Protein 9O9X (pdb70)

Foldseek 3Di:
DKFAFQFKAWAFDDDPVRGDIDIQAGTEGDDDDWLFEEEEAEDVVLALVVVLCCSLPVDQTPDDWMADPNHTPNPPDPVVSVVCCLQAEAEQEQVLPQPQDWFLLCSLLVSVVVNPPDDVVSVVLSLVLCVLLVVNVQHGHGPVNDDLLVSSSSSVSSRPSNVHQEHEYEQNVPPHDPVSLVVSLVSVLVVSVVRTHYYHYYDNDVVSVVSTQWYWYRYNNYIDRTDRDHD/DDDVVLVVVLVVLCVVCVVQLVVLLQLLLQLLLQLQFLLLLLVQVLVQVLVCLCLQAPQFFFWLFAAPPPDDPDLVVQPDDPQQQAFWKWKKADDQKWFPDPQWTQRDAIEIETAFVSVVSQVAAFDFFDTQRDQFAWAWEPLQQQSRAGPVQVVVLVVVCVVVDVDPDPRDGDRHDDDDPAWDQTWMFCFACQLADHDTDDGDIHGHTHRGYGDAHSDNVDGHTYTHRHNVNVVVSCVRSVRPDPSIGMGTGRGGDDSVVVVVVVVVDPVSNSVTPRSCVVCVVVVVVSVVVSVVSSVVSLVSLLVSLLSLLVVLLVSLVVCLLVLLVCVVVPVALVNLLVSLLVSLLVSLQSSNVSSVVVSVVVQVVCQVVVLVCCCPPPVCSSVPDHGRSGDRDVVSSVVSNVSSSVSSSVSSNVSSVCSSPSVSVVSVVDDD/DDPVVLVVVLVVLCVVCVPLLVVLLQLLLVLLLQLLQLLLVLLLVLVQVLVVLCQAFPFQQWWFPWFPPRDDDDQVVLVPDPFFQAKAFWKWFPAWWFQCFDQWTATRLTEGEEACVRQVSLVHFFDFFDDADDPQAFAFEDLQLQRTAGNVLVVVLVVLVVVCPPPPPSNPGGSHDDDDQAFGFGQIFGWAQQLHHHDTDGTDGSRHGYTTYGDDPDNPDDDRRHIYHHCSCVVVCCVGNNCPPPRMDTIMGRGGDDNVVSVVRQVVCVVVRIRIDGSVNVSVVCVVVSVVSSVVSSVVSLVSLLVSLLSLLVSLLCSLVVQLQVLLVCVVVPVALVNLLVSQLCSLLVSLQSSNVSSVVVSLVVLVVCLVVVCVVPPPPPCPVSCHRSVRSNCSCVVVSVVSNCSSSVSSSVSRNVSSVVSSPRDSVVNNDDDD/DKWDFQFWAWDQDDDPVGTDTHTQADGEGDDFDWLFEAEEAEADSLCLVVVLCCVLLVDATPDDWMADPRDTCNPPDPVVSVVCCLQAEAEQEQQLPFDFQQFLLSSLLVSVVVVPPDVVVSNVLSQVLCVLLPNNVRGRPGLVNDDLLVSSSSSVSSRPSSPHAEYEYEASVPPHDPVSLVVVLVSVLVVSVPHTHYYHYYDNDCVSVVSTQWYWYRYSHYTDRTDRRHD

Organism: Bacillus subtilis (strain 168) (NCBI:txid224308)

Radius of gyration: 48.53 Å; Cα contacts (8 Å, |Δi|>4): 2541; chains: 4; bounding box: 64×80×140 Å

Solvent-accessible surface area: 62188 Å² total; per-residue (Å²): 127,0,52,1,45,117,0,27,8,27,69,82,126,50,135,167,84,158,82,82,108,95,58,32,0,85,87,0,49,1,72,3,42,158,23,32,2,0,3,2,11,11,202,95,66,18,1,5,51,4,2,5,21,0,0,1,4,30,37,66,10,72,137,38,110,0,18,0,57,70,52,68,0,28,71,48,91,70,112,89,8,0,95,21,2,6,45,63,5,2,3,0,9,55,46,36,2,11,5,79,25,13,19,1,50,35,0,0,14,4,2,0,2,1,80,20,39,114,78,71,80,25,90,101,58,0,75,53,19,5,126,79,13,33,9,62,118,58,60,71,50,100,6,127,113,13,68,27,11,45,30,0,55,0,1,0,0,4,4,2,2,13,103,3,35,0,0,1,0,32,31,1,9,33,61,40,90,86,106,28,37,131,82,2,9,83,11,0,50,68,0,14,168,90,75,48,4,4,0,0,4,0,2,92,43,94,129,6,3,56,20,0,80,8,34,18,50,4,87,138,1,61,29,134,40,50,86,99,92,153,120,22,129,114,150,9,1,54,53,5,12,132,28,3,22,106,108,33,156,110,23,20,106,40,0,16,52,2,2,5,37,0,0,9,9,0,0,26,25,0,0,35,0,29,0,44,44,68,13,54,43,64,77,17,47,67,62,62,63,58,10,67,0,20,3,92,26,46,72,62,142,128,81,31,138,54,77,73,1,71,178,65,80,88,25,55,0,8,4,28,30,21,21,11,130,26,67,7,74,2,68,52,67,86,59,17,0,69,46,14,86,10,22,1,2,52,7,81,13,8,89,73,10,102,50,59,44,84,49,29,175,20,0,89,41,77,65,34,5,5,0,0,83,29,4,19,88,35,1,23,14,107,130,25,22,100,76,48,85,128,69,71,116,126,22,147,78,84,129,98,125,36,143,16,94,143,6,4,108,118,80,38,106,70,47,51,22,43,11,9,5,17,3,17,51,24,34,110,62,97,79,55,128,74,29,52,39,70,5,71,0,15,0,16,8,77,101,14,30,18,108,177,74,84,35,0,22,4,20,1,1,34,59,11,38,156,56,4,30,128,88,1,64,8,84,55,56,42,16,72,33,59,1,0,3,14,0,70,102,60,100,14,0,67,45,5,9,132,66,51,132,119,10,29,20,148,23,87,0,1,24,32,94,26,104,47,22,85,86,116,10,112,90,72,32,104,33,22,24,133,44,0,22,42,0,0,70,2,1,7,18,5,0,18,0,4,1,12,4,2,6,89,66,9,53,40,12,4,0,3,1,4,0,10,0,0,11,19,52,28,0,89,116,3,3,34,39,4,0,24,97,1,0,69,54,0,0,68,65,0,16,109,83,0,102,36,57,8,134,110,39,42,82,38,31,46,124,94,71,33,74,96,89,77,41,112,22,48,141,100,138,69,29,78,2,85,17,22,76,60,0,31,113,57,0,54,101,34,0,11,32,24,0,41,121,11,0,91,63,0,0,115,68,0,2,114,23,88,5,27,75,8,19,164,125,159,191,37,104,138,161,9,10,57,69,7,6,72,23,2,14,103,117,23,161,80,25,14,112,26,1,15,55,2,4,11,34,0,0,12,18,0,1,30,27,0,0,61,0,18,0,60,38,50,14,60,27,63,110,8,49,52,73,53,77,41,17,42,0,28,6,126,9,36,114,78,136,120,99,40,114,48,64,37,4,75,150,59,77,62,25,106,0,0,2,36,43,12,35,11,130,41,62,0,83,1,46,9,50,66,31,34,3,108,40,1,32,2,4,2,7,39,11,112,28,3,47,96,0,75,52,30,69,76,128,18,137,32,3,126,62,94,79,0,0,14,2,3,118,45,4,17,68,74,0,6,63,99,153,23,15,96,67,66,56,102,65,80,112,119,8,168,75,76,110,158,82,54,188,13,66,100,31,39,106,139,75,18,44,112,45,100,1,105,3,34,0,18,5,10,58,30,43,114,57,102,90,85,98,54,31,120,2,65,1,85,0,23,2,25,8,63,116,27,37,94,113,143,116,47,7,0,3,5,18,1,10,54,41,31,36,142,43,2,43,120,54,16,47,9,130,58,60,24,35,73,46,68,20,0,2,17,12,70,161,72,107,29,1,69,79,2,10,53,35,3,74,120,67,25,17,94,22,52,8,1,7,52,82,18,120,49,30,72,92,111,7,116,99,70,33,103,30,20,25,132,25,0,29,40,0,4,76,2,2,7,12,4,2,12,1,2,0,19,20,2,2,68,54,19,49,46,6,0,0,0,0,12,0,13,0,0,11,15,42,31,0,90,134,0,1,31,41,3,0,19,68,0,0,78,52,0,0,72,58,0,16,105,94,1,82,34,55,2,133,109,43,18,85,44,40,34,139,133,105,47,112,118,88,13,78,124,58,42,57,96,25,150,6,4,96,92,2,4,71,61,0,32,109,63,0,49,101,31,2,9,33,35,2,40,111,13,0,94,69,0,0,144,86,0,2,119,18,79,4,34,79,8,2,100,171,161,161,91,1,47,2,69,105,1,41,22,25,62,88,116,42,130,175,84,157,95,86,117,88,90,24,7,101,78,3,59,2,73,4,50,116,28,14,1,0,1,1,9,7,90,97,54,5,0,10,45,9,2,15,22,1,0,1,13,31,21,70,12,82,143,35,106,2,36,0,69,68,53,61,2,23,76,63,99,92,111,70,10,0,81,14,8,10,34,72,7,4,8,0,11,60,33,10,5,18,3,77,21,12,22,1,52,44,1,0,15,1,3,1,2,1,82,14,41,93,72,75,78,14,85,123,68,0,63,71,11,3,121,71,7,33,14,58,127,43,64,74,67,98,4,92,110,20,58,28,4,45,33,0,41,1,0,0,0,8,4,0,0,23,81,11,20,0,0,1,0,24,28,0,15,38,60,35,98,97,111,21,36,112,54,1,7,68,13,0,29,76,0,18,150,104,61,52,2,0,0,0,1,2,0,82,32,91,107,2,3,58,34,0,62,0,49,14,57,0,86,83,0,64,47,82,56,37,113,105,53,154,87

Secondary structure (DSSP, 8-state):
-EEEEEEE-EEEES-GGG-EEEE---SB--EE-TT-EEEEE--TTSSHHHHHHHHHTSS--SEEEEEETTEE-TT--HHHHHHHHHHH-----TT----SSS-HHHHHHHHHHHHT--HHHHHHHHHHHHHHHSGGGGSS--GGGS-HHHHHHHHHHHHHTT--SB---S-TTTT--HHHHHHHHHHHHHHHHHS--BEEEEES-HHHHTTSS-EEEEETTEEEEEE----/-EEEEEEE-EEE-S-STT--EEE----B--EE-TTSBEEEE--TTTTHHHHHHHHHTSS--SEEEEEESS-B-SS--HHHHHHHHHHHB----TT--PPSSS-HHHHHHHHHHHHT--HHHHHHHHHHHHHHHT-TT-SS--GGGS-HHHHHHHHHHHHHTT--SB---S-TTTT--HHHHHHHHHHHHHHHHHS--BB--EESSSTTGGGSSEEEEEETTEEEEEE----/-TTHHHHHHHHHHHHH-HHHHHHHHHHHHHHHHHHHHHHHHHHHHHHHHHHHHHHHS-SS--B--S-GGG----GGGSS-STT-------B---------BTTEE----B--EE-HHHHHTTT--BSS-S---STTEEEE-TTTTTS-EEHHHHHHHHHHHHHTTT---S-----S--S--SS--B------SSTTSSS--------BEEEEEB---SSSSS---B--EESTTHHHHHHHS---SSS--B--B---SSHHHHHHHHHS-SSS-S----HHHHHHHHHHHHHHHHHHHHHHHHHHHHHHHHHHHHHHHHHHHHTHHHHHHHHHHT--HHHHHHHHHHHHHHHHHHHHHHHHHHHHHHHHHHHHHHHHHHHHHTTSGGGG----S----HHHHHHHHHHHHHHHHHHHHHHHHHHHS--HHHHTS---/--HHHHHHHHHHHHHTTHHHHHHHHHHHHHHHHHHHHHHHHHHHHHHHHHHHHHHHS-TT--EEEEETTTB---HHHHHSSTTEEE----EEE--------TT---S---B----HHHHHTT--S-SBS----STTEEEE-STHHHH---HHHHHHHHHHHHHHSS-TTS--------S--SS---EE-PPPSSTTSSS------EE-EEEEE--S-TTT-S---S-B--GGGHHHHHHTS--TTTTEEE----EESSHHHHHHHHHHHHHTTEEEESHHHHHHHHHHHHHHHHHHHHHHHHHHHHHHHHHHHHHHHHHHHHHSHHHHHHHHHT--HHHHHHHHHHHHHHHHHHHHHHHHHHHHHHHHHHHHHHHHHHTTTT-SSSSSSSTTTTTSTTTHHHHHHHHHHHHHHHHHHHHHHHHHT--HHHHHS---

InterPro domains:
  IPR003439 ABC transporter-like, ATP-binding domain [PF00005] (25-173)
  IPR003439 ABC transporter-like, ATP-binding domain [PS50893] (4-231)
  IPR003593 AAA+ ATPase domain [SM00382] (34-224)
  IPR015854 ABC transporter, lipoprotein release, LolD-like [PTHR24220] (1-221)
  IPR017871 ABC transporter-like, conserved site [PS00211] (146-160)
  IPR017911 MacB-like, ATP-binding domain [cd03255] (2-223)
  IPR027417 P-loop containing nucleoside triphosphate hydrolase [G3DSA:3.40.50.300] (1-226)
  IPR027417 P-loop containing nucleoside triphosphate hydrolase [SSF52540] (1-223)

Nearest PDB structures (foldseek):
  5xu1-assembly1_M  TM=5.111E-01  e=4.751E-15  Streptococcus pneumoniae R6
  5ws4-assembly1_B  TM=4.740E-01  e=4.827E-14  Acinetobacter baumannii
  5xu1-assembly1_S  TM=4.985E-01  e=8.208E-13  Streptococcus pneumoniae R6
  7v8l-assembly1_C  TM=5.420E-01  e=5.906E-11  Escherichia coli K-12
  7arh-assembly1_C  TM=5.280E-01  e=1.004E-09  Escherichia coli K-12

B-factor: mean 112.4, std 62.95, range [1.5, 216.79]

Sequence (1334 aa):
MIDVQHIDHSFTIGKKGRENEVPVLKDVSLSVAKGEIACIVGRSGSGKSTLLNLISGYISPTKGRIVINGTDVTGFNEKEWAQFRLDHFGFIFQSFQLIPGLTTYENVEMPLALKGIKPSERKQKVQDMLKRVGLENHAAHYPNELSGGQQQRVSIARALILNPSIILADEPTGSLDSETEHEVLELIQQLNRERGITFVIITHDDEVASIGHSKFQLHDGVLKGGITVEVMRFKDQVHFIRRNMKKNRLRVFMTILATTMACAFLVVLSSVGFGIQKTITDMTMSQQIVTKVSVMGKEGDKPIKKADLEKYDHVRSVVERTQVYEPNKATLGNRTNESSNLIFTNMNDELKANMELEKGRVAKSENEIVVGYDFAKRLLTKKESEEYNKKIEEAKGNPEDIKEPKGYTKDILNKTIELSVSKTDSKTGDVTKTKTYDFKIVGITKKPSQDWMEDSNIFISDQFKKDFSEFLDFKGGNVETNIGVFADKFENVEQLTNDLTDDGYYVTSVTTELEGANTFFMVFKIGLIFVGCIAVIISAIGIFNTMTMAVTERTQEIGIMKAIGASPSIIRRMFLMESAYIGILGCVIGIIISYGVSYLVNLAVPMILAATSGGDAGDLNYTFSYIPASLVIIAVVICGGVAVISGMNPARKATKTNVLTALRRELMRFKDQVHFIRRNMKKNRLRVFMTILATTMACAFLVVLSSVGFGIQKTITDMTMSQQIVTKVSVMGKEGDKPIKKADLEKYDHVRSVVERTQVYEPNKATLGNRTNESSNLIFTNMNDELKANMELEKGRVAKSENEIVVGYDFAKRLLTKKESEEYNKKIEEAKGNPEDIKEPKGYTKDILNKTIELSVSKTDSKTGDVTKTKTYDFKIVGITKKPSQDWMEDSNIFISDQFKKDFSEFLDFKGGNVETNIGVFADKFENVEQLTNDLTDDGYYVTSVTTELEGANTFFMVFKIGLIFVGCIAVIISAIGIFNTMTMAVTERTQEIGIMKAIGASPSIIRRMFLMESAYIGILGCVIGIIISYGVSYLVNLAVPMILAATSGGDAGDLNYTFSYIPASLVIIAVVICGGVAVISGMNPARKATKTNVLTALRRELMIDVQHIDHSFTIGKKGRENEVPVLKDVSLSVAKGEIACIVGRSGSGKSTLLNLISGYISPTKGRIVINGTDVTGFNEKEWAQFRLDHFGFIFQSFQLIPGLTTYENVEMPLALKGIKPSERKQKVQDMLKRVGLENHAAHYPNELSGGQQQRVSIARALILNPSIILADEPTGSLDSETEHEVLELIQQLNRERGITFVIITHDDEVASIGHSKFQLHDGVLKGGITVEV

Structure (mmCIF, N/CA/C/O backbone):
data_9O9X
#
_entry.id   9O9X
#
_cell.length_a   1.00
_cell.length_b   1.00
_cell.length_c   1.00
_cell.angle_alpha   90.00
_cell.angle_beta   90.00
_cell.angle_gamma   90.00
#
_symmetry.space_group_name_H-M   'P 1'
#
loop_
_entity.id
_entity.type
_entity.pdbx_description
1 polymer 'ABC transporter ATP-binding protein YtrE'
2 polymer 'ABC transporter permease YtrF'
#
loop_
_atom_site.group_PDB
_atom_site.id
_atom_site.type_symbol
_atom_site.label_atom_id
_atom_site.label_alt_id
_atom_site.label_comp_id
_atom_site.label_asym_id
_atom_site.label_entity_id
_atom_site.label_seq_id
_atom_site.pdbx_PDB_ins_code
_atom_site.Cartn_x
_atom_site.Cartn_y
_atom_site.Cartn_z
_atom_site.occupancy
_atom_site.B_iso_or_equiv
_atom_site.auth_seq_id
_atom_site.auth_comp_id
_atom_site.auth_asym_id
_atom_site.auth_atom_id
_atom_site.pdbx_PDB_model_num
ATOM 1 N N . MET A 1 21 ? 118.210 165.206 179.459 1.00 103.67 1 MET A N 1
ATOM 2 C CA . MET A 1 21 ? 117.201 164.528 180.262 1.00 107.92 1 MET A CA 1
ATOM 3 C C . MET A 1 21 ? 116.698 163.269 179.565 1.00 100.25 1 MET A C 1
ATOM 4 O O . MET A 1 21 ? 116.628 163.211 178.340 1.00 92.76 1 MET A O 1
ATOM 9 N N . ILE A 1 22 ? 116.351 162.262 180.360 1.00 102.33 2 ILE A N 1
ATOM 10 C CA . ILE A 1 22 ? 115.815 161.001 179.866 1.00 101.13 2 ILE A CA 1
ATOM 11 C C . ILE A 1 22 ? 114.437 160.799 180.476 1.00 112.56 2 ILE A C 1
ATOM 12 O O . ILE A 1 22 ? 114.281 160.852 181.702 1.00 118.31 2 ILE A O 1
ATOM 17 N N . ASP A 1 23 ? 113.444 160.566 179.624 1.00 112.17 3 ASP A N 1
ATOM 18 C CA . ASP A 1 23 ? 112.052 160.408 180.037 1.00 115.11 3 ASP A CA 1
ATOM 19 C C . ASP A 1 23 ? 111.556 159.056 179.538 1.00 116.30 3 ASP A C 1
ATOM 20 O O . ASP A 1 23 ? 111.278 158.886 178.347 1.00 117.74 3 ASP A O 1
ATOM 25 N N . VAL A 1 24 ? 111.449 158.098 180.452 1.00 119.80 4 VAL A N 1
ATOM 26 C CA . VAL A 1 24 ? 110.891 156.782 180.174 1.00 123.84 4 VAL A CA 1
ATOM 27 C C . VAL A 1 24 ? 109.693 156.589 181.090 1.00 127.55 4 VAL A C 1
ATOM 28 O O . VAL A 1 24 ? 109.814 156.731 182.312 1.00 131.66 4 VAL A O 1
ATOM 32 N N . GLN A 1 25 ? 108.537 156.282 180.505 1.00 125.53 5 GLN A N 1
ATOM 33 C CA . GLN A 1 25 ? 107.327 156.117 181.299 1.00 131.43 5 GLN A CA 1
ATOM 34 C C . GLN A 1 25 ? 106.352 155.210 180.563 1.00 137.03 5 GLN A C 1
ATOM 35 O O . GLN A 1 25 ? 106.216 155.307 179.339 1.00 137.89 5 GLN A O 1
ATOM 41 N N . HIS A 1 26 ? 105.702 154.318 181.314 1.00 138.80 6 HIS A N 1
ATOM 42 C CA . HIS A 1 26 ? 104.680 153.411 180.787 1.00 140.74 6 HIS A CA 1
ATOM 43 C C . HIS A 1 26 ? 105.182 152.662 179.553 1.00 137.93 6 HIS A C 1
ATOM 44 O O . HIS A 1 26 ? 104.518 152.601 178.516 1.00 133.39 6 HIS A O 1
ATOM 51 N N . ILE A 1 27 ? 106.375 152.087 179.675 1.00 136.79 7 ILE A N 1
ATOM 52 C CA . ILE A 1 27 ? 107.033 151.372 178.587 1.00 132.11 7 ILE A CA 1
ATOM 53 C C . ILE A 1 27 ? 107.016 149.885 178.906 1.00 134.01 7 ILE A C 1
ATOM 54 O O . ILE A 1 27 ? 107.422 149.472 180.000 1.00 134.49 7 ILE A O 1
ATOM 59 N N . ASP A 1 28 ? 106.549 149.084 177.954 1.00 135.07 8 ASP A N 1
ATOM 60 C CA . ASP A 1 28 ? 106.525 147.637 178.088 1.00 138.52 8 ASP A CA 1
ATOM 61 C C . ASP A 1 28 ? 107.063 147.005 176.813 1.00 134.03 8 ASP A C 1
ATOM 62 O O . ASP A 1 28 ? 107.013 147.597 175.731 1.00 130.14 8 ASP A O 1
ATOM 67 N N . HIS A 1 29 ? 107.585 145.790 176.952 1.00 133.30 9 HIS A N 1
ATOM 68 C CA . HIS A 1 29 ? 108.112 145.049 175.818 1.00 131.51 9 HIS A CA 1
ATOM 69 C C . HIS A 1 29 ? 107.766 143.576 175.957 1.00 137.18 9 HIS A C 1
ATOM 70 O O . HIS A 1 29 ? 107.626 143.055 177.066 1.00 140.38 9 HIS A O 1
ATOM 77 N N . SER A 1 30 ? 107.631 142.911 174.812 1.00 136.81 10 SER A N 1
ATOM 78 C CA . SER A 1 30 ? 107.341 141.487 174.761 1.00 144.10 10 SER A CA 1
ATOM 79 C C . SER A 1 30 ? 108.203 140.842 173.688 1.00 145.52 10 SER A C 1
ATOM 80 O O . SER A 1 30 ? 108.440 141.436 172.632 1.00 139.99 10 SER A O 1
ATOM 83 N N . PHE A 1 31 ? 108.668 139.627 173.962 1.00 150.94 11 PHE A N 1
ATOM 84 C CA . PHE A 1 31 ? 109.526 138.884 173.050 1.00 151.35 11 PHE A CA 1
ATOM 85 C C . PHE A 1 31 ? 108.796 137.641 172.562 1.00 157.93 11 PHE A C 1
ATOM 86 O O . PHE A 1 31 ? 108.239 136.887 173.366 1.00 159.55 11 PHE A O 1
ATOM 94 N N . THR A 1 32 ? 108.801 137.433 171.249 1.00 161.70 12 THR A N 1
ATOM 95 C CA . THR A 1 32 ? 108.192 136.263 170.629 1.00 168.52 12 THR A CA 1
ATOM 96 C C . THR A 1 32 ? 109.300 135.313 170.191 1.00 170.70 12 THR A C 1
ATOM 97 O O . THR A 1 32 ? 110.143 135.677 169.364 1.00 167.78 12 THR A O 1
ATOM 101 N N . ILE A 1 33 ? 109.295 134.103 170.745 1.00 172.50 13 ILE A N 1
ATOM 102 C CA . ILE A 1 33 ? 110.328 133.107 170.492 1.00 170.33 13 ILE A CA 1
ATOM 103 C C . ILE A 1 33 ? 109.663 131.839 169.977 1.00 172.92 13 ILE A C 1
ATOM 104 O O . ILE A 1 33 ? 108.693 131.356 170.572 1.00 175.53 13 ILE A O 1
ATOM 109 N N . GLY A 1 34 ? 110.183 131.304 168.874 1.00 173.05 14 GLY A N 1
ATOM 110 C CA . GLY A 1 34 ? 109.732 130.049 168.317 1.00 176.73 14 GLY A CA 1
ATOM 111 C C . GLY A 1 34 ? 109.367 130.193 166.859 1.00 181.72 14 GLY A C 1
ATOM 112 O O . GLY A 1 34 ? 109.609 131.225 166.225 1.00 180.35 14 GLY A O 1
ATOM 113 N N . LYS A 1 35 ? 108.773 129.133 166.316 1.00 185.36 15 LYS A N 1
ATOM 114 C CA . LYS A 1 35 ? 108.323 129.126 164.934 1.00 188.70 15 LYS A CA 1
ATOM 115 C C . LYS A 1 35 ? 107.074 129.995 164.781 1.00 192.15 15 LYS A C 1
ATOM 116 O O . LYS A 1 35 ? 106.531 130.531 165.752 1.00 193.21 15 LYS A O 1
ATOM 122 N N . LYS A 1 36 ? 106.621 130.139 163.533 1.00 192.54 16 LYS A N 1
ATOM 123 C CA . LYS A 1 36 ? 105.414 130.917 163.268 1.00 189.95 16 LYS A CA 1
ATOM 124 C C . LYS A 1 36 ? 104.205 130.311 163.970 1.00 192.24 16 LYS A C 1
ATOM 125 O O . LYS A 1 36 ? 103.356 131.037 164.499 1.00 192.92 16 LYS A O 1
ATOM 131 N N . GLY A 1 37 ? 104.107 128.982 163.979 1.00 192.89 17 GLY A N 1
ATOM 132 C CA . GLY A 1 37 ? 103.056 128.315 164.723 1.00 195.34 17 GLY A CA 1
ATOM 133 C C . GLY A 1 37 ? 103.325 128.156 166.202 1.00 194.78 17 GLY A C 1
ATOM 134 O O . GLY A 1 37 ? 102.448 127.682 166.931 1.00 193.41 17 GLY A O 1
ATOM 135 N N . ARG A 1 38 ? 104.513 128.542 166.661 1.00 193.34 18 ARG A N 1
ATOM 136 C CA . ARG A 1 38 ? 104.904 128.449 168.062 1.00 189.09 18 ARG A CA 1
ATOM 137 C C . ARG A 1 38 ? 105.396 129.798 168.568 1.00 189.68 18 ARG A C 1
ATOM 138 O O . ARG A 1 38 ? 106.419 129.893 169.254 1.00 189.27 18 ARG A O 1
ATOM 146 N N . GLU A 1 39 ? 104.675 130.864 168.231 1.00 191.10 19 GLU A N 1
ATOM 147 C CA . GLU A 1 39 ? 105.039 132.213 168.661 1.00 189.05 19 GLU A CA 1
ATOM 148 C C . GLU A 1 39 ? 104.621 132.384 170.115 1.00 186.80 19 GLU A C 1
ATOM 149 O O . GLU A 1 39 ? 103.450 132.624 170.416 1.00 182.92 19 GLU A O 1
ATOM 155 N N . ASN A 1 40 ? 105.583 132.261 171.025 1.00 184.58 20 ASN A N 1
ATOM 156 C CA . ASN A 1 40 ? 105.339 132.408 172.454 1.00 178.39 20 ASN A CA 1
ATOM 157 C C . ASN A 1 40 ? 105.782 133.798 172.890 1.00 174.38 20 ASN A C 1
ATOM 158 O O . ASN A 1 40 ? 106.963 134.143 172.774 1.00 173.45 20 ASN A O 1
ATOM 163 N N . GLU A 1 41 ? 104.838 134.588 173.394 1.00 173.41 21 GLU A N 1
ATOM 164 C CA . GLU A 1 41 ? 105.097 135.963 173.800 1.00 170.69 21 GLU A CA 1
ATOM 165 C C . GLU A 1 41 ? 105.261 136.016 175.314 1.00 166.64 21 GLU A C 1
ATOM 166 O O . GLU A 1 41 ? 104.346 135.642 176.056 1.00 164.04 21 GLU A O 1
ATOM 172 N N . VAL A 1 42 ? 106.422 136.471 175.764 1.00 164.44 22 VAL A N 1
ATOM 173 C CA . VAL A 1 42 ? 106.732 136.608 177.179 1.00 159.84 22 VAL A CA 1
ATOM 174 C C . VAL A 1 42 ? 107.098 138.062 177.447 1.00 156.77 22 VAL A C 1
ATOM 175 O O . VAL A 1 42 ? 108.235 138.479 177.221 1.00 153.33 22 VAL A O 1
ATOM 179 N N . PRO A 1 43 ? 106.151 138.872 177.918 1.00 158.08 23 PRO A N 1
ATOM 180 C CA . PRO A 1 43 ? 106.474 140.264 178.248 1.00 153.78 23 PRO A CA 1
ATOM 181 C C . PRO A 1 43 ? 107.500 140.339 179.370 1.00 150.62 23 PRO A C 1
ATOM 182 O O . PRO A 1 43 ? 107.501 139.520 180.292 1.00 149.11 23 PRO A O 1
ATOM 186 N N . VAL A 1 44 ? 108.380 141.334 179.283 1.00 145.07 24 VAL A N 1
ATOM 187 C CA . VAL A 1 44 ? 109.447 141.496 180.263 1.00 136.95 24 VAL A CA 1
ATOM 188 C C . VAL A 1 44 ? 109.274 142.822 180.992 1.00 135.11 24 VAL A C 1
ATOM 189 O O . VAL A 1 44 ? 109.099 142.850 182.215 1.00 138.25 24 VAL A O 1
ATOM 193 N N . LEU A 1 45 ? 109.320 143.925 180.251 1.00 129.46 25 LEU A N 1
ATOM 194 C CA . LEU A 1 45 ? 109.128 145.240 180.845 1.00 129.66 25 LEU A CA 1
ATOM 195 C C . LEU A 1 45 ? 107.652 145.481 181.132 1.00 136.39 25 LEU A C 1
ATOM 196 O O . LEU A 1 45 ? 106.785 145.158 180.316 1.00 138.50 25 LEU A O 1
ATOM 201 N N . LYS A 1 46 ? 107.370 146.049 182.305 1.00 136.76 26 LYS A N 1
ATOM 202 C CA . LYS A 1 46 ? 106.000 146.303 182.757 1.00 135.62 26 LYS A CA 1
ATOM 203 C C . LYS A 1 46 ? 105.896 147.757 183.211 1.00 137.99 26 LYS A C 1
ATOM 204 O O . LYS A 1 46 ? 106.050 148.052 184.399 1.00 135.92 26 LYS A O 1
ATOM 210 N N . ASP A 1 47 ? 105.625 148.651 182.262 1.00 139.06 27 ASP A N 1
ATOM 211 C CA . ASP A 1 47 ? 105.374 150.066 182.535 1.00 139.53 27 ASP A CA 1
ATOM 212 C C . ASP A 1 47 ? 106.519 150.688 183.336 1.00 139.70 27 ASP A C 1
ATOM 213 O O . ASP A 1 47 ? 106.346 151.174 184.455 1.00 139.98 27 ASP A O 1
ATOM 218 N N . VAL A 1 48 ? 107.707 150.664 182.734 1.00 137.31 28 VAL A N 1
ATOM 219 C CA . VAL A 1 48 ? 108.887 151.221 183.383 1.00 134.32 28 VAL A CA 1
ATOM 220 C C . VAL A 1 48 ? 108.793 152.740 183.382 1.00 131.82 28 VAL A C 1
ATOM 221 O O . VAL A 1 48 ? 108.473 153.358 182.358 1.00 128.18 28 VAL A O 1
ATOM 225 N N . SER A 1 49 ? 109.072 153.351 184.533 1.00 133.32 29 SER A N 1
ATOM 226 C CA . SER A 1 49 ? 108.975 154.797 184.679 1.00 132.41 29 SER A CA 1
ATOM 227 C C . SER A 1 49 ? 110.329 155.407 185.022 1.00 126.56 29 SER A C 1
ATOM 228 O O . SER A 1 49 ? 110.430 156.238 185.930 1.00 124.95 29 SER A O 1
ATOM 231 N N . LEU A 1 50 ? 111.372 154.995 184.305 1.00 125.22 30 LEU A N 1
ATOM 232 C CA . LEU A 1 50 ? 112.707 155.531 184.536 1.00 121.54 30 LEU A CA 1
ATOM 233 C C . LEU A 1 50 ? 112.759 157.012 184.181 1.00 121.61 30 LEU A C 1
ATOM 234 O O . LEU A 1 50 ? 112.357 157.415 183.087 1.00 124.17 30 LEU A O 1
ATOM 239 N N . SER A 1 51 ? 113.271 157.823 185.103 1.00 117.61 31 SER A N 1
ATOM 240 C CA . SER A 1 51 ? 113.390 159.258 184.886 1.00 112.50 31 SER A CA 1
ATOM 241 C C . SER A 1 51 ? 114.753 159.724 185.369 1.00 107.92 31 SER A C 1
ATOM 242 O O . SER A 1 51 ? 115.068 159.602 186.556 1.00 108.25 31 SER A O 1
ATOM 245 N N . VAL A 1 52 ? 115.554 160.254 184.448 1.00 107.96 32 VAL A N 1
ATOM 246 C CA . VAL A 1 52 ? 116.890 160.752 184.749 1.00 105.91 32 VAL A CA 1
ATOM 247 C C . VAL A 1 52 ? 117.009 162.168 184.208 1.00 108.69 32 VAL A C 1
ATOM 248 O O . VAL A 1 52 ? 116.526 162.464 183.111 1.00 111.41 32 VAL A O 1
ATOM 252 N N . ALA A 1 53 ? 117.643 163.043 184.979 1.00 111.77 33 ALA A N 1
ATOM 253 C CA . ALA A 1 53 ? 117.920 164.390 184.511 1.00 112.50 33 ALA A CA 1
ATOM 254 C C . ALA A 1 53 ? 119.356 164.484 184.004 1.00 109.50 33 ALA A C 1
ATOM 255 O O . ALA A 1 53 ? 120.123 163.519 184.037 1.00 106.91 33 ALA A O 1
ATOM 257 N N . LYS A 1 54 ? 119.716 165.671 183.529 1.00 110.61 34 LYS A N 1
ATOM 258 C CA . LYS A 1 54 ? 121.042 165.873 182.964 1.00 109.56 34 LYS A CA 1
ATOM 259 C C . LYS A 1 54 ? 122.106 165.874 184.055 1.00 106.13 34 LYS A C 1
ATOM 260 O O . LYS A 1 54 ? 121.977 166.555 185.076 1.00 109.67 34 LYS A O 1
ATOM 266 N N . GLY A 1 55 ? 123.164 165.099 183.832 1.00 99.59 35 GLY A N 1
ATOM 267 C CA . GLY A 1 55 ? 124.334 165.172 184.684 1.00 100.01 35 GLY A CA 1
ATOM 268 C C . GLY A 1 55 ? 124.291 164.361 185.960 1.00 102.63 35 GLY A C 1
ATOM 269 O O . GLY A 1 55 ? 124.960 164.726 186.932 1.00 108.52 35 GLY A O 1
ATOM 270 N N . GLU A 1 56 ? 123.531 163.269 185.994 1.00 100.38 36 GLU A N 1
ATOM 271 C CA . GLU A 1 56 ? 123.560 162.344 187.120 1.00 106.44 36 GLU A CA 1
ATOM 272 C C . GLU A 1 56 ? 123.730 160.916 186.624 1.00 104.20 36 GLU A C 1
ATOM 273 O O . GLU A 1 56 ? 123.332 160.585 185.503 1.00 99.93 36 GLU A O 1
ATOM 279 N N . ILE A 1 57 ? 124.313 160.072 187.475 1.00 104.69 37 ILE A N 1
ATOM 280 C CA . ILE A 1 57 ? 124.496 158.661 187.166 1.00 98.71 37 ILE A CA 1
ATOM 281 C C . ILE A 1 57 ? 123.274 157.886 187.636 1.00 105.45 37 ILE A C 1
ATOM 282 O O . ILE A 1 57 ? 123.146 157.564 188.822 1.00 119.38 37 ILE A O 1
ATOM 287 N N . ALA A 1 58 ? 122.366 157.584 186.718 1.00 99.78 38 ALA A N 1
ATOM 288 C CA . ALA A 1 58 ? 121.321 156.635 187.048 1.00 110.49 38 ALA A CA 1
ATOM 289 C C . ALA A 1 58 ? 121.886 155.223 187.006 1.00 104.33 38 ALA A C 1
ATOM 290 O O . ALA A 1 58 ? 122.957 154.974 186.449 1.00 98.37 38 ALA A O 1
ATOM 292 N N . CYS A 1 59 ? 121.158 154.294 187.614 1.00 107.37 39 CYS A N 1
ATOM 293 C CA . CYS A 1 59 ? 121.585 152.906 187.604 1.00 105.75 39 CYS A CA 1
ATOM 294 C C . CYS A 1 59 ? 120.366 152.006 187.715 1.00 107.34 39 CYS A C 1
ATOM 295 O O . CYS A 1 59 ? 119.412 152.321 188.431 1.00 110.21 39 CYS A O 1
ATOM 298 N N . ILE A 1 60 ? 120.409 150.887 187.000 1.00 101.82 40 ILE A N 1
ATOM 299 C CA . ILE A 1 60 ? 119.359 149.879 187.039 1.00 103.42 40 ILE A CA 1
ATOM 300 C C . ILE A 1 60 ? 119.958 148.614 187.633 1.00 110.71 40 ILE A C 1
ATOM 301 O O . ILE A 1 60 ? 120.937 148.075 187.100 1.00 114.60 40 ILE A O 1
ATOM 306 N N . VAL A 1 61 ? 119.380 148.146 188.734 1.00 115.71 41 VAL A N 1
ATOM 307 C CA . VAL A 1 61 ? 119.892 146.996 189.469 1.00 120.38 41 VAL A CA 1
ATOM 308 C C . VAL A 1 61 ? 118.873 145.874 189.353 1.00 124.67 41 VAL A C 1
ATOM 309 O O . VAL A 1 61 ? 117.707 146.043 189.730 1.00 127.91 41 VAL A O 1
ATOM 313 N N . GLY A 1 62 ? 119.311 144.732 188.839 1.00 120.40 42 GLY A N 1
ATOM 314 C CA . GLY A 1 62 ? 118.430 143.588 188.698 1.00 123.80 42 GLY A CA 1
ATOM 315 C C . GLY A 1 62 ? 119.233 142.357 188.351 1.00 125.11 42 GLY A C 1
ATOM 316 O O . GLY A 1 62 ? 120.397 142.439 187.950 1.00 125.75 42 GLY A O 1
ATOM 317 N N . ARG A 1 63 ? 118.587 141.205 188.508 1.00 130.17 43 ARG A N 1
ATOM 318 C CA . ARG A 1 63 ? 119.238 139.938 188.224 1.00 131.78 43 ARG A CA 1
ATOM 319 C C . ARG A 1 63 ? 119.483 139.791 186.723 1.00 131.36 43 ARG A C 1
ATOM 320 O O . ARG A 1 63 ? 119.012 140.585 185.904 1.00 125.91 43 ARG A O 1
ATOM 328 N N . SER A 1 64 ? 120.243 138.759 186.367 1.00 134.00 44 SER A N 1
ATOM 329 C CA . SER A 1 64 ? 120.559 138.514 184.966 1.00 138.74 44 SER A CA 1
ATOM 330 C C . SER A 1 64 ? 119.292 138.162 184.197 1.00 137.51 44 SER A C 1
ATOM 331 O O . SER A 1 64 ? 118.553 137.248 184.577 1.00 135.11 44 SER A O 1
ATOM 334 N N . GLY A 1 65 ? 119.042 138.891 183.112 1.00 136.11 45 GLY A N 1
ATOM 335 C CA . GLY A 1 65 ? 117.840 138.677 182.332 1.00 129.81 45 GLY A CA 1
ATOM 336 C C . GLY A 1 65 ? 116.561 139.090 183.020 1.00 130.25 45 GLY A C 1
ATOM 337 O O . GLY A 1 65 ? 115.480 138.680 182.592 1.00 130.68 45 GLY A O 1
ATOM 338 N N . SER A 1 66 ? 116.651 139.894 184.082 1.00 128.56 46 SER A N 1
ATOM 339 C CA . SER A 1 66 ? 115.450 140.299 184.805 1.00 125.14 46 SER A CA 1
ATOM 340 C C . SER A 1 66 ? 114.657 141.351 184.041 1.00 120.17 46 SER A C 1
ATOM 341 O O . SER A 1 66 ? 113.437 141.445 184.208 1.00 121.14 46 SER A O 1
ATOM 344 N N . GLY A 1 67 ? 115.322 142.143 183.204 1.00 115.52 47 GLY A N 1
ATOM 345 C CA . GLY A 1 67 ? 114.648 143.199 182.476 1.00 111.20 47 GLY A CA 1
ATOM 346 C C . GLY A 1 67 ? 115.492 144.445 182.309 1.00 102.55 47 GLY A C 1
ATOM 347 O O . GLY A 1 67 ? 115.094 145.381 181.610 1.00 101.53 47 GLY A O 1
ATOM 348 N N . LYS A 1 68 ? 116.654 144.477 182.962 1.00 100.44 48 LYS A N 1
ATOM 349 C CA . LYS A 1 68 ? 117.568 145.600 182.776 1.00 88.24 48 LYS A CA 1
ATOM 350 C C . LYS A 1 68 ? 118.124 145.630 181.357 1.00 88.58 48 LYS A C 1
ATOM 351 O O . LYS A 1 68 ? 118.250 146.704 180.757 1.00 88.60 48 LYS A O 1
ATOM 357 N N . SER A 1 69 ? 118.457 144.461 180.805 1.00 88.51 49 SER A N 1
ATOM 358 C CA . SER A 1 69 ? 119.088 144.410 179.491 1.00 86.70 49 SER A CA 1
ATOM 359 C C . SER A 1 69 ? 118.154 144.936 178.410 1.00 88.07 49 SER A C 1
ATOM 360 O O . SER A 1 69 ? 118.558 145.740 177.563 1.00 88.75 49 SER A O 1
ATOM 363 N N . THR A 1 70 ? 116.891 144.505 178.431 1.00 91.84 50 THR A N 1
ATOM 364 C CA . THR A 1 70 ? 115.951 144.986 177.425 1.00 95.62 50 THR A CA 1
ATOM 365 C C . THR A 1 70 ? 115.657 146.470 177.597 1.00 92.86 50 THR A C 1
ATOM 366 O O . THR A 1 70 ? 115.495 147.183 176.602 1.00 96.01 50 THR A O 1
ATOM 370 N N . LEU A 1 71 ? 115.589 146.954 178.839 1.00 89.38 51 LEU A N 1
ATOM 371 C CA . LEU A 1 71 ? 115.367 148.379 179.057 1.00 87.08 51 LEU A CA 1
ATOM 372 C C . LEU A 1 71 ? 116.525 149.198 178.501 1.00 80.53 51 LEU A C 1
ATOM 373 O O . LEU A 1 71 ? 116.310 150.231 177.855 1.00 83.72 51 LEU A O 1
ATOM 378 N N . LEU A 1 72 ? 117.760 148.744 178.730 1.00 75.43 52 LEU A N 1
ATOM 379 C CA . LEU A 1 72 ? 118.907 149.422 178.140 1.00 72.28 52 LEU A CA 1
ATOM 380 C C . LEU A 1 72 ? 118.881 149.345 176.621 1.00 75.26 52 LEU A C 1
ATOM 381 O O . LEU A 1 72 ? 119.288 150.296 175.946 1.00 76.34 52 LEU A O 1
ATOM 386 N N . ASN A 1 73 ? 118.420 148.224 176.067 1.00 77.67 53 ASN A N 1
ATOM 387 C CA . ASN A 1 73 ? 118.323 148.110 174.616 1.00 75.51 53 ASN A CA 1
ATOM 388 C C . ASN A 1 73 ? 117.336 149.121 174.047 1.00 74.78 53 ASN A C 1
ATOM 389 O O . ASN A 1 73 ? 117.620 149.769 173.034 1.00 75.50 53 ASN A O 1
ATOM 394 N N . LEU A 1 74 ? 116.170 149.270 174.682 1.00 78.54 54 LEU A N 1
ATOM 395 C CA . LEU A 1 74 ? 115.206 150.262 174.207 1.00 78.08 54 LEU A CA 1
ATOM 396 C C . LEU A 1 74 ? 115.735 151.681 174.375 1.00 75.78 54 LEU A C 1
ATOM 397 O O . LEU A 1 74 ? 115.556 152.520 173.484 1.00 80.69 54 LEU A O 1
ATOM 402 N N . ILE A 1 75 ? 116.377 151.978 175.507 1.00 72.93 55 ILE A N 1
ATOM 403 C CA . ILE A 1 75 ? 116.844 153.345 175.715 1.00 67.14 55 ILE A CA 1
ATOM 404 C C . ILE A 1 75 ? 117.985 153.675 174.760 1.00 66.89 55 ILE A C 1
ATOM 405 O O . ILE A 1 75 ? 118.142 154.829 174.346 1.00 72.30 55 ILE A O 1
ATOM 410 N N . SER A 1 76 ? 118.796 152.681 174.389 1.00 65.14 56 SER A N 1
ATOM 411 C CA . SER A 1 76 ? 119.877 152.925 173.442 1.00 68.77 56 SER A CA 1
ATOM 412 C C . SER A 1 76 ? 119.337 153.117 172.031 1.00 68.98 56 SER A C 1
ATOM 413 O O . SER A 1 76 ? 119.744 154.043 171.319 1.00 72.34 56 SER A O 1
ATOM 416 N N . GLY A 1 77 ? 118.418 152.255 171.610 1.00 65.94 57 GLY A N 1
ATOM 417 C CA . GLY A 1 77 ? 117.829 152.385 170.293 1.00 68.36 57 GLY A CA 1
ATOM 418 C C . GLY A 1 77 ? 117.862 151.122 169.461 1.00 67.86 57 GLY A C 1
ATOM 419 O O . GLY A 1 77 ? 117.532 151.147 168.272 1.00 67.98 57 GLY A O 1
ATOM 420 N N . TYR A 1 78 ? 118.259 150.008 170.071 1.00 64.31 58 TYR A N 1
ATOM 421 C CA . TYR A 1 78 ? 118.337 148.759 169.327 1.00 61.77 58 TYR A CA 1
ATOM 422 C C . TYR A 1 78 ? 116.963 148.157 169.070 1.00 73.99 58 TYR A C 1
ATOM 423 O O . TYR A 1 78 ? 116.764 147.500 168.043 1.00 79.87 58 TYR A O 1
ATOM 432 N N . ILE A 1 79 ? 116.011 148.361 169.980 1.00 79.29 59 ILE A N 1
ATOM 433 C CA . ILE A 1 79 ? 114.654 147.849 169.828 1.00 84.30 59 ILE A CA 1
ATOM 434 C C . ILE A 1 79 ? 113.670 148.983 170.075 1.00 84.20 59 ILE A C 1
ATOM 435 O O . ILE A 1 79 ? 113.813 149.744 171.038 1.00 79.53 59 ILE A O 1
ATOM 440 N N . SER A 1 80 ? 112.673 149.093 169.206 1.00 94.38 60 SER A N 1
ATOM 441 C CA . SER A 1 80 ? 111.615 150.078 169.390 1.00 103.86 60 SER A CA 1
ATOM 442 C C . SER A 1 80 ? 110.592 149.549 170.388 1.00 105.95 60 SER A C 1
ATOM 443 O O . SER A 1 80 ? 110.030 148.471 170.168 1.00 108.83 60 SER A O 1
ATOM 446 N N . PRO A 1 81 ? 110.324 150.260 171.483 1.00 102.15 61 PRO A N 1
ATOM 447 C CA . PRO A 1 81 ? 109.376 149.747 172.479 1.00 108.58 61 PRO A CA 1
ATOM 448 C C . PRO A 1 81 ? 107.975 149.605 171.905 1.00 119.12 61 PRO A C 1
ATOM 449 O O . PRO A 1 81 ? 107.545 150.384 171.051 1.00 124.24 61 PRO A O 1
ATOM 453 N N . THR A 1 82 ? 107.263 148.585 172.388 1.00 121.59 62 THR A N 1
ATOM 454 C CA . THR A 1 82 ? 105.946 148.271 171.843 1.00 121.02 62 THR A CA 1
ATOM 455 C C . THR A 1 82 ? 104.930 149.365 172.156 1.00 126.28 62 THR A C 1
ATOM 456 O O . THR A 1 82 ? 104.145 149.754 171.285 1.00 126.70 62 THR A O 1
ATOM 460 N N . LYS A 1 83 ? 104.929 149.872 173.387 1.00 130.25 63 LYS A N 1
ATOM 461 C CA . LYS A 1 83 ? 103.969 150.884 173.804 1.00 133.28 63 LYS A CA 1
ATOM 462 C C . LYS A 1 83 ? 104.679 151.946 174.629 1.00 129.16 63 LYS A C 1
ATOM 463 O O . LYS A 1 83 ? 105.757 151.718 175.182 1.00 126.63 63 LYS A O 1
ATOM 469 N N . GLY A 1 84 ? 104.053 153.119 174.706 1.00 129.91 64 GLY A N 1
ATOM 470 C CA . GLY A 1 84 ? 104.641 154.245 175.398 1.00 126.22 64 GLY A CA 1
ATOM 471 C C . GLY A 1 84 ? 105.624 154.997 174.522 1.00 122.87 64 GLY A C 1
ATOM 472 O O . GLY A 1 84 ? 105.881 154.649 173.369 1.00 120.06 64 GLY A O 1
ATOM 473 N N . ARG A 1 85 ? 106.188 156.058 175.094 1.00 121.62 65 ARG A N 1
ATOM 474 C CA . ARG A 1 85 ? 107.147 156.893 174.389 1.00 121.44 65 ARG A CA 1
ATOM 475 C C . ARG A 1 85 ? 108.361 157.155 175.268 1.00 120.07 65 ARG A C 1
ATOM 476 O O . ARG A 1 85 ? 108.261 157.212 176.497 1.00 121.07 65 ARG A O 1
ATOM 484 N N . ILE A 1 86 ? 109.511 157.311 174.619 1.00 118.26 66 ILE A N 1
ATOM 485 C CA . ILE A 1 86 ? 110.776 157.612 175.278 1.00 112.32 66 ILE A CA 1
ATOM 486 C C . ILE A 1 86 ? 111.296 158.925 174.715 1.00 111.38 66 ILE A C 1
ATOM 487 O O . ILE A 1 86 ? 111.366 159.097 173.493 1.00 112.78 66 ILE A O 1
ATOM 492 N N . VAL A 1 87 ? 111.652 159.850 175.602 1.00 109.89 67 VAL A N 1
ATOM 493 C CA . VAL A 1 87 ? 112.126 161.174 175.217 1.00 109.65 67 VAL A CA 1
ATOM 494 C C . VAL A 1 87 ? 113.522 161.366 175.789 1.00 106.31 67 VAL A C 1
ATOM 495 O O . VAL A 1 87 ? 113.721 161.250 177.003 1.00 110.27 67 VAL A O 1
ATOM 499 N N . ILE A 1 88 ? 114.484 161.665 174.921 1.00 99.58 68 ILE A N 1
ATOM 500 C CA . ILE A 1 88 ? 115.845 161.989 175.330 1.00 100.14 68 ILE A CA 1
ATOM 501 C C . ILE A 1 88 ? 116.195 163.365 174.784 1.00 102.37 68 ILE A C 1
ATOM 502 O O . ILE A 1 88 ? 115.988 163.637 173.596 1.00 102.70 68 ILE A O 1
ATOM 507 N N . ASN A 1 89 ? 116.717 164.229 175.657 1.00 100.07 69 ASN A N 1
ATOM 508 C CA . ASN A 1 89 ? 117.074 165.601 175.303 1.00 98.32 69 ASN A CA 1
ATOM 509 C C . ASN A 1 89 ? 115.882 166.360 174.730 1.00 102.51 69 ASN A C 1
ATOM 510 O O . ASN A 1 89 ? 116.034 167.196 173.837 1.00 101.39 69 ASN A O 1
ATOM 515 N N . GLY A 1 90 ? 114.686 166.067 175.236 1.00 105.44 70 GLY A N 1
ATOM 516 C CA . GLY A 1 90 ? 113.485 166.726 174.773 1.00 109.62 70 GLY A CA 1
ATOM 517 C C . GLY A 1 90 ? 112.977 166.271 173.425 1.00 116.17 70 GLY A C 1
ATOM 518 O O . GLY A 1 90 ? 112.053 166.892 172.888 1.00 120.60 70 GLY A O 1
ATOM 519 N N . THR A 1 91 ? 113.539 165.206 172.860 1.00 114.96 71 THR A N 1
ATOM 520 C CA . THR A 1 91 ? 113.158 164.719 171.541 1.00 112.30 71 THR A CA 1
ATOM 521 C C . THR A 1 91 ? 112.608 163.304 171.651 1.00 109.75 71 THR A C 1
ATOM 522 O O . THR A 1 91 ? 113.184 162.464 172.349 1.00 108.16 71 THR A O 1
ATOM 526 N N . ASP A 1 92 ? 111.495 163.048 170.964 1.00 113.18 72 ASP A N 1
ATOM 527 C CA . ASP A 1 92 ? 110.870 161.731 170.981 1.00 115.04 72 ASP A CA 1
ATOM 528 C C . ASP A 1 92 ? 111.673 160.787 170.088 1.00 118.63 72 ASP A C 1
ATOM 529 O O . ASP A 1 92 ? 111.971 161.101 168.932 1.00 121.55 72 ASP A O 1
ATOM 534 N N . VAL A 1 93 ? 111.997 159.611 170.622 1.00 114.74 73 VAL A N 1
ATOM 535 C CA . VAL A 1 93 ? 112.824 158.640 169.913 1.00 106.38 73 VAL A CA 1
ATOM 536 C C . VAL A 1 93 ? 112.095 157.341 169.603 1.00 105.30 73 VAL A C 1
ATOM 537 O O . VAL A 1 93 ? 112.656 156.496 168.890 1.00 105.59 73 VAL A O 1
ATOM 541 N N . THR A 1 94 ? 110.878 157.139 170.112 1.00 102.34 74 THR A N 1
ATOM 542 C CA . THR A 1 94 ? 110.155 155.902 169.830 1.00 101.13 74 THR A CA 1
ATOM 543 C C . THR A 1 94 ? 109.847 155.761 168.346 1.00 101.08 74 THR A C 1
ATOM 544 O O . THR A 1 94 ? 109.971 154.669 167.779 1.00 96.72 74 THR A O 1
ATOM 548 N N . GLY A 1 95 ? 109.448 156.852 167.701 1.00 102.90 75 GLY A N 1
ATOM 549 C CA . GLY A 1 95 ? 109.131 156.820 166.292 1.00 101.84 75 GLY A CA 1
ATOM 550 C C . GLY A 1 95 ? 110.318 156.889 165.369 1.00 98.03 75 GLY A C 1
ATOM 551 O O . GLY A 1 95 ? 110.141 156.887 164.148 1.00 100.85 75 GLY A O 1
ATOM 552 N N . PHE A 1 96 ? 111.527 156.959 165.920 1.00 93.78 76 PHE A N 1
ATOM 553 C CA . PHE A 1 96 ? 112.727 157.022 165.099 1.00 95.01 76 PHE A CA 1
ATOM 554 C C . PHE A 1 96 ? 112.914 155.726 164.324 1.00 92.36 76 PHE A C 1
ATOM 555 O O . PHE A 1 96 ? 112.759 154.630 164.870 1.00 89.03 76 PHE A O 1
ATOM 563 N N . ASN A 1 97 ? 113.247 155.855 163.044 1.00 85.78 77 ASN A N 1
ATOM 564 C CA . ASN A 1 97 ? 113.665 154.704 162.263 1.00 86.58 77 ASN A CA 1
ATOM 565 C C . ASN A 1 97 ? 115.138 154.417 162.546 1.00 90.51 77 ASN A C 1
ATOM 566 O O . ASN A 1 97 ? 115.774 155.063 163.383 1.00 89.64 77 ASN A O 1
ATOM 571 N N . GLU A 1 98 ? 115.691 153.429 161.841 1.00 88.47 78 GLU A N 1
ATOM 572 C CA . GLU A 1 98 ? 117.070 153.029 162.099 1.00 78.42 78 GLU A CA 1
ATOM 573 C C . GLU A 1 98 ? 118.045 154.160 161.795 1.00 75.05 78 GLU A C 1
ATOM 574 O O . GLU A 1 98 ? 118.981 154.404 162.565 1.00 79.11 78 GLU A O 1
ATOM 580 N N . LYS A 1 99 ? 117.835 154.870 160.684 1.00 75.03 79 LYS A N 1
ATOM 581 C CA . LYS A 1 99 ? 118.768 155.919 160.284 1.00 78.80 79 LYS A CA 1
ATOM 582 C C . LYS A 1 99 ? 118.791 157.058 161.296 1.00 77.79 79 LYS A C 1
ATOM 583 O O . LYS A 1 99 ? 119.864 157.493 161.733 1.00 81.48 79 LYS A O 1
ATOM 589 N N . GLU A 1 100 ? 117.614 157.555 161.683 1.00 74.81 80 GLU A N 1
ATOM 590 C CA . GLU A 1 100 ? 117.560 158.677 162.615 1.00 77.28 80 GLU A CA 1
ATOM 591 C C . GLU A 1 100 ? 118.072 158.279 163.993 1.00 73.84 80 GLU A C 1
ATOM 592 O O . GLU A 1 100 ? 118.765 159.063 164.653 1.00 66.83 80 GLU A O 1
ATOM 598 N N . TRP A 1 101 ? 117.744 157.068 164.446 1.00 75.49 81 TRP A N 1
ATOM 599 C CA . TRP A 1 101 ? 118.224 156.630 165.752 1.00 71.79 81 TRP A CA 1
ATOM 600 C C . TRP A 1 101 ? 119.736 156.456 165.750 1.00 68.66 81 TRP A C 1
ATOM 601 O O . TRP A 1 101 ? 120.405 156.783 166.735 1.00 72.41 81 TRP A O 1
ATOM 612 N N . ALA A 1 102 ? 120.295 155.939 164.654 1.00 64.54 82 ALA A N 1
ATOM 613 C CA . ALA A 1 102 ? 121.746 155.848 164.550 1.00 54.38 82 ALA A CA 1
ATOM 614 C C . ALA A 1 102 ? 122.391 157.226 164.516 1.00 56.71 82 ALA A C 1
ATOM 615 O O . ALA A 1 102 ? 123.455 157.427 165.114 1.00 68.34 82 ALA A O 1
ATOM 617 N N . GLN A 1 103 ? 121.767 158.184 163.828 1.00 57.14 83 GLN A N 1
ATOM 618 C CA . GLN A 1 103 ? 122.285 159.547 163.839 1.00 66.85 83 GLN A CA 1
ATOM 619 C C . GLN A 1 103 ? 122.269 160.126 165.248 1.00 67.64 83 GLN A C 1
ATOM 620 O O . GLN A 1 103 ? 123.207 160.824 165.650 1.00 67.45 83 GLN A O 1
ATOM 626 N N . PHE A 1 104 ? 121.209 159.850 166.009 1.00 65.83 84 PHE A N 1
ATOM 627 C CA . PHE A 1 104 ? 121.157 160.298 167.397 1.00 63.77 84 PHE A CA 1
ATOM 628 C C . PHE A 1 104 ? 122.239 159.628 168.235 1.00 54.53 84 PHE A C 1
ATOM 629 O O . PHE A 1 104 ? 122.879 160.280 169.069 1.00 61.80 84 PHE A O 1
ATOM 637 N N . ARG A 1 105 ? 122.445 158.325 168.038 1.00 46.84 85 ARG A N 1
ATOM 638 C CA . ARG A 1 105 ? 123.475 157.612 168.786 1.00 50.34 85 ARG A CA 1
ATOM 639 C C . ARG A 1 105 ? 124.863 158.144 168.469 1.00 59.33 85 ARG A C 1
ATOM 640 O O . ARG A 1 105 ? 125.749 158.122 169.330 1.00 61.29 85 ARG A O 1
ATOM 648 N N . LEU A 1 106 ? 125.073 158.612 167.239 1.00 64.28 86 LEU A N 1
ATOM 649 C CA . LEU A 1 106 ? 126.380 159.139 166.864 1.00 56.99 86 LEU A CA 1
ATOM 650 C C . LEU A 1 106 ? 126.746 160.364 167.691 1.00 64.48 86 LEU A C 1
ATOM 651 O O . LEU A 1 106 ? 127.853 160.450 168.233 1.00 67.89 86 LEU A O 1
ATOM 656 N N . ASP A 1 107 ? 125.826 161.318 167.811 1.00 67.88 87 ASP A N 1
ATOM 657 C CA . ASP A 1 107 ? 126.159 162.621 168.369 1.00 68.02 87 ASP A CA 1
ATOM 658 C C . ASP A 1 107 ? 125.695 162.822 169.806 1.00 71.78 87 ASP A C 1
ATOM 659 O O . ASP A 1 107 ? 126.059 163.834 170.413 1.00 77.77 87 ASP A O 1
ATOM 664 N N . HIS A 1 108 ? 124.910 161.905 170.369 1.00 69.46 88 HIS A N 1
ATOM 665 C CA . HIS A 1 108 ? 124.398 162.103 171.721 1.00 63.47 88 HIS A CA 1
ATOM 666 C C . HIS A 1 108 ? 124.397 160.803 172.514 1.00 58.20 88 HIS A C 1
ATOM 667 O O . HIS A 1 108 ? 123.553 160.603 173.393 1.00 59.32 88 HIS A O 1
ATOM 674 N N . PHE A 1 109 ? 125.338 159.902 172.235 1.00 57.31 89 PHE A N 1
ATOM 675 C CA . PHE A 1 109 ? 125.365 158.638 172.958 1.00 50.48 89 PHE A CA 1
ATOM 676 C C . PHE A 1 109 ? 126.788 158.102 173.046 1.00 53.04 89 PHE A C 1
ATOM 677 O O . PHE A 1 109 ? 127.665 158.462 172.258 1.00 61.79 89 PHE A O 1
ATOM 685 N N . GLY A 1 110 ? 126.996 157.229 174.030 1.00 50.44 90 GLY A N 1
ATOM 686 C CA . GLY A 1 110 ? 128.262 156.544 174.215 1.00 54.14 90 GLY A CA 1
ATOM 687 C C . GLY A 1 110 ? 127.998 155.194 174.846 1.00 56.68 90 GLY A C 1
ATOM 688 O O . GLY A 1 110 ? 126.933 154.960 175.425 1.00 57.86 90 GLY A O 1
ATOM 689 N N . PHE A 1 111 ? 128.973 154.295 174.723 1.00 61.28 91 PHE A N 1
ATOM 690 C CA . PHE A 1 111 ? 128.723 152.902 175.070 1.00 60.48 91 PHE A CA 1
ATOM 691 C C . PHE A 1 111 ? 129.957 152.246 175.675 1.00 62.06 91 PHE A C 1
ATOM 692 O O . PHE A 1 111 ? 131.070 152.409 175.170 1.00 74.62 91 PHE A O 1
ATOM 700 N N . ILE A 1 112 ? 129.740 151.507 176.765 1.00 57.12 92 ILE A N 1
ATOM 701 C CA . ILE A 1 112 ? 130.794 150.841 177.527 1.00 54.65 92 ILE A CA 1
ATOM 702 C C . ILE A 1 112 ? 130.509 149.349 177.694 1.00 65.64 92 ILE A C 1
ATOM 703 O O . ILE A 1 112 ? 130.706 148.804 178.786 1.00 71.42 92 ILE A O 1
ATOM 708 N N . PHE A 1 113 ? 129.991 148.693 176.648 1.00 71.79 93 PHE A N 1
ATOM 709 C CA . PHE A 1 113 ? 129.500 147.317 176.760 1.00 77.61 93 PHE A CA 1
ATOM 710 C C . PHE A 1 113 ? 130.462 146.411 177.524 1.00 85.79 93 PHE A C 1
ATOM 711 O O . PHE A 1 113 ? 131.680 146.611 177.525 1.00 89.07 93 PHE A O 1
ATOM 719 N N . GLN A 1 114 ? 129.888 145.382 178.157 1.00 87.60 94 GLN A N 1
ATOM 720 C CA . GLN A 1 114 ? 130.656 144.496 179.028 1.00 92.31 94 GLN A CA 1
ATOM 721 C C . GLN A 1 114 ? 131.739 143.743 178.266 1.00 89.25 94 GLN A C 1
ATOM 722 O O . GLN A 1 114 ? 132.879 143.642 178.734 1.00 90.04 94 GLN A O 1
ATOM 728 N N . SER A 1 115 ? 131.406 143.203 177.093 1.00 85.78 95 SER A N 1
ATOM 729 C CA . SER A 1 115 ? 132.345 142.379 176.336 1.00 89.04 95 SER A CA 1
ATOM 730 C C . SER A 1 115 ? 133.504 143.177 175.754 1.00 87.06 95 SER A C 1
ATOM 731 O O . SER A 1 115 ? 134.294 142.617 174.986 1.00 86.78 95 SER A O 1
ATOM 734 N N . PHE A 1 116 ? 133.584 144.470 176.072 1.00 84.78 96 PHE A N 1
ATOM 735 C CA . PHE A 1 116 ? 134.639 145.410 175.701 1.00 83.75 96 PHE A CA 1
ATOM 736 C C . PHE A 1 116 ? 134.627 145.738 174.212 1.00 79.26 96 PHE A C 1
ATOM 737 O O . PHE A 1 116 ? 135.269 146.709 173.800 1.00 75.06 96 PHE A O 1
ATOM 745 N N . GLN A 1 117 ? 133.884 144.961 173.416 1.00 77.79 97 GLN A N 1
ATOM 746 C CA . GLN A 1 117 ? 133.559 145.257 172.021 1.00 67.78 97 GLN A CA 1
ATOM 747 C C . GLN A 1 117 ? 134.677 145.990 171.289 1.00 53.82 97 GLN A C 1
ATOM 748 O O . GLN A 1 117 ? 134.474 147.105 170.803 1.00 53.14 97 GLN A O 1
ATOM 754 N N . LEU A 1 118 ? 135.864 145.388 171.220 1.00 52.41 98 LEU A N 1
ATOM 755 C CA . LEU A 1 118 ? 137.073 146.110 170.841 1.00 62.57 98 LEU A CA 1
ATOM 756 C C . LEU A 1 118 ? 137.614 145.718 169.470 1.00 70.21 98 LEU A C 1
ATOM 757 O O . LEU A 1 118 ? 138.806 145.914 169.211 1.00 70.89 98 LEU A O 1
ATOM 762 N N . ILE A 1 119 ? 136.768 145.198 168.582 1.00 69.04 99 ILE A N 1
ATOM 763 C CA . ILE A 1 119 ? 137.169 144.843 167.219 1.00 64.59 99 ILE A CA 1
ATOM 764 C C . ILE A 1 119 ? 138.382 143.923 167.238 1.00 64.80 99 ILE A C 1
ATOM 765 O O . ILE A 1 119 ? 139.506 144.408 167.050 1.00 65.02 99 ILE A O 1
ATOM 770 N N . PRO A 1 120 ? 138.221 142.622 167.525 1.00 68.71 100 PRO A N 1
ATOM 771 C CA . PRO A 1 120 ? 139.370 141.704 167.477 1.00 77.55 100 PRO A CA 1
ATOM 772 C C . PRO A 1 120 ? 140.251 141.957 166.264 1.00 88.29 100 PRO A C 1
ATOM 773 O O . PRO A 1 120 ? 139.811 141.823 165.118 1.00 98.56 100 PRO A O 1
ATOM 777 N N . GLY A 1 121 ? 141.498 142.329 166.516 1.00 85.29 101 GLY A N 1
ATOM 778 C CA . GLY A 1 121 ? 142.329 142.963 165.518 1.00 80.74 101 GLY A CA 1
ATOM 779 C C . GLY A 1 121 ? 142.398 144.460 165.740 1.00 79.60 101 GLY A C 1
ATOM 780 O O . GLY A 1 121 ? 142.081 144.975 166.814 1.00 88.25 101 GLY A O 1
ATOM 781 N N . LEU A 1 122 ? 142.835 145.168 164.697 1.00 70.98 102 LEU A N 1
ATOM 782 C CA . LEU A 1 122 ? 142.888 146.627 164.717 1.00 74.47 102 LEU A CA 1
ATOM 783 C C . LEU A 1 122 ? 143.785 147.103 165.863 1.00 83.21 102 LEU A C 1
ATOM 784 O O . LEU A 1 122 ? 144.505 146.295 166.458 1.00 89.07 102 LEU A O 1
ATOM 789 N N . THR A 1 123 ? 143.782 148.400 166.173 1.00 79.55 103 THR A N 1
ATOM 790 C CA . THR A 1 123 ? 144.610 148.952 167.238 1.00 83.54 103 THR A CA 1
ATOM 791 C C . THR A 1 123 ? 143.750 149.752 168.208 1.00 75.15 103 THR A C 1
ATOM 792 O O . THR A 1 123 ? 142.581 150.044 167.947 1.00 74.66 103 THR A O 1
ATOM 796 N N . THR A 1 124 ? 144.354 150.102 169.347 1.00 72.80 104 THR A N 1
ATOM 797 C CA . THR A 1 124 ? 143.664 150.914 170.346 1.00 68.53 104 THR A CA 1
ATOM 798 C C . THR A 1 124 ? 143.379 152.317 169.825 1.00 70.32 104 THR A C 1
ATOM 799 O O . THR A 1 124 ? 142.275 152.845 170.016 1.00 71.96 104 THR A O 1
ATOM 803 N N . TYR A 1 125 ? 144.360 152.936 169.163 1.00 77.87 105 TYR A N 1
ATOM 804 C CA . TYR A 1 125 ? 144.161 154.277 168.625 1.00 78.90 105 TYR A CA 1
ATOM 805 C C . TYR A 1 125 ? 142.985 154.315 167.662 1.00 76.31 105 TYR A C 1
ATOM 806 O O . TYR A 1 125 ? 142.124 155.198 167.751 1.00 82.85 105 TYR A O 1
ATOM 815 N N . GLU A 1 126 ? 142.922 153.357 166.740 1.00 75.17 106 GLU A N 1
ATOM 816 C CA . GLU A 1 126 ? 141.840 153.351 165.768 1.00 78.68 106 GLU A CA 1
ATOM 817 C C . GLU A 1 126 ? 140.519 152.922 166.392 1.00 75.01 106 GLU A C 1
ATOM 818 O O . GLU A 1 126 ? 139.462 153.395 165.967 1.00 70.25 106 GLU A O 1
ATOM 824 N N . ASN A 1 127 ? 140.555 152.051 167.403 1.00 72.02 107 ASN A N 1
ATOM 825 C CA . ASN A 1 127 ? 139.333 151.731 168.135 1.00 59.36 107 ASN A CA 1
ATOM 826 C C . ASN A 1 127 ? 138.741 152.978 168.773 1.00 60.03 107 ASN A C 1
ATOM 827 O O . ASN A 1 127 ? 137.523 153.183 168.744 1.00 68.19 107 ASN A O 1
ATOM 832 N N . VAL A 1 128 ? 139.590 153.824 169.357 1.00 58.49 108 VAL A N 1
ATOM 833 C CA . VAL A 1 128 ? 139.102 155.068 169.941 1.00 59.68 108 VAL A CA 1
ATOM 834 C C . VAL A 1 128 ? 138.626 156.025 168.853 1.00 62.46 108 VAL A C 1
ATOM 835 O O . VAL A 1 128 ? 137.585 156.677 168.994 1.00 68.73 108 VAL A O 1
ATOM 839 N N . GLU A 1 129 ? 139.369 156.119 167.749 1.00 61.41 109 GLU A N 1
ATOM 840 C CA . GLU A 1 129 ? 139.028 157.059 166.687 1.00 62.56 109 GLU A CA 1
ATOM 841 C C . GLU A 1 129 ? 137.810 156.636 165.875 1.00 64.95 109 GLU A C 1
ATOM 842 O O . GLU A 1 129 ? 137.269 157.466 165.137 1.00 70.72 109 GLU A O 1
ATOM 848 N N . MET A 1 130 ? 137.377 155.380 165.992 1.00 62.42 110 MET A N 1
ATOM 849 C CA . MET A 1 130 ? 136.300 154.873 165.142 1.00 62.06 110 MET A CA 1
ATOM 850 C C . MET A 1 130 ? 135.043 155.735 165.162 1.00 59.43 110 MET A C 1
ATOM 851 O O . MET A 1 130 ? 134.546 156.079 164.075 1.00 62.26 110 MET A O 1
ATOM 856 N N . PRO A 1 131 ? 134.474 156.113 166.313 1.00 56.48 111 PRO A N 1
ATOM 857 C CA . PRO A 1 131 ? 133.287 156.982 166.275 1.00 63.52 111 PRO A CA 1
ATOM 858 C C . PRO A 1 131 ? 133.548 158.347 165.664 1.00 67.08 111 PRO A C 1
ATOM 859 O O . PRO A 1 131 ? 132.630 158.917 165.060 1.00 71.33 111 PRO A O 1
ATOM 863 N N . LEU A 1 132 ? 134.759 158.893 165.797 1.00 63.33 112 LEU A N 1
ATOM 864 C CA . LEU A 1 132 ? 135.074 160.139 165.105 1.00 64.18 112 LEU A CA 1
ATOM 865 C C . LEU A 1 132 ? 134.999 159.959 163.597 1.00 63.20 112 LEU A C 1
ATOM 866 O O . LEU A 1 132 ? 134.448 160.810 162.889 1.00 68.43 112 LEU A O 1
ATOM 871 N N . ALA A 1 133 ? 135.554 158.858 163.087 1.00 54.65 113 ALA A N 1
ATOM 872 C CA . ALA A 1 133 ? 135.460 158.579 161.661 1.00 55.64 113 ALA A CA 1
ATOM 873 C C . ALA A 1 133 ? 134.012 158.391 161.240 1.00 57.53 113 ALA A C 1
ATOM 874 O O . ALA A 1 133 ? 133.608 158.832 160.158 1.00 68.11 113 ALA A O 1
ATOM 876 N N . LEU A 1 134 ? 133.215 157.734 162.084 1.00 55.74 114 LEU A N 1
ATOM 877 C CA . LEU A 1 134 ? 131.812 157.515 161.752 1.00 52.67 114 LEU A CA 1
ATOM 878 C C . LEU A 1 134 ? 131.046 158.829 161.672 1.00 55.58 114 LEU A C 1
ATOM 879 O O . LEU A 1 134 ? 130.225 159.018 160.768 1.00 52.77 114 LEU A O 1
ATOM 884 N N . LYS A 1 135 ? 131.294 159.747 162.609 1.00 62.28 115 LYS A N 1
ATOM 885 C CA . LYS A 1 135 ? 130.589 161.025 162.575 1.00 62.28 115 LYS A CA 1
ATOM 886 C C . LYS A 1 135 ? 131.022 161.866 161.381 1.00 62.21 115 LYS A C 1
ATOM 887 O O . LYS A 1 135 ? 130.191 162.529 160.749 1.00 61.72 115 LYS A O 1
ATOM 893 N N . GLY A 1 136 ? 132.312 161.855 161.056 1.00 62.80 116 GLY A N 1
ATOM 894 C CA . GLY A 1 136 ? 132.805 162.597 159.912 1.00 67.57 116 GLY A CA 1
ATOM 895 C C . GLY A 1 136 ? 133.776 163.701 160.274 1.00 72.86 116 GLY A C 1
ATOM 896 O O . GLY A 1 136 ? 133.895 164.694 159.551 1.00 82.24 116 GLY A O 1
ATOM 897 N N . ILE A 1 137 ? 134.477 163.539 161.397 1.00 68.96 117 ILE A N 1
ATOM 898 C CA . ILE A 1 137 ? 135.412 164.562 161.844 1.00 73.03 117 ILE A CA 1
ATOM 899 C C . ILE A 1 137 ? 136.662 164.532 160.973 1.00 81.83 117 ILE A C 1
ATOM 900 O O . ILE A 1 137 ? 137.109 163.468 160.526 1.00 86.25 117 ILE A O 1
ATOM 905 N N . LYS A 1 138 ? 137.228 165.712 160.720 1.00 85.91 118 LYS A N 1
ATOM 906 C CA . LYS A 1 138 ? 138.391 165.832 159.859 1.00 87.80 118 LYS A CA 1
ATOM 907 C C . LYS A 1 138 ? 139.618 165.207 160.530 1.00 89.79 118 LYS A C 1
ATOM 908 O O . LYS A 1 138 ? 139.677 165.101 161.757 1.00 89.25 118 LYS A O 1
ATOM 914 N N . PRO A 1 139 ? 140.613 164.770 159.733 1.00 89.59 119 PRO A N 1
ATOM 915 C CA . PRO A 1 139 ? 141.703 163.941 160.276 1.00 93.09 119 PRO A CA 1
ATOM 916 C C . PRO A 1 139 ? 142.496 164.542 161.431 1.00 96.77 119 PRO A C 1
ATOM 917 O O . PRO A 1 139 ? 142.657 163.886 162.465 1.00 98.37 119 PRO A O 1
ATOM 921 N N . SER A 1 140 ? 143.022 165.760 161.271 1.00 96.11 120 SER A N 1
ATOM 922 C CA . SER A 1 140 ? 143.841 166.339 162.334 1.00 96.28 120 SER A CA 1
ATOM 923 C C . SER A 1 140 ? 143.028 166.591 163.596 1.00 94.31 120 SER A C 1
ATOM 924 O O . SER A 1 140 ? 143.533 166.397 164.710 1.00 89.43 120 SER A O 1
ATOM 927 N N . GLU A 1 141 ? 141.775 167.024 163.444 1.00 93.78 121 GLU A N 1
ATOM 928 C CA . GLU A 1 141 ? 140.896 167.146 164.601 1.00 94.71 121 GLU A CA 1
ATOM 929 C C . GLU A 1 141 ? 140.694 165.794 165.271 1.00 96.38 121 GLU A C 1
ATOM 930 O O . GLU A 1 141 ? 140.655 165.704 166.503 1.00 94.59 121 GLU A O 1
ATOM 936 N N . ARG A 1 142 ? 140.566 164.731 164.473 1.00 94.42 122 ARG A N 1
ATOM 937 C CA . ARG A 1 142 ? 140.447 163.390 165.036 1.00 90.75 122 ARG A CA 1
ATOM 938 C C . ARG A 1 142 ? 141.683 163.023 165.844 1.00 94.05 122 ARG A C 1
ATOM 939 O O . ARG A 1 142 ? 141.572 162.475 166.947 1.00 98.56 122 ARG A O 1
ATOM 947 N N . LYS A 1 143 ? 142.869 163.312 165.306 1.00 92.19 123 LYS A N 1
ATOM 948 C CA . LYS A 1 143 ? 144.104 163.022 166.028 1.00 92.05 123 LYS A CA 1
ATOM 949 C C . LYS A 1 143 ? 144.158 163.782 167.346 1.00 97.21 123 LYS A C 1
ATOM 950 O O . LYS A 1 143 ? 144.492 163.210 168.392 1.00 96.34 123 LYS A O 1
ATOM 956 N N . GLN A 1 144 ? 143.815 165.072 167.315 1.00 99.10 124 GLN A N 1
ATOM 957 C CA . GLN A 1 144 ? 143.834 165.873 168.535 1.00 101.42 124 GLN A CA 1
ATOM 958 C C . GLN A 1 144 ? 142.857 165.330 169.571 1.00 99.17 124 GLN A C 1
ATOM 959 O O . GLN A 1 144 ? 143.213 165.174 170.747 1.00 100.28 124 GLN A O 1
ATOM 965 N N . LYS A 1 145 ? 141.625 165.026 169.151 1.00 93.31 125 LYS A N 1
ATOM 966 C CA . LYS A 1 145 ? 140.623 164.517 170.082 1.00 89.25 125 LYS A CA 1
ATOM 967 C C . LYS A 1 145 ? 141.044 163.179 170.673 1.00 87.96 125 LYS A C 1
ATOM 968 O O . LYS A 1 145 ? 140.908 162.960 171.883 1.00 88.98 125 LYS A O 1
ATOM 974 N N . VAL A 1 146 ? 141.552 162.271 169.838 1.00 86.39 126 VAL A N 1
ATOM 975 C CA . VAL A 1 146 ? 141.953 160.957 170.327 1.00 85.02 126 VAL A CA 1
ATOM 976 C C . VAL A 1 146 ? 143.094 161.087 171.323 1.00 94.43 126 VAL A C 1
ATOM 977 O O . VAL A 1 146 ? 143.084 160.455 172.385 1.00 97.83 126 VAL A O 1
ATOM 981 N N . GLN A 1 147 ? 144.097 161.906 170.997 1.00 97.50 127 GLN A N 1
ATOM 982 C CA . GLN A 1 147 ? 145.225 162.066 171.906 1.00 97.01 127 GLN A CA 1
ATOM 983 C C . GLN A 1 147 ? 144.780 162.670 173.231 1.00 100.93 127 GLN A C 1
ATOM 984 O O . GLN A 1 147 ? 145.173 162.192 174.302 1.00 99.76 127 GLN A O 1
ATOM 990 N N . ASP A 1 148 ? 143.935 163.704 173.181 1.00 107.02 128 ASP A N 1
ATOM 991 C CA . ASP A 1 148 ? 143.473 164.335 174.413 1.00 107.49 128 ASP A CA 1
ATOM 992 C C . ASP A 1 148 ? 142.663 163.365 175.266 1.00 105.15 128 ASP A C 1
ATOM 993 O O . ASP A 1 148 ? 142.845 163.306 176.488 1.00 109.32 128 ASP A O 1
ATOM 998 N N . MET A 1 149 ? 141.771 162.590 174.645 1.00 103.38 129 MET A N 1
ATOM 999 C CA . MET A 1 149 ? 140.924 161.690 175.420 1.00 104.87 129 MET A CA 1
ATOM 1000 C C . MET A 1 149 ? 141.719 160.520 175.983 1.00 101.13 129 MET A C 1
ATOM 1001 O O . MET A 1 149 ? 141.474 160.089 177.116 1.00 104.63 129 MET A O 1
ATOM 1006 N N . LEU A 1 150 ? 142.668 159.985 175.212 1.00 95.97 130 LEU A N 1
ATOM 1007 C CA . LEU A 1 150 ? 143.514 158.921 175.737 1.00 97.32 130 LEU A CA 1
ATOM 1008 C C . LEU A 1 150 ? 144.411 159.433 176.855 1.00 102.34 130 LEU A C 1
ATOM 1009 O O . LEU A 1 150 ? 144.734 158.684 177.783 1.00 100.78 130 LEU A O 1
ATOM 1014 N N . LYS A 1 151 ? 144.828 160.700 176.782 1.00 107.18 131 LYS A N 1
ATOM 1015 C CA . LYS A 1 151 ? 145.547 161.301 177.898 1.00 112.52 131 LYS A CA 1
ATOM 1016 C C . LYS A 1 151 ? 144.654 161.420 179.125 1.00 111.94 131 LYS A C 1
ATOM 1017 O O . LYS A 1 151 ? 145.094 161.163 180.252 1.00 113.26 131 LYS A O 1
ATOM 1023 N N . ARG A 1 152 ? 143.393 161.810 178.927 1.00 111.48 132 ARG A N 1
ATOM 1024 C CA . ARG A 1 152 ? 142.483 161.974 180.056 1.00 108.83 132 ARG A CA 1
ATOM 1025 C C . ARG A 1 152 ? 142.205 160.639 180.738 1.00 105.47 132 ARG A C 1
ATOM 1026 O O . ARG A 1 152 ? 142.289 160.531 181.966 1.00 102.50 132 ARG A O 1
ATOM 1034 N N . VAL A 1 153 ? 141.880 159.609 179.955 1.00 102.24 133 VAL A N 1
ATOM 1035 C CA . VAL A 1 153 ? 141.571 158.302 180.531 1.00 100.11 133 VAL A CA 1
ATOM 1036 C C . VAL A 1 153 ? 142.803 157.717 181.210 1.00 102.75 133 VAL A C 1
ATOM 1037 O O . VAL A 1 153 ? 142.729 157.186 182.325 1.00 101.24 133 VAL A O 1
ATOM 1041 N N . GLY A 1 154 ? 143.953 157.814 180.553 1.00 104.69 134 GLY A N 1
ATOM 1042 C CA . GLY A 1 154 ? 145.208 157.333 181.101 1.00 108.84 134 GLY A CA 1
ATOM 1043 C C . GLY A 1 154 ? 145.915 156.298 180.253 1.00 108.04 134 GLY A C 1
ATOM 1044 O O . GLY A 1 154 ? 147.060 155.939 180.569 1.00 109.48 134 GLY A O 1
ATOM 1045 N N . LEU A 1 155 ? 145.295 155.808 179.179 1.00 104.44 135 LEU A N 1
ATOM 1046 C CA . LEU A 1 155 ? 145.906 154.820 178.300 1.00 106.58 135 LEU A CA 1
ATOM 1047 C C . LEU A 1 155 ? 146.630 155.469 177.127 1.00 111.04 135 LEU A C 1
ATOM 1048 O O . LEU A 1 155 ? 146.771 154.854 176.064 1.00 114.93 135 LEU A O 1
ATOM 1053 N N . GLU A 1 156 ? 147.093 156.708 177.303 1.00 111.16 136 GLU A N 1
ATOM 1054 C CA . GLU A 1 156 ? 147.762 157.411 176.216 1.00 111.17 136 GLU A CA 1
ATOM 1055 C C . GLU A 1 156 ? 149.115 156.794 175.892 1.00 107.45 136 GLU A C 1
ATOM 1056 O O . GLU A 1 156 ? 149.602 156.933 174.764 1.00 99.59 136 GLU A O 1
ATOM 1062 N N . ASN A 1 157 ? 149.736 156.114 176.851 1.00 111.46 137 ASN A N 1
ATOM 1063 C CA . ASN A 1 157 ? 151.045 155.508 176.616 1.00 114.59 137 ASN A CA 1
ATOM 1064 C C . ASN A 1 157 ? 150.911 154.074 176.116 1.00 114.99 137 ASN A C 1
ATOM 1065 O O . ASN A 1 157 ? 151.560 153.153 176.610 1.00 117.40 137 ASN A O 1
ATOM 1070 N N . HIS A 1 158 ? 150.053 153.881 175.116 1.00 111.50 138 HIS A N 1
ATOM 1071 C CA . HIS A 1 158 ? 149.981 152.612 174.400 1.00 110.63 138 HIS A CA 1
ATOM 1072 C C . HIS A 1 158 ? 149.860 152.759 172.892 1.00 111.39 138 HIS A C 1
ATOM 1073 O O . HIS A 1 158 ? 150.239 151.825 172.177 1.00 107.30 138 HIS A O 1
ATOM 1080 N N . ALA A 1 159 ? 149.366 153.890 172.383 1.00 114.80 139 ALA A N 1
ATOM 1081 C CA . ALA A 1 159 ? 149.256 154.162 170.953 1.00 105.66 139 ALA A CA 1
ATOM 1082 C C . ALA A 1 159 ? 148.630 153.000 170.194 1.00 95.76 139 ALA A C 1
ATOM 1083 O O . ALA A 1 159 ? 147.494 152.605 170.473 1.00 90.32 139 ALA A O 1
ATOM 1085 N N . ALA A 1 160 ? 149.371 152.444 169.238 1.00 102.57 140 ALA A N 1
ATOM 1086 C CA . ALA A 1 160 ? 148.884 151.333 168.423 1.00 102.88 140 ALA A CA 1
ATOM 1087 C C . ALA A 1 160 ? 149.169 150.011 169.137 1.00 104.14 140 ALA A C 1
ATOM 1088 O O . ALA A 1 160 ? 149.996 149.196 168.723 1.00 111.54 140 ALA A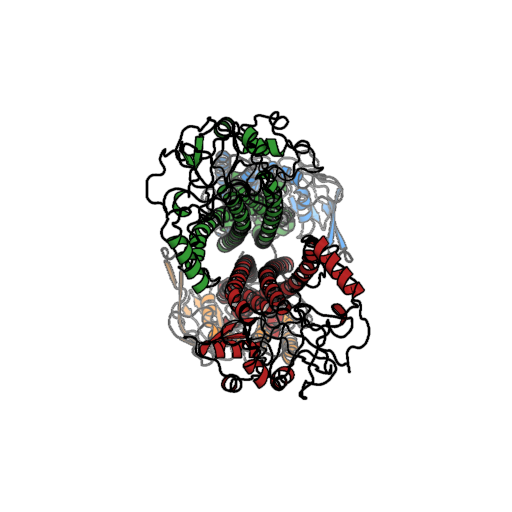 O 1
ATOM 1090 N N . HIS A 1 161 ? 148.456 149.814 170.240 1.00 95.72 141 HIS A N 1
ATOM 1091 C CA . HIS A 1 161 ? 148.506 148.572 170.999 1.00 94.04 141 HIS A CA 1
ATOM 1092 C C . HIS A 1 161 ? 147.230 147.789 170.718 1.00 95.22 141 HIS A C 1
ATOM 1093 O O . HIS A 1 161 ? 146.127 148.285 170.968 1.00 100.32 141 HIS A O 1
ATOM 1100 N N . TYR A 1 162 ? 147.380 146.576 170.199 1.00 90.47 142 TYR A N 1
ATOM 1101 C CA . TYR A 1 162 ? 146.215 145.802 169.799 1.00 92.49 142 TYR A CA 1
ATOM 1102 C C . TYR A 1 162 ? 145.396 145.407 171.026 1.00 97.80 142 TYR A C 1
ATOM 1103 O O . TYR A 1 162 ? 145.960 145.151 172.095 1.00 102.61 142 TYR A O 1
ATOM 1112 N N . PRO A 1 163 ? 144.066 145.362 170.908 1.00 90.39 143 PRO A N 1
ATOM 1113 C CA . PRO A 1 163 ? 143.237 145.009 172.072 1.00 91.84 143 PRO A CA 1
ATOM 1114 C C . PRO A 1 163 ? 143.540 143.639 172.644 1.00 100.50 143 PRO A C 1
ATOM 1115 O O . PRO A 1 163 ? 143.453 143.456 173.865 1.00 103.43 143 PRO A O 1
ATOM 1119 N N . ASN A 1 164 ? 143.889 142.665 171.802 1.00 99.98 144 ASN A N 1
ATOM 1120 C CA . ASN A 1 164 ? 144.231 141.340 172.304 1.00 103.99 144 ASN A CA 1
ATOM 1121 C C . ASN A 1 164 ? 145.495 141.357 173.153 1.00 107.90 144 ASN A C 1
ATOM 1122 O O . ASN A 1 164 ? 145.684 140.458 173.979 1.00 108.65 144 ASN A O 1
ATOM 1127 N N . GLU A 1 165 ? 146.356 142.355 172.971 1.00 108.42 145 GLU A N 1
ATOM 1128 C CA . GLU A 1 165 ? 147.574 142.493 173.756 1.00 108.05 145 GLU A CA 1
ATOM 1129 C C . GLU A 1 165 ? 147.359 143.272 175.046 1.00 106.66 145 GLU A C 1
ATOM 1130 O O . GLU A 1 165 ? 148.318 143.476 175.797 1.00 110.13 145 GLU A O 1
ATOM 1136 N N . LEU A 1 166 ? 146.136 143.713 175.318 1.00 102.63 146 LEU A N 1
ATOM 1137 C CA . LEU A 1 166 ? 145.804 144.438 176.534 1.00 101.86 146 LEU A CA 1
ATOM 1138 C C . LEU A 1 166 ? 145.060 143.534 177.510 1.00 101.39 146 LEU A C 1
ATOM 1139 O O . LEU A 1 166 ? 144.510 142.494 177.140 1.00 102.33 146 LEU A O 1
ATOM 1144 N N . SER A 1 167 ? 145.050 143.948 178.773 1.00 101.16 147 SER A N 1
ATOM 1145 C CA . SER A 1 167 ? 144.274 143.267 179.796 1.00 102.19 147 SER A CA 1
ATOM 1146 C C . SER A 1 167 ? 142.846 143.809 179.815 1.00 98.86 147 SER A C 1
ATOM 1147 O O . SER A 1 167 ? 142.547 144.863 179.250 1.00 99.28 147 SER A O 1
ATOM 1150 N N . GLY A 1 168 ? 141.959 143.072 180.488 1.00 96.56 148 GLY A N 1
ATOM 1151 C CA . GLY A 1 168 ? 140.548 143.431 180.478 1.00 96.48 148 GLY A CA 1
ATOM 1152 C C . GLY A 1 168 ? 140.283 144.822 181.020 1.00 98.44 148 GLY A C 1
ATOM 1153 O O . GLY A 1 168 ? 139.426 145.548 180.506 1.00 102.76 148 GLY A O 1
ATOM 1154 N N . GLY A 1 169 ? 141.012 145.213 182.067 1.00 92.69 149 GLY A N 1
ATOM 1155 C CA . GLY A 1 169 ? 140.862 146.561 182.588 1.00 92.58 149 GLY A CA 1
ATOM 1156 C C . GLY A 1 169 ? 141.197 147.617 181.556 1.00 85.48 149 GLY A C 1
ATOM 1157 O O . GLY A 1 169 ? 140.456 148.587 181.383 1.00 82.79 149 GLY A O 1
ATOM 1158 N N . GLN A 1 170 ? 142.307 147.432 180.838 1.00 88.16 150 GLN A N 1
ATOM 1159 C CA . GLN A 1 170 ? 142.665 148.367 179.779 1.00 95.80 150 GLN A CA 1
ATOM 1160 C C . GLN A 1 170 ? 141.635 148.361 178.657 1.00 93.20 150 GLN A C 1
ATOM 1161 O O . GLN A 1 170 ? 141.386 149.405 178.044 1.00 90.01 150 GLN A O 1
ATOM 1167 N N . GLN A 1 171 ? 141.033 147.204 178.371 1.00 92.05 151 GLN A N 1
ATOM 1168 C CA . GLN A 1 171 ? 139.961 147.157 177.383 1.00 86.78 151 GLN A CA 1
ATOM 1169 C C . GLN A 1 171 ? 138.773 148.004 177.821 1.00 88.52 151 GLN A C 1
ATOM 1170 O O . GLN A 1 171 ? 138.206 148.756 177.020 1.00 91.79 151 GLN A O 1
ATOM 1176 N N . GLN A 1 172 ? 138.388 147.906 179.095 1.00 87.47 152 GLN A N 1
ATOM 1177 C CA . GLN A 1 172 ? 137.301 148.745 179.588 1.00 79.31 152 GLN A CA 1
ATOM 1178 C C . GLN A 1 172 ? 137.670 150.222 179.515 1.00 81.66 152 GLN A C 1
ATOM 1179 O O . GLN A 1 172 ? 136.839 151.061 179.149 1.00 72.42 152 GLN A O 1
ATOM 1185 N N . ARG A 1 173 ? 138.915 150.554 179.863 1.00 88.43 153 ARG A N 1
ATOM 1186 C CA . ARG A 1 173 ? 139.355 151.947 179.827 1.00 85.25 153 ARG A CA 1
ATOM 1187 C C . ARG A 1 173 ? 139.325 152.508 178.409 1.00 78.31 153 ARG A C 1
ATOM 1188 O O . ARG A 1 173 ? 138.881 153.642 178.191 1.00 78.41 153 ARG A O 1
ATOM 1196 N N . VAL A 1 174 ? 139.780 151.728 177.426 1.00 75.90 154 VAL A N 1
ATOM 1197 C CA . VAL A 1 174 ? 139.765 152.221 176.052 1.00 75.14 154 VAL A CA 1
ATOM 1198 C C . VAL A 1 174 ? 138.339 152.278 175.513 1.00 73.61 154 VAL A C 1
ATOM 1199 O O . VAL A 1 174 ? 138.018 153.145 174.692 1.00 75.90 154 VAL A O 1
ATOM 1203 N N . SER A 1 175 ? 137.455 151.381 175.964 1.00 73.67 155 SER A N 1
ATOM 1204 C CA . SER A 1 175 ? 136.047 151.501 175.593 1.00 66.37 155 SER A CA 1
ATOM 1205 C C . SER A 1 175 ? 135.444 152.789 176.141 1.00 69.25 155 SER A C 1
ATOM 1206 O O . SER A 1 175 ? 134.690 153.480 175.443 1.00 65.49 155 SER A O 1
ATOM 1209 N N . ILE A 1 176 ? 135.770 153.132 177.389 1.00 71.07 156 ILE A N 1
ATOM 1210 C CA . ILE A 1 176 ? 135.322 154.405 177.947 1.00 65.08 156 ILE A CA 1
ATOM 1211 C C . ILE A 1 176 ? 135.867 155.564 177.124 1.00 73.51 156 ILE A C 1
ATOM 1212 O O . ILE A 1 176 ? 135.147 156.520 176.814 1.00 73.46 156 ILE A O 1
ATOM 1217 N N . ALA A 1 177 ? 137.148 155.491 176.753 1.00 77.81 157 ALA A N 1
ATOM 1218 C CA . ALA A 1 177 ? 137.753 156.553 175.955 1.00 74.92 157 ALA A CA 1
ATOM 1219 C C . ALA A 1 177 ? 137.038 156.713 174.621 1.00 71.47 157 ALA A C 1
ATOM 1220 O O . ALA A 1 177 ? 136.813 157.837 174.158 1.00 79.62 157 ALA A O 1
ATOM 1222 N N . ARG A 1 178 ? 136.676 155.597 173.986 1.00 67.54 158 ARG A N 1
ATOM 1223 C CA . ARG A 1 178 ? 135.892 155.666 172.758 1.00 68.04 158 ARG A CA 1
ATOM 1224 C C . ARG A 1 178 ? 134.541 156.318 173.010 1.00 69.46 158 ARG A C 1
ATOM 1225 O O . ARG A 1 178 ? 134.070 157.124 172.200 1.00 75.94 158 ARG A O 1
ATOM 1233 N N . ALA A 1 179 ? 133.904 155.982 174.133 1.00 66.66 159 ALA A N 1
ATOM 1234 C CA . ALA A 1 179 ? 132.602 156.562 174.445 1.00 71.43 159 ALA A CA 1
ATOM 1235 C C . ALA A 1 179 ? 132.692 158.073 174.618 1.00 72.16 159 ALA A C 1
ATOM 1236 O O . ALA A 1 179 ? 131.795 158.808 174.188 1.00 71.65 159 ALA A O 1
ATOM 1238 N N . LEU A 1 180 ? 133.765 158.558 175.244 1.00 69.97 160 LEU A N 1
ATOM 1239 C CA . LEU A 1 180 ? 133.904 159.986 175.511 1.00 71.17 160 LEU A CA 1
ATOM 1240 C C . LEU A 1 180 ? 134.404 160.787 174.317 1.00 76.85 160 LEU A C 1
ATOM 1241 O O . LEU A 1 180 ? 134.418 162.020 174.390 1.00 80.53 160 LEU A O 1
ATOM 1246 N N . ILE A 1 181 ? 134.815 160.133 173.228 1.00 76.38 161 ILE A N 1
ATOM 1247 C CA . ILE A 1 181 ? 135.480 160.847 172.143 1.00 73.89 161 ILE A CA 1
ATOM 1248 C C . ILE A 1 181 ? 134.566 161.853 171.455 1.00 74.32 161 ILE A C 1
ATOM 1249 O O . ILE A 1 181 ? 135.058 162.811 170.849 1.00 79.36 161 ILE A O 1
ATOM 1254 N N . LEU A 1 182 ? 133.248 161.669 171.527 1.00 71.89 162 LEU A N 1
ATOM 1255 C CA . LEU A 1 182 ? 132.302 162.584 170.902 1.00 74.87 162 LEU A CA 1
ATOM 1256 C C . LEU A 1 182 ? 131.532 163.404 171.929 1.00 86.22 162 LEU A C 1
ATOM 1257 O O . LEU A 1 182 ? 130.412 163.841 171.645 1.00 85.01 162 LEU A O 1
ATOM 1262 N N . ASN A 1 183 ? 132.102 163.573 173.134 1.00 85.25 163 ASN A N 1
ATOM 1263 C CA . ASN A 1 183 ? 131.589 164.285 174.307 1.00 81.89 163 ASN A CA 1
ATOM 1264 C C . ASN A 1 183 ? 130.064 164.258 174.346 1.00 77.67 163 ASN A C 1
ATOM 1265 O O . ASN A 1 183 ? 129.424 165.316 174.351 1.00 84.49 163 ASN A O 1
ATOM 1270 N N . PRO A 1 184 ? 129.449 163.079 174.375 1.00 71.16 164 PRO A N 1
ATOM 1271 C CA . PRO A 1 184 ? 127.990 163.007 174.294 1.00 73.77 164 PRO A CA 1
ATOM 1272 C C . PRO A 1 184 ? 127.334 163.306 175.632 1.00 73.37 164 PRO A C 1
ATOM 1273 O O . PRO A 1 184 ? 127.951 163.235 176.696 1.00 73.06 164 PRO A O 1
ATOM 1277 N N . SER A 1 185 ? 126.049 163.655 175.555 1.00 71.84 165 SER A N 1
ATOM 1278 C CA . SER A 1 185 ? 125.283 163.918 176.767 1.00 76.82 165 SER A CA 1
ATOM 1279 C C . SER A 1 185 ? 125.135 162.660 177.613 1.00 77.68 165 SER A C 1
ATOM 1280 O O . SER A 1 185 ? 125.244 162.716 178.842 1.00 81.59 165 SER A O 1
ATOM 1283 N N . ILE A 1 186 ? 124.890 161.518 176.975 1.00 67.99 166 ILE A N 1
ATOM 1284 C CA . ILE A 1 186 ? 124.693 160.247 177.660 1.00 63.21 166 ILE A CA 1
ATOM 1285 C C . ILE A 1 186 ? 125.708 159.249 177.130 1.00 62.80 166 ILE A C 1
ATOM 1286 O O . ILE A 1 186 ? 125.949 159.181 175.921 1.00 72.62 166 ILE A O 1
ATOM 1291 N N . ILE A 1 187 ? 126.322 158.491 178.035 1.00 57.71 167 ILE A N 1
ATOM 1292 C CA . ILE A 1 187 ? 127.247 157.431 177.648 1.00 61.95 167 ILE A CA 1
ATOM 1293 C C . ILE A 1 187 ? 126.781 156.101 178.237 1.00 61.10 167 ILE A C 1
ATOM 1294 O O . ILE A 1 187 ? 127.594 155.229 178.566 1.00 66.47 167 ILE A O 1
ATOM 1299 N N . LEU A 1 188 ? 125.458 155.925 178.309 1.00 54.88 168 LEU A N 1
ATOM 1300 C CA . LEU A 1 188 ? 124.818 154.759 178.918 1.00 57.43 168 LEU A CA 1
ATOM 1301 C C . LEU A 1 188 ? 125.572 153.469 178.630 1.00 59.46 168 LEU A C 1
ATOM 1302 O O . LEU A 1 188 ? 125.966 153.200 177.492 1.00 63.98 168 LEU A O 1
ATOM 1307 N N . ALA A 1 189 ? 125.785 152.683 179.677 1.00 61.25 169 ALA A N 1
ATOM 1308 C CA . ALA A 1 189 ? 126.643 151.515 179.618 1.00 64.41 169 ALA A CA 1
ATOM 1309 C C . ALA A 1 189 ? 125.883 150.263 180.029 1.00 72.41 169 ALA A C 1
ATOM 1310 O O . ALA A 1 189 ? 124.875 150.321 180.738 1.00 80.96 169 ALA A O 1
ATOM 1312 N N . ASP A 1 190 ? 126.391 149.125 179.572 1.00 77.85 170 ASP A N 1
ATOM 1313 C CA . ASP A 1 190 ? 126.013 147.833 180.124 1.00 86.40 170 ASP A CA 1
ATOM 1314 C C . ASP A 1 190 ? 126.777 147.652 181.432 1.00 87.82 170 ASP A C 1
ATOM 1315 O O . ASP A 1 190 ? 127.323 148.608 181.987 1.00 83.88 170 ASP A O 1
ATOM 1320 N N . GLU A 1 191 ? 126.810 146.433 181.954 1.00 94.35 171 GLU A N 1
ATOM 1321 C CA . GLU A 1 191 ? 127.625 146.174 183.133 1.00 99.89 171 GLU A CA 1
ATOM 1322 C C . GLU A 1 191 ? 129.092 146.377 182.778 1.00 98.14 171 GLU A C 1
ATOM 1323 O O . GLU A 1 191 ? 129.691 145.529 182.106 1.00 98.00 171 GLU A O 1
ATOM 1329 N N . PRO A 1 192 ? 129.712 147.477 183.215 1.00 94.19 172 PRO A N 1
ATOM 1330 C CA . PRO A 1 192 ? 131.087 147.752 182.783 1.00 91.83 172 PRO A CA 1
ATOM 1331 C C . PRO A 1 192 ? 132.106 146.852 183.443 1.00 102.00 172 PRO A C 1
ATOM 1332 O O . PRO A 1 192 ? 133.244 146.773 182.966 1.00 110.32 172 PRO A O 1
ATOM 1336 N N . THR A 1 193 ? 131.735 146.174 184.527 1.00 103.86 173 THR A N 1
ATOM 1337 C CA . THR A 1 193 ? 132.634 145.304 185.272 1.00 108.71 173 THR A CA 1
ATOM 1338 C C . THR A 1 193 ? 132.041 143.911 185.446 1.00 109.34 173 THR A C 1
ATOM 1339 O O . THR A 1 193 ? 132.316 143.232 186.437 1.00 113.65 173 THR A O 1
ATOM 1343 N N . GLY A 1 194 ? 131.218 143.477 184.490 1.00 107.50 174 GLY A N 1
ATOM 1344 C CA . GLY A 1 194 ? 130.630 142.150 184.581 1.00 112.12 174 GLY A CA 1
ATOM 1345 C C . GLY A 1 194 ? 131.676 141.054 184.623 1.00 114.45 174 GLY A C 1
ATOM 1346 O O . GLY A 1 194 ? 131.554 140.094 185.388 1.00 111.84 174 GLY A O 1
ATOM 1347 N N . SER A 1 195 ? 132.717 141.181 183.805 1.00 119.09 175 SER A N 1
ATOM 1348 C CA . SER A 1 195 ? 133.872 140.286 183.833 1.00 125.72 175 SER A CA 1
ATOM 1349 C C . SER A 1 195 ? 135.094 141.143 184.144 1.00 117.15 175 SER A C 1
ATOM 1350 O O . SER A 1 195 ? 135.817 141.574 183.244 1.00 112.45 175 SER A O 1
ATOM 1353 N N . LEU A 1 196 ? 135.324 141.381 185.433 1.00 115.47 176 LEU A N 1
ATOM 1354 C CA . LEU A 1 196 ? 136.435 142.209 185.877 1.00 115.35 176 LEU A CA 1
ATOM 1355 C C . LEU A 1 196 ? 136.738 141.883 187.331 1.00 123.33 176 LEU A C 1
ATOM 1356 O O . LEU A 1 196 ? 135.879 141.378 188.059 1.00 126.70 176 LEU A O 1
ATOM 1361 N N . ASP A 1 197 ? 137.966 142.181 187.742 1.00 127.29 177 ASP A N 1
ATOM 1362 C CA . ASP A 1 197 ? 138.370 142.002 189.126 1.00 132.35 177 ASP A CA 1
ATOM 1363 C C . ASP A 1 197 ? 137.850 143.157 189.979 1.00 131.05 177 ASP A C 1
ATOM 1364 O O . ASP A 1 197 ? 137.368 144.171 189.472 1.00 128.22 177 ASP A O 1
ATOM 1369 N N . SER A 1 198 ? 137.940 142.986 191.300 1.00 130.77 178 SER A N 1
ATOM 1370 C CA . SER A 1 198 ? 137.435 144.010 192.212 1.00 130.78 178 SER A CA 1
ATOM 1371 C C . SER A 1 198 ? 138.247 145.297 192.115 1.00 134.54 178 SER A C 1
ATOM 1372 O O . SER A 1 198 ? 137.684 146.397 192.168 1.00 134.46 178 SER A O 1
ATOM 1375 N N . GLU A 1 199 ? 139.570 145.182 191.986 1.00 136.39 179 GLU A N 1
ATOM 1376 C CA . GLU A 1 199 ? 140.410 146.372 191.887 1.00 134.30 179 GLU A CA 1
ATOM 1377 C C . GLU A 1 199 ? 140.111 147.149 190.609 1.00 134.76 179 GLU A C 1
ATOM 1378 O O . GLU A 1 199 ? 139.920 148.372 190.642 1.00 134.49 179 GLU A O 1
ATOM 1384 N N . THR A 1 200 ? 140.058 146.453 189.471 1.00 133.05 180 THR A N 1
ATOM 1385 C CA . THR A 1 200 ? 139.688 147.109 188.222 1.00 128.04 180 THR A CA 1
ATOM 1386 C C . THR A 1 200 ? 138.253 147.610 188.268 1.00 127.09 180 THR A C 1
ATOM 1387 O O . THR A 1 200 ? 137.935 148.631 187.650 1.00 124.46 180 THR A O 1
ATOM 1391 N N . GLU A 1 201 ? 137.380 146.908 188.993 1.00 129.04 181 GLU A N 1
ATOM 1392 C CA . GLU A 1 201 ? 136.025 147.399 189.217 1.00 128.66 181 GLU A CA 1
ATOM 1393 C C . GLU A 1 201 ? 136.052 148.772 189.872 1.00 129.84 181 GLU A C 1
ATOM 1394 O O . GLU A 1 201 ? 135.436 149.723 189.377 1.00 128.03 181 GLU A O 1
ATOM 1400 N N . HIS A 1 202 ? 136.781 148.895 190.982 1.00 132.64 182 HIS A N 1
ATOM 1401 C CA . HIS A 1 202 ? 136.852 150.172 191.680 1.00 132.70 182 HIS A CA 1
ATOM 1402 C C . HIS A 1 202 ? 137.477 151.244 190.798 1.00 131.08 182 HIS A C 1
ATOM 1403 O O . HIS A 1 202 ? 137.022 152.394 190.791 1.00 131.37 182 HIS A O 1
ATOM 1410 N N . GLU A 1 203 ? 138.522 150.884 190.046 1.00 129.84 183 GLU A N 1
ATOM 1411 C CA . GLU A 1 203 ? 139.169 151.856 189.168 1.00 130.24 183 GLU A CA 1
ATOM 1412 C C . GLU A 1 203 ? 138.208 152.376 188.105 1.00 126.97 183 GLU A C 1
ATOM 1413 O O . GLU A 1 203 ? 138.095 153.591 187.899 1.00 125.38 183 GLU A O 1
ATOM 1419 N N . VAL A 1 204 ? 137.495 151.474 187.427 1.00 125.70 184 VAL A N 1
ATOM 1420 C CA . VAL A 1 204 ? 136.557 151.896 186.392 1.00 121.53 184 VAL A CA 1
ATOM 1421 C C . VAL A 1 204 ? 135.451 152.748 186.998 1.00 118.54 184 VAL A C 1
ATOM 1422 O O . VAL A 1 204 ? 135.038 153.765 186.421 1.00 114.06 184 VAL A O 1
ATOM 1426 N N . LEU A 1 205 ? 134.959 152.354 188.175 1.00 120.80 185 LEU A N 1
ATOM 1427 C CA . LEU A 1 205 ? 133.875 153.098 188.804 1.00 122.30 185 LEU A CA 1
ATOM 1428 C C . LEU A 1 205 ? 134.310 154.507 189.190 1.00 123.51 185 LEU A C 1
ATOM 1429 O O . LEU A 1 205 ? 133.566 155.470 188.968 1.00 125.06 185 LEU A O 1
ATOM 1434 N N . GLU A 1 206 ? 135.512 154.663 189.755 1.00 122.87 186 GLU A N 1
ATOM 1435 C CA . GLU A 1 206 ? 135.937 156.013 190.114 1.00 125.24 186 GLU A CA 1
ATOM 1436 C C . GLU A 1 206 ? 136.269 156.825 188.871 1.00 124.20 186 GLU A C 1
ATOM 1437 O O . GLU A 1 206 ? 136.102 158.050 188.871 1.00 123.67 186 GLU A O 1
ATOM 1443 N N . LEU A 1 207 ? 136.709 156.164 187.797 1.00 119.47 187 LEU A N 1
ATOM 1444 C CA . LEU A 1 207 ? 136.918 156.865 186.535 1.00 117.02 187 LEU A CA 1
ATOM 1445 C C . LEU A 1 207 ? 135.600 157.434 186.019 1.00 116.22 187 LEU A C 1
ATOM 1446 O O . LEU A 1 207 ? 135.532 158.590 185.587 1.00 117.04 187 LEU A O 1
ATOM 1451 N N . ILE A 1 208 ? 134.533 156.637 186.083 1.00 116.28 188 ILE A N 1
ATOM 1452 C CA . ILE A 1 208 ? 133.217 157.096 185.638 1.00 113.71 188 ILE A CA 1
ATOM 1453 C C . ILE A 1 208 ? 132.703 158.219 186.539 1.00 115.64 188 ILE A C 1
ATOM 1454 O O . ILE A 1 208 ? 132.104 159.202 186.069 1.00 111.90 188 ILE A O 1
ATOM 1459 N N . GLN A 1 209 ? 132.933 158.094 187.849 1.00 116.63 189 GLN A N 1
ATOM 1460 C CA . GLN A 1 209 ? 132.567 159.165 188.769 1.00 113.51 189 GLN A CA 1
ATOM 1461 C C . GLN A 1 209 ? 133.277 160.462 188.406 1.00 116.04 189 GLN A C 1
ATOM 1462 O O . GLN A 1 209 ? 132.667 161.538 188.413 1.00 115.31 189 GLN A O 1
ATOM 1468 N N . GLN A 1 210 ? 134.571 160.377 188.087 1.00 118.23 190 GLN A N 1
ATOM 1469 C CA . GLN A 1 210 ? 135.318 161.565 187.695 1.00 117.49 190 GLN A CA 1
ATOM 1470 C C . GLN A 1 210 ? 134.812 162.123 186.371 1.00 116.48 190 GLN A C 1
ATOM 1471 O O . GLN A 1 210 ? 134.800 163.343 186.183 1.00 115.64 190 GLN A O 1
ATOM 1477 N N . LEU A 1 211 ? 134.401 161.252 185.446 1.00 114.84 191 LEU A N 1
ATOM 1478 C CA . LEU A 1 211 ? 133.727 161.720 184.236 1.00 110.71 191 LEU A CA 1
ATOM 1479 C C . LEU A 1 211 ? 132.537 162.600 184.574 1.00 108.68 191 LEU A C 1
ATOM 1480 O O . LEU A 1 211 ? 132.398 163.705 184.037 1.00 109.07 191 LEU A O 1
ATOM 1485 N N . ASN A 1 212 ? 131.659 162.124 185.459 1.00 106.09 192 ASN A N 1
ATOM 1486 C CA . ASN A 1 212 ? 130.490 162.938 185.787 1.00 106.34 192 ASN A CA 1
ATOM 1487 C C . ASN A 1 212 ? 130.888 164.232 186.486 1.00 113.84 192 ASN A C 1
ATOM 1488 O O . ASN A 1 212 ? 130.358 165.303 186.170 1.00 114.51 192 ASN A O 1
ATOM 1493 N N . ARG A 1 213 ? 131.826 164.158 187.434 1.00 115.48 193 ARG A N 1
ATOM 1494 C CA . ARG A 1 213 ? 132.207 165.347 188.193 1.00 114.62 193 ARG A CA 1
ATOM 1495 C C . ARG A 1 213 ? 132.964 166.367 187.352 1.00 116.41 193 ARG A C 1
ATOM 1496 O O . ARG A 1 213 ? 132.984 167.549 187.710 1.00 121.54 193 ARG A O 1
ATOM 1504 N N . GLU A 1 214 ? 133.589 165.944 186.256 1.00 113.59 194 GLU A N 1
ATOM 1505 C CA . GLU A 1 214 ? 134.281 166.875 185.374 1.00 112.71 194 GLU A CA 1
ATOM 1506 C C . GLU A 1 214 ? 133.352 167.433 184.301 1.00 114.29 194 GLU A C 1
ATOM 1507 O O . GLU A 1 214 ? 133.245 168.653 184.144 1.00 116.04 194 GLU A O 1
ATOM 1513 N N . ARG A 1 215 ? 132.674 166.560 183.561 1.00 111.15 195 ARG A N 1
ATOM 1514 C CA . ARG A 1 215 ? 131.726 166.966 182.532 1.00 106.22 195 ARG A CA 1
ATOM 1515 C C . ARG A 1 215 ? 130.362 166.372 182.850 1.00 106.79 195 ARG A C 1
ATOM 1516 O O . ARG A 1 215 ? 130.249 165.166 183.093 1.00 107.35 195 ARG A O 1
ATOM 1524 N N . GLY A 1 216 ? 129.333 167.216 182.853 1.00 107.17 196 GLY A N 1
ATOM 1525 C CA . GLY A 1 216 ? 127.991 166.750 183.143 1.00 102.13 196 GLY A CA 1
ATOM 1526 C C . GLY A 1 216 ? 127.493 165.762 182.110 1.00 100.33 196 GLY A C 1
ATOM 1527 O O . GLY A 1 216 ? 127.160 166.144 180.984 1.00 94.49 196 GLY A O 1
ATOM 1528 N N . ILE A 1 217 ? 127.436 164.486 182.484 1.00 102.52 197 ILE A N 1
ATOM 1529 C CA . ILE A 1 217 ? 127.090 163.408 181.567 1.00 90.25 197 ILE A CA 1
ATOM 1530 C C . ILE A 1 217 ? 126.096 162.478 182.248 1.00 92.20 197 ILE A C 1
ATOM 1531 O O . ILE A 1 217 ? 126.365 161.968 183.340 1.00 99.37 197 ILE A O 1
ATOM 1536 N N . THR A 1 218 ? 124.957 162.257 181.600 1.00 88.64 198 THR A N 1
ATOM 1537 C CA . THR A 1 218 ? 123.984 161.293 182.089 1.00 91.41 198 THR A CA 1
ATOM 1538 C C . THR A 1 218 ? 124.527 159.874 181.951 1.00 93.37 198 THR A C 1
ATOM 1539 O O . THR A 1 218 ? 125.279 159.561 181.025 1.00 93.98 198 THR A O 1
ATOM 1543 N N . PHE A 1 219 ? 124.145 159.012 182.891 1.00 91.81 199 PHE A N 1
ATOM 1544 C CA . PHE A 1 219 ? 124.543 157.612 182.878 1.00 86.06 199 PHE A CA 1
ATOM 1545 C C . PHE A 1 219 ? 123.323 156.735 183.108 1.00 85.77 199 PHE A C 1
ATOM 1546 O O . PHE A 1 219 ? 122.434 157.089 183.886 1.00 98.14 199 PHE A O 1
ATOM 1554 N N . VAL A 1 220 ? 123.278 155.598 182.417 1.00 72.06 200 VAL A N 1
ATOM 1555 C CA . VAL A 1 220 ? 122.203 154.626 182.586 1.00 70.44 200 VAL A CA 1
ATOM 1556 C C . VAL A 1 220 ? 122.817 153.258 182.860 1.00 74.82 200 VAL A C 1
ATOM 1557 O O . VAL A 1 220 ? 122.291 152.231 182.416 1.00 81.23 200 VAL A O 1
ATOM 1561 N N . ILE A 1 221 ? 123.960 153.244 183.554 1.00 77.84 201 ILE A N 1
ATOM 1562 C CA . ILE A 1 221 ? 124.669 152.001 183.846 1.00 80.19 201 ILE A CA 1
ATOM 1563 C C . ILE A 1 221 ? 123.708 150.970 184.410 1.00 81.48 201 ILE A C 1
ATOM 1564 O O . ILE A 1 221 ? 122.928 151.259 185.323 1.00 87.04 201 ILE A O 1
ATOM 1569 N N . ILE A 1 222 ? 123.759 149.758 183.866 1.00 80.86 202 ILE A N 1
ATOM 1570 C CA . ILE A 1 222 ? 122.944 148.645 184.335 1.00 84.03 202 ILE A CA 1
ATOM 1571 C C . ILE A 1 222 ? 123.878 147.573 184.877 1.00 95.13 202 ILE A C 1
ATOM 1572 O O . ILE A 1 222 ? 124.842 147.187 184.208 1.00 98.74 202 ILE A O 1
ATOM 1577 N N . THR A 1 223 ? 123.607 147.113 186.096 1.00 104.49 203 THR A N 1
ATOM 1578 C CA . THR A 1 223 ? 124.449 146.112 186.735 1.00 111.09 203 THR A CA 1
ATOM 1579 C C . THR A 1 223 ? 123.595 145.244 187.643 1.00 118.01 203 THR A C 1
ATOM 1580 O O . THR A 1 223 ? 122.504 145.635 188.066 1.00 119.14 203 THR A O 1
ATOM 1584 N N . HIS A 1 224 ? 124.110 144.053 187.940 1.00 120.20 204 HIS A N 1
ATOM 1585 C CA . HIS A 1 224 ? 123.509 143.164 188.923 1.00 123.84 204 HIS A CA 1
ATOM 1586 C C . HIS A 1 224 ? 124.252 143.184 190.252 1.00 125.77 204 HIS A C 1
ATOM 1587 O O . HIS A 1 224 ? 124.051 142.287 191.077 1.00 123.67 204 HIS A O 1
ATOM 1594 N N . ASP A 1 225 ? 125.105 144.181 190.473 1.00 126.23 205 ASP A N 1
ATOM 1595 C CA . ASP A 1 225 ? 125.826 144.353 191.727 1.00 129.80 205 ASP A CA 1
ATOM 1596 C C . ASP A 1 225 ? 125.446 145.695 192.335 1.00 133.88 205 ASP A C 1
ATOM 1597 O O . ASP A 1 225 ? 125.475 146.722 191.647 1.00 133.77 205 ASP A O 1
ATOM 1602 N N . ASP A 1 226 ? 125.093 145.685 193.623 1.00 138.52 206 ASP A N 1
ATOM 1603 C CA . ASP A 1 226 ? 124.712 146.924 194.293 1.00 140.36 206 ASP A CA 1
ATOM 1604 C C . ASP A 1 226 ? 125.923 147.789 194.624 1.00 141.73 206 ASP A C 1
ATOM 1605 O O . ASP A 1 226 ? 125.800 149.016 194.701 1.00 141.11 206 ASP A O 1
ATOM 1610 N N . GLU A 1 227 ? 127.091 147.176 194.835 1.00 143.51 207 GLU A N 1
ATOM 1611 C CA . GLU A 1 227 ? 128.296 147.959 195.094 1.00 143.97 207 GLU A CA 1
ATOM 1612 C C . GLU A 1 227 ? 128.669 148.808 193.884 1.00 141.60 207 GLU A C 1
ATOM 1613 O O . GLU A 1 227 ? 129.102 149.957 194.033 1.00 142.50 207 GLU A O 1
ATOM 1619 N N . VAL A 1 228 ? 128.515 148.258 192.679 1.00 138.10 208 VAL A N 1
ATOM 1620 C CA . VAL A 1 228 ? 128.690 149.062 191.472 1.00 135.88 208 VAL A CA 1
ATOM 1621 C C . VAL A 1 228 ? 127.617 150.141 191.392 1.00 134.20 208 VAL A C 1
ATOM 1622 O O . VAL A 1 228 ? 127.876 151.263 190.941 1.00 135.13 208 VAL A O 1
ATOM 1626 N N . ALA A 1 229 ? 126.398 149.821 191.828 1.00 133.09 209 ALA A N 1
ATOM 1627 C CA . ALA A 1 229 ? 125.303 150.781 191.774 1.00 135.55 209 ALA A CA 1
ATOM 1628 C C . ALA A 1 229 ? 125.475 151.927 192.760 1.00 140.62 209 ALA A C 1
ATOM 1629 O O . ALA A 1 229 ? 124.891 152.995 192.551 1.00 139.89 209 ALA A O 1
ATOM 1631 N N . SER A 1 230 ? 126.260 151.731 193.822 1.00 142.55 210 SER A N 1
ATOM 1632 C CA . SER A 1 230 ? 126.339 152.711 194.901 1.00 141.55 210 SER A CA 1
ATOM 1633 C C . SER A 1 230 ? 126.853 154.069 194.439 1.00 143.02 210 SER A C 1
ATOM 1634 O O . SER A 1 230 ? 126.543 155.080 195.076 1.00 146.50 210 SER A O 1
ATOM 1637 N N . ILE A 1 231 ? 127.629 154.119 193.353 1.00 140.26 211 ILE A N 1
ATOM 1638 C CA . ILE A 1 231 ? 128.202 155.382 192.902 1.00 139.08 211 ILE A CA 1
ATOM 1639 C C . ILE A 1 231 ? 127.184 156.305 192.255 1.00 134.39 211 ILE A C 1
ATOM 1640 O O . ILE A 1 231 ? 127.481 157.486 192.044 1.00 132.89 211 ILE A O 1
ATOM 1645 N N . GLY A 1 232 ? 125.997 155.802 191.927 1.00 130.68 212 GLY A N 1
ATOM 1646 C CA . GLY A 1 232 ? 125.035 156.604 191.209 1.00 125.91 212 GLY A CA 1
ATOM 1647 C C . GLY A 1 232 ? 124.362 157.650 192.074 1.00 130.00 212 GLY A C 1
ATOM 1648 O O . GLY A 1 232 ? 124.370 157.591 193.303 1.00 138.17 212 GLY A O 1
ATOM 1649 N N . HIS A 1 233 ? 123.779 158.643 191.402 1.00 125.62 213 HIS A N 1
ATOM 1650 C CA . HIS A 1 233 ? 122.950 159.627 192.085 1.00 130.46 213 HIS A CA 1
ATOM 1651 C C . HIS A 1 233 ? 121.526 159.136 192.293 1.00 139.26 213 HIS A C 1
ATOM 1652 O O . HIS A 1 233 ? 120.790 159.729 193.089 1.00 147.87 213 HIS A O 1
ATOM 1659 N N . SER A 1 234 ? 121.124 158.071 191.601 1.00 135.48 214 SER A N 1
ATOM 1660 C CA . SER A 1 234 ? 119.779 157.532 191.712 1.00 138.89 214 SER A CA 1
ATOM 1661 C C . SER A 1 234 ? 119.840 156.013 191.722 1.00 136.02 214 SER A C 1
ATOM 1662 O O . SER A 1 234 ? 120.759 155.408 191.163 1.00 130.78 214 SER A O 1
ATOM 1665 N N . LYS A 1 235 ? 118.849 155.402 192.363 1.00 142.60 215 LYS A N 1
ATOM 1666 C CA . LYS A 1 235 ? 118.714 153.955 192.424 1.00 140.97 215 LYS A CA 1
ATOM 1667 C C . LYS A 1 235 ? 117.410 153.540 191.760 1.00 143.83 215 LYS A C 1
ATOM 1668 O O . LYS A 1 235 ? 116.364 154.153 191.991 1.00 151.46 215 LYS A O 1
ATOM 1674 N N . PHE A 1 236 ? 117.478 152.502 190.927 1.00 137.90 216 PHE A N 1
ATOM 1675 C CA . PHE A 1 236 ? 116.297 151.964 190.245 1.00 139.72 216 PHE A CA 1
ATOM 1676 C C . PHE A 1 236 ? 116.439 150.443 190.218 1.00 139.01 216 PHE A C 1
ATOM 1677 O O . PHE A 1 236 ? 117.079 149.884 189.324 1.00 134.62 216 PHE A O 1
ATOM 1685 N N . GLN A 1 237 ? 115.838 149.781 191.202 1.00 144.85 217 GLN A N 1
ATOM 1686 C CA . GLN A 1 237 ? 115.891 148.329 191.304 1.00 140.85 217 GLN A CA 1
ATOM 1687 C C . GLN A 1 237 ? 114.727 147.730 190.526 1.00 141.44 217 GLN A C 1
ATOM 1688 O O . GLN A 1 237 ? 113.564 148.051 190.792 1.00 143.24 217 GLN A O 1
ATOM 1694 N N . LEU A 1 238 ? 115.040 146.864 189.567 1.00 135.84 218 LEU A N 1
ATOM 1695 C CA . LEU A 1 238 ? 114.038 146.191 188.749 1.00 135.56 218 LEU A CA 1
ATOM 1696 C C . LEU A 1 238 ? 113.905 144.754 189.240 1.00 138.64 218 LEU A C 1
ATOM 1697 O O . LEU A 1 238 ? 114.838 143.956 189.100 1.00 134.75 218 LEU A O 1
ATOM 1702 N N . HIS A 1 239 ? 112.749 144.425 189.812 1.00 139.82 219 HIS A N 1
ATOM 1703 C CA . HIS A 1 239 ? 112.482 143.090 190.336 1.00 138.58 219 HIS A CA 1
ATOM 1704 C C . HIS A 1 239 ? 111.555 142.356 189.374 1.00 138.17 219 HIS A C 1
ATOM 1705 O O . HIS A 1 239 ? 110.363 142.669 189.290 1.00 138.72 219 HIS A O 1
ATOM 1712 N N . ASP A 1 240 ? 112.108 141.379 188.654 1.00 138.37 220 ASP A N 1
ATOM 1713 C CA . ASP A 1 240 ? 111.331 140.472 187.807 1.00 141.95 220 ASP A CA 1
ATOM 1714 C C . ASP A 1 240 ? 110.505 141.225 186.765 1.00 144.03 220 ASP A C 1
ATOM 1715 O O . ASP A 1 240 ? 109.368 140.857 186.465 1.00 145.58 220 ASP A O 1
ATOM 1720 N N . GLY A 1 241 ? 111.079 142.288 186.207 1.00 142.20 221 GLY A N 1
ATOM 1721 C CA . GLY A 1 241 ? 110.487 142.979 185.082 1.00 138.75 221 GLY A CA 1
ATOM 1722 C C . GLY A 1 241 ? 109.779 144.278 185.404 1.00 136.58 221 GLY A C 1
ATOM 1723 O O . GLY A 1 241 ? 109.430 145.014 184.473 1.00 136.26 221 GLY A O 1
ATOM 1724 N N . VAL A 1 242 ? 109.552 144.585 186.678 1.00 135.44 222 VAL A N 1
ATOM 1725 C CA . VAL A 1 242 ? 108.887 145.818 187.082 1.00 135.78 222 VAL A CA 1
ATOM 1726 C C . VAL A 1 242 ? 109.851 146.629 187.936 1.00 138.63 222 VAL A C 1
ATOM 1727 O O . VAL A 1 242 ? 110.441 146.105 188.889 1.00 136.91 222 VAL A O 1
ATOM 1731 N N . LEU A 1 243 ? 110.024 147.900 187.583 1.00 140.74 223 LEU A N 1
ATOM 1732 C CA . LEU A 1 243 ? 110.919 148.776 188.320 1.00 139.09 223 LEU A CA 1
ATOM 1733 C C . LEU A 1 243 ? 110.295 149.192 189.647 1.00 144.70 223 LEU A C 1
ATOM 1734 O O . LEU A 1 243 ? 109.071 149.209 189.807 1.00 145.79 223 LEU A O 1
ATOM 1739 N N . LYS A 1 244 ? 111.157 149.527 190.602 1.00 146.96 224 LYS A N 1
ATOM 1740 C CA . LYS A 1 244 ? 110.725 149.947 191.928 1.00 152.03 224 LYS A CA 1
ATOM 1741 C C . LYS A 1 244 ? 111.904 150.606 192.629 1.00 154.08 224 LYS A C 1
ATOM 1742 O O . LYS A 1 244 ? 113.045 150.537 192.168 1.00 149.35 224 LYS A O 1
ATOM 1748 N N . GLY A 1 245 ? 111.609 151.245 193.757 1.00 160.12 225 GLY A N 1
ATOM 1749 C CA . GLY A 1 245 ? 112.650 151.879 194.550 1.00 161.43 225 GLY A CA 1
ATOM 1750 C C . GLY A 1 245 ? 113.368 153.005 193.840 1.00 161.26 225 GLY A C 1
ATOM 1751 O O . GLY A 1 245 ? 114.596 153.120 193.947 1.00 157.62 225 GLY A O 1
ATOM 1752 N N . GLY A 1 246 ? 112.631 153.843 193.117 1.00 162.38 226 GLY A N 1
ATOM 1753 C CA . GLY A 1 246 ? 113.234 154.962 192.423 1.00 157.73 226 GLY A CA 1
ATOM 1754 C C . GLY A 1 246 ? 113.436 156.159 193.327 1.00 166.72 226 GLY A C 1
ATOM 1755 O O . GLY A 1 246 ? 112.485 156.883 193.634 1.00 167.71 226 GLY A O 1
ATOM 1756 N N . ILE A 1 247 ? 114.678 156.377 193.760 1.00 170.13 227 ILE A N 1
ATOM 1757 C CA . ILE A 1 247 ? 115.016 157.447 194.686 1.00 175.74 227 ILE A CA 1
ATOM 1758 C C . ILE A 1 247 ? 116.244 158.181 194.164 1.00 170.86 227 ILE A C 1
ATOM 1759 O O . ILE A 1 247 ? 116.849 157.800 193.162 1.00 158.81 227 ILE A O 1
ATOM 1764 N N . THR A 1 248 ? 116.602 159.254 194.864 1.00 180.40 228 THR A N 1
ATOM 1765 C CA . THR A 1 248 ? 117.753 160.091 194.536 1.00 178.44 228 THR A CA 1
ATOM 1766 C C . THR A 1 248 ? 118.572 160.364 195.793 1.00 189.13 228 THR A C 1
ATOM 1767 O O . THR A 1 248 ? 118.939 161.501 196.099 1.00 193.23 228 THR A O 1
ATOM 1771 N N . VAL A 1 249 ? 118.857 159.304 196.549 1.00 191.37 229 VAL A N 1
ATOM 1772 C CA . VAL A 1 249 ? 119.580 159.444 197.807 1.00 197.26 229 VAL A CA 1
ATOM 1773 C C . VAL A 1 249 ? 121.012 159.879 197.527 1.00 201.73 229 VAL A C 1
ATOM 1774 O O . VAL A 1 249 ? 121.727 159.253 196.734 1.00 196.76 229 VAL A O 1
ATOM 1778 N N . GLU A 1 250 ? 121.436 160.959 198.180 1.00 204.00 230 GLU A N 1
ATOM 1779 C CA . GLU A 1 250 ? 122.787 161.471 197.995 1.00 205.75 230 GLU A CA 1
ATOM 1780 C C . GLU A 1 250 ? 123.801 160.533 198.639 1.00 206.07 230 GLU A C 1
ATOM 1781 O O . GLU A 1 250 ? 123.612 160.079 199.771 1.00 207.23 230 GLU A O 1
ATOM 1787 N N . VAL A 1 251 ? 124.878 160.245 197.914 1.00 201.65 231 VAL A N 1
ATOM 1788 C CA . VAL A 1 251 ? 125.926 159.366 198.417 1.00 194.51 231 VAL A CA 1
ATOM 1789 C C . VAL A 1 251 ? 126.844 160.128 199.364 1.00 198.47 231 VAL A C 1
ATOM 1790 O O . VAL A 1 251 ? 127.288 161.234 199.058 1.00 201.06 231 VAL A O 1
ATOM 1794 N N . MET B 2 1 ? 130.685 159.900 156.965 1.00 46.89 1 MET C N 1
ATOM 1795 C CA . MET B 2 1 ? 131.924 159.171 157.199 1.00 46.60 1 MET C CA 1
ATOM 1796 C C . MET B 2 1 ? 132.979 159.576 156.176 1.00 46.99 1 MET C C 1
ATOM 1797 O O . MET B 2 1 ? 134.104 159.079 156.197 1.00 49.17 1 MET C O 1
ATOM 1802 N N . ARG B 2 2 ? 132.606 160.498 155.287 1.00 47.23 2 ARG C N 1
ATOM 1803 C CA . ARG B 2 2 ? 133.466 160.922 154.187 1.00 50.28 2 ARG C CA 1
ATOM 1804 C C . ARG B 2 2 ? 133.851 159.725 153.325 1.00 50.16 2 ARG C C 1
ATOM 1805 O O . ARG B 2 2 ? 133.223 158.665 153.405 1.00 52.19 2 ARG C O 1
ATOM 1813 N N . PHE B 2 3 ? 134.873 159.886 152.489 1.00 45.54 3 PHE C N 1
ATOM 1814 C CA . PHE B 2 3 ? 135.314 158.823 151.597 1.00 37.88 3 PHE C CA 1
ATOM 1815 C C . PHE B 2 3 ? 136.647 158.212 151.989 1.00 39.14 3 PHE C C 1
ATOM 1816 O O . PHE B 2 3 ? 136.836 157.007 151.808 1.00 44.72 3 PHE C O 1
ATOM 1824 N N . LYS B 2 4 ? 137.573 159.012 152.520 1.00 39.13 4 LYS C N 1
ATOM 1825 C CA . LYS B 2 4 ? 138.869 158.475 152.918 1.00 41.47 4 LYS C CA 1
ATOM 1826 C C . LYS B 2 4 ? 138.719 157.448 154.032 1.00 44.47 4 LYS C C 1
ATOM 1827 O O . LYS B 2 4 ? 139.383 156.407 154.018 1.00 49.22 4 LYS C O 1
ATOM 1833 N N . ASP B 2 5 ? 137.847 157.721 155.004 1.00 43.67 5 ASP C N 1
ATOM 1834 C CA . ASP B 2 5 ? 137.626 156.768 156.087 1.00 42.86 5 ASP C CA 1
ATOM 1835 C C . ASP B 2 5 ? 137.002 155.477 155.571 1.00 41.85 5 ASP C C 1
ATOM 1836 O O . ASP B 2 5 ? 137.376 154.382 156.008 1.00 44.32 5 ASP C O 1
ATOM 1841 N N . GLN B 2 6 ? 136.044 155.585 154.650 1.00 38.43 6 GLN C N 1
ATOM 1842 C CA . GLN B 2 6 ? 135.430 154.390 154.084 1.00 34.03 6 GLN C CA 1
ATOM 1843 C C . GLN B 2 6 ? 136.452 153.556 153.324 1.00 30.15 6 GLN C C 1
ATOM 1844 O O . GLN B 2 6 ? 136.482 152.326 153.454 1.00 34.98 6 GLN C O 1
ATOM 1850 N N . VAL B 2 7 ? 137.308 154.209 152.537 1.00 29.28 7 VAL C N 1
ATOM 1851 C CA . VAL B 2 7 ? 138.353 153.487 151.816 1.00 26.47 7 VAL C CA 1
ATOM 1852 C C . VAL B 2 7 ? 139.328 152.842 152.792 1.00 29.82 7 VAL C C 1
ATOM 1853 O O . VAL B 2 7 ? 139.793 151.718 152.573 1.00 36.11 7 VAL C O 1
ATOM 1857 N N . HIS B 2 8 ? 139.651 153.537 153.885 1.00 33.82 8 HIS C N 1
ATOM 1858 C CA . HIS B 2 8 ? 140.546 152.959 154.880 1.00 35.20 8 HIS C CA 1
ATOM 1859 C C . HIS B 2 8 ? 139.942 151.711 155.509 1.00 34.43 8 HIS C C 1
ATOM 1860 O O . HIS B 2 8 ? 140.630 150.699 155.677 1.00 38.21 8 HIS C O 1
ATOM 1867 N N . PHE B 2 9 ? 138.657 151.764 155.867 1.00 32.65 9 PHE C N 1
ATOM 1868 C CA . PHE B 2 9 ? 138.005 150.585 156.432 1.00 33.08 9 PHE C CA 1
ATOM 1869 C C . PHE B 2 9 ? 137.969 149.438 155.434 1.00 31.20 9 PHE C C 1
ATOM 1870 O O . PHE B 2 9 ? 138.219 148.282 155.799 1.00 33.87 9 PHE C O 1
ATOM 1878 N N . ILE B 2 10 ? 137.655 149.734 154.173 1.00 29.60 10 ILE C N 1
ATOM 1879 C CA . ILE B 2 10 ? 137.604 148.682 153.164 1.00 26.68 10 ILE C CA 1
ATOM 1880 C C . ILE B 2 10 ? 138.974 148.043 152.988 1.00 29.13 10 ILE C C 1
ATOM 1881 O O . ILE B 2 10 ? 139.095 146.816 152.917 1.00 30.22 10 ILE C O 1
ATOM 1886 N N . ARG B 2 11 ? 140.027 148.859 152.921 1.00 31.38 11 ARG C N 1
ATOM 1887 C CA . ARG B 2 11 ? 141.371 148.313 152.766 1.00 29.24 11 ARG C CA 1
ATOM 1888 C C . ARG B 2 11 ? 141.771 147.485 153.979 1.00 31.09 11 ARG C C 1
ATOM 1889 O O . ARG B 2 11 ? 142.354 146.404 153.835 1.00 38.68 11 ARG C O 1
ATOM 1897 N N . ARG B 2 12 ? 141.454 147.968 155.182 1.00 29.43 12 ARG C N 1
ATOM 1898 C CA . ARG B 2 12 ? 141.790 147.223 156.390 1.00 33.73 12 ARG C CA 1
ATOM 1899 C C . ARG B 2 12 ? 141.099 145.869 156.413 1.00 32.34 12 ARG C C 1
ATOM 1900 O O . ARG B 2 12 ? 141.717 144.853 156.750 1.00 34.40 12 ARG C O 1
ATOM 1908 N N . ASN B 2 13 ? 139.816 145.835 156.058 1.00 30.17 13 ASN C N 1
ATOM 1909 C CA . ASN B 2 13 ? 139.076 144.581 156.103 1.00 29.48 13 ASN C CA 1
ATOM 1910 C C . ASN B 2 13 ? 139.499 143.634 154.986 1.00 29.52 13 ASN C C 1
ATOM 1911 O O . ASN B 2 13 ? 139.533 142.415 155.185 1.00 31.01 13 ASN C O 1
ATOM 1916 N N . MET B 2 14 ? 139.827 144.168 153.807 1.00 29.90 14 MET C N 1
ATOM 1917 C CA . MET B 2 14 ? 140.297 143.319 152.719 1.00 30.21 14 MET C CA 1
ATOM 1918 C C . MET B 2 14 ? 141.696 142.782 152.987 1.00 32.83 14 MET C C 1
ATOM 1919 O O . MET B 2 14 ? 142.059 141.722 152.467 1.00 31.98 14 MET C O 1
ATOM 1924 N N . LYS B 2 15 ? 142.495 143.494 153.783 1.00 34.32 15 LYS C N 1
ATOM 1925 C CA . LYS B 2 15 ? 143.820 142.997 154.123 1.00 38.55 15 LYS C CA 1
ATOM 1926 C C . LYS B 2 15 ? 143.765 141.751 154.996 1.00 39.16 15 LYS C C 1
ATOM 1927 O O . LYS B 2 15 ? 144.749 141.007 155.054 1.00 42.02 15 LYS C O 1
ATOM 1933 N N . LYS B 2 16 ? 142.642 141.507 155.676 1.00 32.55 16 LYS C N 1
ATOM 1934 C CA . LYS B 2 16 ? 142.542 140.340 156.546 1.00 28.12 16 LYS C CA 1
ATOM 1935 C C . LYS B 2 16 ? 142.632 139.044 155.750 1.00 30.40 16 LYS C C 1
ATOM 1936 O O . LYS B 2 16 ? 143.321 138.103 156.160 1.00 30.48 16 LYS C O 1
ATOM 1942 N N . ASN B 2 17 ? 141.946 138.975 154.612 1.00 26.90 17 ASN C N 1
ATOM 1943 C CA . ASN B 2 17 ? 141.949 137.796 153.747 1.00 22.76 17 ASN C CA 1
ATOM 1944 C C . ASN B 2 17 ? 142.509 138.215 152.393 1.00 19.30 17 ASN C C 1
ATOM 1945 O O . ASN B 2 17 ? 141.759 138.558 151.477 1.00 18.58 17 ASN C O 1
ATOM 1950 N N . ARG B 2 18 ? 143.835 138.186 152.268 1.00 18.43 18 ARG C N 1
ATOM 1951 C CA . ARG B 2 18 ? 144.457 138.565 151.006 1.00 14.16 18 ARG C CA 1
ATOM 1952 C C . ARG B 2 18 ? 144.272 137.484 149.951 1.00 12.96 18 ARG C C 1
ATOM 1953 O O . ARG B 2 18 ? 143.967 137.788 148.794 1.00 18.16 18 ARG C O 1
ATOM 1961 N N . LEU B 2 19 ? 144.441 136.217 150.330 1.00 13.00 19 LEU C N 1
ATOM 1962 C CA . LEU B 2 19 ? 144.357 135.127 149.365 1.00 11.30 19 LEU C CA 1
ATOM 1963 C C . LEU B 2 19 ? 142.931 134.859 148.907 1.00 10.17 19 LEU C C 1
ATOM 1964 O O . LEU B 2 19 ? 142.741 134.159 147.908 1.00 12.66 19 LEU C O 1
ATOM 1969 N N . ARG B 2 20 ? 141.930 135.395 149.600 1.00 9.09 20 ARG C N 1
ATOM 1970 C CA . ARG B 2 20 ? 140.547 135.234 149.173 1.00 7.82 20 ARG C CA 1
ATOM 1971 C C . ARG B 2 20 ? 140.082 136.389 148.302 1.00 6.70 20 ARG C C 1
ATOM 1972 O O . ARG B 2 20 ? 139.481 136.167 147.245 1.00 8.74 20 ARG C O 1
ATOM 1980 N N . VAL B 2 21 ? 140.347 137.624 148.724 1.00 7.04 21 VAL C N 1
ATOM 1981 C CA . VAL B 2 21 ? 139.988 138.761 147.891 1.00 6.53 21 VAL C CA 1
ATOM 1982 C C . VAL B 2 21 ? 140.835 138.813 146.628 1.00 6.69 21 VAL C C 1
ATOM 1983 O O . VAL B 2 21 ? 140.339 139.244 145.583 1.00 9.22 21 VAL C O 1
ATOM 1987 N N . PHE B 2 22 ? 142.088 138.355 146.675 1.00 7.14 22 PHE C N 1
ATOM 1988 C CA . PHE B 2 22 ? 142.863 138.272 145.446 1.00 5.61 22 PHE C CA 1
ATOM 1989 C C . PHE B 2 22 ? 142.293 137.226 144.506 1.00 5.52 22 PHE C C 1
ATOM 1990 O O . PHE B 2 22 ? 142.292 137.424 143.292 1.00 7.17 22 PHE C O 1
ATOM 1998 N N . MET B 2 23 ? 141.813 136.102 145.038 1.00 6.11 23 MET C N 1
ATOM 1999 C CA . MET B 2 23 ? 141.193 135.101 144.177 1.00 5.68 23 MET C CA 1
ATOM 2000 C C . MET B 2 23 ? 139.903 135.626 143.565 1.00 5.38 23 MET C C 1
ATOM 2001 O O . MET B 2 23 ? 139.624 135.382 142.388 1.00 8.14 23 MET C O 1
ATOM 2006 N N . THR B 2 24 ? 139.098 136.346 144.347 1.00 4.48 24 THR C N 1
ATOM 2007 C CA . THR B 2 24 ? 137.891 136.947 143.787 1.00 3.13 24 THR C CA 1
ATOM 2008 C C . THR B 2 24 ? 138.232 137.964 142.706 1.00 4.37 24 THR C C 1
ATOM 2009 O O . THR B 2 24 ? 137.572 138.020 141.661 1.00 6.56 24 THR C O 1
ATOM 2013 N N . ILE B 2 25 ? 139.262 138.777 142.941 1.00 4.19 25 ILE C N 1
ATOM 2014 C CA . ILE B 2 25 ? 139.693 139.744 141.941 1.00 3.72 25 ILE C CA 1
ATOM 2015 C C . ILE B 2 25 ? 140.228 139.031 140.708 1.00 4.50 25 ILE C C 1
ATOM 2016 O O . ILE B 2 25 ? 140.037 139.494 139.584 1.00 6.34 25 ILE C O 1
ATOM 2021 N N . LEU B 2 26 ? 140.891 137.890 140.892 1.00 5.11 26 LEU C N 1
ATOM 2022 C CA . LEU B 2 26 ? 141.368 137.110 139.754 1.00 4.01 26 LEU C CA 1
ATOM 2023 C C . LEU B 2 26 ? 140.209 136.545 138.948 1.00 9.33 26 LEU C C 1
ATOM 2024 O O . LEU B 2 26 ? 140.246 136.552 137.715 1.00 7.26 26 LEU C O 1
ATOM 2029 N N . ALA B 2 27 ? 139.183 136.030 139.624 1.00 3.44 27 ALA C N 1
ATOM 2030 C CA . ALA B 2 27 ? 138.020 135.514 138.911 1.00 4.40 27 ALA C CA 1
ATOM 2031 C C . ALA B 2 27 ? 137.327 136.622 138.135 1.00 4.16 27 ALA C C 1
ATOM 2032 O O . ALA B 2 27 ? 136.973 136.445 136.963 1.00 7.63 27 ALA C O 1
ATOM 2034 N N . THR B 2 28 ? 137.147 137.785 138.764 1.00 5.32 28 THR C N 1
ATOM 2035 C CA . THR B 2 28 ? 136.545 138.909 138.057 1.00 7.35 28 THR C CA 1
ATOM 2036 C C . THR B 2 28 ? 137.429 139.381 136.910 1.00 7.51 28 THR C C 1
ATOM 2037 O O . THR B 2 28 ? 136.924 139.711 135.837 1.00 7.37 28 THR C O 1
ATOM 2041 N N . THR B 2 29 ? 138.746 139.421 137.115 1.00 7.36 29 THR C N 1
ATOM 2042 C CA . THR B 2 29 ? 139.663 139.856 136.067 1.00 5.12 29 THR C CA 1
ATOM 2043 C C . THR B 2 29 ? 139.617 138.920 134.874 1.00 6.12 29 THR C C 1
ATOM 2044 O O . THR B 2 29 ? 139.561 139.368 133.725 1.00 11.70 29 THR C O 1
ATOM 2048 N N . MET B 2 30 ? 139.644 137.614 135.126 1.00 5.03 30 MET C N 1
ATOM 2049 C CA . MET B 2 30 ? 139.530 136.644 134.054 1.00 6.11 30 MET C CA 1
ATOM 2050 C C . MET B 2 30 ? 138.189 136.730 133.349 1.00 7.01 30 MET C C 1
ATOM 2051 O O . MET B 2 30 ? 138.152 136.604 132.126 1.00 10.17 30 MET C O 1
ATOM 2056 N N . ALA B 2 31 ? 137.099 136.980 134.071 1.00 6.53 31 ALA C N 1
ATOM 2057 C CA . ALA B 2 31 ? 135.811 137.152 133.412 1.00 8.17 31 ALA C CA 1
ATOM 2058 C C . ALA B 2 31 ? 135.735 138.423 132.578 1.00 11.27 31 ALA C C 1
ATOM 2059 O O . ALA B 2 31 ? 135.152 138.409 131.493 1.00 16.50 31 ALA C O 1
ATOM 2061 N N . CYS B 2 32 ? 136.289 139.532 133.067 1.00 9.09 32 CYS C N 1
ATOM 2062 C CA . CYS B 2 32 ? 136.294 140.757 132.275 1.00 7.15 32 CYS C CA 1
ATOM 2063 C C . CYS B 2 32 ? 137.174 140.609 131.045 1.00 9.57 32 CYS C C 1
ATOM 2064 O O . CYS B 2 32 ? 136.800 141.049 129.957 1.00 17.49 32 CYS C O 1
ATOM 2067 N N . ALA B 2 33 ? 138.344 139.984 131.194 1.00 7.77 33 ALA C N 1
ATOM 2068 C CA . ALA B 2 33 ? 139.183 139.715 130.034 1.00 8.36 33 ALA C CA 1
ATOM 2069 C C . ALA B 2 33 ? 138.472 138.795 129.057 1.00 11.44 33 ALA C C 1
ATOM 2070 O O . ALA B 2 33 ? 138.550 138.990 127.842 1.00 15.57 33 ALA C O 1
ATOM 2072 N N . PHE B 2 34 ? 137.757 137.797 129.573 1.00 9.54 34 PHE C N 1
ATOM 2073 C CA . PHE B 2 34 ? 136.974 136.904 128.731 1.00 9.26 34 PHE C CA 1
ATOM 2074 C C . PHE B 2 34 ? 135.918 137.670 127.948 1.00 12.04 34 PHE C C 1
ATOM 2075 O O . PHE B 2 34 ? 135.806 137.521 126.728 1.00 19.59 34 PHE C O 1
ATOM 2083 N N . LEU B 2 35 ? 135.132 138.494 128.640 1.00 9.27 35 LEU C N 1
ATOM 2084 C CA . LEU B 2 35 ? 134.086 139.258 127.973 1.00 11.42 35 LEU C CA 1
ATOM 2085 C C . LEU B 2 35 ? 134.670 140.191 126.924 1.00 14.09 35 LEU C C 1
ATOM 2086 O O . LEU B 2 35 ? 134.184 140.238 125.789 1.00 20.59 35 LEU C O 1
ATOM 2091 N N . VAL B 2 36 ? 135.722 140.930 127.278 1.00 10.10 36 VAL C N 1
ATOM 2092 C CA . VAL B 2 36 ? 136.278 141.901 126.345 1.00 10.28 36 VAL C CA 1
ATOM 2093 C C . VAL B 2 36 ? 136.907 141.201 125.150 1.00 16.44 36 VAL C C 1
ATOM 2094 O O . VAL B 2 36 ? 136.720 141.629 124.012 1.00 24.91 36 VAL C O 1
ATOM 2098 N N . VAL B 2 37 ? 137.643 140.111 125.374 1.00 12.53 37 VAL C N 1
ATOM 2099 C CA . VAL B 2 37 ? 138.278 139.406 124.265 1.00 12.90 37 VAL C CA 1
ATOM 2100 C C . VAL B 2 37 ? 137.229 138.780 123.354 1.00 18.66 37 VAL C C 1
ATOM 2101 O O . VAL B 2 37 ? 137.323 138.862 122.123 1.00 26.83 37 VAL C O 1
ATOM 2105 N N . LEU B 2 38 ? 136.209 138.148 123.936 1.00 16.45 38 LEU C N 1
ATOM 2106 C CA . LEU B 2 38 ? 135.200 137.496 123.114 1.00 16.20 38 LEU C CA 1
ATOM 2107 C C . LEU B 2 38 ? 134.387 138.512 122.326 1.00 21.70 38 LEU C C 1
ATOM 2108 O O . LEU B 2 38 ? 134.125 138.314 121.135 1.00 32.60 38 LEU C O 1
ATOM 2113 N N . SER B 2 39 ? 133.983 139.613 122.964 1.00 17.32 39 SER C N 1
ATOM 2114 C CA . SER B 2 39 ? 133.260 140.645 122.234 1.00 18.28 39 SER C CA 1
ATOM 2115 C C . SER B 2 39 ? 134.159 141.344 121.228 1.00 22.09 39 SER C C 1
ATOM 2116 O O . SER B 2 39 ? 133.690 141.777 120.171 1.00 31.50 39 SER C O 1
ATOM 2119 N N . SER B 2 40 ? 135.451 141.451 121.526 1.00 18.42 40 SER C N 1
ATOM 2120 C CA . SER B 2 40 ? 136.399 142.037 120.600 1.00 23.62 40 SER C CA 1
ATOM 2121 C C . SER B 2 40 ? 136.666 141.141 119.409 1.00 28.95 40 SER C C 1
ATOM 2122 O O . SER B 2 40 ? 137.082 141.641 118.369 1.00 33.90 40 SER C O 1
ATOM 2125 N N . VAL B 2 41 ? 136.442 139.835 119.534 1.00 23.84 41 VAL C N 1
ATOM 2126 C CA . VAL B 2 41 ? 136.489 138.988 118.347 1.00 23.78 41 VAL C CA 1
ATOM 2127 C C . VAL B 2 41 ? 135.432 139.435 117.344 1.00 33.03 41 VAL C C 1
ATOM 2128 O O . VAL B 2 41 ? 135.723 139.624 116.158 1.00 43.40 41 VAL C O 1
ATOM 2132 N N . GLY B 2 42 ? 134.201 139.653 117.810 1.00 30.37 42 GLY C N 1
ATOM 2133 C CA . GLY B 2 42 ? 133.163 140.156 116.923 1.00 32.09 42 GLY C CA 1
ATOM 2134 C C . GLY B 2 42 ? 133.419 141.578 116.461 1.00 33.67 42 GLY C C 1
ATOM 2135 O O . GLY B 2 42 ? 133.155 141.923 115.305 1.00 43.89 42 GLY C O 1
ATOM 2136 N N . PHE B 2 43 ? 133.928 142.425 117.357 1.00 26.27 43 PHE C N 1
ATOM 2137 C CA . PHE B 2 43 ? 134.264 143.792 116.973 1.00 28.19 43 PHE C CA 1
ATOM 2138 C C . PHE B 2 43 ? 135.337 143.808 115.892 1.00 39.52 43 PHE C C 1
ATOM 2139 O O . PHE B 2 43 ? 135.255 144.584 114.935 1.00 54.15 43 PHE C O 1
ATOM 2147 N N . GLY B 2 44 ? 136.352 142.955 116.029 1.00 38.31 44 GLY C N 1
ATOM 2148 C CA . GLY B 2 44 ? 137.383 142.861 115.014 1.00 44.65 44 GLY C CA 1
ATOM 2149 C C . GLY B 2 44 ? 136.874 142.262 113.721 1.00 43.87 44 GLY C C 1
ATOM 2150 O O . GLY B 2 44 ? 137.328 142.633 112.641 1.00 55.13 44 GLY C O 1
ATOM 2151 N N . ILE B 2 45 ? 135.934 141.319 113.810 1.00 38.78 45 ILE C N 1
ATOM 2152 C CA . ILE B 2 45 ? 135.305 140.807 112.598 1.00 43.12 45 ILE C CA 1
ATOM 2153 C C . ILE B 2 45 ? 134.595 141.933 111.861 1.00 52.62 45 ILE C C 1
ATOM 2154 O O . ILE B 2 45 ? 134.730 142.079 110.641 1.00 60.01 45 ILE C O 1
ATOM 2159 N N . GLN B 2 46 ? 133.845 142.760 112.593 1.00 51.30 46 GLN C N 1
ATOM 2160 C CA . GLN B 2 46 ? 133.173 143.895 111.966 1.00 53.63 46 GLN C CA 1
ATOM 2161 C C . GLN B 2 46 ? 134.178 144.872 111.371 1.00 58.30 46 GLN C C 1
ATOM 2162 O O . GLN B 2 46 ? 134.007 145.339 110.238 1.00 68.60 46 GLN C O 1
ATOM 2168 N N . LYS B 2 47 ? 135.236 145.190 112.118 1.00 52.68 47 LYS C N 1
ATOM 2169 C CA . LYS B 2 47 ? 136.233 146.137 111.633 1.00 56.47 47 LYS C CA 1
ATOM 2170 C C . LYS B 2 47 ? 136.936 145.614 110.387 1.00 69.87 47 LYS C C 1
ATOM 2171 O O . LYS B 2 47 ? 137.145 146.363 109.426 1.00 83.95 47 LYS C O 1
ATOM 2177 N N . THR B 2 48 ? 137.300 144.332 110.375 1.00 65.86 48 THR C N 1
ATOM 2178 C CA . THR B 2 48 ? 137.999 143.775 109.228 1.00 65.94 48 THR C CA 1
ATOM 2179 C C . THR B 2 48 ? 137.076 143.605 108.031 1.00 70.13 48 THR C C 1
ATOM 2180 O O . THR B 2 48 ? 137.524 143.762 106.895 1.00 82.14 48 THR C O 1
ATOM 2184 N N . ILE B 2 49 ? 135.786 143.336 108.251 1.00 66.13 49 ILE C N 1
ATOM 2185 C CA . ILE B 2 49 ? 134.859 143.280 107.126 1.00 69.96 49 ILE C CA 1
ATOM 2186 C C . ILE B 2 49 ? 134.658 144.672 106.543 1.00 77.78 49 ILE C C 1
ATOM 2187 O O . ILE B 2 49 ? 134.599 144.844 105.321 1.00 92.02 49 ILE C O 1
ATOM 2192 N N . THR B 2 50 ? 134.571 145.690 107.402 1.00 71.84 50 THR C N 1
ATOM 2193 C CA . THR B 2 50 ? 134.466 147.060 106.911 1.00 77.65 50 THR C CA 1
ATOM 2194 C C . THR B 2 50 ? 135.710 147.459 106.125 1.00 90.69 50 THR C C 1
ATOM 2195 O O . THR B 2 50 ? 135.609 148.049 105.042 1.00 106.63 50 THR C O 1
ATOM 2199 N N . ASP B 2 51 ? 136.893 147.129 106.648 1.00 85.66 51 ASP C N 1
ATOM 2200 C CA . ASP B 2 51 ? 138.130 147.458 105.947 1.00 89.84 51 ASP C CA 1
ATOM 2201 C C . ASP B 2 51 ? 138.229 146.709 104.624 1.00 101.07 51 ASP C C 1
ATOM 2202 O O . ASP B 2 51 ? 138.685 147.267 103.619 1.00 109.42 51 ASP C O 1
ATOM 2207 N N . MET B 2 52 ? 137.805 145.444 104.605 1.00 94.83 52 MET C N 1
ATOM 2208 C CA . MET B 2 52 ? 137.783 144.684 103.362 1.00 101.51 52 MET C CA 1
ATOM 2209 C C . MET B 2 52 ? 136.825 145.308 102.358 1.00 106.98 52 MET C C 1
ATOM 2210 O O . MET B 2 52 ? 137.116 145.351 101.159 1.00 116.60 52 MET C O 1
ATOM 2215 N N . THR B 2 53 ? 135.673 145.789 102.827 1.00 101.33 53 THR C N 1
ATOM 2216 C CA . THR B 2 53 ? 134.733 146.456 101.933 1.00 106.21 53 THR C CA 1
ATOM 2217 C C . THR B 2 53 ? 135.339 147.725 101.347 1.00 115.70 53 THR C C 1
ATOM 2218 O O . THR B 2 53 ? 135.208 147.988 100.145 1.00 126.44 53 THR C O 1
ATOM 2222 N N . MET B 2 54 ? 136.019 148.519 102.177 1.00 109.26 54 MET C N 1
ATOM 2223 C CA . MET B 2 54 ? 136.651 149.735 101.669 1.00 115.19 54 MET C CA 1
ATOM 2224 C C . MET B 2 54 ? 137.761 149.414 100.675 1.00 124.50 54 MET C C 1
ATOM 2225 O O . MET B 2 54 ? 137.927 150.117 99.672 1.00 132.08 54 MET C O 1
ATOM 2230 N N . SER B 2 55 ? 138.538 148.362 100.937 1.00 128.53 55 SER C N 1
ATOM 2231 C CA . SER B 2 55 ? 139.673 148.043 100.077 1.00 129.16 55 SER C CA 1
ATOM 2232 C C . SER B 2 55 ? 139.257 147.367 98.774 1.00 135.82 55 SER C C 1
ATOM 2233 O O . SER B 2 55 ? 139.905 147.576 97.743 1.00 141.93 55 SER C O 1
ATOM 2236 N N . GLN B 2 56 ? 138.196 146.556 98.800 1.00 132.34 56 GLN C N 1
ATOM 2237 C CA . GLN B 2 56 ? 137.843 145.746 97.636 1.00 133.58 56 GLN C CA 1
ATOM 2238 C C . GLN B 2 56 ? 137.394 146.609 96.464 1.00 137.52 56 GLN C C 1
ATOM 2239 O O . GLN B 2 56 ? 137.763 146.343 95.314 1.00 143.33 56 GLN C O 1
ATOM 2245 N N . GLN B 2 57 ? 136.597 147.639 96.729 1.00 136.09 57 GLN C N 1
ATOM 2246 C CA . GLN B 2 57 ? 136.071 148.511 95.690 1.00 141.76 57 GLN C CA 1
ATOM 2247 C C . GLN B 2 57 ? 136.356 149.960 96.060 1.00 141.21 57 GLN C C 1
ATOM 2248 O O . GLN B 2 57 ? 136.917 150.256 97.119 1.00 136.45 57 GLN C O 1
ATOM 2254 N N . ILE B 2 58 ? 135.972 150.872 95.165 1.00 144.97 58 ILE C N 1
ATOM 2255 C CA . ILE B 2 58 ? 136.124 152.292 95.445 1.00 146.72 58 ILE C CA 1
ATOM 2256 C C . ILE B 2 58 ? 135.268 152.662 96.646 1.00 150.98 58 ILE C C 1
ATOM 2257 O O . ILE B 2 58 ? 134.115 152.229 96.772 1.00 150.28 58 ILE C O 1
ATOM 2262 N N . VAL B 2 59 ? 135.842 153.461 97.550 1.00 153.71 59 VAL C N 1
ATOM 2263 C CA . VAL B 2 59 ? 135.115 153.879 98.745 1.00 157.24 59 VAL C CA 1
ATOM 2264 C C . VAL B 2 59 ? 133.856 154.642 98.359 1.00 158.20 59 VAL C C 1
ATOM 2265 O O . VAL B 2 59 ? 132.797 154.483 98.980 1.00 157.99 59 VAL C O 1
ATOM 2269 N N . THR B 2 60 ? 133.945 155.470 97.326 1.00 157.11 60 THR C N 1
ATOM 2270 C CA . THR B 2 60 ? 132.819 156.254 96.830 1.00 157.88 60 THR C CA 1
ATOM 2271 C C . THR B 2 60 ? 132.449 155.731 95.446 1.00 159.84 60 THR C C 1
ATOM 2272 O O . THR B 2 60 ? 133.083 156.090 94.450 1.00 162.87 60 THR C O 1
ATOM 2276 N N . LYS B 2 61 ? 131.432 154.870 95.387 1.00 155.87 61 LYS C N 1
ATOM 2277 C CA . LYS B 2 61 ? 130.931 154.351 94.118 1.00 156.61 61 LYS C CA 1
ATOM 2278 C C . LYS B 2 61 ? 129.496 154.784 93.852 1.00 156.87 61 LYS C C 1
ATOM 2279 O O . LYS B 2 61 ? 129.232 155.417 92.825 1.00 156.99 61 LYS C O 1
ATOM 2285 N N . VAL B 2 62 ? 128.567 154.474 94.759 1.00 158.27 62 VAL C N 1
ATOM 2286 C CA . VAL B 2 62 ? 127.155 154.835 94.640 1.00 158.17 62 VAL C CA 1
ATOM 2287 C C . VAL B 2 62 ? 126.613 154.451 93.268 1.00 158.57 62 VAL C C 1
ATOM 2288 O O . VAL B 2 62 ? 126.188 155.314 92.492 1.00 160.32 62 VAL C O 1
ATOM 2292 N N . SER B 2 63 ? 126.632 153.158 92.956 1.00 158.44 63 SER C N 1
ATOM 2293 C CA . SER B 2 63 ? 126.081 152.677 91.697 1.00 163.15 63 SER C CA 1
ATOM 2294 C C . SER B 2 63 ? 124.561 152.625 91.771 1.00 168.59 63 SER C C 1
ATOM 2295 O O . SER B 2 63 ? 123.989 152.226 92.788 1.00 168.19 63 SER C O 1
ATOM 2298 N N . VAL B 2 64 ? 123.907 153.029 90.683 1.00 172.24 64 VAL C N 1
ATOM 2299 C CA . VAL B 2 64 ? 122.449 153.079 90.640 1.00 177.76 64 VAL C CA 1
ATOM 2300 C C . VAL B 2 64 ? 121.926 152.132 89.567 1.00 180.41 64 VAL C C 1
ATOM 2301 O O . VAL B 2 64 ? 120.883 152.387 88.954 1.00 183.01 64 VAL C O 1
ATOM 2305 N N . MET B 2 65 ? 122.647 151.040 89.329 1.00 176.31 65 MET C N 1
ATOM 2306 C CA . MET B 2 65 ? 122.209 150.052 88.353 1.00 179.27 65 MET C CA 1
ATOM 2307 C C . MET B 2 65 ? 120.943 149.350 88.831 1.00 182.82 65 MET C C 1
ATOM 2308 O O . MET B 2 65 ? 120.806 149.016 90.011 1.00 183.51 65 MET C O 1
ATOM 2313 N N . GLY B 2 66 ? 120.015 149.125 87.903 1.00 182.77 66 GLY C N 1
ATOM 2314 C CA . GLY B 2 66 ? 118.782 148.430 88.219 1.00 179.27 66 GLY C CA 1
ATOM 2315 C C . GLY B 2 66 ? 117.612 149.342 88.526 1.00 182.77 66 GLY C C 1
ATOM 2316 O O . GLY B 2 66 ? 116.958 149.191 89.561 1.00 183.84 66 GLY C O 1
ATOM 2317 N N . LYS B 2 67 ? 117.343 150.297 87.638 1.00 182.65 67 LYS C N 1
ATOM 2318 C CA . LYS B 2 67 ? 116.211 151.194 87.828 1.00 185.43 67 LYS C CA 1
ATOM 2319 C C . LYS B 2 67 ? 114.900 150.419 87.756 1.00 188.90 67 LYS C C 1
ATOM 2320 O O . LYS B 2 67 ? 114.687 149.615 86.843 1.00 186.11 67 LYS C O 1
ATOM 2326 N N . GLU B 2 68 ? 114.021 150.666 88.723 1.00 190.28 68 GLU C N 1
ATOM 2327 C CA . GLU B 2 68 ? 112.723 150.012 88.756 1.00 188.41 68 GLU C CA 1
ATOM 2328 C C . GLU B 2 68 ? 111.718 150.770 87.894 1.00 187.69 68 GLU C C 1
ATOM 2329 O O . GLU B 2 68 ? 111.820 151.985 87.702 1.00 185.46 68 GLU C O 1
ATOM 2335 N N . GLY B 2 69 ? 110.751 150.030 87.356 1.00 184.67 69 GLY C N 1
ATOM 2336 C CA . GLY B 2 69 ? 109.723 150.612 86.522 1.00 177.68 69 GLY C CA 1
ATOM 2337 C C . GLY B 2 69 ? 110.164 151.010 85.132 1.00 173.45 69 GLY C C 1
ATOM 2338 O O . GLY B 2 69 ? 109.358 151.584 84.390 1.00 171.99 69 GLY C O 1
ATOM 2339 N N . ASP B 2 70 ? 111.416 150.733 84.759 1.00 173.59 70 ASP C N 1
ATOM 2340 C CA . ASP B 2 70 ? 111.955 151.064 83.438 1.00 172.95 70 ASP C CA 1
ATOM 2341 C C . ASP B 2 70 ? 111.879 152.561 83.147 1.00 170.03 70 ASP C C 1
ATOM 2342 O O . ASP B 2 70 ? 111.842 152.977 81.987 1.00 166.21 70 ASP C O 1
ATOM 2347 N N . LYS B 2 71 ? 111.855 153.380 84.196 1.00 170.10 71 LYS C N 1
ATOM 2348 C CA . LYS B 2 71 ? 111.838 154.820 84.024 1.00 166.27 71 LYS C CA 1
ATOM 2349 C C . LYS B 2 71 ? 113.205 155.307 83.546 1.00 170.44 71 LYS C C 1
ATOM 2350 O O . LYS B 2 71 ? 114.221 154.644 83.767 1.00 173.22 71 LYS C O 1
ATOM 2356 N N . PRO B 2 72 ? 113.252 156.458 82.871 1.00 172.81 72 PRO C N 1
ATOM 2357 C CA . PRO B 2 72 ? 114.535 156.956 82.360 1.00 173.35 72 PRO C CA 1
ATOM 2358 C C . PRO B 2 72 ? 115.541 157.184 83.479 1.00 173.82 72 PRO C C 1
ATOM 2359 O O . PRO B 2 72 ? 115.194 157.626 84.577 1.00 172.95 72 PRO C O 1
ATOM 2363 N N . ILE B 2 73 ? 116.802 156.873 83.184 1.00 174.56 73 ILE C N 1
ATOM 2364 C CA . ILE B 2 73 ? 117.890 156.993 84.147 1.00 173.75 73 ILE C CA 1
ATOM 2365 C C . ILE B 2 73 ? 118.942 157.933 83.565 1.00 172.09 73 ILE C C 1
ATOM 2366 O O . ILE B 2 73 ? 120.136 157.832 83.869 1.00 169.33 73 ILE C O 1
ATOM 2371 N N . LYS B 2 74 ? 118.493 158.873 82.737 1.00 171.60 74 LYS C N 1
ATOM 2372 C CA . LYS B 2 74 ? 119.401 159.788 82.059 1.00 164.49 74 LYS C CA 1
ATOM 2373 C C . LYS B 2 74 ? 120.127 160.684 83.057 1.00 164.30 74 LYS C C 1
ATOM 2374 O O . LYS B 2 74 ? 119.587 161.062 84.100 1.00 166.62 74 LYS C O 1
ATOM 2380 N N . LYS B 2 75 ? 121.372 161.025 82.716 1.00 162.56 75 LYS C N 1
ATOM 2381 C CA . LYS B 2 75 ? 122.192 161.875 83.573 1.00 164.55 75 LYS C CA 1
ATOM 2382 C C . LYS B 2 75 ? 121.604 163.272 83.737 1.00 166.27 75 LYS C C 1
ATOM 2383 O O . LYS B 2 75 ? 121.871 163.929 84.750 1.00 165.08 75 LYS C O 1
ATOM 2389 N N . ALA B 2 76 ? 120.787 163.727 82.783 1.00 167.43 76 ALA C N 1
ATOM 2390 C CA . ALA B 2 76 ? 120.244 165.081 82.846 1.00 165.04 76 ALA C CA 1
ATOM 2391 C C . ALA B 2 76 ? 119.405 165.303 84.099 1.00 167.01 76 ALA C C 1
ATOM 2392 O O . ALA B 2 76 ? 119.315 166.433 84.591 1.00 165.50 76 ALA C O 1
ATOM 2394 N N . ASP B 2 77 ? 118.786 164.249 84.626 1.00 166.98 77 ASP C N 1
ATOM 2395 C CA . ASP B 2 77 ? 118.004 164.334 85.851 1.00 164.42 77 ASP C CA 1
ATOM 2396 C C . ASP B 2 77 ? 118.757 163.801 87.063 1.00 161.86 77 ASP C C 1
ATOM 2397 O O . ASP B 2 77 ? 118.147 163.592 88.116 1.00 160.83 77 ASP C O 1
ATOM 2402 N N . LEU B 2 78 ? 120.065 163.580 86.940 1.00 162.84 78 LEU C N 1
ATOM 2403 C CA . LEU B 2 78 ? 120.853 162.960 87.994 1.00 162.86 78 LEU C CA 1
ATOM 2404 C C . LEU B 2 78 ? 121.903 163.880 88.603 1.00 162.08 78 LEU C C 1
ATOM 2405 O O . LEU B 2 78 ? 122.710 163.414 89.415 1.00 161.33 78 LEU C O 1
ATOM 2410 N N . GLU B 2 79 ? 121.925 165.164 88.246 1.00 162.14 79 GLU C N 1
ATOM 2411 C CA . GLU B 2 79 ? 122.972 166.057 88.724 1.00 161.12 79 GLU C CA 1
ATOM 2412 C C . GLU B 2 79 ? 122.565 166.899 89.926 1.00 157.76 79 GLU C C 1
ATOM 2413 O O . GLU B 2 79 ? 123.445 167.448 90.597 1.00 155.00 79 GLU C O 1
ATOM 2419 N N . LYS B 2 80 ? 121.270 167.017 90.216 1.00 157.87 80 LYS C N 1
ATOM 2420 C CA . LYS B 2 80 ? 120.786 167.989 91.196 1.00 156.40 80 LYS C CA 1
ATOM 2421 C C . LYS B 2 80 ? 120.428 167.294 92.508 1.00 159.01 80 LYS C C 1
ATOM 2422 O O . LYS B 2 80 ? 119.269 166.990 92.791 1.00 157.89 80 LYS C O 1
ATOM 2428 N N . TYR B 2 81 ? 121.451 167.062 93.328 1.00 159.60 81 TYR C N 1
ATOM 2429 C CA . TYR B 2 81 ? 121.276 166.730 94.740 1.00 158.50 81 TYR C CA 1
ATOM 2430 C C . TYR B 2 81 ? 122.340 167.473 95.540 1.00 159.90 81 TYR C C 1
ATOM 2431 O O . TYR B 2 81 ? 123.014 168.376 95.033 1.00 160.07 81 TYR C O 1
ATOM 2440 N N . ASP B 2 82 ? 122.490 167.084 96.804 1.00 160.00 82 ASP C N 1
ATOM 2441 C CA . ASP B 2 82 ? 123.407 167.756 97.719 1.00 160.05 82 ASP C CA 1
ATOM 2442 C C . ASP B 2 82 ? 124.846 167.413 97.355 1.00 159.26 82 ASP C C 1
ATOM 2443 O O . ASP B 2 82 ? 125.234 166.241 97.389 1.00 157.19 82 ASP C O 1
ATOM 2448 N N . HIS B 2 83 ? 125.613 168.439 96.980 1.00 161.01 83 HIS C N 1
ATOM 2449 C CA . HIS B 2 83 ? 127.069 168.389 96.790 1.00 158.20 83 HIS C CA 1
ATOM 2450 C C . HIS B 2 83 ? 127.548 167.065 96.193 1.00 159.85 83 HIS C C 1
ATOM 2451 O O . HIS B 2 83 ? 128.465 166.411 96.695 1.00 156.34 83 HIS C O 1
ATOM 2458 N N . VAL B 2 84 ? 126.931 166.688 95.077 1.00 162.35 84 VAL C N 1
ATOM 2459 C CA . VAL B 2 84 ? 127.341 165.503 94.331 1.00 162.78 84 VAL C CA 1
ATOM 2460 C C . VAL B 2 84 ? 128.549 165.887 93.484 1.00 162.40 84 VAL C C 1
ATOM 2461 O O . VAL B 2 84 ? 128.446 166.723 92.583 1.00 160.77 84 VAL C O 1
ATOM 2465 N N . ARG B 2 85 ? 129.701 165.277 93.773 1.00 160.47 85 ARG C N 1
ATOM 2466 C CA . ARG B 2 85 ? 130.932 165.687 93.106 1.00 159.73 85 ARG C CA 1
ATOM 2467 C C . ARG B 2 85 ? 130.959 165.263 91.644 1.00 164.74 85 ARG C C 1
ATOM 2468 O O . ARG B 2 85 ? 131.570 165.949 90.818 1.00 166.77 85 ARG C O 1
ATOM 2476 N N . SER B 2 86 ? 130.306 164.155 91.297 1.00 165.37 86 SER C N 1
ATOM 2477 C CA . SER B 2 86 ? 130.357 163.654 89.931 1.00 164.26 86 SER C CA 1
ATOM 2478 C C . SER B 2 86 ? 129.116 162.828 89.633 1.00 160.94 86 SER C C 1
ATOM 2479 O O . SER B 2 86 ? 128.604 162.120 90.504 1.00 160.21 86 SER C O 1
ATOM 2482 N N . VAL B 2 87 ? 128.647 162.925 88.390 1.00 161.97 87 VAL C N 1
ATOM 2483 C CA . VAL B 2 87 ? 127.469 162.205 87.919 1.00 161.39 87 VAL C CA 1
ATOM 2484 C C . VAL B 2 87 ? 127.885 161.345 86.731 1.00 157.67 87 VAL C C 1
ATOM 2485 O O . VAL B 2 87 ? 127.142 161.213 85.751 1.00 157.81 87 VAL C O 1
ATOM 2489 N N . VAL B 2 88 ? 129.101 160.798 86.798 1.00 153.70 88 VAL C N 1
ATOM 2490 C CA . VAL B 2 88 ? 129.671 160.029 85.696 1.00 151.32 88 VAL C CA 1
ATOM 2491 C C . VAL B 2 88 ? 128.690 158.965 85.229 1.00 148.82 88 VAL C C 1
ATOM 2492 O O . VAL B 2 88 ? 128.088 158.251 86.037 1.00 149.40 88 VAL C O 1
ATOM 2496 N N . GLU B 2 89 ? 128.526 158.862 83.912 1.00 145.88 89 GLU C N 1
ATOM 2497 C CA . GLU B 2 89 ? 127.613 157.915 83.286 1.00 145.73 89 GLU C CA 1
ATOM 2498 C C . GLU B 2 89 ? 128.416 156.910 82.471 1.00 149.00 89 GLU C C 1
ATOM 2499 O O . GLU B 2 89 ? 129.292 157.298 81.691 1.00 150.97 89 GLU C O 1
ATOM 2505 N N . ARG B 2 90 ? 128.116 155.624 82.651 1.00 151.12 90 ARG C N 1
ATOM 2506 C CA . ARG B 2 90 ? 128.850 154.554 81.991 1.00 151.40 90 ARG C CA 1
ATOM 2507 C C . ARG B 2 90 ? 127.893 153.631 81.253 1.00 151.41 90 ARG C C 1
ATOM 2508 O O . ARG B 2 90 ? 126.801 153.328 81.743 1.00 151.87 90 ARG C O 1
ATOM 2516 N N . THR B 2 91 ? 128.315 153.186 80.069 1.00 153.31 91 THR C N 1
ATOM 2517 C CA . THR B 2 91 ? 127.582 152.197 79.277 1.00 155.43 91 THR C CA 1
ATOM 2518 C C . THR B 2 91 ? 128.622 151.275 78.650 1.00 154.75 91 THR C C 1
ATOM 2519 O O . THR B 2 91 ? 129.277 151.647 77.671 1.00 150.78 91 THR C O 1
ATOM 2523 N N . GLN B 2 92 ? 128.776 150.079 79.213 1.00 158.38 92 GLN C N 1
ATOM 2524 C CA . GLN B 2 92 ? 129.785 149.154 78.721 1.00 158.92 92 GLN C CA 1
ATOM 2525 C C . GLN B 2 92 ? 129.401 148.628 77.341 1.00 161.36 92 GLN C C 1
ATOM 2526 O O . GLN B 2 92 ? 128.222 148.543 76.987 1.00 165.67 92 GLN C O 1
ATOM 2532 N N . VAL B 2 93 ? 130.418 148.284 76.556 1.00 157.25 93 VAL C N 1
ATOM 2533 C CA . VAL B 2 93 ? 130.247 147.851 75.174 1.00 154.84 93 VAL C CA 1
ATOM 2534 C C . VAL B 2 93 ? 130.786 146.435 75.041 1.00 152.88 93 VAL C C 1
ATOM 2535 O O . VAL B 2 93 ? 131.915 146.152 75.458 1.00 153.90 93 VAL C O 1
ATOM 2539 N N . TYR B 2 94 ? 129.979 145.549 74.462 1.00 154.23 94 TYR C N 1
ATOM 2540 C CA . TYR B 2 94 ? 130.360 144.161 74.215 1.00 156.55 94 TYR C CA 1
ATOM 2541 C C . TYR B 2 94 ? 130.623 144.007 72.720 1.00 158.54 94 TYR C C 1
ATOM 2542 O O . TYR B 2 94 ? 129.696 143.777 71.937 1.00 158.67 94 TYR C O 1
ATOM 2551 N N . GLU B 2 95 ? 131.886 144.137 72.328 1.00 160.09 95 GLU C N 1
ATOM 2552 C CA . GLU B 2 95 ? 132.296 144.037 70.937 1.00 165.69 95 GLU C CA 1
ATOM 2553 C C . GLU B 2 95 ? 133.586 143.237 70.849 1.00 171.40 95 GLU C C 1
ATOM 2554 O O . GLU B 2 95 ? 134.385 143.238 71.793 1.00 170.95 95 GLU C O 1
ATOM 2560 N N . PRO B 2 96 ? 133.814 142.542 69.733 1.00 172.98 96 PRO C N 1
ATOM 2561 C CA . PRO B 2 96 ? 135.092 141.838 69.546 1.00 172.03 96 PRO C CA 1
ATOM 2562 C C . PRO B 2 96 ? 136.218 142.839 69.333 1.00 172.13 96 PRO C C 1
ATOM 2563 O O . PRO B 2 96 ? 136.181 143.643 68.399 1.00 170.36 96 PRO C O 1
ATOM 2567 N N . ASN B 2 97 ? 137.222 142.788 70.205 1.00 172.98 97 ASN C N 1
ATOM 2568 C CA . ASN B 2 97 ? 138.309 143.755 70.192 1.00 171.92 97 ASN C CA 1
ATOM 2569 C C . ASN B 2 97 ? 139.653 143.044 70.234 1.00 168.50 97 ASN C C 1
ATOM 2570 O O . ASN B 2 97 ? 139.797 141.998 70.872 1.00 165.35 97 ASN C O 1
ATOM 2575 N N . LYS B 2 98 ? 140.631 143.628 69.545 1.00 168.70 98 LYS C N 1
ATOM 2576 C CA . LYS B 2 98 ? 141.993 143.112 69.499 1.00 164.85 98 LYS C CA 1
ATOM 2577 C C . LYS B 2 98 ? 142.895 144.220 68.977 1.00 168.49 98 LYS C C 1
ATOM 2578 O O . LYS B 2 98 ? 142.621 144.795 67.920 1.00 170.28 98 LYS C O 1
ATOM 2584 N N . ALA B 2 99 ? 143.958 144.524 69.721 1.00 168.82 99 ALA C N 1
ATOM 2585 C CA . ALA B 2 99 ? 144.853 145.613 69.350 1.00 170.61 99 ALA C CA 1
ATOM 2586 C C . ALA B 2 99 ? 145.529 145.334 68.015 1.00 171.91 99 ALA C C 1
ATOM 2587 O O . ALA B 2 99 ? 146.339 144.409 67.901 1.00 173.34 99 ALA C O 1
ATOM 2589 N N . THR B 2 100 ? 145.199 146.129 66.998 1.00 171.95 100 THR C N 1
ATOM 2590 C CA . THR B 2 100 ? 145.753 145.948 65.657 1.00 173.76 100 THR C CA 1
ATOM 2591 C C . THR B 2 100 ? 147.096 146.670 65.528 1.00 176.83 100 THR C C 1
ATOM 2592 O O . THR B 2 100 ? 147.288 147.562 64.703 1.00 177.91 100 THR C O 1
ATOM 2596 N N . LEU B 2 101 ? 148.037 146.258 66.374 1.00 179.16 101 LEU C N 1
ATOM 2597 C CA . LEU B 2 101 ? 149.389 146.814 66.395 1.00 180.27 101 LEU C CA 1
ATOM 2598 C C . LEU B 2 101 ? 150.371 145.651 66.283 1.00 182.99 101 LEU C C 1
ATOM 2599 O O . LEU B 2 101 ? 150.706 145.015 67.286 1.00 182.44 101 LEU C O 1
ATOM 2604 N N . GLY B 2 102 ? 150.825 145.374 65.061 1.00 186.11 102 GLY C N 1
ATOM 2605 C CA . GLY B 2 102 ? 151.749 144.277 64.856 1.00 188.22 102 GLY C CA 1
ATOM 2606 C C . GLY B 2 102 ? 151.091 142.926 65.085 1.00 186.81 102 GLY C C 1
ATOM 2607 O O . GLY B 2 102 ? 149.887 142.742 64.886 1.00 184.55 102 GLY C O 1
ATOM 2608 N N . ASN B 2 103 ? 151.906 141.962 65.513 1.00 186.26 103 ASN C N 1
ATOM 2609 C CA . ASN B 2 103 ? 151.422 140.615 65.783 1.00 184.43 103 ASN C CA 1
ATOM 2610 C C . ASN B 2 103 ? 150.788 140.475 67.161 1.00 180.43 103 ASN C C 1
ATOM 2611 O O . ASN B 2 103 ? 150.230 139.414 67.461 1.00 173.62 103 ASN C O 1
ATOM 2616 N N . ARG B 2 104 ? 150.859 141.506 67.997 1.00 180.61 104 ARG C N 1
ATOM 2617 C CA . ARG B 2 104 ? 150.305 141.470 69.345 1.00 172.92 104 ARG C CA 1
ATOM 2618 C C . ARG B 2 104 ? 148.909 142.080 69.326 1.00 171.21 104 ARG C C 1
ATOM 2619 O O . ARG B 2 104 ? 148.735 143.231 68.910 1.00 173.22 104 ARG C O 1
ATOM 2627 N N . THR B 2 105 ? 147.920 141.311 69.778 1.00 168.35 105 THR C N 1
ATOM 2628 C CA . THR B 2 105 ? 146.526 141.733 69.787 1.00 168.22 105 THR C CA 1
ATOM 2629 C C . THR B 2 105 ? 145.969 141.620 71.198 1.00 166.93 105 THR C C 1
ATOM 2630 O O . THR B 2 105 ? 146.124 140.582 71.851 1.00 164.69 105 THR C O 1
ATOM 2634 N N . ASN B 2 106 ? 145.318 142.686 71.663 1.00 167.66 106 ASN C N 1
ATOM 2635 C CA . ASN B 2 106 ? 144.730 142.727 73.002 1.00 165.35 106 ASN C CA 1
ATOM 2636 C C . ASN B 2 106 ? 143.292 142.237 72.901 1.00 162.81 106 ASN C C 1
ATOM 2637 O O . ASN B 2 106 ? 142.355 143.019 72.732 1.00 162.45 106 ASN C O 1
ATOM 2642 N N . GLU B 2 107 ? 143.117 140.917 73.007 1.00 161.35 107 GLU C N 1
ATOM 2643 C CA . GLU B 2 107 ? 141.790 140.327 72.860 1.00 157.39 107 GLU C CA 1
ATOM 2644 C C . GLU B 2 107 ? 140.847 140.783 73.968 1.00 159.26 107 GLU C C 1
ATOM 2645 O O . GLU B 2 107 ? 139.675 141.079 73.710 1.00 162.35 107 GLU C O 1
ATOM 2651 N N . SER B 2 108 ? 141.337 140.846 75.204 1.00 160.80 108 SER C N 1
ATOM 2652 C CA . SER B 2 108 ? 140.507 141.188 76.354 1.00 154.14 108 SER C CA 1
ATOM 2653 C C . SER B 2 108 ? 140.589 142.690 76.603 1.00 152.95 108 SER C C 1
ATOM 2654 O O . SER B 2 108 ? 141.653 143.213 76.949 1.00 153.77 108 SER C O 1
ATOM 2657 N N . SER B 2 109 ? 139.464 143.380 76.430 1.00 151.79 109 SER C N 1
ATOM 2658 C CA . SER B 2 109 ? 139.381 144.808 76.700 1.00 154.21 109 SER C CA 1
ATOM 2659 C C . SER B 2 109 ? 137.925 145.168 76.954 1.00 156.22 109 SER C C 1
ATOM 2660 O O . SER B 2 109 ? 137.028 144.642 76.291 1.00 151.32 109 SER C O 1
ATOM 2663 N N . ASN B 2 110 ? 137.701 146.062 77.913 1.00 158.04 110 ASN C N 1
ATOM 2664 C CA . ASN B 2 110 ? 136.358 146.489 78.304 1.00 155.88 110 ASN C CA 1
ATOM 2665 C C . ASN B 2 110 ? 136.229 147.983 78.023 1.00 162.44 110 ASN C C 1
ATOM 2666 O O . ASN B 2 110 ? 136.649 148.813 78.835 1.00 164.75 110 ASN C O 1
ATOM 2671 N N . LEU B 2 111 ? 135.645 148.323 76.877 1.00 163.76 111 LEU C N 1
ATOM 2672 C CA . LEU B 2 111 ? 135.466 149.722 76.516 1.00 166.22 111 LEU C CA 1
ATOM 2673 C C . LEU B 2 111 ? 134.482 150.397 77.463 1.00 162.09 111 LEU C C 1
ATOM 2674 O O . LEU B 2 111 ? 133.427 149.846 77.787 1.00 156.89 111 LEU C O 1
ATOM 2679 N N . ILE B 2 112 ? 134.837 151.601 77.905 1.00 161.28 112 ILE C N 1
ATOM 2680 C CA . ILE B 2 112 ? 134.051 152.359 78.870 1.00 160.35 112 ILE C CA 1
ATOM 2681 C C . ILE B 2 112 ? 133.824 153.755 78.308 1.00 160.68 112 ILE C C 1
ATOM 2682 O O . ILE B 2 112 ? 134.773 154.407 77.860 1.00 163.74 112 ILE C O 1
ATOM 2687 N N . PHE B 2 113 ? 132.575 154.212 78.329 1.00 157.97 113 PHE C N 1
ATOM 2688 C CA . PHE B 2 113 ? 132.211 155.516 77.791 1.00 158.83 113 PHE C CA 1
ATOM 2689 C C . PHE B 2 113 ? 132.113 156.529 78.924 1.00 157.02 113 PHE C C 1
ATOM 2690 O O . PHE B 2 113 ? 131.344 156.336 79.871 1.00 154.16 113 PHE C O 1
ATOM 2698 N N . THR B 2 114 ? 132.891 157.604 78.821 1.00 162.65 114 THR C N 1
ATOM 2699 C CA . THR B 2 114 ? 133.018 158.585 79.891 1.00 164.50 114 THR C CA 1
ATOM 2700 C C . THR B 2 114 ? 133.432 159.925 79.303 1.00 164.40 114 THR C C 1
ATOM 2701 O O . THR B 2 114 ? 134.230 159.981 78.363 1.00 163.37 114 THR C O 1
ATOM 2705 N N . ASN B 2 115 ? 132.888 160.999 79.871 1.00 165.07 115 ASN C N 1
ATOM 2706 C CA . ASN B 2 115 ? 133.381 162.343 79.609 1.00 166.23 115 ASN C CA 1
ATOM 2707 C C . ASN B 2 115 ? 134.496 162.671 80.590 1.00 168.70 115 ASN C C 1
ATOM 2708 O O . ASN B 2 115 ? 134.386 162.399 81.789 1.00 168.54 115 ASN C O 1
ATOM 2713 N N . MET B 2 116 ? 135.576 163.257 80.071 1.00 170.42 116 MET C N 1
ATOM 2714 C CA . MET B 2 116 ? 136.742 163.524 80.903 1.00 174.09 116 MET C CA 1
ATOM 2715 C C . MET B 2 116 ? 136.498 164.627 81.923 1.00 175.07 116 MET C C 1
ATOM 2716 O O . MET B 2 116 ? 137.224 164.699 82.918 1.00 175.53 116 MET C O 1
ATOM 2721 N N . ASN B 2 117 ? 135.502 165.488 81.706 1.00 175.49 117 ASN C N 1
ATOM 2722 C CA . ASN B 2 117 ? 135.145 166.465 82.730 1.00 174.25 117 ASN C CA 1
ATOM 2723 C C . ASN B 2 117 ? 134.519 165.777 83.938 1.00 175.51 117 ASN C C 1
ATOM 2724 O O . ASN B 2 117 ? 134.886 166.052 85.089 1.00 174.16 117 ASN C O 1
ATOM 2729 N N . ASP B 2 118 ? 133.571 164.869 83.690 1.00 175.79 118 ASP C N 1
ATOM 2730 C CA . ASP B 2 118 ? 133.015 164.070 84.775 1.00 174.63 118 ASP C CA 1
ATOM 2731 C C . ASP B 2 118 ? 134.081 163.198 85.421 1.00 173.98 118 ASP C C 1
ATOM 2732 O O . ASP B 2 118 ? 133.991 162.893 86.615 1.00 171.47 118 ASP C O 1
ATOM 2737 N N . GLU B 2 119 ? 135.091 162.788 84.651 1.00 176.20 119 GLU C N 1
ATOM 2738 C CA . GLU B 2 119 ? 136.218 162.068 85.231 1.00 175.49 119 GLU C CA 1
ATOM 2739 C C . GLU B 2 119 ? 137.022 162.966 86.165 1.00 174.03 119 GLU C C 1
ATOM 2740 O O . GLU B 2 119 ? 137.405 162.545 87.263 1.00 169.78 119 GLU C O 1
ATOM 2746 N N . LEU B 2 120 ? 137.285 164.206 85.745 1.00 173.96 120 LEU C N 1
ATOM 2747 C CA . LEU B 2 120 ? 138.038 165.131 86.585 1.00 173.62 120 LEU C CA 1
ATOM 2748 C C . LEU B 2 120 ? 137.290 165.434 87.875 1.00 172.53 120 LEU C C 1
ATOM 2749 O O . LEU B 2 120 ? 137.901 165.529 88.946 1.00 169.66 120 LEU C O 1
ATOM 2754 N N . LYS B 2 121 ? 135.969 165.591 87.796 1.00 174.20 121 LYS C N 1
ATOM 2755 C CA . LYS B 2 121 ? 135.194 165.809 89.011 1.00 171.79 121 LYS C CA 1
ATOM 2756 C C . LYS B 2 121 ? 134.924 164.519 89.779 1.00 168.58 121 LYS C C 1
ATOM 2757 O O . LYS B 2 121 ? 134.360 164.581 90.877 1.00 163.11 121 LYS C O 1
ATOM 2763 N N . ALA B 2 122 ? 135.307 163.362 89.235 1.00 169.89 122 ALA C N 1
ATOM 2764 C CA . ALA B 2 122 ? 135.188 162.097 89.949 1.00 166.54 122 ALA C CA 1
ATOM 2765 C C . ALA B 2 122 ? 136.480 161.673 90.631 1.00 165.75 122 ALA C C 1
ATOM 2766 O O . ALA B 2 122 ? 136.433 160.858 91.560 1.00 163.54 122 ALA C O 1
ATOM 2768 N N . ASN B 2 123 ? 137.623 162.200 90.187 1.00 167.22 123 ASN C N 1
ATOM 2769 C CA . ASN B 2 123 ? 138.923 161.924 90.802 1.00 161.38 123 ASN C CA 1
ATOM 2770 C C . ASN B 2 123 ? 139.250 160.431 90.800 1.00 157.19 123 ASN C C 1
ATOM 2771 O O . ASN B 2 123 ? 139.706 159.878 91.804 1.00 152.74 123 ASN C O 1
ATOM 2776 N N . MET B 2 124 ? 139.017 159.768 89.670 1.00 155.79 124 MET C N 1
ATOM 2777 C CA . MET B 2 124 ? 139.406 158.369 89.553 1.00 152.86 124 MET C CA 1
ATOM 2778 C C . MET B 2 124 ? 140.923 158.278 89.441 1.00 151.82 124 MET C C 1
ATOM 2779 O O . MET B 2 124 ? 141.562 159.106 88.786 1.00 150.40 124 MET C O 1
ATOM 2784 N N . GLU B 2 125 ? 141.500 157.268 90.093 1.00 149.20 125 GLU C N 1
ATOM 2785 C CA . GLU B 2 125 ? 142.950 157.137 90.171 1.00 145.09 125 GLU C CA 1
ATOM 2786 C C . GLU B 2 125 ? 143.578 156.974 88.786 1.00 149.64 125 GLU C C 1
ATOM 2787 O O . GLU B 2 125 ? 143.355 155.979 88.088 1.00 151.20 125 GLU C O 1
ATOM 2793 N N . LEU B 2 126 ? 144.344 157.980 88.368 1.00 152.09 126 LEU C N 1
ATOM 2794 C CA . LEU B 2 126 ? 144.927 158.043 87.033 1.00 154.89 126 LEU C CA 1
ATOM 2795 C C . LEU B 2 126 ? 146.444 157.964 87.144 1.00 156.90 126 LEU C C 1
ATOM 2796 O O . LEU B 2 126 ? 147.064 158.796 87.814 1.00 154.37 126 LEU C O 1
ATOM 2801 N N . GLU B 2 127 ? 147.035 156.965 86.486 1.00 159.81 127 GLU C N 1
ATOM 2802 C CA . GLU B 2 127 ? 148.484 156.799 86.527 1.00 161.43 127 GLU C CA 1
ATOM 2803 C C . GLU B 2 127 ? 149.200 157.790 85.616 1.00 164.41 127 GLU C C 1
ATOM 2804 O O . GLU B 2 127 ? 150.267 158.303 85.971 1.00 162.83 127 GLU C O 1
ATOM 2810 N N . LYS B 2 128 ? 148.632 158.074 84.446 1.00 167.66 128 LYS C N 1
ATOM 2811 C CA . LYS B 2 128 ? 149.308 158.882 83.443 1.00 169.51 128 LYS C CA 1
ATOM 2812 C C . LYS B 2 128 ? 148.268 159.628 82.619 1.00 171.09 128 LYS C C 1
ATOM 2813 O O . LYS B 2 128 ? 147.134 159.167 82.461 1.00 169.34 128 LYS C O 1
ATOM 2819 N N . GLY B 2 129 ? 148.662 160.791 82.105 1.00 174.37 129 GLY C N 1
ATOM 2820 C CA . GLY B 2 129 ? 147.791 161.587 81.264 1.00 173.90 129 GLY C CA 1
ATOM 2821 C C . GLY B 2 129 ? 146.947 162.566 82.051 1.00 176.84 129 GLY C C 1
ATOM 2822 O O . GLY B 2 129 ? 146.394 162.213 83.097 1.00 172.16 129 GLY C O 1
ATOM 2823 N N . ARG B 2 130 ? 146.836 163.801 81.560 1.00 180.71 130 ARG C N 1
ATOM 2824 C CA . ARG B 2 130 ? 146.054 164.811 82.272 1.00 18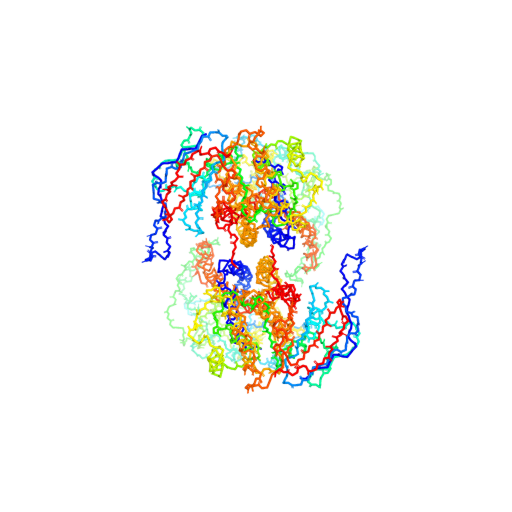5.96 130 ARG C CA 1
ATOM 2825 C C . ARG B 2 130 ? 144.560 164.617 82.022 1.00 186.87 130 ARG C C 1
ATOM 2826 O O . ARG B 2 130 ? 143.802 164.303 82.944 1.00 183.85 130 ARG C O 1
ATOM 2834 N N . VAL B 2 131 ? 144.130 164.771 80.767 1.00 188.62 131 VAL C N 1
ATOM 2835 C CA . VAL B 2 131 ? 142.740 164.574 80.370 1.00 183.45 131 VAL C CA 1
ATOM 2836 C C . VAL B 2 131 ? 142.707 164.226 78.890 1.00 179.50 131 VAL C C 1
ATOM 2837 O O . VAL B 2 131 ? 143.640 164.517 78.139 1.00 177.29 131 VAL C O 1
ATOM 2841 N N . ALA B 2 132 ? 141.608 163.602 78.470 1.00 179.40 132 ALA C N 1
ATOM 2842 C CA . ALA B 2 132 ? 141.422 163.217 77.077 1.00 181.00 132 ALA C CA 1
ATOM 2843 C C . ALA B 2 132 ? 140.173 163.874 76.503 1.00 182.26 132 ALA C C 1
ATOM 2844 O O . ALA B 2 132 ? 139.353 163.206 75.866 1.00 180.12 132 ALA C O 1
ATOM 2846 N N . LYS B 2 133 ? 140.014 165.179 76.738 1.00 183.68 133 LYS C N 1
ATOM 2847 C CA . LYS B 2 133 ? 138.841 165.924 76.275 1.00 179.80 133 LYS C CA 1
ATOM 2848 C C . LYS B 2 133 ? 138.978 166.230 74.782 1.00 179.19 133 LYS C C 1
ATOM 2849 O O . LYS B 2 133 ? 139.225 167.360 74.356 1.00 177.40 133 LYS C O 1
ATOM 2855 N N . SER B 2 134 ? 138.802 165.184 73.978 1.00 177.51 134 SER C N 1
ATOM 2856 C CA . SER B 2 134 ? 138.830 165.311 72.530 1.00 176.10 134 SER C CA 1
ATOM 2857 C C . SER B 2 134 ? 138.014 164.179 71.926 1.00 174.66 134 SER C C 1
ATOM 2858 O O . SER B 2 134 ? 137.742 163.167 72.577 1.00 174.84 134 SER C O 1
ATOM 2861 N N . GLU B 2 135 ? 137.623 164.366 70.664 1.00 172.26 135 GLU C N 1
ATOM 2862 C CA . GLU B 2 135 ? 136.843 163.340 69.982 1.00 167.92 135 GLU C CA 1
ATOM 2863 C C . GLU B 2 135 ? 137.666 162.084 69.729 1.00 165.37 135 GLU C C 1
ATOM 2864 O O . GLU B 2 135 ? 137.111 160.982 69.686 1.00 162.51 135 GLU C O 1
ATOM 2870 N N . ASN B 2 136 ? 138.982 162.221 69.573 1.00 166.92 136 ASN C N 1
ATOM 2871 C CA . ASN B 2 136 ? 139.822 161.068 69.272 1.00 166.00 136 ASN C CA 1
ATOM 2872 C C . ASN B 2 136 ? 140.949 160.926 70.287 1.00 170.32 136 ASN C C 1
ATOM 2873 O O . ASN B 2 136 ? 142.110 160.735 69.912 1.00 168.69 136 ASN C O 1
ATOM 2878 N N . GLU B 2 137 ? 140.617 161.021 71.573 1.00 175.52 137 GLU C N 1
ATOM 2879 C CA . GLU B 2 137 ? 141.579 160.846 72.651 1.00 179.68 137 GLU C CA 1
ATOM 2880 C C . GLU B 2 137 ? 141.011 159.884 73.683 1.00 182.15 137 GLU C C 1
ATOM 2881 O O . GLU B 2 137 ? 139.843 159.991 74.069 1.00 179.67 137 GLU C O 1
ATOM 2887 N N . ILE B 2 138 ? 141.845 158.943 74.129 1.00 187.75 138 ILE C N 1
ATOM 2888 C CA . ILE B 2 138 ? 141.431 157.874 75.029 1.00 188.55 138 ILE C CA 1
ATOM 2889 C C . ILE B 2 138 ? 142.466 157.722 76.137 1.00 185.52 138 ILE C C 1
ATOM 2890 O O . ILE B 2 138 ? 143.585 158.230 76.052 1.00 183.07 138 ILE C O 1
ATOM 2895 N N . VAL B 2 139 ? 142.071 157.008 77.189 1.00 187.42 139 VAL C N 1
ATOM 2896 C CA . VAL B 2 139 ? 142.959 156.635 78.285 1.00 188.02 139 VAL C CA 1
ATOM 2897 C C . VAL B 2 139 ? 142.870 155.125 78.457 1.00 187.85 139 VAL C C 1
ATOM 2898 O O . VAL B 2 139 ? 141.799 154.597 78.778 1.00 187.70 139 VAL C O 1
ATOM 2902 N N . VAL B 2 140 ? 143.991 154.434 78.254 1.00 187.93 140 VAL C N 1
ATOM 2903 C CA . VAL B 2 140 ? 143.988 152.977 78.287 1.00 187.11 140 VAL C CA 1
ATOM 2904 C C . VAL B 2 140 ? 143.998 152.482 79.730 1.00 182.65 140 VAL C C 1
ATOM 2905 O O . VAL B 2 140 ? 144.280 153.223 80.675 1.00 179.77 140 VAL C O 1
ATOM 2909 N N . GLY B 2 141 ? 143.676 151.196 79.896 1.00 181.24 141 GLY C N 1
ATOM 2910 C CA . GLY B 2 141 ? 143.652 150.600 81.213 1.00 174.24 141 GLY C CA 1
ATOM 2911 C C . GLY B 2 141 ? 145.037 150.265 81.732 1.00 172.60 141 GLY C C 1
ATOM 2912 O O . GLY B 2 141 ? 146.011 150.196 80.984 1.00 176.34 141 GLY C O 1
ATOM 2913 N N . TYR B 2 142 ? 145.108 150.042 83.047 1.00 168.19 142 TYR C N 1
ATOM 2914 C CA . TYR B 2 142 ? 146.396 149.799 83.692 1.00 170.77 142 TYR C CA 1
ATOM 2915 C C . TYR B 2 142 ? 147.056 148.533 83.161 1.00 174.66 142 TYR C C 1
ATOM 2916 O O . TYR B 2 142 ? 148.263 148.519 82.895 1.00 176.49 142 TYR C O 1
ATOM 2925 N N . ASP B 2 143 ? 146.284 147.463 83.000 1.00 174.35 143 ASP C N 1
ATOM 2926 C CA . ASP B 2 143 ? 146.812 146.207 82.467 1.00 172.78 143 ASP C CA 1
ATOM 2927 C C . ASP B 2 143 ? 146.675 146.148 80.949 1.00 168.03 143 ASP C C 1
ATOM 2928 O O . ASP B 2 143 ? 146.139 145.196 80.384 1.00 162.45 143 ASP C O 1
ATOM 2933 N N . PHE B 2 144 ? 147.170 147.188 80.275 1.00 170.50 144 PHE C N 1
ATOM 2934 C CA . PHE B 2 144 ? 147.124 147.237 78.820 1.00 172.76 144 PHE C CA 1
ATOM 2935 C C . PHE B 2 144 ? 148.246 146.438 78.172 1.00 172.81 144 PHE C C 1
ATOM 2936 O O . PHE B 2 144 ? 148.182 146.171 76.968 1.00 173.33 144 PHE C O 1
ATOM 2944 N N . ALA B 2 145 ? 149.266 146.055 78.938 1.00 170.45 145 ALA C N 1
ATOM 2945 C CA . ALA B 2 145 ? 150.384 145.274 78.425 1.00 169.61 145 ALA C CA 1
ATOM 2946 C C . ALA B 2 145 ? 150.270 143.791 78.745 1.00 169.56 145 ALA C C 1
ATOM 2947 O O . ALA B 2 145 ? 150.643 142.954 77.918 1.00 172.32 145 ALA C O 1
ATOM 2949 N N . LYS B 2 146 ? 149.764 143.446 79.933 1.00 166.38 146 LYS C N 1
ATOM 2950 C CA . LYS B 2 146 ? 149.626 142.041 80.302 1.00 160.18 146 LYS C CA 1
ATOM 2951 C C . LYS B 2 146 ? 148.649 141.317 79.384 1.00 160.75 146 LYS C C 1
ATOM 2952 O O . LYS B 2 146 ? 148.913 140.191 78.947 1.00 158.53 146 LYS C O 1
ATOM 2958 N N . ARG B 2 147 ? 147.517 141.950 79.075 1.00 163.35 147 ARG C N 1
ATOM 2959 C CA . ARG B 2 147 ? 146.504 141.327 78.234 1.00 158.97 147 ARG C CA 1
ATOM 2960 C C . ARG B 2 147 ? 146.775 141.502 76.746 1.00 159.25 147 ARG C C 1
ATOM 2961 O O . ARG B 2 147 ? 146.052 140.918 75.931 1.00 157.48 147 ARG C O 1
ATOM 2969 N N . LEU B 2 148 ? 147.790 142.282 76.371 1.00 162.36 148 LEU C N 1
ATOM 2970 C CA . LEU B 2 148 ? 148.139 142.482 74.965 1.00 163.61 148 LEU C CA 1
ATOM 2971 C C . LEU B 2 148 ? 149.194 141.443 74.586 1.00 162.79 148 LEU C C 1
ATOM 2972 O O . LEU B 2 148 ? 150.399 141.699 74.564 1.00 161.38 148 LEU C O 1
ATOM 2977 N N . LEU B 2 149 ? 148.715 140.237 74.297 1.00 162.09 149 LEU C N 1
ATOM 2978 C CA . LEU B 2 149 ? 149.575 139.125 73.924 1.00 159.65 149 LEU C CA 1
ATOM 2979 C C . LEU B 2 149 ? 149.547 138.912 72.416 1.00 160.66 149 LEU C C 1
ATOM 2980 O O . LEU B 2 149 ? 148.567 139.235 71.741 1.00 162.21 149 LEU C O 1
ATOM 2985 N N . THR B 2 150 ? 150.638 138.361 71.892 1.00 162.27 150 THR C N 1
ATOM 2986 C CA . THR B 2 150 ? 150.693 138.036 70.476 1.00 164.37 150 THR C CA 1
ATOM 2987 C C . THR B 2 150 ? 149.776 136.855 70.169 1.00 160.51 150 THR C C 1
ATOM 2988 O O . THR B 2 150 ? 149.346 136.121 71.061 1.00 162.16 150 THR C O 1
ATOM 2992 N N . LYS B 2 151 ? 149.463 136.689 68.882 1.00 156.95 151 LYS C N 1
ATOM 2993 C CA . LYS B 2 151 ? 148.578 135.601 68.476 1.00 151.52 151 LYS C CA 1
ATOM 2994 C C . LYS B 2 151 ? 149.191 134.242 68.794 1.00 152.87 151 LYS C C 1
ATOM 2995 O O . LYS B 2 151 ? 148.514 133.356 69.330 1.00 152.25 151 LYS C O 1
ATOM 3001 N N . LYS B 2 152 ? 150.476 134.062 68.479 1.00 152.60 152 LYS C N 1
ATOM 3002 C CA . LYS B 2 152 ? 151.143 132.802 68.788 1.00 152.89 152 LYS C CA 1
ATOM 3003 C C . LYS B 2 152 ? 151.240 132.582 70.293 1.00 156.24 152 LYS C C 1
ATOM 3004 O O . LYS B 2 152 ? 151.036 131.462 70.776 1.00 156.38 152 LYS C O 1
ATOM 3010 N N . GLU B 2 153 ? 151.556 133.637 71.048 1.00 158.50 153 GLU C N 1
ATOM 3011 C CA . GLU B 2 153 ? 151.658 133.507 72.497 1.00 157.63 153 GLU C CA 1
ATOM 3012 C C . GLU B 2 153 ? 150.312 133.157 73.119 1.00 159.38 153 GLU C C 1
ATOM 3013 O O . GLU B 2 153 ? 150.236 132.291 73.997 1.00 161.74 153 GLU C O 1
ATOM 3019 N N . SER B 2 154 ? 149.238 133.813 72.675 1.00 159.59 154 SER C N 1
ATOM 3020 C CA . SER B 2 154 ? 147.913 133.490 73.194 1.00 158.35 154 SER C CA 1
ATOM 3021 C C . SER B 2 154 ? 147.506 132.071 72.818 1.00 161.52 154 SER C C 1
ATOM 3022 O O . SER B 2 154 ? 146.927 131.348 73.638 1.00 161.68 154 SER C O 1
ATOM 3025 N N . GLU B 2 155 ? 147.804 131.652 71.584 1.00 162.39 155 GLU C N 1
ATOM 3026 C CA . GLU B 2 155 ? 147.466 130.297 71.162 1.00 160.95 155 GLU C CA 1
ATOM 3027 C C . GLU B 2 155 ? 148.206 129.256 71.994 1.00 159.16 155 GLU C C 1
ATOM 3028 O O . GLU B 2 155 ? 147.606 128.273 72.449 1.00 158.08 155 GLU C O 1
ATOM 3034 N N . GLU B 2 156 ? 149.508 129.457 72.217 1.00 159.35 156 GLU C N 1
ATOM 3035 C CA . GLU B 2 156 ? 150.267 128.491 73.003 1.00 158.69 156 GLU C CA 1
ATOM 3036 C C . GLU B 2 156 ? 149.853 128.513 74.470 1.00 162.58 156 GLU C C 1
ATOM 3037 O O . GLU B 2 156 ? 149.840 127.463 75.119 1.00 162.84 156 GLU C O 1
ATOM 3043 N N . TYR B 2 157 ? 149.498 129.684 75.006 1.00 162.84 157 TYR C N 1
ATOM 3044 C CA . TYR B 2 157 ? 149.003 129.744 76.378 1.00 160.87 157 TYR C CA 1
ATOM 3045 C C . TYR B 2 157 ? 147.682 128.999 76.519 1.00 162.22 157 TYR C C 1
ATOM 3046 O O . TYR B 2 157 ? 147.477 128.267 77.495 1.00 163.00 157 TYR C O 1
ATOM 3055 N N . ASN B 2 158 ? 146.777 129.166 75.551 1.00 162.67 158 ASN C N 1
ATOM 3056 C CA . ASN B 2 158 ? 145.514 128.435 75.588 1.00 161.48 158 ASN C CA 1
ATOM 3057 C C . ASN B 2 158 ? 145.740 126.933 75.458 1.00 164.22 158 ASN C C 1
ATOM 3058 O O . ASN B 2 158 ? 145.079 126.140 76.138 1.00 163.80 158 ASN C O 1
ATOM 3063 N N . LYS B 2 159 ? 146.668 126.524 74.589 1.00 165.41 159 LYS C N 1
ATOM 3064 C CA . LYS B 2 159 ? 146.967 125.102 74.449 1.00 163.50 159 LYS C CA 1
ATOM 3065 C C . LYS B 2 159 ? 147.565 124.533 75.731 1.00 166.03 159 LYS C C 1
ATOM 3066 O O . LYS B 2 159 ? 147.247 123.404 76.125 1.00 168.93 159 LYS C O 1
ATOM 3072 N N . LYS B 2 160 ? 148.435 125.297 76.395 1.00 164.67 160 LYS C N 1
ATOM 3073 C CA . LYS B 2 160 ? 149.005 124.847 77.661 1.00 163.90 160 LYS C CA 1
ATOM 3074 C C . LYS B 2 160 ? 147.938 124.759 78.746 1.00 168.03 160 LYS C C 1
ATOM 3075 O O . LYS B 2 160 ? 147.970 123.850 79.584 1.00 169.04 160 LYS C O 1
ATOM 3081 N N . ILE B 2 161 ? 146.993 125.703 78.754 1.00 168.29 161 ILE C N 1
ATOM 3082 C CA . ILE B 2 161 ? 145.880 125.637 79.699 1.00 167.87 161 ILE C CA 1
ATOM 3083 C C . ILE B 2 161 ? 145.042 124.391 79.442 1.00 172.79 161 ILE C C 1
ATOM 3084 O O . ILE B 2 161 ? 144.635 123.692 80.378 1.00 173.34 161 ILE C O 1
ATOM 3089 N N . GLU B 2 162 ? 144.772 124.094 78.168 1.00 173.38 162 GLU C N 1
ATOM 3090 C CA . GLU B 2 162 ? 144.033 122.883 77.827 1.00 172.72 162 GLU C CA 1
ATOM 3091 C C . GLU B 2 162 ? 144.798 121.628 78.230 1.00 173.45 162 GLU C C 1
ATOM 3092 O O . GLU B 2 162 ? 144.185 120.623 78.606 1.00 170.91 162 GLU C O 1
ATOM 3098 N N . GLU B 2 163 ? 146.131 121.666 78.152 1.00 174.25 163 GLU C N 1
ATOM 3099 C CA . GLU B 2 163 ? 146.933 120.523 78.577 1.00 174.90 163 GLU C CA 1
ATOM 3100 C C . GLU B 2 163 ? 146.759 120.252 80.066 1.00 179.45 163 GLU C C 1
ATOM 3101 O O . GLU B 2 163 ? 146.671 119.093 80.488 1.00 178.39 163 GLU C O 1
ATOM 3107 N N . ALA B 2 164 ? 146.708 121.307 80.876 1.00 182.36 164 ALA C N 1
ATOM 3108 C CA . ALA B 2 164 ? 146.492 121.183 82.310 1.00 178.70 164 ALA C CA 1
ATOM 3109 C C . ALA B 2 164 ? 145.016 121.142 82.683 1.00 181.35 164 ALA C C 1
ATOM 3110 O O . ALA B 2 164 ? 144.697 121.067 83.875 1.00 179.87 164 ALA C O 1
ATOM 3112 N N . LYS B 2 165 ? 144.122 121.196 81.701 1.00 182.49 165 LYS C N 1
ATOM 3113 C CA . LYS B 2 165 ? 142.668 121.164 81.908 1.00 182.52 165 LYS C CA 1
ATOM 3114 C C . LYS B 2 165 ? 142.278 122.369 82.768 1.00 182.56 165 LYS C C 1
ATOM 3115 O O . LYS B 2 165 ? 142.895 123.438 82.677 1.00 180.43 165 LYS C O 1
ATOM 3121 N N . GLY B 2 166 ? 141.256 122.214 83.607 1.00 184.86 166 GLY C N 1
ATOM 3122 C CA . GLY B 2 166 ? 140.787 123.290 84.454 1.00 185.21 166 GLY C CA 1
ATOM 3123 C C . GLY B 2 166 ? 141.571 123.514 85.724 1.00 185.23 166 GLY C C 1
ATOM 3124 O O . GLY B 2 166 ? 141.236 124.417 86.495 1.00 185.53 166 GLY C O 1
ATOM 3125 N N . ASN B 2 167 ? 142.603 122.719 85.968 1.00 185.14 167 ASN C N 1
ATOM 3126 C CA . ASN B 2 167 ? 143.404 122.863 87.178 1.00 184.01 167 ASN C CA 1
ATOM 3127 C C . ASN B 2 167 ? 144.238 124.135 87.103 1.00 184.48 167 ASN C C 1
ATOM 3128 O O . ASN B 2 167 ? 145.006 124.304 86.147 1.00 183.19 167 ASN C O 1
ATOM 3133 N N . PRO B 2 168 ? 144.119 125.054 88.067 1.00 185.75 168 PRO C N 1
ATOM 3134 C CA . PRO B 2 168 ? 144.945 126.283 88.061 1.00 180.04 168 PRO C CA 1
ATOM 3135 C C . PRO B 2 168 ? 146.377 126.029 88.530 1.00 175.95 168 PRO C C 1
ATOM 3136 O O . PRO B 2 168 ? 146.777 126.311 89.660 1.00 171.83 168 PRO C O 1
ATOM 3140 N N . GLU B 2 169 ? 147.179 125.476 87.626 1.00 173.45 169 GLU C N 1
ATOM 3141 C CA . GLU B 2 169 ? 148.566 125.145 87.909 1.00 168.17 169 GLU C CA 1
ATOM 3142 C C . GLU B 2 169 ? 149.450 126.369 87.670 1.00 164.75 169 GLU C C 1
ATOM 3143 O O . GLU B 2 169 ? 148.968 127.496 87.524 1.00 166.47 169 GLU C O 1
ATOM 3149 N N . ASP B 2 170 ? 150.763 126.154 87.627 1.00 164.16 170 ASP C N 1
ATOM 3150 C CA . ASP B 2 170 ? 151.761 127.197 87.401 1.00 161.43 170 ASP C CA 1
ATOM 3151 C C . ASP B 2 170 ? 151.817 127.669 85.952 1.00 163.47 170 ASP C C 1
ATOM 3152 O O . ASP B 2 170 ? 152.791 128.349 85.594 1.00 161.11 170 ASP C O 1
ATOM 3157 N N . ILE B 2 171 ? 150.827 127.311 85.132 1.00 165.15 171 ILE C N 1
ATOM 3158 C CA . ILE B 2 171 ? 150.803 127.737 83.737 1.00 163.65 171 ILE C CA 1
ATOM 3159 C C . ILE B 2 171 ? 150.794 129.258 83.680 1.00 162.45 171 ILE C C 1
ATOM 3160 O O . ILE B 2 171 ? 149.871 129.909 84.185 1.00 159.09 171 ILE C O 1
ATOM 3165 N N . LYS B 2 172 ? 151.824 129.831 83.062 1.00 165.37 172 LYS C N 1
ATOM 3166 C CA . LYS B 2 172 ? 151.956 131.277 82.976 1.00 166.91 172 LYS C CA 1
ATOM 3167 C C . LYS B 2 172 ? 152.631 131.639 81.662 1.00 169.67 172 LYS C C 1
ATOM 3168 O O . LYS B 2 172 ? 153.317 130.819 81.046 1.00 166.75 172 LYS C O 1
ATOM 3174 N N . GLU B 2 173 ? 152.425 132.878 81.241 1.00 172.26 173 GLU C N 1
ATOM 3175 C CA . GLU B 2 173 ? 152.995 133.414 80.016 1.00 171.87 173 GLU C CA 1
ATOM 3176 C C . GLU B 2 173 ? 153.549 134.799 80.308 1.00 172.71 173 GLU C C 1
ATOM 3177 O O . GLU B 2 173 ? 153.132 135.449 81.273 1.00 169.74 173 GLU C O 1
ATOM 3183 N N . PRO B 2 174 ? 154.504 135.272 79.504 1.00 171.69 174 PRO C N 1
ATOM 3184 C CA . PRO B 2 174 ? 155.037 136.623 79.714 1.00 169.06 174 PRO C CA 1
ATOM 3185 C C . PRO B 2 174 ? 153.957 137.680 79.535 1.00 169.68 174 PRO C C 1
ATOM 3186 O O . PRO B 2 174 ? 152.892 137.434 78.965 1.00 170.05 174 PRO C O 1
ATOM 3190 N N . LYS B 2 175 ? 154.244 138.878 80.043 1.00 170.95 175 LYS C N 1
ATOM 3191 C CA . LYS B 2 175 ? 153.240 139.935 80.076 1.00 169.81 175 LYS C CA 1
ATOM 3192 C C . LYS B 2 175 ? 153.143 140.678 78.749 1.00 169.95 175 LYS C C 1
ATOM 3193 O O . LYS B 2 175 ? 153.163 141.913 78.725 1.00 172.23 175 LYS C O 1
ATOM 3199 N N . GLY B 2 176 ? 153.025 139.934 77.650 1.00 165.54 176 GLY C N 1
ATOM 3200 C CA . GLY B 2 176 ? 152.702 140.487 76.347 1.00 161.99 176 GLY C CA 1
ATOM 3201 C C . GLY B 2 176 ? 153.501 141.698 75.915 1.00 167.83 176 GLY C C 1
ATOM 3202 O O . GLY B 2 176 ? 154.703 141.607 75.647 1.00 170.31 176 GLY C O 1
ATOM 3203 N N . TYR B 2 177 ? 152.820 142.839 75.835 1.00 169.75 177 TYR C N 1
ATOM 3204 C CA . TYR B 2 177 ? 153.448 144.083 75.414 1.00 174.04 177 TYR C CA 1
ATOM 3205 C C . TYR B 2 177 ? 154.579 144.465 76.360 1.00 174.49 177 TYR C C 1
ATOM 3206 O O . TYR B 2 177 ? 154.427 144.416 77.584 1.00 172.26 177 TYR C O 1
ATOM 3215 N N . THR B 2 178 ? 155.719 144.846 75.785 1.00 177.81 178 THR C N 1
ATOM 3216 C CA . THR B 2 178 ? 156.876 145.271 76.555 1.00 179.43 178 THR C CA 1
ATOM 3217 C C . THR B 2 178 ? 157.363 146.667 76.200 1.00 180.47 178 THR C C 1
ATOM 3218 O O . THR B 2 178 ? 158.231 147.196 76.904 1.00 178.27 178 THR C O 1
ATOM 3222 N N . LYS B 2 179 ? 156.838 147.276 75.140 1.00 179.54 179 LYS C N 1
ATOM 3223 C CA . LYS B 2 179 ? 157.251 148.610 74.737 1.00 180.30 179 LYS C CA 1
ATOM 3224 C C . LYS B 2 179 ? 156.530 149.661 75.580 1.00 184.13 179 LYS C C 1
ATOM 3225 O O . LYS B 2 179 ? 155.749 149.348 76.484 1.00 181.80 179 LYS C O 1
ATOM 3231 N N . ASP B 2 180 ? 156.800 150.928 75.282 1.00 187.07 180 ASP C N 1
ATOM 3232 C CA . ASP B 2 180 ? 156.185 152.023 76.017 1.00 187.84 180 ASP C CA 1
ATOM 3233 C C . ASP B 2 180 ? 154.693 152.111 75.713 1.00 189.06 180 ASP C C 1
ATOM 3234 O O . ASP B 2 180 ? 154.236 151.785 74.614 1.00 189.39 180 ASP C O 1
ATOM 3239 N N . ILE B 2 181 ? 153.932 152.564 76.708 1.00 189.34 181 ILE C N 1
ATOM 3240 C CA . ILE B 2 181 ? 152.490 152.735 76.570 1.00 188.36 181 ILE C CA 1
ATOM 3241 C C . ILE B 2 181 ? 152.211 154.231 76.488 1.00 187.68 181 ILE C C 1
ATOM 3242 O O . ILE B 2 181 ? 151.142 154.707 76.886 1.00 186.08 181 ILE C O 1
ATOM 3247 N N . LEU B 2 182 ? 153.180 154.980 75.973 1.00 188.45 182 LEU C N 1
ATOM 3248 C CA . LEU B 2 182 ? 153.059 156.426 75.844 1.00 187.46 182 LEU C CA 1
ATOM 3249 C C . LEU B 2 182 ? 152.125 156.756 74.678 1.00 188.93 182 LEU C C 1
ATOM 3250 O O . LEU B 2 182 ? 151.469 155.885 74.099 1.00 191.77 182 LEU C O 1
ATOM 3255 N N . ASN B 2 183 ? 152.050 158.040 74.328 1.00 186.99 183 ASN C N 1
ATOM 3256 C CA . ASN B 2 183 ? 151.190 158.495 73.242 1.00 186.04 183 ASN C CA 1
ATOM 3257 C C . ASN B 2 183 ? 151.602 157.861 71.920 1.00 187.22 183 ASN C C 1
ATOM 3258 O O . ASN B 2 183 ? 152.674 158.161 71.386 1.00 185.26 183 ASN C O 1
ATOM 3263 N N . LYS B 2 184 ? 150.752 156.983 71.384 1.00 188.89 184 LYS C N 1
ATOM 3264 C CA . LYS B 2 184 ? 151.040 156.289 70.138 1.00 187.90 184 LYS C CA 1
ATOM 3265 C C . LYS B 2 184 ? 149.974 156.469 69.068 1.00 185.72 184 LYS C C 1
ATOM 3266 O O . LYS B 2 184 ? 150.250 156.166 67.902 1.00 185.42 184 LYS C O 1
ATOM 3272 N N . THR B 2 185 ? 148.782 156.950 69.420 1.00 183.11 185 THR C N 1
ATOM 3273 C CA . THR B 2 185 ? 147.663 157.108 68.490 1.00 181.24 185 THR C CA 1
ATOM 3274 C C . THR B 2 185 ? 147.378 155.786 67.769 1.00 178.78 185 THR C C 1
ATOM 3275 O O . THR B 2 185 ? 147.524 155.646 66.554 1.00 173.48 185 THR C O 1
ATOM 3279 N N . ILE B 2 186 ? 146.982 154.805 68.574 1.00 179.09 186 ILE C N 1
ATOM 3280 C CA . ILE B 2 186 ? 146.730 153.457 68.092 1.00 175.84 186 ILE C CA 1
ATOM 3281 C C . ILE B 2 186 ? 145.226 153.222 68.021 1.00 173.62 186 ILE C C 1
ATOM 3282 O O . ILE B 2 186 ? 144.422 153.944 68.620 1.00 171.69 186 ILE C O 1
ATOM 3287 N N . GLU B 2 187 ? 144.850 152.194 67.267 1.00 173.66 187 GLU C N 1
ATOM 3288 C CA . GLU B 2 187 ? 143.459 151.818 67.066 1.00 170.94 187 GLU C CA 1
ATOM 3289 C C . GLU B 2 187 ? 143.245 150.396 67.566 1.00 170.21 187 GLU C C 1
ATOM 3290 O O . GLU B 2 187 ? 144.128 149.542 67.432 1.00 168.12 187 GLU C O 1
ATOM 3296 N N . LEU B 2 188 ? 142.077 150.145 68.170 1.00 171.37 188 LEU C N 1
ATOM 3297 C CA . LEU B 2 188 ? 141.779 148.843 68.776 1.00 172.23 188 LEU C CA 1
ATOM 3298 C C . LEU B 2 188 ? 140.409 148.347 68.307 1.00 177.86 188 LEU C C 1
ATOM 3299 O O . LEU B 2 188 ? 139.413 148.519 69.013 1.00 180.67 188 LEU C O 1
ATOM 3304 N N . SER B 2 189 ? 140.383 147.737 67.123 1.00 177.21 189 SER C N 1
ATOM 3305 C CA . SER B 2 189 ? 139.327 146.824 66.673 1.00 179.79 189 SER C CA 1
ATOM 3306 C C . SER B 2 189 ? 137.927 147.285 67.079 1.00 184.84 189 SER C C 1
ATOM 3307 O O . SER B 2 189 ? 137.231 146.643 67.867 1.00 183.17 189 SER C O 1
ATOM 3310 N N . VAL B 2 190 ? 137.518 148.422 66.522 1.00 185.69 190 VAL C N 1
ATOM 3311 C CA . VAL B 2 190 ? 136.177 148.954 66.750 1.00 185.17 190 VAL C CA 1
ATOM 3312 C C . VAL B 2 190 ? 135.176 148.169 65.907 1.00 186.64 190 VAL C C 1
ATOM 3313 O O . VAL B 2 190 ? 134.003 148.548 65.803 1.00 183.61 190 VAL C O 1
ATOM 3317 N N . SER B 2 191 ? 135.648 147.090 65.277 1.00 188.95 191 SER C N 1
ATOM 3318 C CA . SER B 2 191 ? 134.829 146.199 64.457 1.00 187.38 191 SER C CA 1
ATOM 3319 C C . SER B 2 191 ? 133.455 145.959 65.069 1.00 190.25 191 SER C C 1
ATOM 3320 O O . SER B 2 191 ? 133.333 145.627 66.251 1.00 191.45 191 SER C O 1
ATOM 3323 N N . LYS B 2 192 ? 132.423 146.128 64.247 1.00 187.16 192 LYS C N 1
ATOM 3324 C CA . LYS B 2 192 ? 131.051 146.062 64.727 1.00 185.62 192 LYS C CA 1
ATOM 3325 C C . LYS B 2 192 ? 130.614 144.623 64.963 1.00 186.54 192 LYS C C 1
ATOM 3326 O O . LYS B 2 192 ? 131.033 143.704 64.257 1.00 184.74 192 LYS C O 1
ATOM 3332 N N . THR B 2 193 ? 129.777 144.433 65.976 1.00 187.23 193 THR C N 1
ATOM 3333 C CA . THR B 2 193 ? 128.954 143.230 66.102 1.00 188.51 193 THR C CA 1
ATOM 3334 C C . THR B 2 193 ? 127.557 143.487 65.537 1.00 188.05 193 THR C C 1
ATOM 3335 O O . THR B 2 193 ? 126.536 143.279 66.194 1.00 189.11 193 THR C O 1
ATOM 3339 N N . ASP B 2 194 ? 127.513 143.947 64.285 1.00 187.72 194 ASP C N 1
ATOM 3340 C CA . ASP B 2 194 ? 126.302 144.486 63.664 1.00 186.97 194 ASP C CA 1
ATOM 3341 C C . ASP B 2 194 ? 125.730 145.603 64.531 1.00 185.23 194 ASP C C 1
ATOM 3342 O O . ASP B 2 194 ? 124.560 145.596 64.918 1.00 185.65 194 ASP C O 1
ATOM 3347 N N . SER B 2 195 ? 126.600 146.572 64.825 1.00 182.83 195 SER C N 1
ATOM 3348 C CA . SER B 2 195 ? 126.364 147.596 65.835 1.00 176.30 195 SER C CA 1
ATOM 3349 C C . SER B 2 195 ? 126.280 146.947 67.213 1.00 179.38 195 SER C C 1
ATOM 3350 O O . SER B 2 195 ? 127.167 147.150 68.049 1.00 175.56 195 SER C O 1
ATOM 3353 N N . LYS B 2 196 ? 125.354 146.006 67.398 1.00 186.21 196 LYS C N 1
ATOM 3354 C CA . LYS B 2 196 ? 125.386 145.340 68.726 1.00 186.43 196 LYS C CA 1
ATOM 3355 C C . LYS B 2 196 ? 124.731 143.961 68.755 1.00 191.28 196 LYS C C 1
ATOM 3356 O O . LYS B 2 196 ? 124.952 143.252 69.749 1.00 188.68 196 LYS C O 1
ATOM 3362 N N . THR B 2 197 ? 123.976 143.563 67.727 1.00 193.42 197 THR C N 1
ATOM 3363 C CA . THR B 2 197 ? 123.299 142.282 67.945 1.00 193.54 197 THR C CA 1
ATOM 3364 C C . THR B 2 197 ? 124.085 141.058 67.471 1.00 194.34 197 THR C C 1
ATOM 3365 O O . THR B 2 197 ? 124.633 140.312 68.289 1.00 195.25 197 THR C O 1
ATOM 3369 N N . GLY B 2 198 ? 124.156 140.828 66.157 1.00 191.41 198 GLY C N 1
ATOM 3370 C CA . GLY B 2 198 ? 124.620 139.514 65.734 1.00 188.15 198 GLY C CA 1
ATOM 3371 C C . GLY B 2 198 ? 125.350 139.272 64.424 1.00 183.78 198 GLY C C 1
ATOM 3372 O O . GLY B 2 198 ? 125.719 138.126 64.151 1.00 181.72 198 GLY C O 1
ATOM 3373 N N . ASP B 2 199 ? 125.575 140.291 63.606 1.00 181.58 199 ASP C N 1
ATOM 3374 C CA . ASP B 2 199 ? 125.938 140.037 62.212 1.00 182.69 199 ASP C CA 1
ATOM 3375 C C . ASP B 2 199 ? 127.343 140.482 61.840 1.00 184.93 199 ASP C C 1
ATOM 3376 O O . ASP B 2 199 ? 127.954 139.876 60.954 1.00 180.70 199 ASP C O 1
ATOM 3381 N N . VAL B 2 200 ? 127.871 141.522 62.489 1.00 189.27 200 VAL C N 1
ATOM 3382 C CA . VAL B 2 200 ? 129.187 142.084 62.187 1.00 189.99 200 VAL C CA 1
ATOM 3383 C C . VAL B 2 200 ? 129.165 142.711 60.798 1.00 188.76 200 VAL C C 1
ATOM 3384 O O . VAL B 2 200 ? 129.387 142.033 59.788 1.00 184.85 200 VAL C O 1
ATOM 3388 N N . THR B 2 201 ? 128.883 144.010 60.743 1.00 189.46 201 THR C N 1
ATOM 3389 C CA . THR B 2 201 ? 128.905 144.771 59.500 1.00 189.47 201 THR C CA 1
ATOM 3390 C C . THR B 2 201 ? 130.343 145.166 59.172 1.00 195.44 201 THR C C 1
ATOM 3391 O O . THR B 2 201 ? 131.304 144.597 59.700 1.00 196.67 201 THR C O 1
ATOM 3395 N N . LYS B 2 202 ? 130.499 146.122 58.254 1.00 197.06 202 LYS C N 1
ATOM 3396 C CA . LYS B 2 202 ? 131.800 146.699 57.930 1.00 198.14 202 LYS C CA 1
ATOM 3397 C C . LYS B 2 202 ? 132.590 147.002 59.196 1.00 197.41 202 LYS C C 1
ATOM 3398 O O . LYS B 2 202 ? 132.058 147.570 60.153 1.00 196.98 202 LYS C O 1
ATOM 3404 N N . THR B 2 203 ? 133.864 146.606 59.195 1.00 195.27 203 THR C N 1
ATOM 3405 C CA . THR B 2 203 ? 134.683 146.629 60.401 1.00 196.30 203 THR C CA 1
ATOM 3406 C C . THR B 2 203 ? 134.749 148.019 61.020 1.00 196.47 203 THR C C 1
ATOM 3407 O O . THR B 2 203 ? 134.206 148.233 62.107 1.00 193.01 203 THR C O 1
ATOM 3411 N N . LYS B 2 204 ? 135.383 148.963 60.316 1.00 192.88 204 LYS C N 1
ATOM 3412 C CA . LYS B 2 204 ? 135.590 150.349 60.740 1.00 186.11 204 LYS C CA 1
ATOM 3413 C C . LYS B 2 204 ? 136.362 150.447 62.057 1.00 184.42 204 LYS C C 1
ATOM 3414 O O . LYS B 2 204 ? 136.094 149.712 63.013 1.00 184.35 204 LYS C O 1
ATOM 3420 N N . THR B 2 205 ? 137.348 151.341 62.110 1.00 180.13 205 THR C N 1
ATOM 3421 C CA . THR B 2 205 ? 138.193 151.464 63.296 1.00 176.29 205 THR C CA 1
ATOM 3422 C C . THR B 2 205 ? 138.718 152.891 63.374 1.00 172.57 205 THR C C 1
ATOM 3423 O O . THR B 2 205 ? 139.553 153.289 62.556 1.00 172.53 205 THR C O 1
ATOM 3427 N N . TYR B 2 206 ? 138.234 153.656 64.351 1.00 173.25 206 TYR C N 1
ATOM 3428 C CA . TYR B 2 206 ? 138.762 154.993 64.581 1.00 170.17 206 TYR C CA 1
ATOM 3429 C C . TYR B 2 206 ? 140.184 154.924 65.132 1.00 167.45 206 TYR C C 1
ATOM 3430 O O . TYR B 2 206 ? 140.593 153.942 65.757 1.00 165.88 206 TYR C O 1
ATOM 3439 N N . ASP B 2 207 ? 140.938 155.994 64.897 1.00 163.50 207 ASP C N 1
ATOM 3440 C CA . ASP B 2 207 ? 142.277 156.150 65.451 1.00 164.22 207 ASP C CA 1
ATOM 3441 C C . ASP B 2 207 ? 142.196 157.053 66.676 1.00 166.21 207 ASP C C 1
ATOM 3442 O O . ASP B 2 207 ? 141.768 158.208 66.573 1.00 164.28 207 ASP C O 1
ATOM 3447 N N . PHE B 2 208 ? 142.611 156.529 67.826 1.00 169.64 208 PHE C N 1
ATOM 3448 C CA . PHE B 2 208 ? 142.507 157.233 69.097 1.00 169.58 208 PHE C CA 1
ATOM 3449 C C . PHE B 2 208 ? 143.897 157.470 69.669 1.00 172.38 208 PHE C C 1
ATOM 3450 O O . PHE B 2 208 ? 144.721 156.551 69.710 1.00 172.75 208 PHE C O 1
ATOM 3458 N N . LYS B 2 209 ? 144.147 158.699 70.114 1.00 175.64 209 LYS C N 1
ATOM 3459 C CA . LYS B 2 209 ? 145.416 159.040 70.742 1.00 179.21 209 LYS C CA 1
ATOM 3460 C C . LYS B 2 209 ? 145.406 158.606 72.202 1.00 182.54 209 LYS C C 1
ATOM 3461 O O . LYS B 2 209 ? 144.473 158.922 72.947 1.00 184.19 209 LYS C O 1
ATOM 3467 N N . ILE B 2 210 ? 146.447 157.882 72.610 1.00 184.52 210 ILE C N 1
ATOM 3468 C CA . ILE B 2 210 ? 146.560 157.409 73.985 1.00 186.07 210 ILE C CA 1
ATOM 3469 C C . ILE B 2 210 ? 147.150 158.517 74.845 1.00 185.07 210 ILE C C 1
ATOM 3470 O O . ILE B 2 210 ? 148.374 158.624 74.986 1.00 187.08 210 ILE C O 1
ATOM 3475 N N . VAL B 2 211 ? 146.283 159.353 75.420 1.00 182.49 211 VAL C N 1
ATOM 3476 C CA . VAL B 2 211 ? 146.753 160.456 76.252 1.00 179.62 211 VAL C CA 1
ATOM 3477 C C . VAL B 2 211 ? 147.449 159.931 77.500 1.00 179.20 211 VAL C C 1
ATOM 3478 O O . VAL B 2 211 ? 148.519 160.419 77.884 1.00 177.18 211 VAL C O 1
ATOM 3482 N N . GLY B 2 212 ? 146.862 158.933 78.150 1.00 180.24 212 GLY C N 1
ATOM 3483 C CA . GLY B 2 212 ? 147.435 158.416 79.369 1.00 178.52 212 GLY C CA 1
ATOM 3484 C C . GLY B 2 212 ? 146.915 157.034 79.691 1.00 176.66 212 GLY C C 1
ATOM 3485 O O . GLY B 2 212 ? 146.225 156.403 78.887 1.00 179.92 212 GLY C O 1
ATOM 3486 N N . ILE B 2 213 ? 147.262 156.571 80.889 1.00 171.74 213 ILE C N 1
ATOM 3487 C CA . ILE B 2 213 ? 146.883 155.251 81.369 1.00 170.33 213 ILE C CA 1
ATOM 3488 C C . ILE B 2 213 ? 146.256 155.397 82.748 1.00 168.69 213 ILE C C 1
ATOM 3489 O O . ILE B 2 213 ? 146.513 156.367 83.469 1.00 167.51 213 ILE C O 1
ATOM 3494 N N . THR B 2 214 ? 145.413 154.436 83.106 1.00 170.44 214 THR C N 1
ATOM 3495 C CA . THR B 2 214 ? 144.791 154.415 84.420 1.00 165.47 214 THR C CA 1
ATOM 3496 C C . THR B 2 214 ? 145.711 153.735 85.428 1.00 164.56 214 THR C C 1
ATOM 3497 O O . THR B 2 214 ? 146.609 152.969 85.072 1.00 167.48 214 THR C O 1
ATOM 3501 N N . LYS B 2 215 ? 145.477 154.030 86.704 1.00 160.80 215 LYS C N 1
ATOM 3502 C CA . LYS B 2 215 ? 146.288 153.467 87.772 1.00 159.65 215 LYS C CA 1
ATOM 3503 C C . LYS B 2 215 ? 145.819 152.051 88.103 1.00 162.17 215 LYS C C 1
ATOM 3504 O O . LYS B 2 215 ? 144.906 151.505 87.478 1.00 161.40 215 LYS C O 1
ATOM 3510 N N . LYS B 2 216 ? 146.458 151.452 89.102 1.00 162.09 216 LYS C N 1
ATOM 3511 C CA . LYS B 2 216 ? 146.109 150.101 89.509 1.00 164.28 216 LYS C CA 1
ATOM 3512 C C . LYS B 2 216 ? 144.664 150.063 90.004 1.00 162.85 216 LYS C C 1
ATOM 3513 O O . LYS B 2 216 ? 144.231 150.968 90.727 1.00 158.18 216 LYS C O 1
ATOM 3519 N N . PRO B 2 217 ? 143.889 149.039 89.629 1.00 164.19 217 PRO C N 1
ATOM 3520 C CA . PRO B 2 217 ? 142.487 148.973 90.065 1.00 160.85 217 PRO C CA 1
ATOM 3521 C C . PRO B 2 217 ? 142.341 148.809 91.569 1.00 158.70 217 PRO C C 1
ATOM 3522 O O . PRO B 2 217 ? 143.337 148.727 92.295 1.00 156.99 217 PRO C O 1
ATOM 3526 N N . SER B 2 218 ? 141.094 148.758 92.046 1.00 158.34 218 SER C N 1
ATOM 3527 C CA . SER B 2 218 ? 140.843 148.659 93.479 1.00 153.00 218 SER C CA 1
ATOM 3528 C C . SER B 2 218 ? 141.405 147.379 94.083 1.00 153.52 218 SER C C 1
ATOM 3529 O O . SER B 2 218 ? 141.656 147.337 95.292 1.00 147.92 218 SER C O 1
ATOM 3532 N N . GLN B 2 219 ? 141.606 146.338 93.278 1.00 152.83 219 GLN C N 1
ATOM 3533 C CA . GLN B 2 219 ? 142.166 145.086 93.763 1.00 150.55 219 GLN C CA 1
ATOM 3534 C C . GLN B 2 219 ? 143.190 144.562 92.769 1.00 147.39 219 GLN C C 1
ATOM 3535 O O . GLN B 2 219 ? 143.125 144.852 91.572 1.00 141.18 219 GLN C O 1
ATOM 3541 N N . ASP B 2 220 ? 144.142 143.782 93.285 1.00 150.00 220 ASP C N 1
ATOM 3542 C CA . ASP B 2 220 ? 145.226 143.266 92.457 1.00 145.23 220 ASP C CA 1
ATOM 3543 C C . ASP B 2 220 ? 144.762 142.132 91.549 1.00 138.18 220 ASP C C 1
ATOM 3544 O O . ASP B 2 220 ? 145.175 142.060 90.386 1.00 131.93 220 ASP C O 1
ATOM 3549 N N . TRP B 2 221 ? 143.914 141.237 92.063 1.00 133.64 221 TRP C N 1
ATOM 3550 C CA . TRP B 2 221 ? 143.537 140.049 91.302 1.00 133.02 221 TRP C CA 1
ATOM 3551 C C . TRP B 2 221 ? 142.761 140.409 90.040 1.00 130.93 221 TRP C C 1
ATOM 3552 O O . TRP B 2 221 ? 143.006 139.836 88.972 1.00 127.37 221 TRP C O 1
ATOM 3563 N N . MET B 2 222 ? 141.824 141.348 90.138 1.00 130.42 222 MET C N 1
ATOM 3564 C CA . MET B 2 222 ? 141.014 141.723 88.988 1.00 129.80 222 MET C CA 1
ATOM 3565 C C . MET B 2 222 ? 141.808 142.619 88.045 1.00 131.77 222 MET C C 1
ATOM 3566 O O . MET B 2 222 ? 142.548 143.506 88.480 1.00 136.81 222 MET C O 1
ATOM 3571 N N . GLU B 2 223 ? 141.651 142.377 86.746 1.00 129.39 223 GLU C N 1
ATOM 3572 C CA . GLU B 2 223 ? 142.398 143.093 85.726 1.00 133.80 223 GLU C CA 1
ATOM 3573 C C . GLU B 2 223 ? 141.591 144.283 85.210 1.00 141.24 223 GLU C C 1
ATOM 3574 O O . GLU B 2 223 ? 140.444 144.510 85.602 1.00 138.51 223 GLU C O 1
ATOM 3580 N N . ASP B 2 224 ? 142.201 145.056 84.313 1.00 151.84 224 ASP C N 1
ATOM 3581 C CA . ASP B 2 224 ? 141.551 146.242 83.760 1.00 157.05 224 ASP C CA 1
ATOM 3582 C C . ASP B 2 224 ? 142.195 146.573 82.424 1.00 160.61 224 ASP C C 1
ATOM 3583 O O . ASP B 2 224 ? 143.408 146.800 82.363 1.00 163.51 224 ASP C O 1
ATOM 3588 N N . SER B 2 225 ? 141.394 146.601 81.362 1.00 160.47 225 SER C N 1
ATOM 3589 C CA . SER B 2 225 ? 141.866 146.947 80.024 1.00 166.41 225 SER C CA 1
ATOM 3590 C C . SER B 2 225 ? 140.890 147.919 79.368 1.00 168.60 225 SER C C 1
ATOM 3591 O O . SER B 2 225 ? 140.481 147.750 78.218 1.00 167.04 225 SER C O 1
ATOM 3594 N N . ASN B 2 226 ? 140.503 148.956 80.107 1.00 171.77 226 ASN C N 1
ATOM 3595 C CA . ASN B 2 226 ? 139.542 149.922 79.603 1.00 175.02 226 ASN C CA 1
ATOM 3596 C C . ASN B 2 226 ? 140.164 150.778 78.501 1.00 176.82 226 ASN C C 1
ATOM 3597 O O . ASN B 2 226 ? 141.383 150.818 78.312 1.00 178.63 226 ASN C O 1
ATOM 3602 N N . ILE B 2 227 ? 139.300 151.465 77.756 1.00 177.34 227 ILE C N 1
ATOM 3603 C CA . ILE B 2 227 ? 139.739 152.324 76.662 1.00 180.07 227 ILE C CA 1
ATOM 3604 C C . ILE B 2 227 ? 139.372 153.768 76.978 1.00 181.35 227 ILE C C 1
ATOM 3605 O O . ILE B 2 227 ? 140.056 154.702 76.545 1.00 185.18 227 ILE C O 1
ATOM 3610 N N . PHE B 2 228 ? 138.296 153.957 77.744 1.00 177.90 228 PHE C N 1
ATOM 3611 C CA . PHE B 2 228 ? 137.831 155.278 78.171 1.00 176.64 228 PHE C CA 1
ATOM 3612 C C . PHE B 2 228 ? 137.539 156.181 76.969 1.00 178.25 228 PHE C C 1
ATOM 3613 O O . PHE B 2 228 ? 138.169 157.221 76.763 1.00 177.04 228 PHE C O 1
ATOM 3621 N N . ILE B 2 229 ? 136.558 155.757 76.170 1.00 178.42 229 ILE C N 1
ATOM 3622 C CA . ILE B 2 229 ? 136.110 156.558 75.038 1.00 178.91 229 ILE C CA 1
ATOM 3623 C C . ILE B 2 229 ? 135.410 157.811 75.545 1.00 177.44 229 ILE C C 1
ATOM 3624 O O . ILE B 2 229 ? 134.667 157.774 76.535 1.00 173.23 229 ILE C O 1
ATOM 3629 N N . SER B 2 230 ? 135.649 158.931 74.868 1.00 179.84 230 SER C N 1
ATOM 3630 C CA . SER B 2 230 ? 135.055 160.197 75.275 1.00 176.98 230 SER C CA 1
ATOM 3631 C C . SER B 2 230 ? 133.547 160.193 75.047 1.00 174.44 230 SER C C 1
ATOM 3632 O O . SER B 2 230 ? 133.039 159.593 74.095 1.00 174.71 230 SER C O 1
ATOM 3635 N N . ASP B 2 231 ? 132.827 160.876 75.940 1.00 171.16 231 ASP C N 1
ATOM 3636 C CA . ASP B 2 231 ? 131.378 160.983 75.822 1.00 169.67 231 ASP C CA 1
ATOM 3637 C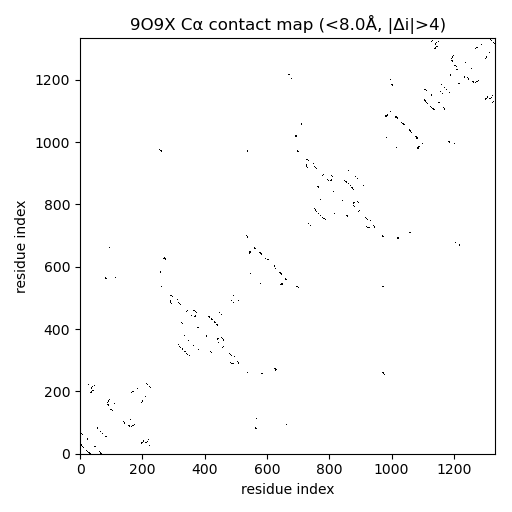 C . ASP B 2 231 ? 130.948 161.953 74.730 1.00 169.29 231 ASP C C 1
ATOM 3638 O O . ASP B 2 231 ? 129.794 161.900 74.293 1.00 162.74 231 ASP C O 1
ATOM 3643 N N . GLN B 2 232 ? 131.837 162.845 74.287 1.00 169.88 232 GLN C N 1
ATOM 3644 C CA . GLN B 2 232 ? 131.521 163.656 73.117 1.00 167.38 232 GLN C CA 1
ATOM 3645 C C . GLN B 2 232 ? 131.427 162.795 71.865 1.00 165.81 232 GLN C C 1
ATOM 3646 O O . GLN B 2 232 ? 130.623 163.083 70.972 1.00 158.24 232 GLN C O 1
ATOM 3652 N N . PHE B 2 233 ? 132.238 161.740 71.785 1.00 168.14 233 PHE C N 1
ATOM 3653 C CA . PHE B 2 233 ? 132.155 160.781 70.694 1.00 165.32 233 PHE C CA 1
ATOM 3654 C C . PHE B 2 233 ? 131.030 159.773 70.910 1.00 165.43 233 PHE C C 1
ATOM 3655 O O . PHE B 2 233 ? 130.729 158.997 69.998 1.00 162.99 233 PHE C O 1
ATOM 3663 N N . LYS B 2 234 ? 130.410 159.768 72.094 1.00 166.74 234 LYS C N 1
ATOM 3664 C CA . LYS B 2 234 ? 129.344 158.814 72.381 1.00 161.60 234 LYS C CA 1
ATOM 3665 C C . LYS B 2 234 ? 128.151 159.005 71.455 1.00 157.32 234 LYS C C 1
ATOM 3666 O O . LYS B 2 234 ? 127.495 158.026 71.082 1.00 153.78 234 LYS C O 1
ATOM 3672 N N . LYS B 2 235 ? 127.855 160.250 71.074 1.00 156.75 235 LYS C N 1
ATOM 3673 C CA . LYS B 2 235 ? 126.726 160.504 70.184 1.00 150.14 235 LYS C CA 1
ATOM 3674 C C . LYS B 2 235 ? 126.925 159.820 68.837 1.00 152.05 235 LYS C C 1
ATOM 3675 O O . LYS B 2 235 ? 126.050 159.085 68.363 1.00 150.67 235 LYS C O 1
ATOM 3681 N N . ASP B 2 236 ? 128.086 160.029 68.213 1.00 153.41 236 ASP C N 1
ATOM 3682 C CA . ASP B 2 236 ? 128.359 159.378 66.936 1.00 153.96 236 ASP C CA 1
ATOM 3683 C C . ASP B 2 236 ? 128.527 157.873 67.098 1.00 157.73 236 ASP C C 1
ATOM 3684 O O . ASP B 2 236 ? 128.172 157.109 66.191 1.00 156.30 236 ASP C O 1
ATOM 3689 N N . PHE B 2 237 ? 129.064 157.429 68.238 1.00 158.95 237 PHE C N 1
ATOM 3690 C CA . PHE B 2 237 ? 129.211 155.999 68.482 1.00 157.39 237 PHE C CA 1
ATOM 3691 C C . PHE B 2 237 ? 127.854 155.312 68.543 1.00 155.75 237 PHE C C 1
ATOM 3692 O O . PHE B 2 237 ? 127.689 154.204 68.025 1.00 154.13 237 PHE C O 1
ATOM 3700 N N . SER B 2 238 ? 126.889 155.983 69.167 1.00 154.90 238 SER C N 1
ATOM 3701 C CA . SER B 2 238 ? 125.514 155.431 69.190 1.00 151.23 238 SER C CA 1
ATOM 3702 C C . SER B 2 238 ? 124.940 155.520 67.777 1.00 150.70 238 SER C C 1
ATOM 3703 O O . SER B 2 238 ? 124.279 154.556 67.347 1.00 150.65 238 SER C O 1
ATOM 3706 N N . GLU B 2 239 ? 125.215 156.625 67.078 1.00 151.94 239 GLU C N 1
ATOM 3707 C CA . GLU B 2 239 ? 124.647 156.830 65.750 1.00 156.01 239 GLU C CA 1
ATOM 3708 C C . GLU B 2 239 ? 125.055 155.719 64.790 1.00 160.28 239 GLU C C 1
ATOM 3709 O O . GLU B 2 239 ? 124.226 155.220 64.019 1.00 162.39 239 GLU C O 1
ATOM 3715 N N . PHE B 2 240 ? 126.326 155.316 64.818 1.00 159.03 240 PHE C N 1
ATOM 3716 C CA . PHE B 2 240 ? 126.837 154.320 63.880 1.00 157.66 240 PHE C CA 1
ATOM 3717 C C . PHE B 2 240 ? 126.901 152.929 64.506 1.00 157.95 240 PHE C C 1
ATOM 3718 O O . PHE B 2 240 ? 126.292 151.986 63.994 1.00 155.23 240 PHE C O 1
ATOM 3726 N N . LEU B 2 241 ? 127.631 152.785 65.612 1.00 157.65 241 LEU C N 1
ATOM 3727 C CA . LEU B 2 241 ? 127.682 151.525 66.356 1.00 156.77 241 LEU C CA 1
ATOM 3728 C C . LEU B 2 241 ? 126.561 151.514 67.397 1.00 155.91 241 LEU C C 1
ATOM 3729 O O . LEU B 2 241 ? 126.781 151.607 68.606 1.00 154.71 241 LEU C O 1
ATOM 3734 N N . ASP B 2 242 ? 125.326 151.368 66.915 1.00 158.22 242 ASP C N 1
ATOM 3735 C CA . ASP B 2 242 ? 124.171 151.300 67.849 1.00 159.08 242 ASP C CA 1
ATOM 3736 C C . ASP B 2 242 ? 124.309 150.069 68.750 1.00 160.08 242 ASP C C 1
ATOM 3737 O O . ASP B 2 242 ? 124.026 148.956 68.272 1.00 161.50 242 ASP C O 1
ATOM 3742 N N . PHE B 2 243 ? 124.705 150.268 70.009 1.00 157.39 243 PHE C N 1
ATOM 3743 C CA . PHE B 2 243 ? 124.841 149.143 70.972 1.00 159.55 243 PHE C CA 1
ATOM 3744 C C . PHE B 2 243 ? 123.807 149.291 72.089 1.00 160.10 243 PHE C C 1
ATOM 3745 O O . PHE B 2 243 ? 123.613 148.316 72.837 1.00 165.44 243 PHE C O 1
ATOM 3753 N N . LYS B 2 244 ? 123.157 150.453 72.181 1.00 158.48 244 LYS C N 1
ATOM 3754 C CA . LYS B 2 244 ? 122.203 150.752 73.287 1.00 156.87 244 LYS C CA 1
ATOM 3755 C C . LYS B 2 244 ? 121.315 149.557 73.639 1.00 159.95 244 LYS C C 1
ATOM 3756 O O . LYS B 2 244 ? 120.920 148.822 72.715 1.00 156.25 244 LYS C O 1
ATOM 3762 N N . GLY B 2 245 ? 120.979 149.409 74.927 1.00 169.89 245 GLY C N 1
ATOM 3763 C CA . GLY B 2 245 ? 120.069 148.334 75.369 1.00 173.40 245 GLY C CA 1
ATOM 3764 C C . GLY B 2 245 ? 120.784 147.292 76.203 1.00 177.13 245 GLY C C 1
ATOM 3765 O O . GLY B 2 245 ? 121.246 147.646 77.298 1.00 178.87 245 GLY C O 1
ATOM 3766 N N . GLY B 2 246 ? 120.823 146.045 75.736 1.00 176.54 246 GLY C N 1
ATOM 3767 C CA . GLY B 2 246 ? 121.539 144.941 76.413 1.00 173.80 246 GLY C CA 1
ATOM 3768 C C . GLY B 2 246 ? 123.019 144.695 76.123 1.00 177.13 246 GLY C C 1
ATOM 3769 O O . GLY B 2 246 ? 123.692 144.292 77.098 1.00 176.20 246 GLY C O 1
ATOM 3770 N N . ASN B 2 247 ? 123.533 144.777 74.865 1.00 178.70 247 ASN C N 1
ATOM 3771 C CA . ASN B 2 247 ? 125.005 144.578 74.807 1.00 179.05 247 ASN C CA 1
ATOM 3772 C C . ASN B 2 247 ? 125.465 145.794 75.590 1.00 177.57 247 ASN C C 1
ATOM 3773 O O . ASN B 2 247 ? 126.635 146.204 75.458 1.00 173.00 247 ASN C O 1
ATOM 3778 N N . VAL B 2 248 ? 124.539 146.339 76.373 1.00 180.34 248 VAL C N 1
ATOM 3779 C CA . VAL B 2 248 ? 124.745 147.566 77.131 1.00 177.22 248 VAL C CA 1
ATOM 3780 C C . VAL B 2 248 ? 124.319 147.319 78.570 1.00 173.37 248 VAL C C 1
ATOM 3781 O O . VAL B 2 248 ? 123.192 146.878 78.822 1.00 175.85 248 VAL C O 1
ATOM 3785 N N . GLU B 2 249 ? 125.224 147.589 79.508 1.00 167.71 249 GLU C N 1
ATOM 3786 C CA . GLU B 2 249 ? 124.939 147.504 80.936 1.00 168.53 249 GLU C CA 1
ATOM 3787 C C . GLU B 2 249 ? 125.314 148.841 81.560 1.00 168.96 249 GLU C C 1
ATOM 3788 O O . GLU B 2 249 ? 126.500 149.176 81.650 1.00 168.69 249 GLU C O 1
ATOM 3794 N N . THR B 2 250 ? 124.308 149.602 81.982 1.00 168.13 250 THR C N 1
ATOM 3795 C CA . THR B 2 250 ? 124.554 150.926 82.536 1.00 166.76 250 THR C CA 1
ATOM 3796 C C . THR B 2 250 ? 125.279 150.818 83.872 1.00 167.50 250 THR C C 1
ATOM 3797 O O . THR B 2 250 ? 124.873 150.055 84.754 1.00 168.17 250 THR C O 1
ATOM 3801 N N . ASN B 2 251 ? 126.357 151.586 84.017 1.00 162.41 251 ASN C N 1
ATOM 3802 C CA . ASN B 2 251 ? 127.129 151.610 85.252 1.00 159.45 251 ASN C CA 1
ATOM 3803 C C . ASN B 2 251 ? 127.263 153.042 85.749 1.00 153.29 251 ASN C C 1
ATOM 3804 O O . ASN B 2 251 ? 128.361 153.488 86.098 1.00 151.68 251 ASN C O 1
ATOM 3809 N N . ILE B 2 252 ? 126.146 153.770 85.774 1.00 152.51 252 ILE C N 1
ATOM 3810 C CA . ILE B 2 252 ? 126.164 155.174 86.161 1.00 150.38 252 ILE C CA 1
ATOM 3811 C C . ILE B 2 252 ? 126.556 155.298 87.626 1.00 147.77 252 ILE C C 1
ATOM 3812 O O . ILE B 2 252 ? 126.008 154.609 88.496 1.00 151.02 252 ILE C O 1
ATOM 3817 N N . GLY B 2 253 ? 127.511 156.181 87.904 1.00 145.17 253 GLY C N 1
ATOM 3818 C CA . GLY B 2 253 ? 127.979 156.432 89.253 1.00 147.79 253 GLY C CA 1
ATOM 3819 C C . GLY B 2 253 ? 127.483 157.773 89.755 1.00 152.25 253 GLY C C 1
ATOM 3820 O O . GLY B 2 253 ? 127.312 158.718 88.981 1.00 151.60 253 GLY C O 1
ATOM 3821 N N . VAL B 2 254 ? 127.252 157.850 91.063 1.00 157.93 254 VAL C N 1
ATOM 3822 C CA . VAL B 2 254 ? 126.744 159.057 91.705 1.00 160.44 254 VAL C CA 1
ATOM 3823 C C . VAL B 2 254 ? 127.766 159.500 92.744 1.00 158.83 254 VAL C C 1
ATOM 3824 O O . VAL B 2 254 ? 127.405 159.988 93.821 1.00 156.89 254 VAL C O 1
ATOM 3828 N N . PHE B 2 255 ? 129.048 159.299 92.434 1.00 158.28 255 PHE C N 1
ATOM 3829 C CA . PHE B 2 255 ? 130.123 159.539 93.390 1.00 157.67 255 PHE C CA 1
ATOM 3830 C C . PHE B 2 255 ? 130.034 160.934 93.994 1.00 158.75 255 PHE C C 1
ATOM 3831 O O . PHE B 2 255 ? 129.844 161.925 93.285 1.00 160.54 255 PHE C O 1
ATOM 3839 N N . ALA B 2 256 ? 130.168 160.997 95.314 1.00 157.51 256 ALA C N 1
ATOM 3840 C CA . ALA B 2 256 ? 130.170 162.238 96.070 1.00 153.08 256 ALA C CA 1
ATOM 3841 C C . ALA B 2 256 ? 131.581 162.546 96.559 1.00 149.74 256 ALA C C 1
ATOM 3842 O O . ALA B 2 256 ? 132.516 161.765 96.368 1.00 152.14 256 ALA C O 1
ATOM 3844 N N . ASP B 2 257 ? 131.723 163.710 97.197 1.00 147.21 257 ASP C N 1
ATOM 3845 C CA . ASP B 2 257 ? 133.052 164.208 97.543 1.00 145.41 257 ASP C CA 1
ATOM 3846 C C . ASP B 2 257 ? 133.749 163.317 98.567 1.00 141.06 257 ASP C C 1
ATOM 3847 O O . ASP B 2 257 ? 134.942 163.024 98.431 1.00 141.44 257 ASP C O 1
ATOM 3852 N N . LYS B 2 258 ? 133.029 162.876 99.597 1.00 137.44 258 LYS C N 1
ATOM 3853 C CA . LYS B 2 258 ? 133.650 162.116 100.674 1.00 136.15 258 LYS C CA 1
ATOM 3854 C C . LYS B 2 258 ? 132.682 161.053 101.177 1.00 139.47 258 LYS C C 1
ATOM 3855 O O . LYS B 2 258 ? 131.534 160.968 100.736 1.00 139.74 258 LYS C O 1
ATOM 3861 N N . PHE B 2 259 ? 133.172 160.233 102.112 1.00 140.35 259 PHE C N 1
ATOM 3862 C CA . PHE B 2 259 ? 132.377 159.119 102.623 1.00 140.10 259 PHE C CA 1
ATOM 3863 C C . PHE B 2 259 ? 131.149 159.609 103.381 1.00 138.10 259 PHE C C 1
ATOM 3864 O O . PHE B 2 259 ? 130.070 159.013 103.279 1.00 139.49 259 PHE C O 1
ATOM 3872 N N . GLU B 2 260 ? 131.294 160.681 104.164 1.00 136.39 260 GLU C N 1
ATOM 3873 C CA . GLU B 2 260 ? 130.129 161.265 104.820 1.00 136.75 260 GLU C CA 1
ATOM 3874 C C . GLU B 2 260 ? 129.127 161.778 103.796 1.00 137.21 260 GLU C C 1
ATOM 3875 O O . GLU B 2 260 ? 127.911 161.718 104.023 1.00 136.76 260 GLU C O 1
ATOM 3881 N N . ASN B 2 261 ? 129.615 162.273 102.658 1.00 138.02 261 ASN C N 1
ATOM 3882 C CA . ASN B 2 261 ? 128.714 162.643 101.576 1.00 142.63 261 ASN C CA 1
ATOM 3883 C C . ASN B 2 261 ? 128.032 161.417 100.979 1.00 143.35 261 ASN C C 1
ATOM 3884 O O . ASN B 2 261 ? 126.872 161.497 100.563 1.00 144.69 261 ASN C O 1
ATOM 3889 N N . VAL B 2 262 ? 128.721 160.274 100.945 1.00 141.97 262 VAL C N 1
ATOM 3890 C CA . VAL B 2 262 ? 128.065 159.034 100.539 1.00 143.76 262 VAL C CA 1
ATOM 3891 C C . VAL B 2 262 ? 126.956 158.678 101.520 1.00 142.46 262 VAL C C 1
ATOM 3892 O O . VAL B 2 262 ? 125.872 158.235 101.121 1.00 141.24 262 VAL C O 1
ATOM 3896 N N . GLU B 2 263 ? 127.211 158.859 102.817 1.00 143.51 263 GLU C N 1
ATOM 3897 C CA . GLU B 2 263 ? 126.192 158.573 103.823 1.00 143.91 263 GLU C CA 1
ATOM 3898 C C . GLU B 2 263 ? 124.979 159.482 103.660 1.00 147.84 263 GLU C C 1
ATOM 3899 O O . GLU B 2 263 ? 123.834 159.026 103.761 1.00 145.94 263 GLU C O 1
ATOM 3905 N N . GLN B 2 264 ? 125.206 160.774 103.408 1.00 149.40 264 GLN C N 1
ATOM 3906 C CA . GLN B 2 264 ? 124.069 161.674 103.226 1.00 148.08 264 GLN C CA 1
ATOM 3907 C C . GLN B 2 264 ? 123.330 161.387 101.921 1.00 148.95 264 GLN C C 1
ATOM 3908 O O . GLN B 2 264 ? 122.103 161.522 101.863 1.00 146.98 264 GLN C O 1
ATOM 3914 N N . LEU B 2 265 ? 124.046 160.973 100.871 1.00 149.26 265 LEU C N 1
ATOM 3915 C CA . LEU B 2 265 ? 123.375 160.558 99.643 1.00 147.80 265 LEU C CA 1
ATOM 3916 C C . LEU B 2 265 ? 122.513 159.326 99.885 1.00 150.01 265 LEU C C 1
ATOM 3917 O O . LEU B 2 265 ? 121.395 159.227 99.365 1.00 153.34 265 LEU C O 1
ATOM 3922 N N . THR B 2 266 ? 123.020 158.373 100.671 1.00 147.77 266 THR C N 1
ATOM 3923 C CA . THR B 2 266 ? 122.220 157.210 101.043 1.00 148.85 266 THR C CA 1
ATOM 3924 C C . THR B 2 266 ? 120.998 157.616 101.853 1.00 151.56 266 THR C C 1
ATOM 3925 O O . THR B 2 266 ? 119.914 157.048 101.674 1.00 153.35 266 THR C O 1
ATOM 3929 N N . ASN B 2 267 ? 121.152 158.588 102.753 1.00 151.49 267 ASN C N 1
ATOM 3930 C CA . ASN B 2 267 ? 119.997 159.130 103.460 1.00 149.97 267 ASN C CA 1
ATOM 3931 C C . ASN B 2 267 ? 118.996 159.751 102.494 1.00 150.73 267 ASN C C 1
ATOM 3932 O O . ASN B 2 267 ? 117.783 159.672 102.721 1.00 149.05 267 ASN C O 1
ATOM 3937 N N . ASP B 2 268 ? 119.482 160.366 101.421 1.00 152.55 268 ASP C N 1
ATOM 3938 C CA . ASP B 2 268 ? 118.623 160.954 100.392 1.00 154.40 268 ASP C CA 1
ATOM 3939 C C . ASP B 2 268 ? 118.143 159.904 99.391 1.00 158.40 268 ASP C C 1
ATOM 3940 O O . ASP B 2 268 ? 118.287 160.057 98.179 1.00 157.53 268 ASP C O 1
ATOM 3945 N N . LEU B 2 269 ? 117.564 158.821 99.902 1.00 160.05 269 LEU C N 1
ATOM 3946 C CA . LEU B 2 269 ? 116.964 157.786 99.075 1.00 164.59 269 LEU C CA 1
ATOM 3947 C C . LEU B 2 269 ? 115.474 158.070 98.892 1.00 170.36 269 LEU C C 1
ATOM 3948 O O . LEU B 2 269 ? 114.996 159.181 99.138 1.00 171.23 269 LEU C O 1
ATOM 3953 N N . THR B 2 270 ? 114.734 157.062 98.425 1.00 172.03 270 THR C N 1
ATOM 3954 C CA . THR B 2 270 ? 113.297 157.060 98.143 1.00 171.95 270 THR C CA 1
ATOM 3955 C C . THR B 2 270 ? 112.921 157.985 96.992 1.00 174.84 270 THR C C 1
ATOM 3956 O O . THR B 2 270 ? 111.741 158.048 96.627 1.00 175.87 270 THR C O 1
ATOM 3960 N N . ASP B 2 271 ? 113.875 158.699 96.409 1.00 177.48 271 ASP C N 1
ATOM 3961 C CA . ASP B 2 271 ? 113.678 159.455 95.180 1.00 179.15 271 ASP C CA 1
ATOM 3962 C C . ASP B 2 271 ? 114.646 159.039 94.087 1.00 182.98 271 ASP C C 1
ATOM 3963 O O . ASP B 2 271 ? 114.254 158.948 92.921 1.00 185.41 271 ASP C O 1
ATOM 3968 N N . ASP B 2 272 ? 115.904 158.779 94.441 1.00 183.03 272 ASP C N 1
ATOM 3969 C CA . ASP B 2 272 ? 116.884 158.187 93.540 1.00 184.06 272 ASP C CA 1
ATOM 3970 C C . ASP B 2 272 ? 117.070 156.697 93.805 1.00 184.09 272 ASP C C 1
ATOM 3971 O O . ASP B 2 272 ? 118.182 156.174 93.673 1.00 183.03 272 ASP C O 1
ATOM 3976 N N . GLY B 2 273 ? 115.997 156.007 94.188 1.00 185.16 273 GLY C N 1
ATOM 3977 C CA . GLY B 2 273 ? 116.060 154.599 94.525 1.00 182.17 273 GLY C CA 1
ATOM 3978 C C . GLY B 2 273 ? 116.129 153.702 93.309 1.00 182.94 273 GLY C C 1
ATOM 3979 O O . GLY B 2 273 ? 115.160 153.014 92.973 1.00 181.33 273 GLY C O 1
ATOM 3980 N N . TYR B 2 274 ? 117.280 153.701 92.640 1.00 183.54 274 TYR C N 1
ATOM 3981 C CA . TYR B 2 274 ? 117.494 152.936 91.414 1.00 186.02 274 TYR C CA 1
ATOM 3982 C C . TYR B 2 274 ? 118.204 151.622 91.704 1.00 185.12 274 TYR C C 1
ATOM 3983 O O . TYR B 2 274 ? 119.056 151.182 90.926 1.00 185.57 274 TYR C O 1
ATOM 3992 N N . TYR B 2 275 ? 117.869 150.988 92.830 1.00 184.63 275 TYR C N 1
ATOM 3993 C CA . TYR B 2 275 ? 118.582 149.818 93.343 1.00 183.40 275 TYR C CA 1
ATOM 3994 C C . TYR B 2 275 ? 120.055 150.157 93.580 1.00 180.78 275 TYR C C 1
ATOM 3995 O O . TYR B 2 275 ? 120.965 149.598 92.964 1.00 177.55 275 TYR C O 1
ATOM 4004 N N . VAL B 2 276 ? 120.268 151.102 94.496 1.00 182.28 276 VAL C N 1
ATOM 4005 C CA . VAL B 2 276 ? 121.610 151.591 94.783 1.00 174.28 276 VAL C CA 1
ATOM 4006 C C . VAL B 2 276 ? 122.419 150.497 95.464 1.00 168.36 276 VAL C C 1
ATOM 4007 O O . VAL B 2 276 ? 121.955 149.857 96.417 1.00 164.78 276 VAL C O 1
ATOM 4011 N N . THR B 2 277 ? 123.637 150.278 94.976 1.00 166.82 277 THR C N 1
ATOM 4012 C CA . THR B 2 277 ? 124.559 149.295 95.528 1.00 163.33 277 THR C CA 1
ATOM 4013 C C . THR B 2 277 ? 125.796 149.979 96.097 1.00 156.06 277 THR C C 1
ATOM 4014 O O . THR B 2 277 ? 126.924 149.509 95.932 1.00 149.85 277 THR C O 1
ATOM 4018 N N . SER B 2 278 ? 125.592 151.106 96.775 1.00 155.94 278 SER C N 1
ATOM 4019 C CA . SER B 2 278 ? 126.694 151.843 97.370 1.00 150.92 278 SER C CA 1
ATOM 4020 C C . SER B 2 278 ? 127.285 151.065 98.544 1.00 143.84 278 SER C C 1
ATOM 4021 O O . SER B 2 278 ? 126.747 150.049 98.993 1.00 142.32 278 SER C O 1
ATOM 4024 N N . VAL B 2 279 ? 128.421 151.557 99.041 1.00 141.65 279 VAL C N 1
ATOM 4025 C CA . VAL B 2 279 ? 129.074 150.894 100.164 1.00 136.89 279 VAL C CA 1
ATOM 4026 C C . VAL B 2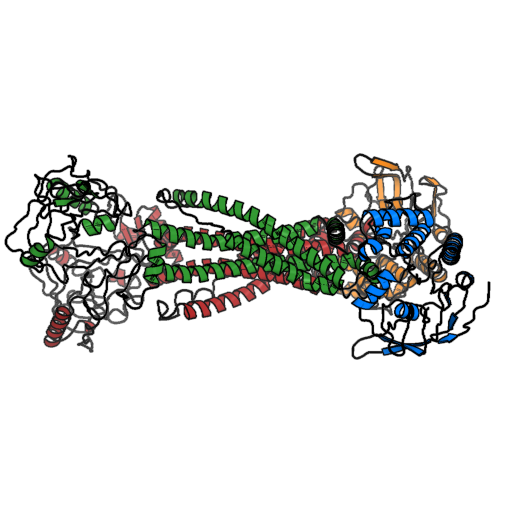 279 ? 128.227 151.002 101.427 1.00 133.70 279 VAL C C 1
ATOM 4027 O O . VAL B 2 279 ? 128.200 150.072 102.240 1.00 133.09 279 VAL C O 1
ATOM 4031 N N . THR B 2 280 ? 127.510 152.115 101.611 1.00 133.21 280 THR C N 1
ATOM 4032 C CA . THR B 2 280 ? 126.689 152.270 102.808 1.00 131.75 280 THR C CA 1
ATOM 4033 C C . THR B 2 280 ? 125.444 151.393 102.746 1.00 132.17 280 THR C C 1
ATOM 4034 O O . THR B 2 280 ? 125.061 150.776 103.747 1.00 131.00 280 THR C O 1
ATOM 4038 N N . THR B 2 281 ? 124.796 151.323 101.580 1.00 133.43 281 THR C N 1
ATOM 4039 C CA . THR B 2 281 ? 123.625 150.463 101.444 1.00 133.07 281 THR C CA 1
ATOM 4040 C C . THR B 2 281 ? 123.993 148.999 101.642 1.00 128.39 281 THR C C 1
ATOM 4041 O O . THR B 2 281 ? 123.257 148.247 102.292 1.00 126.44 281 THR C O 1
ATOM 4045 N N . GLU B 2 282 ? 125.128 148.575 101.082 1.00 128.37 282 GLU C N 1
ATOM 4046 C CA . GLU B 2 282 ? 125.587 147.206 101.287 1.00 127.38 282 GLU C CA 1
ATOM 4047 C C . GLU B 2 282 ? 125.978 146.968 102.741 1.00 122.80 282 GLU C C 1
ATOM 4048 O O . GLU B 2 282 ? 125.712 145.895 103.294 1.00 116.64 282 GLU C O 1
ATOM 4054 N N . LEU B 2 283 ? 126.610 147.955 103.374 1.00 121.89 283 LEU C N 1
ATOM 4055 C CA . LEU B 2 283 ? 127.102 147.794 104.734 1.00 111.23 283 LEU C CA 1
ATOM 4056 C C . LEU B 2 283 ? 126.020 147.949 105.791 1.00 106.74 283 LEU C C 1
ATOM 4057 O O . LEU B 2 283 ? 126.283 147.647 106.954 1.00 104.02 283 LEU C O 1
ATOM 4062 N N . GLU B 2 284 ? 124.826 148.424 105.435 1.00 113.91 284 GLU C N 1
ATOM 4063 C CA . GLU B 2 284 ? 123.756 148.506 106.428 1.00 113.12 284 GLU C CA 1
ATOM 4064 C C . GLU B 2 284 ? 123.346 147.122 106.927 1.00 108.07 284 GLU C C 1
ATOM 4065 O O . GLU B 2 284 ? 123.174 146.915 108.136 1.00 103.69 284 GLU C O 1
ATOM 4071 N N . GLY B 2 285 ? 123.188 146.160 106.015 1.00 104.44 285 GLY C N 1
ATOM 4072 C CA . GLY B 2 285 ? 122.878 144.803 106.435 1.00 98.12 285 GLY C CA 1
ATOM 4073 C C . GLY B 2 285 ? 124.006 144.174 107.230 1.00 92.21 285 GLY C C 1
ATOM 4074 O O . GLY B 2 285 ? 123.769 143.450 108.204 1.00 86.15 285 GLY C O 1
ATOM 4075 N N . ALA B 2 286 ? 125.250 144.444 106.828 1.00 94.14 286 ALA C N 1
ATOM 4076 C CA . ALA B 2 286 ? 126.393 143.971 107.598 1.00 92.66 286 ALA C CA 1
ATOM 4077 C C . ALA B 2 286 ? 126.402 144.579 108.993 1.00 83.39 286 ALA C C 1
ATOM 4078 O O . ALA B 2 286 ? 126.732 143.899 109.965 1.00 78.47 286 ALA C O 1
ATOM 4080 N N . ASN B 2 287 ? 126.042 145.858 109.109 1.00 87.64 287 ASN C N 1
ATOM 4081 C CA . ASN B 2 287 ? 125.976 146.507 110.412 1.00 81.66 287 ASN C CA 1
ATOM 4082 C C . ASN B 2 287 ? 124.889 145.892 111.280 1.00 76.40 287 ASN C C 1
ATOM 4083 O O . ASN B 2 287 ? 125.076 145.727 112.487 1.00 68.41 287 ASN C O 1
ATOM 4088 N N . THR B 2 288 ? 123.741 145.557 110.689 1.00 80.54 288 THR C N 1
ATOM 4089 C CA . THR B 2 288 ? 122.691 144.890 111.457 1.00 75.88 288 THR C CA 1
ATOM 4090 C C . THR B 2 288 ? 123.158 143.524 111.954 1.00 68.62 288 THR C C 1
ATOM 4091 O O . THR B 2 288 ? 123.001 143.185 113.138 1.00 62.99 288 THR C O 1
ATOM 4095 N N . PHE B 2 289 ? 123.756 142.729 111.062 1.00 68.06 289 PHE C N 1
ATOM 4096 C CA . PHE B 2 289 ? 124.247 141.416 111.468 1.00 61.27 289 PHE C CA 1
ATOM 4097 C C . PHE B 2 289 ? 125.342 141.537 112.517 1.00 54.97 289 PHE C C 1
ATOM 4098 O O . PHE B 2 289 ? 125.416 140.723 113.441 1.00 52.75 289 PHE C O 1
ATOM 4106 N N . PHE B 2 290 ? 126.205 142.545 112.391 1.00 56.19 290 PHE C N 1
ATOM 4107 C CA . PHE B 2 290 ? 127.275 142.729 113.359 1.00 50.84 290 PHE C CA 1
ATOM 4108 C C . PHE B 2 290 ? 126.747 143.238 114.689 1.00 48.11 290 PHE C C 1
ATOM 4109 O O . PHE B 2 290 ? 127.306 142.905 115.731 1.00 45.02 290 PHE C O 1
ATOM 4117 N N . MET B 2 291 ? 125.683 144.040 114.681 1.00 49.71 291 MET C N 1
ATOM 4118 C CA . MET B 2 291 ? 125.043 144.403 115.938 1.00 42.30 291 MET C CA 1
ATOM 4119 C C . MET B 2 291 ? 124.498 143.168 116.634 1.00 37.24 291 MET C C 1
ATOM 4120 O O . MET B 2 291 ? 124.678 142.996 117.845 1.00 38.24 291 MET C O 1
ATOM 4125 N N . VAL B 2 292 ? 123.856 142.277 115.874 1.00 37.27 292 VAL C N 1
ATOM 4126 C CA . VAL B 2 292 ? 123.361 141.035 116.463 1.00 36.17 292 VAL C CA 1
ATOM 4127 C C . VAL B 2 292 ? 124.519 140.196 116.999 1.00 33.00 292 VAL C C 1
ATOM 4128 O O . VAL B 2 292 ? 124.451 139.655 118.109 1.00 35.47 292 VAL C O 1
ATOM 4132 N N . PHE B 2 293 ? 125.602 140.088 116.228 1.00 30.63 293 PHE C N 1
ATOM 4133 C CA . PHE B 2 293 ? 126.751 139.287 116.642 1.00 26.75 293 PHE C CA 1
ATOM 4134 C C . PHE B 2 293 ? 127.422 139.864 117.882 1.00 32.50 293 PHE C C 1
ATOM 4135 O O . PHE B 2 293 ? 127.803 139.118 118.791 1.00 39.62 293 PHE C O 1
ATOM 4143 N N . LYS B 2 294 ? 127.587 141.186 117.935 1.00 30.33 294 LYS C N 1
ATOM 4144 C CA . LYS B 2 294 ? 128.220 141.814 119.086 1.00 25.22 294 LYS C CA 1
ATOM 4145 C C . LYS B 2 294 ? 127.341 141.709 120.322 1.00 24.55 294 LYS C C 1
ATOM 4146 O O . LYS B 2 294 ? 127.849 141.511 121.427 1.00 26.45 294 LYS C O 1
ATOM 4152 N N . ILE B 2 295 ? 126.021 141.826 120.160 1.00 24.96 295 ILE C N 1
ATOM 4153 C CA . ILE B 2 295 ? 125.126 141.629 121.295 1.00 22.54 295 ILE C CA 1
ATOM 4154 C C . ILE B 2 295 ? 125.211 140.193 121.797 1.00 23.60 295 ILE C C 1
ATOM 4155 O O . ILE B 2 295 ? 125.267 139.945 123.008 1.00 28.39 295 ILE C O 1
ATOM 4160 N N . GLY B 2 296 ? 125.231 139.226 120.879 1.00 22.24 296 GLY C N 1
ATOM 4161 C CA . GLY B 2 296 ? 125.348 137.837 121.288 1.00 21.00 296 GLY C CA 1
ATOM 4162 C C . GLY B 2 296 ? 126.654 137.545 122.001 1.00 22.51 296 GLY C C 1
ATOM 4163 O O . GLY B 2 296 ? 126.676 136.844 123.013 1.00 27.76 296 GLY C O 1
ATOM 4164 N N . LEU B 2 297 ? 127.760 138.083 121.487 1.00 17.65 297 LEU C N 1
ATOM 4165 C CA . LEU B 2 297 ? 129.049 137.871 122.134 1.00 20.47 297 LEU C CA 1
ATOM 4166 C C . LEU B 2 297 ? 129.131 138.597 123.470 1.00 24.59 297 LEU C C 1
ATOM 4167 O O . LEU B 2 297 ? 129.747 138.089 124.414 1.00 24.82 297 LEU C O 1
ATOM 4172 N N . ILE B 2 298 ? 128.509 139.772 123.576 1.00 23.40 298 ILE C N 1
ATOM 4173 C CA . ILE B 2 298 ? 128.443 140.473 124.850 1.00 20.00 298 ILE C CA 1
ATOM 4174 C C . ILE B 2 298 ? 127.687 139.638 125.872 1.00 22.64 298 ILE C C 1
ATOM 4175 O O . ILE B 2 298 ? 128.112 139.517 127.021 1.00 24.62 298 ILE C O 1
ATOM 4180 N N . PHE B 2 299 ? 126.564 139.037 125.471 1.00 22.66 299 PHE C N 1
ATOM 4181 C CA . PHE B 2 299 ? 125.817 138.183 126.393 1.00 22.58 299 PHE C CA 1
ATOM 4182 C C . PHE B 2 299 ? 126.603 136.926 126.755 1.00 23.45 299 PHE C C 1
ATOM 4183 O O . PHE B 2 299 ? 126.567 136.467 127.906 1.00 26.64 299 PHE C O 1
ATOM 4191 N N . VAL B 2 300 ? 127.307 136.347 125.783 1.00 20.97 300 VAL C N 1
ATOM 4192 C CA . VAL B 2 300 ? 128.091 135.144 126.043 1.00 20.42 300 VAL C CA 1
ATOM 4193 C C . VAL B 2 300 ? 129.196 135.438 127.050 1.00 20.11 300 VAL C C 1
ATOM 4194 O O . VAL B 2 300 ? 129.449 134.646 127.965 1.00 22.37 300 VAL C O 1
ATOM 4198 N N . GLY B 2 301 ? 129.867 136.581 126.904 1.00 16.96 301 GLY C N 1
ATOM 4199 C CA . GLY B 2 301 ? 130.815 137.003 127.922 1.00 16.78 301 GLY C CA 1
ATOM 4200 C C . GLY B 2 301 ? 130.142 137.350 129.237 1.00 16.07 301 GLY C C 1
ATOM 4201 O O . GLY B 2 301 ? 130.703 137.127 130.313 1.00 16.17 301 GLY C O 1
ATOM 4202 N N . CYS B 2 302 ? 128.932 137.909 129.169 1.00 14.47 302 CYS C N 1
ATOM 4203 C CA . CYS B 2 302 ? 128.208 138.277 130.377 1.00 11.58 302 CYS C CA 1
ATOM 4204 C C . CYS B 2 302 ? 127.879 137.056 131.213 1.00 12.82 302 CYS C C 1
ATOM 4205 O O . CYS B 2 302 ? 127.754 137.153 132.433 1.00 12.84 302 CYS C O 1
ATOM 4208 N N . ILE B 2 303 ? 127.713 135.900 130.576 1.00 12.75 303 ILE C N 1
ATOM 4209 C CA . ILE B 2 303 ? 127.496 134.680 131.352 1.00 11.37 303 ILE C CA 1
ATOM 4210 C C . ILE B 2 303 ? 128.717 134.378 132.219 1.00 11.51 303 ILE C C 1
ATOM 4211 O O . ILE B 2 303 ? 128.602 134.148 133.434 1.00 12.55 303 ILE C O 1
ATOM 4216 N N . ALA B 2 304 ? 129.906 134.405 131.621 1.00 10.69 304 ALA C N 1
ATOM 4217 C CA . ALA B 2 304 ? 131.129 134.186 132.380 1.00 10.97 304 ALA C CA 1
ATOM 4218 C C . ALA B 2 304 ? 131.422 135.311 133.359 1.00 11.49 304 ALA C C 1
ATOM 4219 O O . ALA B 2 304 ? 132.206 135.111 134.291 1.00 14.28 304 ALA C O 1
ATOM 4221 N N . VAL B 2 305 ? 130.827 136.484 133.164 1.00 10.44 305 VAL C N 1
ATOM 4222 C CA . VAL B 2 305 ? 131.003 137.592 134.096 1.00 8.08 305 VAL C CA 1
ATOM 4223 C C . VAL B 2 305 ? 130.033 137.430 135.262 1.00 8.12 305 VAL C C 1
ATOM 4224 O O . VAL B 2 305 ? 130.346 137.789 136.400 1.00 11.66 305 VAL C O 1
ATOM 4228 N N . ILE B 2 306 ? 128.855 136.867 134.997 1.00 7.62 306 ILE C N 1
ATOM 4229 C CA . ILE B 2 306 ? 127.922 136.556 136.074 1.00 5.55 306 ILE C CA 1
ATOM 4230 C C . ILE B 2 306 ? 128.462 135.420 136.931 1.00 6.16 306 ILE C C 1
ATOM 4231 O O . ILE B 2 306 ? 128.175 135.348 138.130 1.00 7.78 306 ILE C O 1
ATOM 4236 N N . ILE B 2 307 ? 129.256 134.521 136.346 1.00 7.41 307 ILE C N 1
ATOM 4237 C CA . ILE B 2 307 ? 129.933 133.513 137.165 1.00 6.47 307 ILE C CA 1
ATOM 4238 C C . ILE B 2 307 ? 130.839 134.178 138.201 1.00 7.35 307 ILE C C 1
ATOM 4239 O O . ILE B 2 307 ? 130.796 133.852 139.398 1.00 11.98 307 ILE C O 1
ATOM 4244 N N . SER B 2 308 ? 131.665 135.129 137.765 1.00 5.76 308 SER C N 1
ATOM 4245 C CA . SER B 2 308 ? 132.521 135.833 138.711 1.00 5.41 308 SER C CA 1
ATOM 4246 C C . SER B 2 308 ? 131.709 136.716 139.642 1.00 5.08 308 SER C C 1
ATOM 4247 O O . SER B 2 308 ? 132.139 136.989 140.763 1.00 7.86 308 SER C O 1
ATOM 4250 N N . ALA B 2 309 ? 130.549 137.189 139.192 1.00 4.44 309 ALA C N 1
ATOM 4251 C CA . ALA B 2 309 ? 129.661 137.933 140.077 1.00 4.47 309 ALA C CA 1
ATOM 4252 C C . ALA B 2 309 ? 129.152 137.047 141.204 1.00 4.80 309 ALA C C 1
ATOM 4253 O O . ALA B 2 309 ? 129.055 137.483 142.354 1.00 9.93 309 ALA C O 1
ATOM 4255 N N . ILE B 2 310 ? 128.817 135.799 140.888 1.00 4.36 310 ILE C N 1
ATOM 4256 C CA . ILE B 2 310 ? 128.413 134.849 141.920 1.00 3.86 310 ILE C CA 1
ATOM 4257 C C . ILE B 2 310 ? 129.567 134.587 142.876 1.00 3.78 310 ILE C C 1
ATOM 4258 O O . ILE B 2 310 ? 129.377 134.496 144.095 1.00 5.16 310 ILE C O 1
ATOM 4263 N N . GLY B 2 311 ? 130.782 134.461 142.341 1.00 4.72 311 GLY C N 1
ATOM 4264 C CA . GLY B 2 311 ? 131.948 134.354 143.210 1.00 4.54 311 GLY C CA 1
ATOM 4265 C C . GLY B 2 311 ? 132.135 135.562 144.111 1.00 4.38 311 GLY C C 1
ATOM 4266 O O . GLY B 2 311 ? 132.496 135.423 145.286 1.00 5.01 311 GLY C O 1
ATOM 4267 N N . ILE B 2 312 ? 131.898 136.760 143.574 1.00 4.29 312 ILE C N 1
ATOM 4268 C CA . ILE B 2 312 ? 131.975 137.986 144.363 1.00 3.57 312 ILE C CA 1
ATOM 4269 C C . ILE B 2 312 ? 130.936 137.964 145.472 1.00 5.27 312 ILE C C 1
ATOM 4270 O O . ILE B 2 312 ? 131.211 138.361 146.606 1.00 9.20 312 ILE C O 1
ATOM 4275 N N . PHE B 2 313 ? 129.721 137.519 145.158 1.00 5.01 313 PHE C N 1
ATOM 4276 C CA . PHE B 2 313 ? 128.688 137.419 146.183 1.00 5.38 313 PHE C CA 1
ATOM 4277 C C . PHE B 2 313 ? 129.089 136.431 147.267 1.00 6.99 313 PHE C C 1
ATOM 4278 O O . PHE B 2 313 ? 128.842 136.667 148.455 1.00 8.65 313 PHE C O 1
ATOM 4286 N N . ASN B 2 314 ? 129.684 135.305 146.873 1.00 7.82 314 ASN C N 1
ATOM 4287 C CA . ASN B 2 314 ? 130.150 134.332 147.855 1.00 6.74 314 ASN C CA 1
ATOM 4288 C C . ASN B 2 314 ? 131.170 134.957 148.793 1.00 7.16 314 ASN C C 1
ATOM 4289 O O . ASN B 2 314 ? 131.018 134.904 150.020 1.00 8.93 314 ASN C O 1
ATOM 4294 N N . THR B 2 315 ? 132.208 135.578 148.235 1.00 6.24 315 THR C N 1
ATOM 4295 C CA . THR B 2 315 ? 133.217 136.181 149.095 1.00 6.18 315 THR C CA 1
ATOM 4296 C C . THR B 2 315 ? 132.685 137.380 149.868 1.00 7.59 315 THR C C 1
ATOM 4297 O O . THR B 2 315 ? 133.205 137.684 150.942 1.00 10.58 315 THR C O 1
ATOM 4301 N N . MET B 2 316 ? 131.629 138.034 149.391 1.00 6.82 316 MET C N 1
ATOM 4302 C CA . MET B 2 316 ? 131.092 139.179 150.108 1.00 6.96 316 MET C CA 1
ATOM 4303 C C . MET B 2 316 ? 130.205 138.760 151.272 1.00 10.22 316 MET C C 1
ATOM 4304 O O . MET B 2 316 ? 130.243 139.393 152.329 1.00 17.53 316 MET C O 1
ATOM 4309 N N . THR B 2 317 ? 129.410 137.699 151.115 1.00 7.53 317 THR C N 1
ATOM 4310 C CA . THR B 2 317 ? 128.746 137.128 152.282 1.00 6.79 317 THR C CA 1
ATOM 4311 C C . THR B 2 317 ? 129.764 136.560 153.257 1.00 9.85 317 THR C C 1
ATOM 4312 O O . THR B 2 317 ? 129.563 136.625 154.475 1.00 15.40 317 THR C O 1
ATOM 4316 N N . MET B 2 318 ? 130.863 136.011 152.738 1.00 10.47 318 MET C N 1
ATOM 4317 C CA . MET B 2 318 ? 131.957 135.574 153.597 1.00 11.53 318 MET C CA 1
ATOM 4318 C C . MET B 2 318 ? 132.486 136.740 154.420 1.00 13.20 318 MET C C 1
ATOM 4319 O O . MET B 2 318 ? 132.692 136.620 155.634 1.00 20.10 318 MET C O 1
ATOM 4324 N N . ALA B 2 319 ? 132.697 137.883 153.766 1.00 10.63 319 ALA C N 1
ATOM 4325 C CA . ALA B 2 319 ? 133.181 139.076 154.449 1.00 13.23 319 ALA C CA 1
ATOM 4326 C C . ALA B 2 319 ? 132.170 139.587 155.465 1.00 14.91 319 ALA C C 1
ATOM 4327 O O . ALA B 2 319 ? 132.547 140.006 156.563 1.00 22.71 319 ALA C O 1
ATOM 4329 N N . VAL B 2 320 ? 130.884 139.575 155.114 1.00 11.10 320 VAL C N 1
ATOM 4330 C CA . VAL B 2 320 ? 129.855 140.035 156.042 1.00 9.54 320 VAL C CA 1
ATOM 4331 C C . VAL B 2 320 ? 129.834 139.159 157.285 1.00 14.15 320 VAL C C 1
ATOM 4332 O O . VAL B 2 320 ? 129.741 139.657 158.413 1.00 19.21 320 VAL C O 1
ATOM 4336 N N . THR B 2 321 ? 129.924 137.841 157.102 1.00 13.14 321 THR C N 1
ATOM 4337 C CA . THR B 2 321 ? 129.982 136.941 158.249 1.00 13.83 321 THR C CA 1
ATOM 4338 C C . THR B 2 321 ? 131.229 137.196 159.087 1.00 14.14 321 THR C C 1
ATOM 4339 O O . THR B 2 321 ? 131.165 137.202 160.321 1.00 16.83 321 THR C O 1
ATOM 4343 N N . GLU B 2 322 ? 132.373 137.421 158.436 1.00 13.53 322 GLU C N 1
ATOM 4344 C CA . GLU B 2 322 ? 133.602 137.666 159.185 1.00 15.63 322 GLU C CA 1
ATOM 4345 C C . GLU B 2 322 ? 133.597 139.026 159.871 1.00 20.10 322 GLU C C 1
ATOM 4346 O O . GLU B 2 322 ? 134.266 139.203 160.894 1.00 22.03 322 GLU C O 1
ATOM 4352 N N . ARG B 2 323 ? 132.861 139.994 159.330 1.00 17.90 323 ARG C N 1
ATOM 4353 C CA . ARG B 2 323 ? 132.840 141.353 159.850 1.00 16.00 323 ARG C CA 1
ATOM 4354 C C . ARG B 2 323 ? 131.667 141.606 160.785 1.00 20.41 323 ARG C C 1
ATOM 4355 O O . ARG B 2 323 ? 131.386 142.763 161.102 1.00 27.91 323 ARG C O 1
ATOM 4363 N N . THR B 2 324 ? 130.978 140.554 161.232 1.00 18.00 324 THR C N 1
ATOM 4364 C CA . THR B 2 324 ? 129.764 140.746 162.019 1.00 15.55 324 THR C CA 1
ATOM 4365 C C . THR B 2 324 ? 130.038 141.505 163.312 1.00 15.78 324 THR C C 1
ATOM 4366 O O . THR B 2 324 ? 129.225 142.338 163.720 1.00 20.65 324 THR C O 1
ATOM 4370 N N . GLN B 2 325 ? 131.176 141.252 163.959 1.00 14.39 325 GLN C N 1
ATOM 4371 C CA . GLN B 2 325 ? 131.499 141.968 165.191 1.00 17.77 325 GLN C CA 1
ATOM 4372 C C . GLN B 2 325 ? 131.744 143.450 164.926 1.00 19.92 325 GLN C C 1
ATOM 4373 O O . GLN B 2 325 ? 131.196 144.318 165.622 1.00 25.16 325 GLN C O 1
ATOM 4379 N N . GLU B 2 326 ? 132.581 143.756 163.932 1.00 17.01 326 GLU C N 1
ATOM 4380 C CA . GLU B 2 326 ? 132.888 145.149 163.625 1.00 16.15 326 GLU C CA 1
ATOM 4381 C C . GLU B 2 326 ? 131.640 145.903 163.191 1.00 17.31 326 GLU C C 1
ATOM 4382 O O . GLU B 2 326 ? 131.389 147.019 163.657 1.00 24.13 326 GLU C O 1
ATOM 4388 N N . ILE B 2 327 ? 130.835 145.300 162.316 1.00 16.96 327 ILE C N 1
ATOM 4389 C CA . ILE B 2 327 ? 129.592 145.933 161.891 1.00 14.08 327 ILE C CA 1
ATOM 4390 C C . ILE B 2 327 ? 128.651 146.102 163.071 1.00 15.80 327 ILE C C 1
ATOM 4391 O O . ILE B 2 327 ? 127.953 147.115 163.185 1.00 22.63 327 ILE C O 1
ATOM 4396 N N . GLY B 2 328 ? 128.596 145.108 163.955 1.00 14.28 328 GLY C N 1
ATOM 4397 C CA . GLY B 2 328 ? 127.684 145.187 165.080 1.00 18.62 328 GLY C CA 1
ATOM 4398 C C . GLY B 2 328 ? 128.007 146.339 166.006 1.00 20.63 328 GLY C C 1
ATOM 4399 O O . GLY B 2 328 ? 127.128 147.127 166.364 1.00 25.36 328 GLY C O 1
ATOM 4400 N N . ILE B 2 329 ? 129.278 146.486 166.377 1.00 20.03 329 ILE C N 1
ATOM 4401 C CA . ILE B 2 329 ? 129.609 147.600 167.257 1.00 20.06 329 ILE C CA 1
ATOM 4402 C C . ILE B 2 329 ? 129.663 148.928 166.510 1.00 20.21 329 ILE C C 1
ATOM 4403 O O . ILE B 2 329 ? 129.540 149.986 167.142 1.00 24.18 329 ILE C O 1
ATOM 4408 N N . MET B 2 330 ? 129.818 148.910 165.184 1.00 15.57 330 MET C N 1
ATOM 4409 C CA . MET B 2 330 ? 129.698 150.147 164.425 1.00 13.99 330 MET C CA 1
ATOM 4410 C C . MET B 2 330 ? 128.255 150.628 164.406 1.00 15.50 330 MET C C 1
ATOM 4411 O O . MET B 2 330 ? 127.989 151.821 164.583 1.00 20.55 330 MET C O 1
ATOM 4416 N N . LYS B 2 331 ? 127.309 149.707 164.214 1.00 13.35 331 LYS C N 1
ATOM 4417 C CA . LYS B 2 331 ? 125.897 150.050 164.329 1.00 14.40 331 LYS C CA 1
ATOM 4418 C C . LYS B 2 331 ? 125.562 150.501 165.742 1.00 19.05 331 LYS C C 1
ATOM 4419 O O . LYS B 2 331 ? 124.764 151.424 165.935 1.00 24.19 331 LYS C O 1
ATOM 4425 N N . ALA B 2 332 ? 126.156 149.851 166.745 1.00 18.23 332 ALA C N 1
ATOM 4426 C CA . ALA B 2 332 ? 125.944 150.274 168.124 1.00 16.71 332 ALA C CA 1
ATOM 4427 C C . ALA B 2 332 ? 126.434 151.699 168.342 1.00 16.44 332 ALA C C 1
ATOM 4428 O O . ALA B 2 332 ? 125.778 152.491 169.027 1.00 18.86 332 ALA C O 1
ATOM 4430 N N . ILE B 2 333 ? 127.587 152.043 167.766 1.00 16.11 333 ILE C N 1
ATOM 4431 C CA . ILE B 2 333 ? 128.084 153.412 167.856 1.00 14.44 333 ILE C CA 1
ATOM 4432 C C . ILE B 2 333 ? 127.148 154.372 167.133 1.00 15.35 333 ILE C C 1
ATOM 4433 O O . ILE B 2 333 ? 126.951 155.511 167.573 1.00 17.58 333 ILE C O 1
ATOM 4438 N N . GLY B 2 334 ? 126.529 153.926 166.042 1.00 13.72 334 GLY C N 1
ATOM 4439 C CA . GLY B 2 334 ? 125.643 154.786 165.282 1.00 14.89 334 GLY C CA 1
ATOM 4440 C C . GLY B 2 334 ? 126.049 154.961 163.834 1.00 14.73 334 GLY C C 1
ATOM 4441 O O . GLY B 2 334 ? 125.796 156.007 163.233 1.00 17.70 334 GLY C O 1
ATOM 4442 N N . ALA B 2 335 ? 126.671 153.931 163.260 1.00 13.38 335 ALA C N 1
ATOM 4443 C CA . ALA B 2 335 ? 127.208 154.014 161.908 1.00 15.94 335 ALA C CA 1
ATOM 4444 C C . ALA B 2 335 ? 126.145 154.248 160.847 1.00 21.45 335 ALA C C 1
ATOM 4445 O O . ALA B 2 335 ? 126.502 154.621 159.726 1.00 24.51 335 ALA C O 1
ATOM 4447 N N . SER B 2 336 ? 124.867 154.020 161.160 1.00 19.60 336 SER C N 1
ATOM 4448 C CA . SER B 2 336 ? 123.730 154.216 160.263 1.00 23.02 336 SER C CA 1
ATOM 4449 C C . SER B 2 336 ? 123.711 153.162 159.164 1.00 22.31 336 SER C C 1
ATOM 4450 O O . SER B 2 336 ? 124.769 152.739 158.684 1.00 22.73 336 SER C O 1
ATOM 4453 N N . PRO B 2 337 ? 122.528 152.703 158.751 1.00 23.03 337 PRO C N 1
ATOM 4454 C CA . PRO B 2 337 ? 122.469 151.720 157.658 1.00 25.35 337 PRO C CA 1
ATOM 4455 C C . PRO B 2 337 ? 123.053 152.230 156.355 1.00 27.83 337 PRO C C 1
ATOM 4456 O O . PRO B 2 337 ? 123.663 151.450 155.614 1.00 31.59 337 PRO C O 1
ATOM 4460 N N . SER B 2 338 ? 122.888 153.519 156.055 1.00 25.28 338 SER C N 1
ATOM 4461 C CA . SER B 2 338 ? 123.353 154.043 154.776 1.00 27.48 338 SER C CA 1
ATOM 4462 C C . SER B 2 338 ? 124.863 153.917 154.641 1.00 25.60 338 SER C C 1
ATOM 4463 O O . SER B 2 338 ? 125.366 153.508 153.590 1.00 24.13 338 SER C O 1
ATOM 4466 N N . ILE B 2 339 ? 125.601 154.251 155.699 1.00 24.20 339 ILE C N 1
ATOM 4467 C CA . ILE B 2 339 ? 127.057 154.228 155.619 1.00 22.59 339 ILE C CA 1
ATOM 4468 C C . ILE B 2 339 ? 127.566 152.805 155.442 1.00 22.02 339 ILE C C 1
ATOM 4469 O O . ILE B 2 339 ? 128.479 152.556 154.649 1.00 25.87 339 ILE C O 1
ATOM 4474 N N . ILE B 2 340 ? 126.988 151.846 156.166 1.00 21.26 340 ILE C N 1
ATOM 4475 C CA . ILE B 2 340 ? 127.456 150.467 156.065 1.00 22.58 340 ILE C CA 1
ATOM 4476 C C . ILE B 2 340 ? 127.085 149.868 154.713 1.00 20.69 340 ILE C C 1
ATOM 4477 O O . ILE B 2 340 ? 127.878 149.137 154.102 1.00 16.57 340 ILE C O 1
ATOM 4482 N N . ARG B 2 341 ? 125.876 150.157 154.225 1.00 18.68 341 ARG C N 1
ATOM 4483 C CA . ARG B 2 341 ? 125.504 149.699 152.892 1.00 16.40 341 ARG C CA 1
ATOM 4484 C C . ARG B 2 341 ? 126.433 150.282 151.842 1.00 19.99 341 ARG C C 1
ATOM 4485 O O . ARG B 2 341 ? 126.862 149.575 150.925 1.00 24.33 341 ARG C O 1
ATOM 4493 N N . ARG B 2 342 ? 126.757 151.571 151.957 1.00 24.83 342 ARG C N 1
ATOM 4494 C CA . ARG B 2 342 ? 127.693 152.179 151.022 1.00 20.26 342 ARG C CA 1
ATOM 4495 C C . ARG B 2 342 ? 129.068 151.544 151.128 1.00 16.65 342 ARG C C 1
ATOM 4496 O O . ARG B 2 342 ? 129.717 151.314 150.108 1.00 19.29 342 ARG C O 1
ATOM 4504 N N . MET B 2 343 ? 129.519 151.233 152.343 1.00 18.88 343 MET C N 1
ATOM 4505 C CA . MET B 2 343 ? 130.830 150.617 152.518 1.00 20.38 343 MET C CA 1
ATOM 4506 C C . MET B 2 343 ? 130.893 149.250 151.851 1.00 17.07 343 MET C C 1
ATOM 4507 O O . MET B 2 343 ? 131.859 148.935 151.151 1.00 18.82 343 MET C O 1
ATOM 4512 N N . PHE B 2 344 ? 129.867 148.425 152.043 1.00 14.74 344 PHE C N 1
ATOM 4513 C CA . PHE B 2 344 ? 129.929 147.087 151.464 1.00 13.41 344 PHE C CA 1
ATOM 4514 C C . PHE B 2 344 ? 129.662 147.089 149.964 1.00 12.33 344 PHE C C 1
ATOM 4515 O O . PHE B 2 344 ? 130.302 146.327 149.225 1.00 12.27 344 PHE C O 1
ATOM 4523 N N . LEU B 2 345 ? 128.748 147.937 149.490 1.00 13.45 345 LEU C N 1
ATOM 4524 C CA . LEU B 2 345 ? 128.592 148.110 148.055 1.00 10.22 345 LEU C CA 1
ATOM 4525 C C . LEU B 2 345 ? 129.870 148.638 147.427 1.00 12.34 345 LEU C C 1
ATOM 4526 O O . LEU B 2 345 ? 130.203 148.260 146.305 1.00 15.23 345 LEU C O 1
ATOM 4531 N N . MET B 2 346 ? 130.613 149.482 148.142 1.00 14.31 346 MET C N 1
ATOM 4532 C CA . MET B 2 346 ? 131.884 149.973 147.635 1.00 13.31 346 MET C CA 1
ATOM 4533 C C . MET B 2 346 ? 132.958 148.902 147.652 1.00 14.89 346 MET C C 1
ATOM 4534 O O . MET B 2 346 ? 133.804 148.883 146.763 1.00 17.04 346 MET C O 1
ATOM 4539 N N . GLU B 2 347 ? 132.957 148.014 148.645 1.00 14.04 347 GLU C N 1
ATOM 4540 C CA . GLU B 2 347 ? 133.897 146.898 148.608 1.00 12.46 347 GLU C CA 1
ATOM 4541 C C . GLU B 2 347 ? 133.621 145.992 147.417 1.00 11.44 347 GLU C C 1
ATOM 4542 O O . GLU B 2 347 ? 134.548 145.595 146.700 1.00 13.42 347 GLU C O 1
ATOM 4548 N N . SER B 2 348 ? 132.348 145.664 147.183 1.00 11.67 348 SER C N 1
ATOM 4549 C CA . SER B 2 348 ? 132.001 144.847 146.024 1.00 9.76 348 SER C CA 1
ATOM 4550 C C . SER B 2 348 ? 132.332 145.565 144.722 1.00 10.08 348 SER C C 1
ATOM 4551 O O . SER B 2 348 ? 132.870 144.957 143.789 1.00 13.23 348 SER C O 1
ATOM 4554 N N . ALA B 2 349 ? 132.027 146.860 144.644 1.00 9.74 349 ALA C N 1
ATOM 4555 C CA . ALA B 2 349 ? 132.318 147.621 143.439 1.00 8.94 349 ALA C CA 1
ATOM 4556 C C . ALA B 2 349 ? 133.815 147.761 143.227 1.00 8.49 349 ALA C C 1
ATOM 4557 O O . ALA B 2 349 ? 134.277 147.802 142.089 1.00 8.10 349 ALA C O 1
ATOM 4559 N N . TYR B 2 350 ? 134.592 147.837 144.306 1.00 9.71 350 TYR C N 1
ATOM 4560 C CA . TYR B 2 350 ? 136.041 147.896 144.168 1.00 10.83 350 TYR C CA 1
ATOM 4561 C C . TYR B 2 350 ? 136.594 146.575 143.668 1.00 11.15 350 TYR C C 1
ATOM 4562 O O . TYR B 2 350 ? 137.474 146.558 142.804 1.00 14.15 350 TYR C O 1
ATOM 4571 N N . ILE B 2 351 ? 136.098 145.458 144.203 1.00 9.31 351 ILE C N 1
ATOM 4572 C CA . ILE B 2 351 ? 136.499 144.160 143.670 1.00 7.63 351 ILE C CA 1
ATOM 4573 C C . ILE B 2 351 ? 136.188 144.091 142.183 1.00 8.44 351 ILE C C 1
ATOM 4574 O O . ILE B 2 351 ? 137.051 143.750 141.365 1.00 11.96 351 ILE C O 1
ATOM 4579 N N . GLY B 2 352 ? 134.965 144.464 141.806 1.00 6.76 352 GLY C N 1
ATOM 4580 C CA . GLY B 2 352 ? 134.581 144.398 140.407 1.00 6.57 352 GLY C CA 1
ATOM 4581 C C . GLY B 2 352 ? 135.374 145.338 139.521 1.00 8.69 352 GLY C C 1
ATOM 4582 O O . GLY B 2 352 ? 135.775 144.967 138.420 1.00 13.81 352 GLY C O 1
ATOM 4583 N N . ILE B 2 353 ? 135.620 146.562 139.988 1.00 8.48 353 ILE C N 1
ATOM 4584 C CA . ILE B 2 353 ? 136.290 147.565 139.170 1.00 7.40 353 ILE C CA 1
ATOM 4585 C C . ILE B 2 353 ? 137.771 147.245 139.025 1.00 8.60 353 ILE C C 1
ATOM 4586 O O . ILE B 2 353 ? 138.346 147.407 137.945 1.00 11.20 353 ILE C O 1
ATOM 4591 N N . LEU B 2 354 ? 138.422 146.805 140.105 1.00 7.53 354 LEU C N 1
ATOM 4592 C CA . LEU B 2 354 ? 139.807 146.372 139.988 1.00 5.97 354 LEU C CA 1
ATOM 4593 C C . LEU B 2 354 ? 139.927 145.154 139.089 1.00 6.54 354 LEU C C 1
ATOM 4594 O O . LEU B 2 354 ? 140.839 145.089 138.254 1.00 12.22 354 LEU C O 1
ATOM 4599 N N . GLY B 2 355 ? 139.013 144.192 139.229 1.00 5.56 355 GLY C N 1
ATOM 4600 C CA . GLY B 2 355 ? 138.997 143.077 138.305 1.00 7.80 355 GLY C CA 1
ATOM 4601 C C . GLY B 2 355 ? 138.807 143.528 136.872 1.00 10.11 355 GLY C C 1
ATOM 4602 O O . GLY B 2 355 ? 139.472 143.030 135.968 1.00 13.28 355 GLY C O 1
ATOM 4603 N N . CYS B 2 356 ? 137.921 144.499 136.651 1.00 9.69 356 CYS C N 1
ATOM 4604 C CA . CYS B 2 356 ? 137.645 144.962 135.298 1.00 7.49 356 CYS C CA 1
ATOM 4605 C C . CYS B 2 356 ? 138.837 145.695 134.703 1.00 8.12 356 CYS C C 1
ATOM 4606 O O . CYS B 2 356 ? 139.145 145.521 133.524 1.00 12.17 356 CYS C O 1
ATOM 4609 N N . VAL B 2 357 ? 139.520 146.517 135.497 1.00 6.21 357 VAL C N 1
ATOM 4610 C CA . VAL B 2 357 ? 140.681 147.245 134.991 1.00 6.00 357 VAL C CA 1
ATOM 4611 C C . VAL B 2 357 ? 141.812 146.277 134.667 1.00 7.13 357 VAL C C 1
ATOM 4612 O O . VAL B 2 357 ? 142.422 146.338 133.589 1.00 12.04 357 VAL C O 1
ATOM 4616 N N . ILE B 2 358 ? 142.103 145.358 135.591 1.00 5.84 358 ILE C N 1
ATOM 4617 C CA . ILE B 2 358 ? 143.167 144.393 135.342 1.00 7.43 358 ILE C CA 1
ATOM 4618 C C . ILE B 2 358 ? 142.811 143.507 134.156 1.00 10.93 358 ILE C C 1
ATOM 4619 O O . ILE B 2 358 ? 143.662 143.208 133.311 1.00 10.14 358 ILE C O 1
ATOM 4624 N N . GLY B 2 359 ? 141.547 143.094 134.054 1.00 9.70 359 GLY C N 1
ATOM 4625 C CA . GLY B 2 359 ? 141.104 142.278 132.944 1.00 8.08 359 GLY C CA 1
ATOM 4626 C C . GLY B 2 359 ? 141.072 143.006 131.623 1.00 11.20 359 GLY C C 1
ATOM 4627 O O . GLY B 2 359 ? 141.286 142.380 130.589 1.00 18.04 359 GLY C O 1
ATOM 4628 N N . ILE B 2 360 ? 140.827 144.314 131.631 1.00 9.02 360 ILE C N 1
ATOM 4629 C CA . ILE B 2 360 ? 140.892 145.094 130.403 1.00 7.52 360 ILE C CA 1
ATOM 4630 C C . ILE B 2 360 ? 142.333 145.242 129.938 1.00 9.86 360 ILE C C 1
ATOM 4631 O O . ILE B 2 360 ? 142.618 145.170 128.740 1.00 11.95 360 ILE C O 1
ATOM 4636 N N . ILE B 2 361 ? 143.268 145.442 130.869 1.00 8.40 361 ILE C N 1
ATOM 4637 C CA . ILE B 2 361 ? 144.679 145.458 130.484 1.00 8.37 361 ILE C CA 1
ATOM 4638 C C . ILE B 2 361 ? 145.096 144.099 129.927 1.00 11.89 361 ILE C C 1
ATOM 4639 O O . ILE B 2 361 ? 145.753 144.006 128.878 1.00 14.02 361 ILE C O 1
ATOM 4644 N N . ILE B 2 362 ? 144.702 143.022 130.609 1.00 11.75 362 ILE C N 1
ATOM 4645 C CA . ILE B 2 362 ? 145.004 141.677 130.129 1.00 10.48 362 ILE C CA 1
ATOM 4646 C C . ILE B 2 362 ? 144.338 141.434 128.782 1.00 15.39 362 ILE C C 1
ATOM 4647 O O . ILE B 2 362 ? 144.886 140.744 127.919 1.00 22.63 362 ILE C O 1
ATOM 4652 N N . SER B 2 363 ? 143.151 142.005 128.576 1.00 12.88 363 SER C N 1
ATOM 4653 C CA . SER B 2 363 ? 142.437 141.821 127.320 1.00 12.57 363 SER C CA 1
ATOM 4654 C C . SER B 2 363 ? 143.108 142.578 126.188 1.00 18.86 363 SER C C 1
ATOM 4655 O O . SER B 2 363 ? 143.118 142.111 125.048 1.00 27.50 363 SER C O 1
ATOM 4658 N N . TYR B 2 364 ? 143.658 143.756 126.475 1.00 15.71 364 TYR C N 1
ATOM 4659 C CA . TYR B 2 364 ? 144.468 144.445 125.477 1.00 15.64 364 TYR C CA 1
ATOM 4660 C C . TYR B 2 364 ? 145.682 143.611 125.105 1.00 18.50 364 TYR C C 1
ATOM 4661 O O . TYR B 2 364 ? 146.022 143.481 123.922 1.00 21.95 364 TYR C O 1
ATOM 4670 N N . GLY B 2 365 ? 146.338 143.020 126.104 1.00 17.39 365 GLY C N 1
ATOM 4671 C CA . GLY B 2 365 ? 147.454 142.134 125.810 1.00 21.69 365 GLY C CA 1
ATOM 4672 C C . GLY B 2 365 ? 147.045 140.937 124.970 1.00 28.64 365 GLY C C 1
ATOM 4673 O O . GLY B 2 365 ? 147.733 140.572 124.013 1.00 41.35 365 GLY C O 1
ATOM 4674 N N . VAL B 2 366 ? 145.911 140.322 125.306 1.00 21.36 366 VAL C N 1
ATOM 4675 C CA . VAL B 2 366 ? 145.449 139.141 124.585 1.00 22.15 366 VAL C CA 1
ATOM 4676 C C . VAL B 2 366 ? 145.024 139.507 123.170 1.00 31.55 366 VAL C C 1
ATOM 4677 O O . VAL B 2 366 ? 145.243 138.742 122.227 1.00 43.83 366 VAL C O 1
ATOM 4681 N N . SER B 2 367 ? 144.407 140.676 122.994 1.00 26.50 367 SER C N 1
ATOM 4682 C CA . SER B 2 367 ? 144.031 141.121 121.658 1.00 29.01 367 SER C CA 1
ATOM 4683 C C . SER B 2 367 ? 145.259 141.411 120.810 1.00 34.54 367 SER C C 1
ATOM 4684 O O . SER B 2 367 ? 145.275 141.105 119.614 1.00 38.50 367 SER C O 1
ATOM 4687 N N . TYR B 2 368 ? 146.297 142.002 121.405 1.00 33.12 368 TYR C N 1
ATOM 4688 C CA . TYR B 2 368 ? 147.548 142.179 120.673 1.00 39.42 368 TYR C CA 1
ATOM 4689 C C . TYR B 2 368 ? 148.144 140.833 120.282 1.00 41.31 368 TYR C C 1
ATOM 4690 O O . TYR B 2 368 ? 148.600 140.650 119.146 1.00 49.16 368 TYR C O 1
ATOM 4699 N N . LEU B 2 369 ? 148.129 139.872 121.207 1.00 36.89 369 LEU C N 1
ATOM 4700 C CA . LEU B 2 369 ? 148.654 138.545 120.905 1.00 38.93 369 LEU C CA 1
ATOM 4701 C C . LEU B 2 369 ? 147.862 137.881 119.786 1.00 43.60 369 LEU C C 1
ATOM 4702 O O . LEU B 2 369 ? 148.441 137.243 118.902 1.00 55.57 369 LEU C O 1
ATOM 4707 N N . VAL B 2 370 ? 146.537 138.019 119.809 1.00 35.69 370 VAL C N 1
ATOM 4708 C CA . VAL B 2 370 ? 145.699 137.423 118.774 1.00 40.45 370 VAL C CA 1
ATOM 4709 C C . VAL B 2 370 ? 145.946 138.097 117.431 1.00 48.00 370 VAL C C 1
ATOM 4710 O O . VAL B 2 370 ? 146.073 137.427 116.401 1.00 56.51 370 VAL C O 1
ATOM 4714 N N . ASN B 2 371 ? 146.021 139.428 117.418 1.00 42.04 371 ASN C N 1
ATOM 4715 C CA . ASN B 2 371 ? 146.276 140.154 116.182 1.00 45.64 371 ASN C CA 1
ATOM 4716 C C . ASN B 2 371 ? 147.655 139.858 115.612 1.00 50.85 371 ASN C C 1
ATOM 4717 O O . ASN B 2 371 ? 147.856 140.004 114.403 1.00 55.25 371 ASN C O 1
ATOM 4722 N N . LEU B 2 372 ? 148.611 139.465 116.451 1.00 49.59 372 LEU C N 1
ATOM 4723 C CA . LEU B 2 372 ? 149.928 139.068 115.969 1.00 50.35 372 LEU C CA 1
ATOM 4724 C C . LEU B 2 372 ? 150.001 137.604 115.559 1.00 57.37 372 LEU C C 1
ATOM 4725 O O . LEU B 2 372 ? 150.785 137.255 114.672 1.00 68.49 372 LEU C O 1
ATOM 4730 N N . ALA B 2 373 ? 149.202 136.735 116.181 1.00 53.42 373 ALA C N 1
ATOM 4731 C CA . ALA B 2 373 ? 149.320 135.307 115.911 1.00 59.89 373 ALA C CA 1
ATOM 4732 C C . ALA B 2 373 ? 148.398 134.853 114.787 1.00 71.47 373 ALA C C 1
ATOM 4733 O O . ALA B 2 373 ? 148.709 133.876 114.098 1.00 80.38 373 ALA C O 1
ATOM 4735 N N . VAL B 2 374 ? 147.262 135.527 114.593 1.00 67.23 374 VAL C N 1
ATOM 4736 C CA . VAL B 2 374 ? 146.312 135.099 113.564 1.00 72.05 374 VAL C CA 1
ATOM 4737 C C . VAL B 2 374 ? 146.899 135.185 112.159 1.00 84.75 374 VAL C C 1
ATOM 4738 O O . VAL B 2 374 ? 146.744 134.221 111.392 1.00 93.38 374 VAL C O 1
ATOM 4742 N N . PRO B 2 375 ? 147.549 136.280 111.746 1.00 80.69 375 PRO C N 1
ATOM 4743 C CA . PRO B 2 375 ? 148.215 136.255 110.434 1.00 87.65 375 PRO C CA 1
ATOM 4744 C C . PRO B 2 375 ? 149.265 135.167 110.322 1.00 97.63 375 PRO C C 1
ATOM 4745 O O . PRO B 2 375 ? 149.376 134.533 109.266 1.00 105.08 375 PRO C O 1
ATOM 4749 N N . MET B 2 376 ? 150.024 134.913 111.391 1.00 96.18 376 MET C N 1
ATOM 4750 C CA . MET B 2 376 ? 151.009 133.837 111.364 1.00 97.12 376 MET C CA 1
ATOM 4751 C C . MET B 2 376 ? 150.339 132.480 111.186 1.00 105.49 376 MET C C 1
ATOM 4752 O O . MET B 2 376 ? 150.811 131.646 110.404 1.00 113.11 376 MET C O 1
ATOM 4757 N N . ILE B 2 377 ? 149.235 132.245 111.897 1.00 98.55 377 ILE C N 1
ATOM 4758 C CA . ILE B 2 377 ? 148.529 130.973 111.784 1.00 104.56 377 ILE C CA 1
ATOM 4759 C C . ILE B 2 377 ? 147.954 130.802 110.385 1.00 113.45 377 ILE C C 1
ATOM 4760 O O . ILE B 2 377 ? 148.038 129.719 109.793 1.00 123.07 377 ILE C O 1
ATOM 4765 N N . LEU B 2 378 ? 147.362 131.862 109.832 1.00 110.34 378 LEU C N 1
ATOM 4766 C CA . LEU B 2 378 ? 146.823 131.782 108.478 1.00 116.07 378 LEU C CA 1
ATOM 4767 C C . LEU B 2 378 ? 147.928 131.520 107.463 1.00 125.88 378 LEU C C 1
ATOM 4768 O O . LEU B 2 378 ? 147.740 130.752 106.513 1.00 134.10 378 LEU C O 1
ATOM 4773 N N . ALA B 2 379 ? 149.090 132.151 107.649 1.00 128.46 379 ALA C N 1
ATOM 4774 C CA . ALA B 2 379 ? 150.216 131.918 106.752 1.00 135.72 379 ALA C CA 1
ATOM 4775 C C . ALA B 2 379 ? 150.717 130.483 106.850 1.00 139.24 379 ALA C C 1
ATOM 4776 O O . ALA B 2 379 ? 151.073 129.871 105.836 1.00 144.17 379 ALA C O 1
ATOM 4778 N N . ALA B 2 380 ? 150.752 129.929 108.062 1.00 135.91 380 ALA C N 1
ATOM 4779 C CA . ALA B 2 380 ? 151.348 128.614 108.260 1.00 138.10 380 ALA C CA 1
ATOM 4780 C C . ALA B 2 380 ? 150.415 127.490 107.821 1.00 147.78 380 ALA C C 1
ATOM 4781 O O . ALA B 2 380 ? 150.828 126.585 107.088 1.00 152.80 380 ALA C O 1
ATOM 4783 N N . THR B 2 381 ? 149.156 127.524 108.268 1.00 147.49 381 THR C N 1
ATOM 4784 C CA . THR B 2 381 ? 148.269 126.377 108.082 1.00 152.45 381 THR C CA 1
ATOM 4785 C C . THR B 2 381 ? 147.966 126.130 106.607 1.00 159.06 381 THR C C 1
ATOM 4786 O O . THR B 2 381 ? 148.420 125.138 106.024 1.00 162.05 381 THR C O 1
ATOM 4790 N N . SER B 2 382 ? 147.205 127.022 105.983 1.00 156.61 382 SER C N 1
ATOM 4791 C CA . SER B 2 382 ? 146.720 126.785 104.621 1.00 158.32 382 SER C CA 1
ATOM 4792 C C . SER B 2 382 ? 147.655 127.376 103.574 1.00 166.90 382 SER C C 1
ATOM 4793 O O . SER B 2 382 ? 147.219 128.082 102.666 1.00 174.39 382 SER C O 1
ATOM 4796 N N . GLY B 2 383 ? 148.949 127.074 103.701 1.00 165.07 383 GLY C N 1
ATOM 4797 C CA . GLY B 2 383 ? 149.959 127.278 102.673 1.00 169.94 383 GLY C CA 1
ATOM 4798 C C . GLY B 2 383 ? 149.818 128.477 101.756 1.00 178.55 383 GLY C C 1
ATOM 4799 O O . GLY B 2 383 ? 149.991 128.343 100.541 1.00 186.14 383 GLY C O 1
ATOM 4800 N N . GLY B 2 384 ? 149.509 129.649 102.305 1.00 172.68 384 GLY C N 1
ATOM 4801 C CA . GLY B 2 384 ? 149.226 130.790 101.457 1.00 170.27 384 GLY C CA 1
ATOM 4802 C C . GLY B 2 384 ? 149.817 132.105 101.916 1.00 163.53 384 GLY C C 1
ATOM 4803 O O . GLY B 2 384 ? 149.517 133.154 101.336 1.00 161.11 384 GLY C O 1
ATOM 4804 N N . ASP B 2 385 ? 150.652 132.065 102.956 1.00 160.46 385 ASP C N 1
ATOM 4805 C CA . ASP B 2 385 ? 151.287 133.263 103.510 1.00 160.46 385 ASP C CA 1
ATOM 4806 C C . ASP B 2 385 ? 150.254 134.300 103.941 1.00 158.22 385 ASP C C 1
ATOM 4807 O O . ASP B 2 385 ? 150.521 135.505 103.913 1.00 154.98 385 ASP C O 1
ATOM 4812 N N . ALA B 2 386 ? 149.066 133.833 104.332 1.00 156.06 386 ALA C N 1
ATOM 4813 C CA . ALA B 2 386 ? 147.945 134.671 104.758 1.00 150.55 386 ALA C CA 1
ATOM 4814 C C . ALA B 2 386 ? 147.493 135.642 103.671 1.00 150.35 386 ALA C C 1
ATOM 4815 O O . ALA B 2 386 ? 146.757 136.593 103.953 1.00 141.18 386 ALA C O 1
ATOM 4817 N N . GLY B 2 387 ? 147.920 135.424 102.429 1.00 152.26 387 GLY C N 1
ATOM 4818 C CA . GLY B 2 387 ? 147.514 136.278 101.332 1.00 152.60 387 GLY C CA 1
ATOM 4819 C C . GLY B 2 387 ? 148.173 137.636 101.293 1.00 149.62 387 GLY C C 1
ATOM 4820 O O . GLY B 2 387 ? 147.786 138.469 100.467 1.00 146.65 387 GLY C O 1
ATOM 4821 N N . ASP B 2 388 ? 149.163 137.881 102.154 1.00 144.09 388 ASP C N 1
ATOM 4822 C CA . ASP B 2 388 ? 149.819 139.186 102.262 1.00 144.04 388 ASP C CA 1
ATOM 4823 C C . ASP B 2 388 ? 148.796 140.297 102.489 1.00 141.56 388 ASP C C 1
ATOM 4824 O O . ASP B 2 388 ? 148.872 141.376 101.897 1.00 135.12 388 ASP C O 1
ATOM 4829 N N . LEU B 2 389 ? 147.827 140.026 103.359 1.00 141.06 389 LEU C N 1
ATOM 4830 C CA . LEU B 2 389 ? 146.767 140.967 103.681 1.00 129.11 389 LEU C CA 1
ATOM 4831 C C . LEU B 2 389 ? 146.797 141.287 105.169 1.00 115.29 389 LEU C C 1
ATOM 4832 O O . LEU B 2 389 ? 147.367 140.546 105.975 1.00 109.91 389 LEU C O 1
ATOM 4837 N N . ASN B 2 390 ? 146.174 142.406 105.526 1.00 100.73 390 ASN C N 1
ATOM 4838 C CA . ASN B 2 390 ? 146.133 142.885 106.901 1.00 90.14 390 ASN C CA 1
ATOM 4839 C C . ASN B 2 390 ? 144.737 142.657 107.464 1.00 89.45 390 ASN C C 1
ATOM 4840 O O . ASN B 2 390 ? 143.754 143.176 106.924 1.00 90.15 390 ASN C O 1
ATOM 4845 N N . TYR B 2 391 ? 144.656 141.892 108.550 1.00 79.14 391 TYR C N 1
ATOM 4846 C CA . TYR B 2 391 ? 143.397 141.585 109.211 1.00 77.35 391 TYR C CA 1
ATOM 4847 C C . TYR B 2 391 ? 143.498 141.934 110.687 1.00 75.04 391 TYR C C 1
ATOM 4848 O O . TYR B 2 391 ? 144.584 141.919 111.273 1.00 75.00 391 TYR C O 1
ATOM 4857 N N . THR B 2 392 ? 142.353 142.251 111.284 1.00 72.05 392 THR C N 1
ATOM 4858 C CA . THR B 2 392 ? 142.248 142.539 112.712 1.00 65.02 392 THR C CA 1
ATOM 4859 C C . THR B 2 392 ? 141.210 141.587 113.297 1.00 56.10 392 THR C C 1
ATOM 4860 O O . THR B 2 392 ? 140.027 141.919 113.392 1.00 51.96 392 THR C O 1
ATOM 4864 N N . PHE B 2 393 ? 141.660 140.395 113.691 1.00 53.07 393 PHE C N 1
ATOM 4865 C CA . PHE B 2 393 ? 140.757 139.411 114.273 1.00 53.25 393 PHE C CA 1
ATOM 4866 C C . PHE B 2 393 ? 140.318 139.774 115.683 1.00 54.64 393 PHE C C 1
ATOM 4867 O O . PHE B 2 393 ? 139.413 139.125 116.216 1.00 58.66 393 PHE C O 1
ATOM 4875 N N . SER B 2 394 ? 140.928 140.784 116.297 1.00 48.12 394 SER C N 1
ATOM 4876 C CA . SER B 2 394 ? 140.587 141.163 117.664 1.00 39.61 394 SER C CA 1
ATOM 4877 C C . SER B 2 394 ? 140.843 142.655 117.816 1.00 41.94 394 SER C C 1
ATOM 4878 O O . SER B 2 394 ? 141.998 143.088 117.836 1.00 46.90 394 SER C O 1
ATOM 4881 N N . TYR B 2 395 ? 139.769 143.432 117.917 1.00 39.55 395 TYR C N 1
ATOM 4882 C CA . TYR B 2 395 ? 139.848 144.880 118.040 1.00 32.75 395 TYR C CA 1
ATOM 4883 C C . TYR B 2 395 ? 139.007 145.315 119.228 1.00 38.66 395 TYR C C 1
ATOM 4884 O O . TYR B 2 395 ? 137.836 144.939 119.331 1.00 45.46 395 TYR C O 1
ATOM 4893 N N . ILE B 2 396 ? 139.599 146.104 120.119 1.00 34.84 396 ILE C N 1
ATOM 4894 C CA . ILE B 2 396 ? 138.897 146.572 121.311 1.00 25.09 396 ILE C CA 1
ATOM 4895 C C . ILE B 2 396 ? 138.729 148.084 121.237 1.00 25.77 396 ILE C C 1
ATOM 4896 O O . ILE B 2 396 ? 139.657 148.827 121.586 1.00 30.81 396 ILE C O 1
ATOM 4901 N N . PRO B 2 397 ? 137.581 148.582 120.800 1.00 23.65 397 PRO C N 1
ATOM 4902 C CA . PRO B 2 397 ? 137.357 150.028 120.802 1.00 28.45 397 PRO C CA 1
ATOM 4903 C C . PRO B 2 397 ? 137.114 150.533 122.214 1.00 27.92 397 PRO C C 1
ATOM 4904 O O . PRO B 2 397 ? 136.842 149.771 123.143 1.00 29.76 397 PRO C O 1
ATOM 4908 N N . ALA B 2 398 ? 137.222 151.854 122.370 1.00 28.22 398 ALA C N 1
ATOM 4909 C CA . ALA B 2 398 ? 136.886 152.469 123.647 1.00 26.10 398 ALA C CA 1
ATOM 4910 C C . ALA B 2 398 ? 135.439 152.212 124.030 1.00 24.86 398 ALA C C 1
ATOM 4911 O O . ALA B 2 398 ? 135.125 152.136 125.224 1.00 24.72 398 ALA C O 1
ATOM 4913 N N . SER B 2 399 ? 134.553 152.064 123.045 1.00 21.56 399 SER C N 1
ATOM 4914 C CA . SER B 2 399 ? 133.171 151.716 123.344 1.00 20.14 399 SER C CA 1
ATOM 4915 C C . SER B 2 399 ? 133.091 150.372 124.053 1.00 19.52 399 SER C C 1
ATOM 4916 O O . SER B 2 399 ? 132.377 150.232 125.051 1.00 21.57 399 SER C O 1
ATOM 4919 N N . LEU B 2 400 ? 133.831 149.376 123.561 1.00 19.20 400 LEU C N 1
ATOM 4920 C CA . LEU B 2 400 ? 133.802 148.059 124.188 1.00 18.48 400 LEU C CA 1
ATOM 4921 C C . LEU B 2 400 ? 134.348 148.113 125.606 1.00 16.96 400 LEU C C 1
ATOM 4922 O O . LEU B 2 400 ? 133.844 147.425 126.497 1.00 18.81 400 LEU C O 1
ATOM 4927 N N . VAL B 2 401 ? 135.381 148.923 125.835 1.00 16.03 401 VAL C N 1
ATOM 4928 C CA . VAL B 2 401 ? 135.894 149.094 127.190 1.00 12.17 401 VAL C CA 1
ATOM 4929 C C . VAL B 2 401 ? 134.835 149.730 128.081 1.00 14.75 401 VAL C C 1
ATOM 4930 O O . VAL B 2 401 ? 134.693 149.369 129.255 1.00 15.48 401 VAL C O 1
ATOM 4934 N N . ILE B 2 402 ? 134.067 150.679 127.540 1.00 18.00 402 ILE C N 1
ATOM 4935 C CA . ILE B 2 402 ? 133.009 151.307 128.327 1.00 16.01 402 ILE C CA 1
ATOM 4936 C C . ILE B 2 402 ? 131.928 150.293 128.684 1.00 13.28 402 ILE C C 1
ATOM 4937 O O . ILE B 2 402 ? 131.462 150.242 129.830 1.00 13.25 402 ILE C O 1
ATOM 4942 N N . ILE B 2 403 ? 131.510 149.471 127.716 1.00 12.39 403 ILE C N 1
ATOM 4943 C CA . ILE B 2 403 ? 130.517 148.439 128.019 1.00 11.55 403 ILE C CA 1
ATOM 4944 C C . ILE B 2 403 ? 131.068 147.450 129.037 1.00 14.18 403 ILE C C 1
ATOM 4945 O O . ILE B 2 403 ? 130.349 147.004 129.936 1.00 18.50 403 ILE C O 1
ATOM 4950 N N . ALA B 2 404 ? 132.345 147.087 128.915 1.00 12.26 404 ALA C N 1
ATOM 4951 C CA . ALA B 2 404 ? 132.939 146.164 129.875 1.00 9.89 404 ALA C CA 1
ATOM 4952 C C . ALA B 2 404 ? 132.933 146.748 131.279 1.00 12.95 404 ALA C C 1
ATOM 4953 O O . ALA B 2 404 ? 132.542 146.073 132.237 1.00 15.22 404 ALA C O 1
ATOM 4955 N N . VAL B 2 405 ? 133.358 148.005 131.419 1.00 14.22 405 VAL C N 1
ATOM 4956 C CA . VAL B 2 405 ? 133.373 148.639 132.732 1.00 9.89 405 VAL C CA 1
ATOM 4957 C C . VAL B 2 405 ? 131.967 148.698 133.307 1.00 11.59 405 VAL C C 1
ATOM 4958 O O . VAL B 2 405 ? 131.744 148.332 134.466 1.00 13.41 405 VAL C O 1
ATOM 4962 N N . VAL B 2 406 ? 130.993 149.127 132.501 1.00 11.57 406 VAL C N 1
ATOM 4963 C CA . VAL B 2 406 ? 129.629 149.252 132.998 1.00 8.76 406 VAL C CA 1
ATOM 4964 C C . VAL B 2 406 ? 129.085 147.896 133.423 1.00 11.72 406 VAL C C 1
ATOM 4965 O O . VAL B 2 406 ? 128.548 147.752 134.525 1.00 18.46 406 VAL C O 1
ATOM 4969 N N . ILE B 2 407 ? 129.244 146.876 132.580 1.00 11.14 407 ILE C N 1
ATOM 4970 C CA . ILE B 2 407 ? 128.682 145.562 132.871 1.00 12.13 407 ILE C CA 1
ATOM 4971 C C . ILE B 2 407 ? 129.334 144.951 134.102 1.00 13.90 407 ILE C C 1
ATOM 4972 O O . ILE B 2 407 ? 128.650 144.411 134.978 1.00 14.77 407 ILE C O 1
ATOM 4977 N N . CYS B 2 408 ? 130.661 145.033 134.201 1.00 11.71 408 CYS C N 1
ATOM 4978 C CA . CYS B 2 408 ? 131.345 144.365 135.301 1.00 11.38 408 CYS C CA 1
ATOM 4979 C C . CYS B 2 408 ? 131.136 145.103 136.617 1.00 14.21 408 CYS C C 1
ATOM 4980 O O . CYS B 2 408 ? 130.907 144.472 137.656 1.00 17.56 408 CYS C O 1
ATOM 4983 N N . GLY B 2 409 ? 131.180 146.436 136.597 1.00 12.71 409 GLY C N 1
ATOM 4984 C CA . GLY B 2 409 ? 130.825 147.182 137.789 1.00 9.93 409 GLY C CA 1
ATOM 4985 C C . GLY B 2 409 ? 129.393 146.931 138.217 1.00 8.46 409 GLY C C 1
ATOM 4986 O O . GLY B 2 409 ? 129.108 146.795 139.409 1.00 13.84 409 GLY C O 1
ATOM 4987 N N . GLY B 2 410 ? 128.476 146.841 137.252 1.00 7.87 410 GLY C N 1
ATOM 4988 C CA . GLY B 2 410 ? 127.088 146.592 137.589 1.00 10.30 410 GLY C CA 1
ATOM 4989 C C . GLY B 2 410 ? 126.865 145.221 138.192 1.00 14.69 410 GLY C C 1
ATOM 4990 O O . GLY B 2 410 ? 126.129 145.083 139.170 1.00 20.14 410 GLY C O 1
ATOM 4991 N N . VAL B 2 411 ? 127.489 144.188 137.623 1.00 10.75 411 VAL C N 1
ATOM 4992 C CA . VAL B 2 411 ? 127.310 142.856 138.192 1.00 9.52 411 VAL C CA 1
ATOM 4993 C C . VAL B 2 411 ? 127.989 142.757 139.549 1.00 13.11 411 VAL C C 1
ATOM 4994 O O . VAL B 2 411 ? 127.479 142.084 140.448 1.00 21.49 411 VAL C O 1
ATOM 4998 N N . ALA B 2 412 ? 129.133 143.421 139.739 1.00 10.60 412 ALA C N 1
ATOM 4999 C CA . ALA B 2 412 ? 129.762 143.412 141.055 1.00 9.12 412 ALA C CA 1
ATOM 5000 C C . ALA B 2 412 ? 128.884 144.104 142.090 1.00 11.55 412 ALA C C 1
ATOM 5001 O O . ALA B 2 412 ? 128.722 143.608 143.211 1.00 14.10 412 ALA C O 1
ATOM 5003 N N . VAL B 2 413 ? 128.297 145.247 141.729 1.00 11.44 413 VAL C N 1
ATOM 5004 C CA . VAL B 2 413 ? 127.415 145.952 142.653 1.00 9.61 413 VAL C CA 1
ATOM 5005 C C . VAL B 2 413 ? 126.170 145.124 142.938 1.00 12.82 413 VAL C C 1
ATOM 5006 O O . VAL B 2 413 ? 125.697 145.065 144.078 1.00 20.66 413 VAL C O 1
ATOM 5010 N N . ILE B 2 414 ? 125.624 144.464 141.916 1.00 9.04 414 ILE C N 1
ATOM 5011 C CA . ILE B 2 414 ? 124.457 143.609 142.113 1.00 9.29 414 ILE C CA 1
ATOM 5012 C C . ILE B 2 414 ? 124.798 142.452 143.043 1.00 11.79 414 ILE C C 1
ATOM 5013 O O . ILE B 2 414 ? 123.999 142.073 143.907 1.00 15.81 414 ILE C O 1
ATOM 5018 N N . SER B 2 415 ? 125.989 141.876 142.881 1.00 8.55 415 SER C N 1
ATOM 5019 C CA . SER B 2 415 ? 126.429 140.814 143.776 1.00 7.41 415 SER C CA 1
ATOM 5020 C C . SER B 2 415 ? 126.554 141.318 145.202 1.00 10.16 415 SER C C 1
ATOM 5021 O O . SER B 2 415 ? 126.162 140.629 146.148 1.00 16.65 415 SER C O 1
ATOM 5024 N N . GLY B 2 416 ? 127.099 142.514 145.376 1.00 8.91 416 GLY C N 1
ATOM 5025 C CA . GLY B 2 416 ? 127.234 143.081 146.698 1.00 6.23 416 GLY C CA 1
ATOM 5026 C C . GLY B 2 416 ? 125.974 143.645 147.304 1.00 9.63 416 GLY C C 1
ATOM 5027 O O . GLY B 2 416 ? 125.983 143.993 148.486 1.00 16.69 416 GLY C O 1
ATOM 5028 N N . MET B 2 417 ? 124.891 143.767 146.532 1.00 9.10 417 MET C N 1
ATOM 5029 C CA . MET B 2 417 ? 123.652 144.308 147.086 1.00 9.75 417 MET C CA 1
ATOM 5030 C C . MET B 2 417 ? 123.136 143.467 148.245 1.00 14.50 417 MET C C 1
ATOM 5031 O O . MET B 2 417 ? 122.721 144.010 149.275 1.00 19.13 417 MET C O 1
ATOM 5036 N N . ASN B 2 418 ? 123.148 142.143 148.103 1.00 11.42 418 ASN C N 1
ATOM 5037 C CA . ASN B 2 418 ? 122.579 141.302 149.151 1.00 10.48 418 ASN C CA 1
ATOM 5038 C C . ASN B 2 418 ? 123.478 141.255 150.385 1.00 14.34 418 ASN C C 1
ATOM 5039 O O . ASN B 2 418 ? 122.966 141.351 151.507 1.00 20.18 418 ASN C O 1
ATOM 5044 N N . PRO B 2 419 ? 124.800 141.090 150.248 1.00 11.19 419 PRO C N 1
ATOM 5045 C CA . PRO B 2 419 ? 125.661 141.263 151.427 1.00 10.44 419 PRO C CA 1
ATOM 5046 C C . PRO B 2 419 ? 125.573 142.645 152.041 1.00 12.33 419 PRO C C 1
ATOM 5047 O O . PRO B 2 419 ? 125.709 142.771 153.261 1.00 14.51 419 PRO C O 1
ATOM 5051 N N . ALA B 2 420 ? 125.349 143.690 151.243 1.00 10.49 420 ALA C N 1
ATOM 5052 C CA . ALA B 2 420 ? 125.169 145.020 151.817 1.00 11.20 420 ALA C CA 1
ATOM 5053 C C . ALA B 2 420 ? 123.924 145.078 152.692 1.00 16.57 420 ALA C C 1
ATOM 5054 O O . ALA B 2 420 ? 123.958 145.626 153.800 1.00 25.57 420 ALA C O 1
ATOM 5056 N N . ARG B 2 421 ? 122.813 144.516 152.215 1.00 14.77 421 ARG C N 1
ATOM 5057 C CA . ARG B 2 421 ? 121.606 144.483 153.031 1.00 17.24 421 ARG C CA 1
ATOM 5058 C C . ARG B 2 421 ? 121.797 143.613 154.266 1.00 18.72 421 ARG C C 1
ATOM 5059 O O . ARG B 2 421 ? 121.286 143.943 155.342 1.00 26.04 421 ARG C O 1
ATOM 5067 N N . LYS B 2 422 ? 122.528 142.506 154.131 1.00 14.28 422 LYS C N 1
ATOM 5068 C CA . LYS B 2 422 ? 122.813 141.660 155.284 1.00 13.88 422 LYS C CA 1
ATOM 5069 C C . LYS B 2 422 ? 123.648 142.402 156.319 1.00 20.74 422 LYS C C 1
ATOM 5070 O O . LYS B 2 422 ? 123.430 142.251 157.525 1.00 24.56 422 LYS C O 1
ATOM 5076 N N . ALA B 2 423 ? 124.611 143.205 155.865 1.00 18.75 423 ALA C N 1
ATOM 5077 C CA . ALA B 2 423 ? 125.462 143.960 156.775 1.00 15.38 423 ALA C CA 1
ATOM 5078 C C . ALA B 2 423 ? 124.740 145.152 157.383 1.00 17.95 423 ALA C C 1
ATOM 5079 O O . ALA B 2 423 ? 125.123 145.616 158.459 1.00 27.36 423 ALA C O 1
ATOM 5081 N N . THR B 2 424 ? 123.729 145.690 156.704 1.00 15.91 424 THR C N 1
ATOM 5082 C CA . THR B 2 424 ? 122.936 146.738 157.335 1.00 16.31 424 THR C CA 1
ATOM 5083 C C . THR B 2 424 ? 121.964 146.161 158.355 1.00 23.67 424 THR C C 1
ATOM 5084 O O . THR B 2 424 ? 121.742 146.761 159.412 1.00 31.11 424 THR C O 1
ATOM 5088 N N . LYS B 2 425 ? 121.378 145.003 158.060 1.00 21.04 425 LYS C N 1
ATOM 5089 C CA . LYS B 2 425 ? 120.431 144.365 158.973 1.00 21.77 425 LYS C CA 1
ATOM 5090 C C . LYS B 2 425 ? 121.146 143.332 159.846 1.00 22.16 425 LYS C C 1
ATOM 5091 O O . LYS B 2 425 ? 120.818 142.147 159.863 1.00 26.41 425 LYS C O 1
ATOM 5097 N N . THR B 2 426 ? 122.146 143.813 160.586 1.00 22.82 426 THR C N 1
ATOM 5098 C CA . THR B 2 426 ? 122.970 142.925 161.397 1.00 28.28 426 THR C CA 1
ATOM 5099 C C . THR B 2 426 ? 122.265 142.466 162.668 1.00 32.58 426 THR C C 1
ATOM 5100 O O . THR B 2 426 ? 122.620 141.413 163.209 1.00 33.81 426 THR C O 1
ATOM 5104 N N . ASN B 2 427 ? 121.254 143.203 163.134 1.00 37.33 427 ASN C N 1
ATOM 5105 C CA . ASN B 2 427 ? 120.631 142.948 164.433 1.00 40.45 427 ASN C CA 1
ATOM 5106 C C . ASN B 2 427 ? 121.683 143.036 165.542 1.00 42.62 427 ASN C C 1
ATOM 5107 O O . ASN B 2 427 ? 122.088 142.043 166.147 1.00 43.12 427 ASN C O 1
ATOM 5112 N N . VAL B 2 428 ? 122.143 144.272 165.743 1.00 40.16 428 VAL C N 1
ATOM 5113 C CA . VAL B 2 428 ? 123.266 144.641 166.604 1.00 38.94 428 VAL C CA 1
ATOM 5114 C C . VAL B 2 428 ? 123.248 143.916 167.947 1.00 43.44 428 VAL C C 1
ATOM 5115 O O . VAL B 2 428 ? 124.306 143.624 168.515 1.00 45.71 428 VAL C O 1
ATOM 5119 N N . LEU B 2 429 ? 122.054 143.615 168.462 1.00 44.42 429 LEU C N 1
ATOM 5120 C CA . LEU B 2 429 ? 121.950 142.891 169.727 1.00 47.88 429 LEU C CA 1
ATOM 5121 C C . LEU B 2 429 ? 122.700 141.565 169.671 1.00 54.40 429 LEU C C 1
ATOM 5122 O O . LEU B 2 429 ? 123.450 141.224 170.592 1.00 60.22 429 LEU C O 1
ATOM 5127 N N . THR B 2 430 ? 122.501 140.800 168.596 1.00 51.68 430 THR C N 1
ATOM 5128 C CA . THR B 2 430 ? 123.172 139.511 168.467 1.00 54.61 430 THR C CA 1
ATOM 5129 C C . THR B 2 430 ? 124.685 139.675 168.396 1.00 58.81 430 THR C C 1
ATOM 5130 O O . THR B 2 430 ? 125.428 138.937 169.053 1.00 62.72 430 THR C O 1
ATOM 5134 N N . ALA B 2 431 ? 125.160 140.641 167.608 1.00 52.87 431 ALA C N 1
ATOM 5135 C CA . ALA B 2 431 ? 126.596 140.841 167.462 1.00 45.82 431 ALA C CA 1
ATOM 5136 C C . ALA B 2 431 ? 127.231 141.422 168.717 1.00 49.51 431 ALA C C 1
ATOM 5137 O O . ALA B 2 431 ? 128.454 141.348 168.867 1.00 48.46 431 ALA C O 1
ATOM 5139 N N . LEU B 2 432 ? 126.435 141.997 169.613 1.00 52.11 432 LEU C N 1
ATOM 5140 C CA . LEU B 2 432 ? 126.941 142.587 170.843 1.00 52.48 432 LEU C CA 1
ATOM 5141 C C . LEU B 2 432 ? 126.894 141.631 172.025 1.00 69.98 432 LEU C C 1
ATOM 5142 O O . LEU B 2 432 ? 127.285 142.016 173.131 1.00 77.48 432 LEU C O 1
ATOM 5147 N N . ARG B 2 433 ? 126.421 140.403 171.826 1.00 72.88 433 ARG C N 1
ATOM 5148 C CA . ARG B 2 433 ? 126.368 139.408 172.887 1.00 74.21 433 ARG C CA 1
ATOM 5149 C C . ARG B 2 433 ? 127.292 138.227 172.635 1.00 85.24 433 ARG C C 1
ATOM 5150 O O . ARG B 2 433 ? 127.273 137.268 173.415 1.00 95.47 433 ARG C O 1
ATOM 5158 N N . ARG B 2 434 ? 128.091 138.271 171.575 1.00 94.08 434 ARG C N 1
ATOM 5159 C CA . ARG B 2 434 ? 129.060 137.218 171.225 1.00 104.97 434 ARG C CA 1
ATOM 5160 C C . ARG B 2 434 ? 128.280 135.916 171.013 1.00 107.08 434 ARG C C 1
ATOM 5161 O O . ARG B 2 434 ? 127.167 135.945 170.466 1.00 102.41 434 ARG C O 1
ATOM 5169 N N . GLU B 2 435 ? 128.823 134.773 171.425 1.00 113.02 435 GLU C N 1
ATOM 5170 C CA . GLU B 2 435 ? 128.156 133.486 171.281 1.00 118.13 435 GLU C CA 1
ATOM 5171 C C . GLU B 2 435 ? 128.405 132.679 172.551 1.00 120.94 435 GLU C C 1
ATOM 5172 O O . GLU B 2 435 ? 128.870 133.206 173.566 1.00 122.51 435 GLU C O 1
ATOM 5178 N N . LEU B 2 436 ? 128.094 131.388 172.493 1.00 120.91 436 LEU C N 1
ATOM 5179 C CA . LEU B 2 436 ? 128.306 130.499 173.629 1.00 127.14 436 LEU C CA 1
ATOM 5180 C C . LEU B 2 436 ? 129.442 129.521 173.347 1.00 124.72 436 LEU C C 1
ATOM 5181 O O . LEU B 2 436 ? 130.190 129.145 174.250 1.00 125.20 436 LEU C O 1
ATOM 5186 N N . MET C 2 1 ? 138.035 105.403 157.022 1.00 57.34 1 MET D N 1
ATOM 5187 C CA . MET C 2 1 ? 136.699 105.985 157.014 1.00 55.32 1 MET D CA 1
ATOM 5188 C C . MET C 2 1 ? 135.880 105.438 155.855 1.00 57.88 1 MET D C 1
ATOM 5189 O O . MET C 2 1 ? 136.310 105.485 154.704 1.00 58.14 1 MET D O 1
ATOM 5194 N N . ARG C 2 2 ? 134.697 104.915 156.164 1.00 57.55 2 ARG D N 1
ATOM 5195 C CA . ARG C 2 2 ? 133.839 104.362 155.129 1.00 58.38 2 ARG D CA 1
ATOM 5196 C C . ARG C 2 2 ? 133.270 105.471 154.253 1.00 61.32 2 ARG D C 1
ATOM 5197 O O . ARG C 2 2 ? 133.140 106.623 154.674 1.00 63.09 2 ARG D O 1
ATOM 5205 N N . PHE C 2 3 ? 132.934 105.107 153.014 1.00 59.38 3 PHE D N 1
ATOM 5206 C CA . PHE C 2 3 ? 132.458 106.093 152.051 1.00 54.47 3 PHE D CA 1
ATOM 5207 C C . PHE C 2 3 ? 131.141 106.701 152.519 1.00 55.68 3 PHE D C 1
ATOM 5208 O O . PHE C 2 3 ? 130.925 107.912 152.391 1.00 58.75 3 PHE D O 1
ATOM 5216 N N . LYS C 2 4 ? 130.258 105.878 153.089 1.00 57.61 4 LYS D N 1
ATOM 5217 C CA . LYS C 2 4 ? 128.998 106.390 153.616 1.00 58.35 4 LYS D CA 1
ATOM 5218 C C . LYS C 2 4 ? 129.237 107.395 154.736 1.00 57.49 4 LYS D C 1
ATOM 5219 O O . LYS C 2 4 ? 128.534 108.408 154.833 1.00 60.30 4 LYS D O 1
ATOM 5225 N N . ASP C 2 5 ? 130.221 107.128 155.597 1.00 57.08 5 ASP D N 1
ATOM 5226 C CA . ASP C 2 5 ? 130.542 108.068 156.666 1.00 58.15 5 ASP D CA 1
ATOM 5227 C C . ASP C 2 5 ? 131.019 109.399 156.103 1.00 60.68 5 ASP D C 1
ATOM 5228 O O . ASP C 2 5 ? 130.618 110.465 156.584 1.00 64.86 5 ASP D O 1
ATOM 5233 N N . GLN C 2 6 ? 131.877 109.360 155.082 1.00 57.93 6 GLN D N 1
ATOM 5234 C CA . GLN C 2 6 ? 132.353 110.596 154.473 1.00 55.13 6 GLN D CA 1
ATOM 5235 C C . GLN C 2 6 ? 131.211 111.358 153.816 1.00 48.68 6 GLN D C 1
ATOM 5236 O O . GLN C 2 6 ? 131.156 112.590 153.889 1.00 49.52 6 GLN D O 1
ATOM 5242 N N . VAL C 2 7 ? 130.287 110.643 153.174 1.00 46.76 7 VAL D N 1
ATOM 5243 C CA . VAL C 2 7 ? 129.127 111.301 152.580 1.00 44.96 7 VAL D CA 1
ATOM 5244 C C . VAL C 2 7 ? 128.281 111.968 153.656 1.00 49.45 7 VAL D C 1
ATOM 5245 O O . VAL C 2 7 ? 127.816 113.100 153.485 1.00 52.65 7 VAL D O 1
ATOM 5249 N N . HIS C 2 8 ? 128.064 111.280 154.779 1.00 53.20 8 HIS D N 1
ATOM 5250 C CA . HIS C 2 8 ? 127.279 111.868 155.861 1.00 55.04 8 HIS D CA 1
ATOM 5251 C C . HIS C 2 8 ? 127.960 113.108 156.426 1.00 53.76 8 HIS D C 1
ATOM 5252 O O . HIS C 2 8 ? 127.300 114.112 156.719 1.00 57.34 8 HIS D O 1
ATOM 5259 N N . PHE C 2 9 ? 129.282 113.055 156.587 1.00 50.45 9 PHE D N 1
ATOM 5260 C CA . PHE C 2 9 ? 130.016 114.217 157.079 1.00 50.59 9 PHE D CA 1
ATOM 5261 C C . PHE C 2 9 ? 129.932 115.381 156.099 1.00 49.23 9 PHE D C 1
ATOM 5262 O O . PHE C 2 9 ? 129.791 116.542 156.508 1.00 50.50 9 PHE D O 1
ATOM 5270 N N . ILE C 2 10 ? 130.020 115.090 154.800 1.00 49.45 10 ILE D N 1
ATOM 5271 C CA . ILE C 2 10 ? 129.884 116.135 153.791 1.00 42.68 10 ILE D CA 1
ATOM 5272 C C . ILE C 2 10 ? 128.490 116.745 153.845 1.00 45.33 10 ILE D C 1
ATOM 5273 O O . ILE C 2 10 ? 128.327 117.963 153.729 1.00 46.31 10 ILE D O 1
ATOM 5278 N N . ARG C 2 11 ? 127.463 115.910 154.027 1.00 50.16 11 ARG D N 1
ATOM 5279 C CA . ARG C 2 11 ? 126.106 116.431 154.173 1.00 48.57 11 ARG D CA 1
ATOM 5280 C C . ARG C 2 11 ? 126.003 117.353 155.379 1.00 47.64 11 ARG D C 1
ATOM 5281 O O . ARG C 2 11 ? 125.403 118.433 155.298 1.00 51.74 11 ARG D O 1
ATOM 5289 N N . ARG C 2 12 ? 126.578 116.938 156.508 1.00 45.60 12 ARG D N 1
ATOM 5290 C CA . ARG C 2 12 ? 126.514 117.754 157.716 1.00 44.94 12 ARG D CA 1
ATOM 5291 C C . ARG C 2 12 ? 127.188 119.100 157.505 1.00 44.49 12 ARG D C 1
ATOM 5292 O O . ARG C 2 12 ? 126.649 120.145 157.884 1.00 48.77 12 ARG D O 1
ATOM 5300 N N . ASN C 2 13 ? 128.372 119.095 156.896 1.00 42.57 13 ASN D N 1
ATOM 5301 C CA . ASN C 2 13 ? 129.115 120.336 156.725 1.00 45.95 13 ASN D CA 1
ATOM 5302 C C . ASN C 2 13 ? 128.626 121.166 155.547 1.00 48.33 13 ASN D C 1
ATOM 5303 O O . ASN C 2 13 ? 129.029 122.326 155.419 1.00 50.61 13 ASN D O 1
ATOM 5308 N N . MET C 2 14 ? 127.780 120.604 154.689 1.00 46.34 14 MET D N 1
ATOM 5309 C CA . MET C 2 14 ? 127.192 121.361 153.595 1.00 41.87 14 MET D CA 1
ATOM 5310 C C . MET C 2 14 ? 125.844 121.949 153.971 1.00 42.30 14 MET D C 1
ATOM 5311 O O . MET C 2 14 ? 125.443 122.973 153.408 1.00 44.20 14 MET D O 1
ATOM 5316 N N . LYS C 2 15 ? 125.135 121.321 154.909 1.00 42.43 15 LYS D N 1
ATOM 5317 C CA . LYS C 2 15 ? 123.888 121.889 155.402 1.00 44.64 15 LYS D CA 1
ATOM 5318 C C . LYS C 2 15 ? 124.115 123.151 156.221 1.00 41.98 15 LYS D C 1
ATOM 5319 O O . LYS C 2 15 ? 123.163 123.902 156.454 1.00 44.53 15 LYS D O 1
ATOM 5325 N N . LYS C 2 16 ? 125.347 123.396 156.668 1.00 38.57 16 LYS D N 1
ATOM 5326 C CA . LYS C 2 16 ? 125.626 124.590 157.459 1.00 38.56 16 LYS D CA 1
ATOM 5327 C C . LYS C 2 16 ? 125.446 125.853 156.628 1.00 38.02 16 LYS D C 1
ATOM 5328 O O . LYS C 2 16 ? 124.755 126.790 157.045 1.00 37.46 16 LYS D O 1
ATOM 5334 N N . ASN C 2 17 ? 126.044 125.872 155.434 1.00 35.38 17 ASN D N 1
ATOM 5335 C CA . ASN C 2 17 ? 125.942 127.056 154.542 1.00 32.24 17 ASN D CA 1
ATOM 5336 C C . ASN C 2 17 ? 125.193 126.687 153.261 1.00 28.05 17 ASN D C 1
ATOM 5337 O O . ASN C 2 17 ? 125.836 126.644 152.217 1.00 22.35 17 ASN D O 1
ATOM 5342 N N . ARG C 2 18 ? 123.880 126.456 153.339 1.00 29.31 18 ARG D N 1
ATOM 5343 C CA . ARG C 2 18 ? 123.113 126.031 152.175 1.00 21.47 18 ARG D CA 1
ATOM 5344 C C . ARG C 2 18 ? 123.180 127.073 151.070 1.00 19.31 18 ARG D C 1
ATOM 5345 O O . ARG C 2 18 ? 123.283 126.726 149.889 1.00 22.69 18 ARG D O 1
ATOM 5353 N N . LEU C 2 19 ? 123.137 128.354 151.435 1.00 19.88 19 LEU D N 1
ATOM 5354 C CA . LEU C 2 19 ? 123.145 129.412 150.432 1.00 17.88 19 LEU D CA 1
ATOM 5355 C C . LEU C 2 19 ? 124.484 129.482 149.710 1.00 16.22 19 LEU D C 1
ATOM 5356 O O . LEU C 2 19 ? 124.529 129.563 148.480 1.00 16.51 19 LEU D O 1
ATOM 5361 N N . ARG C 2 20 ? 125.588 129.453 150.458 1.00 15.53 20 ARG D N 1
ATOM 5362 C CA . ARG C 2 20 ? 126.902 129.541 149.827 1.00 14.78 20 ARG D CA 1
ATOM 5363 C C . ARG C 2 20 ? 127.199 128.312 148.977 1.00 15.19 20 ARG D C 1
ATOM 5364 O O . ARG C 2 20 ? 127.736 128.431 147.869 1.00 18.08 20 ARG D O 1
ATOM 5372 N N . VAL C 2 21 ? 126.871 127.123 149.484 1.00 17.03 21 VAL D N 1
ATOM 5373 C CA . VAL C 2 21 ? 127.088 125.906 148.710 1.00 15.07 21 VAL D CA 1
ATOM 5374 C C . VAL C 2 21 ? 126.237 125.923 147.449 1.00 12.95 21 VAL D C 1
ATOM 5375 O O . VAL C 2 21 ? 126.709 125.575 146.362 1.00 13.19 21 VAL D O 1
ATOM 5379 N N . PHE C 2 22 ? 124.976 126.342 147.567 1.00 13.34 22 PHE D N 1
ATOM 5380 C CA . PHE C 2 22 ? 124.124 126.419 146.387 1.00 12.27 22 PHE D CA 1
ATOM 5381 C C . PHE C 2 22 ? 124.648 127.449 145.399 1.00 12.34 22 PHE D C 1
ATOM 5382 O O . PHE C 2 22 ? 124.555 127.252 144.186 1.00 14.00 22 PHE D O 1
ATOM 5390 N N . MET C 2 23 ? 125.216 128.548 145.892 1.00 11.80 23 MET D N 1
ATOM 5391 C CA . MET C 2 23 ? 125.698 129.584 144.987 1.00 11.72 23 MET D CA 1
ATOM 5392 C C . MET C 2 23 ? 126.958 129.144 144.253 1.00 12.68 23 MET D C 1
ATOM 5393 O O . MET C 2 23 ? 127.101 129.403 143.054 1.00 16.83 23 MET D O 1
ATOM 5398 N N . THR C 2 24 ? 127.882 128.470 144.940 1.00 11.20 24 THR D N 1
ATOM 5399 C CA . THR C 2 24 ? 129.051 127.968 144.222 1.00 9.72 24 THR D CA 1
ATOM 5400 C C . THR C 2 24 ? 128.678 126.822 143.290 1.00 10.55 24 THR D C 1
ATOM 5401 O O . THR C 2 24 ? 129.261 126.690 142.206 1.00 12.45 24 THR D O 1
ATOM 5405 N N . ILE C 2 25 ? 127.688 126.011 143.668 1.00 10.48 25 ILE D N 1
ATOM 5406 C CA . ILE C 2 25 ? 127.189 124.981 142.766 1.00 10.39 25 ILE D CA 1
ATOM 5407 C C . ILE C 2 25 ? 126.551 125.619 141.540 1.00 10.50 25 ILE D C 1
ATOM 5408 O O . ILE C 2 25 ? 126.694 125.119 140.424 1.00 11.19 25 ILE D O 1
ATOM 5413 N N . LEU C 2 26 ? 125.855 126.742 141.725 1.00 11.19 26 LEU D N 1
ATOM 5414 C CA . LEU C 2 26 ? 125.255 127.449 140.599 1.00 10.43 26 LEU D CA 1
ATOM 5415 C C . LEU C 2 26 ? 126.316 128.065 139.699 1.00 10.40 26 LEU D C 1
ATOM 5416 O O . LEU C 2 26 ? 126.163 128.079 138.474 1.00 14.07 26 LEU D O 1
ATOM 5421 N N . ALA C 2 27 ? 127.387 128.600 140.284 1.00 9.41 27 ALA D N 1
ATOM 5422 C CA . ALA C 2 27 ? 128.487 129.098 139.466 1.00 8.35 27 ALA D CA 1
ATOM 5423 C C . ALA C 2 27 ? 129.092 127.977 138.635 1.00 10.42 27 ALA D C 1
ATOM 5424 O O . ALA C 2 27 ? 129.339 128.144 137.433 1.00 13.39 27 ALA D O 1
ATOM 5426 N N . THR C 2 28 ? 129.315 126.815 139.253 1.00 11.07 28 THR D N 1
ATOM 5427 C CA . THR C 2 28 ? 129.821 125.674 138.498 1.00 12.33 28 THR D CA 1
ATOM 5428 C C . THR C 2 28 ? 128.832 125.242 137.427 1.00 12.62 28 THR D C 1
ATOM 5429 O O . THR C 2 28 ? 129.231 124.898 136.314 1.00 12.95 28 THR D O 1
ATOM 5433 N N . THR C 2 29 ? 127.538 125.249 137.746 1.00 12.95 29 THR D N 1
ATOM 5434 C CA . THR C 2 29 ? 126.524 124.856 136.777 1.00 9.80 29 THR D CA 1
ATOM 5435 C C . THR C 2 29 ? 126.529 125.780 135.574 1.00 10.14 29 THR D C 1
ATOM 5436 O O . THR C 2 29 ? 126.447 125.323 134.431 1.00 14.92 29 THR D O 1
ATOM 5440 N N . MET C 2 30 ? 126.616 127.086 135.813 1.00 10.59 30 MET D N 1
ATOM 5441 C CA . MET C 2 30 ? 126.657 128.028 134.705 1.00 9.71 30 MET D CA 1
ATOM 5442 C C . MET C 2 30 ? 127.922 127.845 133.884 1.00 11.15 30 MET D C 1
ATOM 5443 O O . MET C 2 30 ? 127.877 127.900 132.654 1.00 16.32 30 MET D O 1
ATOM 5448 N N . ALA C 2 31 ? 129.058 127.597 134.542 1.00 10.77 31 ALA D N 1
ATOM 5449 C CA . ALA C 2 31 ? 130.292 127.376 133.793 1.00 10.66 31 ALA D CA 1
ATOM 5450 C C . ALA C 2 31 ? 130.214 126.115 132.942 1.00 12.93 31 ALA D C 1
ATOM 5451 O O . ALA C 2 31 ? 130.633 126.116 131.781 1.00 16.70 31 ALA D O 1
ATOM 5453 N N . CYS C 2 32 ? 129.678 125.028 133.500 1.00 12.17 32 CYS D N 1
ATOM 5454 C CA . CYS C 2 32 ? 129.584 123.780 132.749 1.00 10.80 32 CYS D CA 1
ATOM 5455 C C . CYS C 2 32 ? 128.585 123.892 131.609 1.00 12.90 32 CYS D C 1
ATOM 5456 O O . CYS C 2 32 ? 128.850 123.416 130.502 1.00 17.04 32 CYS D O 1
ATOM 5459 N N . ALA C 2 33 ? 127.427 124.507 131.857 1.00 11.17 33 ALA D N 1
ATOM 5460 C CA . ALA C 2 33 ? 126.456 124.705 130.788 1.00 10.73 33 ALA D CA 1
ATOM 5461 C C . ALA C 2 33 ? 127.025 125.600 129.701 1.00 12.46 33 ALA D C 1
ATOM 5462 O O . ALA C 2 33 ? 126.810 125.355 128.510 1.00 18.08 33 ALA D O 1
ATOM 5464 N N . PHE C 2 34 ? 127.768 126.635 130.091 1.00 10.92 34 PHE D N 1
ATOM 5465 C CA . PHE C 2 34 ? 128.410 127.510 129.121 1.00 12.55 34 PHE D CA 1
ATOM 5466 C C . PHE C 2 34 ? 129.419 126.746 128.277 1.00 16.33 34 PHE D C 1
ATOM 5467 O O . PHE C 2 34 ? 129.427 126.860 127.047 1.00 24.69 34 PHE D O 1
ATOM 5475 N N . LEU C 2 35 ? 130.272 125.949 128.923 1.00 13.52 35 LEU D N 1
ATOM 5476 C CA . LEU C 2 35 ? 131.253 125.157 128.190 1.00 14.25 35 LEU D CA 1
ATOM 5477 C C . LEU C 2 35 ? 130.568 124.204 127.224 1.00 16.16 35 LEU D C 1
ATOM 5478 O O . LEU C 2 35 ? 130.933 124.126 126.044 1.00 20.04 35 LEU D O 1
ATOM 5483 N N . VAL C 2 36 ? 129.565 123.472 127.710 1.00 13.09 36 VAL D N 1
ATOM 5484 C CA . VAL C 2 36 ? 128.914 122.465 126.885 1.00 13.04 36 VAL D CA 1
ATOM 5485 C C . VAL C 2 36 ? 128.200 123.113 125.712 1.00 18.39 36 VAL D C 1
ATOM 5486 O O . VAL C 2 36 ? 128.311 122.642 124.581 1.00 26.50 36 VAL D O 1
ATOM 5490 N N . VAL C 2 37 ? 127.476 124.208 125.945 1.00 15.02 37 VAL D N 1
ATOM 5491 C CA . VAL C 2 37 ? 126.751 124.854 124.855 1.00 14.87 37 VAL D CA 1
ATOM 5492 C C . VAL C 2 37 ? 127.718 125.464 123.846 1.00 20.98 37 VAL D C 1
ATOM 5493 O O . VAL C 2 37 ? 127.520 125.348 122.628 1.00 29.80 37 VAL D O 1
ATOM 5497 N N . LEU C 2 38 ? 128.781 126.117 124.321 1.00 17.02 38 LEU D N 1
ATOM 5498 C CA . LEU C 2 38 ? 129.711 126.756 123.399 1.00 16.99 38 LEU D CA 1
ATOM 5499 C C . LEU C 2 38 ? 130.435 125.727 122.542 1.00 23.36 38 LEU D C 1
ATOM 5500 O O . LEU C 2 38 ? 130.512 125.875 121.318 1.00 28.96 38 LEU D O 1
ATOM 5505 N N . SER C 2 39 ? 130.972 124.671 123.160 1.00 20.72 39 SER D N 1
ATOM 5506 C CA . SER C 2 39 ? 131.585 123.614 122.366 1.00 21.56 39 SER D CA 1
ATOM 5507 C C . SER C 2 39 ? 130.553 122.845 121.556 1.00 24.58 39 SER D C 1
ATOM 5508 O O . SER C 2 39 ? 130.896 122.263 120.523 1.00 29.38 39 SER D O 1
ATOM 5511 N N . SER C 2 40 ? 129.293 122.854 121.988 1.00 23.51 40 SER D N 1
ATOM 5512 C CA . SER C 2 40 ? 128.232 122.214 121.232 1.00 26.97 40 SER D CA 1
ATOM 5513 C C . SER C 2 40 ? 127.925 122.979 119.962 1.00 31.72 40 SER D C 1
ATOM 5514 O O . SER C 2 40 ? 127.476 122.386 118.983 1.00 40.46 40 SER D O 1
ATOM 5517 N N . VAL C 2 41 ? 128.152 124.290 119.961 1.00 27.57 41 VAL D N 1
ATOM 5518 C CA . VAL C 2 41 ? 128.023 125.051 118.721 1.00 26.50 41 VAL D CA 1
ATOM 5519 C C . VAL C 2 41 ? 128.986 124.508 117.670 1.00 32.87 41 VAL D C 1
ATOM 5520 O O . VAL C 2 41 ? 128.607 124.258 116.519 1.00 37.77 41 VAL D O 1
ATOM 5524 N N . GLY C 2 42 ? 130.244 124.291 118.058 1.00 33.39 42 GLY D N 1
ATOM 5525 C CA . GLY C 2 42 ? 131.207 123.722 117.128 1.00 34.96 42 GLY D CA 1
ATOM 5526 C C . GLY C 2 42 ? 130.899 122.282 116.764 1.00 37.06 42 GLY D C 1
ATOM 5527 O O . GLY C 2 42 ? 131.049 121.878 115.606 1.00 47.27 42 GLY D O 1
ATOM 5528 N N . PHE C 2 43 ? 130.477 121.485 117.748 1.00 32.10 43 PHE D N 1
ATOM 5529 C CA . PHE C 2 43 ? 130.078 120.111 117.463 1.00 33.86 43 PHE D CA 1
ATOM 5530 C C . PHE C 2 43 ? 128.930 120.073 116.463 1.00 39.88 43 PHE D C 1
ATOM 5531 O O . PHE C 2 43 ? 128.898 119.218 115.575 1.00 45.46 43 PHE D O 1
ATOM 5539 N N . GLY C 2 44 ? 127.984 121.003 116.585 1.00 40.87 44 GLY D N 1
ATOM 5540 C CA . GLY C 2 44 ? 126.869 121.053 115.660 1.00 46.18 44 GLY D CA 1
ATOM 5541 C C . GLY C 2 44 ? 127.251 121.564 114.293 1.00 51.84 44 GLY D C 1
ATOM 5542 O O . GLY C 2 44 ? 126.681 121.132 113.292 1.00 63.10 44 GLY D O 1
ATOM 5543 N N . ILE C 2 45 ? 128.210 122.486 114.224 1.00 46.34 45 ILE D N 1
ATOM 5544 C CA . ILE C 2 45 ? 128.736 122.888 112.923 1.00 48.30 45 ILE D CA 1
ATOM 5545 C C . ILE C 2 45 ? 129.366 121.690 112.225 1.00 53.74 45 ILE D C 1
ATOM 5546 O O . ILE C 2 45 ? 129.113 121.427 111.041 1.00 62.01 45 ILE D O 1
ATOM 5551 N N . GLN C 2 46 ? 130.173 120.923 112.964 1.00 52.94 46 GLN D N 1
ATOM 5552 C CA . GLN C 2 46 ? 130.773 119.722 112.391 1.00 56.11 46 GLN D CA 1
ATOM 5553 C C . GLN C 2 46 ? 129.707 118.724 111.959 1.00 61.00 46 GLN D C 1
ATOM 5554 O O . GLN C 2 46 ? 129.784 118.157 110.863 1.00 68.53 46 GLN D O 1
ATOM 5560 N N . LYS C 2 47 ? 128.699 118.503 112.805 1.00 57.03 47 LYS D N 1
ATOM 5561 C CA . LYS C 2 47 ? 127.658 117.534 112.484 1.00 62.78 47 LYS D CA 1
ATOM 5562 C C . LYS C 2 47 ? 126.837 117.968 111.277 1.00 69.48 47 LYS D C 1
ATOM 5563 O O . LYS C 2 47 ? 126.493 117.137 110.433 1.00 76.73 47 LYS D O 1
ATOM 5569 N N . THR C 2 48 ? 126.503 119.255 111.175 1.00 64.41 48 THR D N 1
ATOM 5570 C CA . THR C 2 48 ? 125.697 119.699 110.045 1.00 64.44 48 THR D CA 1
ATOM 5571 C C . THR C 2 48 ? 126.500 119.665 108.752 1.00 68.71 48 THR D C 1
ATOM 5572 O O . THR C 2 48 ? 125.958 119.325 107.697 1.00 75.38 48 THR D O 1
ATOM 5576 N N . ILE C 2 49 ? 127.798 119.974 108.812 1.00 68.19 49 ILE D N 1
ATOM 5577 C CA . ILE C 2 49 ? 128.629 119.848 107.617 1.00 70.45 49 ILE D CA 1
ATOM 5578 C C . ILE C 2 49 ? 128.728 118.387 107.193 1.00 77.45 49 ILE D C 1
ATOM 5579 O O . ILE C 2 49 ? 128.597 118.054 106.008 1.00 87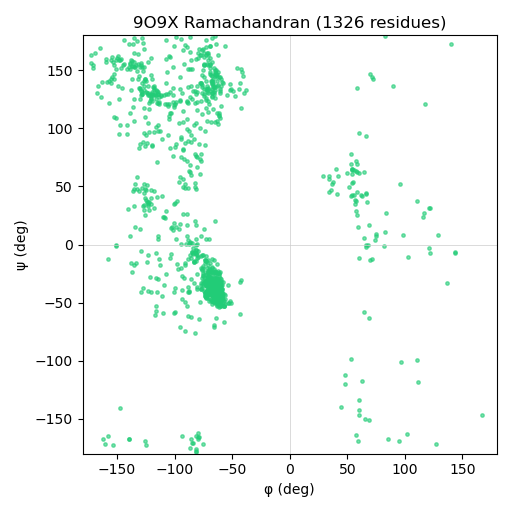.10 49 ILE D O 1
ATOM 5584 N N . THR C 2 50 ? 128.943 117.491 108.159 1.00 72.29 50 THR D N 1
ATOM 5585 C CA . THR C 2 50 ? 129.031 116.070 107.843 1.00 74.90 50 THR D CA 1
ATOM 5586 C C . THR C 2 50 ? 127.717 115.546 107.276 1.00 84.76 50 THR D C 1
ATOM 5587 O O . THR C 2 50 ? 127.715 114.772 106.314 1.00 93.57 50 THR D O 1
ATOM 5591 N N . ASP C 2 51 ? 126.587 115.965 107.850 1.00 78.77 51 ASP D N 1
ATOM 5592 C CA . ASP C 2 51 ? 125.290 115.507 107.365 1.00 80.78 51 ASP D CA 1
ATOM 5593 C C . ASP C 2 51 ? 124.989 116.056 105.977 1.00 88.42 51 ASP D C 1
ATOM 5594 O O . ASP C 2 51 ? 124.449 115.341 105.128 1.00 96.13 51 ASP D O 1
ATOM 5599 N N . MET C 2 52 ? 125.332 117.322 105.725 1.00 82.95 52 MET D N 1
ATOM 5600 C CA . MET C 2 52 ? 125.142 117.884 104.394 1.00 88.21 52 MET D CA 1
ATOM 5601 C C . MET C 2 52 ? 125.989 117.146 103.366 1.00 98.91 52 MET D C 1
ATOM 5602 O O . MET C 2 52 ? 125.515 116.841 102.264 1.00 107.31 52 MET D O 1
ATOM 5607 N N . THR C 2 53 ? 127.241 116.838 103.712 1.00 96.56 53 THR D N 1
ATOM 5608 C CA . THR C 2 53 ? 128.096 116.089 102.797 1.00 97.38 53 THR D CA 1
ATOM 5609 C C . THR C 2 53 ? 127.554 114.684 102.561 1.00 102.43 53 THR D C 1
ATOM 5610 O O . THR C 2 53 ? 127.541 114.196 101.424 1.00 112.61 53 THR D O 1
ATOM 5614 N N . MET C 2 54 ? 127.088 114.021 103.621 1.00 95.83 54 MET D N 1
ATOM 5615 C CA . MET C 2 54 ? 126.572 112.664 103.501 1.00 102.60 54 MET D CA 1
ATOM 5616 C C . MET C 2 54 ? 125.238 112.611 102.770 1.00 110.79 54 MET D C 1
ATOM 5617 O O . MET C 2 54 ? 124.883 111.559 102.230 1.00 119.12 54 MET D O 1
ATOM 5622 N N . SER C 2 55 ? 124.488 113.712 102.754 1.00 108.32 55 SER D N 1
ATOM 5623 C CA . SER C 2 55 ? 123.210 113.751 102.056 1.00 112.44 55 SER D CA 1
ATOM 5624 C C . SER C 2 55 ? 123.359 114.163 100.597 1.00 117.90 55 SER D C 1
ATOM 5625 O O . SER C 2 55 ? 122.645 113.642 99.734 1.00 126.29 55 SER D O 1
ATOM 5628 N N . GLN C 2 56 ? 124.273 115.087 100.300 1.00 116.88 56 GLN D N 1
ATOM 5629 C CA . GLN C 2 56 ? 124.462 115.531 98.927 1.00 120.92 56 GLN D CA 1
ATOM 5630 C C . GLN C 2 56 ? 125.340 114.588 98.114 1.00 125.12 56 GLN D C 1
ATOM 5631 O O . GLN C 2 56 ? 125.472 114.785 96.901 1.00 131.61 56 GLN D O 1
ATOM 5637 N N . GLN C 2 57 ? 125.941 113.581 98.744 1.00 122.12 57 GLN D N 1
ATOM 5638 C CA . GLN C 2 57 ? 126.719 112.573 98.041 1.00 124.33 57 GLN D CA 1
ATOM 5639 C C . GLN C 2 57 ? 126.347 111.195 98.565 1.00 129.83 57 GLN D C 1
ATOM 5640 O O . GLN C 2 57 ? 125.929 111.044 99.715 1.00 127.18 57 GLN D O 1
ATOM 5646 N N . ILE C 2 58 ? 126.504 110.189 97.707 1.00 136.96 58 ILE D N 1
ATOM 5647 C CA . ILE C 2 58 ? 126.344 108.808 98.143 1.00 144.14 58 ILE D CA 1
ATOM 5648 C C . ILE C 2 58 ? 127.561 108.412 98.969 1.00 147.65 58 ILE D C 1
ATOM 5649 O O . ILE C 2 58 ? 128.709 108.608 98.548 1.00 150.76 58 ILE D O 1
ATOM 5654 N N . VAL C 2 59 ? 127.310 107.859 100.158 1.00 148.71 59 VAL D N 1
ATOM 5655 C CA . VAL C 2 59 ? 128.366 107.686 101.152 1.00 151.81 59 VAL D CA 1
ATOM 5656 C C . VAL C 2 59 ? 129.426 106.705 100.667 1.00 155.61 59 VAL D C 1
ATOM 5657 O O . VAL C 2 59 ? 130.629 106.933 100.840 1.00 156.54 59 VAL D O 1
ATOM 5661 N N . THR C 2 60 ? 129.006 105.604 100.055 1.00 159.00 60 THR D N 1
ATOM 5662 C CA . THR C 2 60 ? 129.903 104.486 99.804 1.00 164.33 60 THR D CA 1
ATOM 5663 C C . THR C 2 60 ? 130.620 104.587 98.458 1.00 169.05 60 THR D C 1
ATOM 5664 O O . THR C 2 60 ? 131.425 103.709 98.130 1.00 170.17 60 THR D O 1
ATOM 5668 N N . LYS C 2 61 ? 130.371 105.643 97.683 1.00 171.15 61 LYS D N 1
ATOM 5669 C CA . LYS C 2 61 ? 130.986 105.800 96.364 1.00 175.65 61 LYS D CA 1
ATOM 5670 C C . LYS C 2 61 ? 132.419 106.295 96.539 1.00 176.82 61 LYS D C 1
ATOM 5671 O O . LYS C 2 61 ? 132.713 107.492 96.514 1.00 179.02 61 LYS D O 1
ATOM 5677 N N . VAL C 2 62 ? 133.330 105.341 96.717 1.00 176.08 62 VAL D N 1
ATOM 5678 C CA . VAL C 2 62 ? 134.755 105.640 96.854 1.00 175.37 62 VAL D CA 1
ATOM 5679 C C . VAL C 2 62 ? 135.327 105.664 95.439 1.00 178.17 62 VAL D C 1
ATOM 5680 O O . VAL C 2 62 ? 135.798 104.655 94.914 1.00 181.92 62 VAL D O 1
ATOM 5684 N N . SER C 2 63 ? 135.284 106.837 94.815 1.00 177.40 63 SER D N 1
ATOM 5685 C CA . SER C 2 63 ? 135.750 107.002 93.445 1.00 181.58 63 SER D CA 1
ATOM 5686 C C . SER C 2 63 ? 137.261 107.188 93.426 1.00 183.77 63 SER D C 1
ATOM 5687 O O . SER C 2 63 ? 137.803 107.998 94.185 1.00 183.71 63 SER D O 1
ATOM 5690 N N . VAL C 2 64 ? 137.935 106.438 92.557 1.00 186.11 64 VAL D N 1
ATOM 5691 C CA . VAL C 2 64 ? 139.384 106.501 92.410 1.00 188.18 64 VAL D CA 1
ATOM 5692 C C . VAL C 2 64 ? 139.701 106.909 90.977 1.00 188.69 64 VAL D C 1
ATOM 5693 O O . VAL C 2 64 ? 139.261 106.252 90.025 1.00 187.54 64 VAL D O 1
ATOM 5697 N N . MET C 2 65 ? 140.450 108.003 90.825 1.00 192.02 65 MET D N 1
ATOM 5698 C CA . MET C 2 65 ? 140.841 108.453 89.493 1.00 193.82 65 MET D CA 1
ATOM 5699 C C . MET C 2 65 ? 141.873 107.520 88.872 1.00 192.44 65 MET D C 1
ATOM 5700 O O . MET C 2 65 ? 141.780 107.187 87.685 1.00 191.59 65 MET D O 1
ATOM 5705 N N . GLY C 2 66 ? 142.859 107.087 89.652 1.00 193.29 66 GLY D N 1
ATOM 5706 C CA . GLY C 2 66 ? 143.876 106.198 89.112 1.00 194.95 66 GLY D CA 1
ATOM 5707 C C . GLY C 2 66 ? 145.066 106.069 90.040 1.00 194.76 66 GLY D C 1
ATOM 5708 O O . GLY C 2 66 ? 144.927 106.122 91.266 1.00 193.50 66 GLY D O 1
ATOM 5709 N N . LYS C 2 67 ? 146.238 105.900 89.433 1.00 196.75 67 LYS D N 1
ATOM 5710 C CA . LYS C 2 67 ? 147.484 105.693 90.153 1.00 197.24 67 LYS D CA 1
ATOM 5711 C C . LYS C 2 67 ? 148.530 106.675 89.643 1.00 197.77 67 LYS D C 1
ATOM 5712 O O . LYS C 2 67 ? 148.444 107.174 88.517 1.00 196.08 67 LYS D O 1
ATOM 5718 N N . GLU C 2 68 ? 149.514 106.959 90.495 1.00 199.66 68 GLU D N 1
ATOM 5719 C CA . GLU C 2 68 ? 150.609 107.840 90.113 1.00 199.76 68 GLU D CA 1
ATOM 5720 C C . GLU C 2 68 ? 151.327 107.299 88.882 1.00 198.98 68 GLU D C 1
ATOM 5721 O O . GLU C 2 68 ? 151.563 106.094 88.759 1.00 198.96 68 GLU D O 1
ATOM 5727 N N . GLY C 2 69 ? 151.673 108.200 87.967 1.00 198.78 69 GLY D N 1
ATOM 5728 C CA . GLY C 2 69 ? 152.266 107.803 86.708 1.00 197.28 69 GLY D CA 1
ATOM 5729 C C . GLY C 2 69 ? 151.278 107.383 85.646 1.00 197.49 69 GLY D C 1
ATOM 5730 O O . GLY C 2 69 ? 151.695 106.834 84.620 1.00 195.94 69 GLY D O 1
ATOM 5731 N N . ASP C 2 70 ? 149.982 107.623 85.863 1.00 199.21 70 ASP D N 1
ATOM 5732 C CA . ASP C 2 70 ? 148.927 107.257 84.915 1.00 199.36 70 ASP D CA 1
ATOM 5733 C C . ASP C 2 70 ? 148.943 105.761 84.611 1.00 199.15 70 ASP D C 1
ATOM 5734 O O . ASP C 2 70 ? 148.701 105.335 83.480 1.00 197.74 70 ASP D O 1
ATOM 5739 N N . LYS C 2 71 ? 149.232 104.959 85.627 1.00 199.07 71 LYS D N 1
ATOM 5740 C CA . LYS C 2 71 ? 149.196 103.512 85.466 1.00 196.97 71 LYS D CA 1
ATOM 5741 C C . LYS C 2 71 ? 147.750 103.049 85.321 1.00 196.77 71 LYS D C 1
ATOM 5742 O O . LYS C 2 71 ? 146.885 103.492 86.086 1.00 196.19 71 LYS D O 1
ATOM 5748 N N . PRO C 2 72 ? 147.444 102.185 84.353 1.00 196.80 72 PRO D N 1
ATOM 5749 C CA . PRO C 2 72 ? 146.069 101.691 84.216 1.00 196.47 72 PRO D CA 1
ATOM 5750 C C . PRO C 2 72 ? 145.624 100.940 85.463 1.00 197.07 72 PRO D C 1
ATOM 5751 O O . PRO C 2 72 ? 146.412 100.249 86.111 1.00 195.49 72 PRO D O 1
ATOM 5755 N N . ILE C 2 73 ? 144.346 101.085 85.794 1.00 198.43 73 ILE D N 1
ATOM 5756 C CA . ILE C 2 73 ? 143.760 100.458 86.973 1.00 198.40 73 ILE D CA 1
ATOM 5757 C C . ILE C 2 73 ? 142.948 99.259 86.503 1.00 197.73 73 ILE D C 1
ATOM 5758 O O . ILE C 2 73 ? 141.927 99.413 85.824 1.00 197.35 73 ILE D O 1
ATOM 5763 N N . LYS C 2 74 ? 143.398 98.062 86.865 1.00 196.11 74 LYS D N 1
ATOM 5764 C CA . LYS C 2 74 ? 142.711 96.848 86.460 1.00 195.41 74 LYS D CA 1
ATOM 5765 C C . LYS C 2 74 ? 141.521 96.575 87.375 1.00 195.72 74 LYS D C 1
ATOM 5766 O O . LYS C 2 74 ? 141.431 97.081 88.496 1.00 196.25 74 LYS D O 1
ATOM 5772 N N . LYS C 2 75 ? 140.587 95.770 86.869 1.00 196.46 75 LYS D N 1
ATOM 5773 C CA . LYS C 2 75 ? 139.405 95.414 87.646 1.00 196.26 75 LYS D CA 1
ATOM 5774 C C . LYS C 2 75 ? 139.720 94.355 88.698 1.00 196.89 75 LYS D C 1
ATOM 5775 O O . LYS C 2 75 ? 139.155 94.381 89.797 1.00 195.33 75 LYS D O 1
ATOM 5781 N N . ALA C 2 76 ? 140.624 93.425 88.378 1.00 198.06 76 ALA D N 1
ATOM 5782 C CA . ALA C 2 76 ? 140.863 92.278 89.249 1.00 197.82 76 ALA D CA 1
ATOM 5783 C C . ALA C 2 76 ? 141.461 92.691 90.590 1.00 196.99 76 ALA D C 1
ATOM 5784 O O . ALA C 2 76 ? 141.057 92.173 91.638 1.00 195.92 76 ALA D O 1
ATOM 5786 N N . ASP C 2 77 ? 142.427 93.613 90.580 1.00 198.32 77 ASP D N 1
ATOM 5787 C CA . ASP C 2 77 ? 143.127 93.953 91.817 1.00 198.03 77 ASP D CA 1
ATOM 5788 C C . ASP C 2 77 ? 142.214 94.650 92.817 1.00 197.04 77 ASP D C 1
ATOM 5789 O O . ASP C 2 77 ? 142.387 94.479 94.029 1.00 195.20 77 ASP D O 1
ATOM 5794 N N . LEU C 2 78 ? 141.247 95.437 92.338 1.00 197.81 78 LEU D N 1
ATOM 5795 C CA . LEU C 2 78 ? 140.349 96.140 93.249 1.00 196.74 78 LEU D CA 1
ATOM 5796 C C . LEU C 2 78 ? 139.511 95.174 94.075 1.00 195.37 78 LEU D C 1
ATOM 5797 O O . LEU C 2 78 ? 139.122 95.499 95.203 1.00 194.19 78 LEU D O 1
ATOM 5802 N N . GLU C 2 79 ? 139.218 93.989 93.535 1.00 194.81 79 GLU D N 1
ATOM 5803 C CA . GLU C 2 79 ? 138.452 93.002 94.290 1.00 193.99 79 GLU D CA 1
ATOM 5804 C C . GLU C 2 79 ? 139.221 92.514 95.511 1.00 193.65 79 GLU D C 1
ATOM 5805 O O . GLU C 2 79 ? 138.640 92.345 96.589 1.00 191.19 79 GLU D O 1
ATOM 5811 N N . LYS C 2 80 ? 140.525 92.283 95.366 1.00 195.11 80 LYS D N 1
ATOM 5812 C CA . LYS C 2 80 ? 141.335 91.740 96.458 1.00 193.34 80 LYS D CA 1
ATOM 5813 C C . LYS C 2 80 ? 141.864 92.861 97.355 1.00 190.57 80 LYS D C 1
ATOM 5814 O O . LYS C 2 80 ? 143.065 93.098 97.480 1.00 188.75 80 LYS D O 1
ATOM 5820 N N . TYR C 2 81 ? 140.924 93.555 97.987 1.00 188.68 81 TYR D N 1
ATOM 5821 C CA . TYR C 2 81 ? 141.206 94.519 99.038 1.00 185.67 81 TYR D CA 1
ATOM 5822 C C . TYR C 2 81 ? 140.360 94.187 100.260 1.00 184.57 81 TYR D C 1
ATOM 5823 O O . TYR C 2 81 ? 139.501 93.302 100.230 1.00 185.24 81 TYR D O 1
ATOM 5832 N N . ASP C 2 82 ? 140.616 94.909 101.347 1.00 183.18 82 ASP D N 1
ATOM 5833 C CA . ASP C 2 82 ? 139.907 94.655 102.592 1.00 180.87 82 ASP D CA 1
ATOM 5834 C C . ASP C 2 82 ? 138.432 95.016 102.461 1.00 180.46 82 ASP D C 1
ATOM 5835 O O . ASP C 2 82 ? 138.085 96.067 101.917 1.00 179.29 82 ASP D O 1
ATOM 5840 N N . HIS C 2 83 ? 137.577 94.109 102.939 1.00 180.35 83 HIS D N 1
ATOM 5841 C CA . HIS C 2 83 ? 136.135 94.314 103.140 1.00 179.57 83 HIS D CA 1
ATOM 5842 C C . HIS C 2 83 ? 135.490 95.160 102.040 1.00 179.50 83 HIS D C 1
ATOM 5843 O O . HIS C 2 83 ? 134.802 96.152 102.293 1.00 178.26 83 HIS D O 1
ATOM 5850 N N . VAL C 2 84 ? 135.695 94.733 100.796 1.00 181.19 84 VAL D N 1
ATOM 5851 C CA . VAL C 2 84 ? 135.092 95.372 99.631 1.00 181.50 84 VAL D CA 1
ATOM 5852 C C . VAL C 2 84 ? 133.820 94.618 99.276 1.00 182.66 84 VAL D C 1
ATOM 5853 O O . VAL C 2 84 ? 133.852 93.401 99.056 1.00 185.53 84 VAL D O 1
ATOM 5857 N N . ARG C 2 85 ? 132.696 95.335 99.223 1.00 181.85 85 ARG D N 1
ATOM 5858 C CA . ARG C 2 85 ? 131.455 94.728 98.755 1.00 184.66 85 ARG D CA 1
ATOM 5859 C C . ARG C 2 85 ? 131.577 94.309 97.295 1.00 187.36 85 ARG D C 1
ATOM 5860 O O . ARG C 2 85 ? 131.503 93.119 96.966 1.00 188.16 85 ARG D O 1
ATOM 5868 N N . SER C 2 86 ? 131.781 95.279 96.407 1.00 186.19 86 SER D N 1
ATOM 5869 C CA . SER C 2 86 ? 131.969 95.044 94.982 1.00 188.19 86 SER D CA 1
ATOM 5870 C C . SER C 2 86 ? 132.363 96.359 94.328 1.00 187.78 86 SER D C 1
ATOM 5871 O O . SER C 2 86 ? 132.056 97.436 94.846 1.00 186.54 86 SER D O 1
ATOM 5874 N N . VAL C 2 87 ? 133.036 96.260 93.186 1.00 190.00 87 VAL D N 1
ATOM 5875 C CA . VAL C 2 87 ? 133.560 97.419 92.474 1.00 191.00 87 VAL D CA 1
ATOM 5876 C C . VAL C 2 87 ? 132.639 97.744 91.307 1.00 192.54 87 VAL D C 1
ATOM 5877 O O . VAL C 2 87 ? 132.223 96.847 90.563 1.00 193.90 87 VAL D O 1
ATOM 5881 N N . VAL C 2 88 ? 132.321 99.024 91.149 1.00 192.42 88 VAL D N 1
ATOM 5882 C CA . VAL C 2 88 ? 131.469 99.504 90.068 1.00 195.25 88 VAL D CA 1
ATOM 5883 C C . VAL C 2 88 ? 132.349 99.971 88.917 1.00 195.60 88 VAL D C 1
ATOM 5884 O O . VAL C 2 88 ? 133.341 100.679 89.124 1.00 193.60 88 VAL D O 1
ATOM 5888 N N . GLU C 2 89 ? 131.996 99.563 87.701 1.00 198.52 89 GLU D N 1
ATOM 5889 C CA . GLU C 2 89 ? 132.745 99.905 86.497 1.00 199.64 89 GLU D CA 1
ATOM 5890 C C . GLU C 2 89 ? 131.869 100.658 85.501 1.00 199.62 89 GLU D C 1
ATOM 5891 O O . GLU C 2 89 ? 131.941 100.434 84.291 1.00 200.58 89 GLU D O 1
ATOM 5897 N N . ARG C 2 90 ? 131.031 101.562 86.005 1.00 198.04 90 ARG D N 1
ATOM 5898 C CA . ARG C 2 90 ? 130.123 102.316 85.149 1.00 197.31 90 ARG D CA 1
ATOM 5899 C C . ARG C 2 90 ? 130.898 103.147 84.133 1.00 197.50 90 ARG D C 1
ATOM 5900 O O . ARG C 2 90 ? 131.846 103.852 84.485 1.00 196.61 90 ARG D O 1
ATOM 5908 N N . THR C 2 91 ? 130.485 103.064 82.869 1.00 198.17 91 THR D N 1
ATOM 5909 C CA . THR C 2 91 ? 131.125 103.785 81.776 1.00 196.87 91 THR D CA 1
ATOM 5910 C C . THR C 2 91 ? 130.140 104.785 81.188 1.00 197.62 91 THR D C 1
ATOM 5911 O O . THR C 2 91 ? 128.985 104.441 80.918 1.00 197.85 91 THR D O 1
ATOM 5915 N N . GLN C 2 92 ? 130.599 106.019 80.990 1.00 196.60 92 GLN D N 1
ATOM 5916 C CA . GLN C 2 92 ? 129.761 107.101 80.493 1.00 194.56 92 GLN D CA 1
ATOM 5917 C C . GLN C 2 92 ? 130.472 107.732 79.307 1.00 194.60 92 GLN D C 1
ATOM 5918 O O . GLN C 2 92 ? 131.652 108.082 79.403 1.00 193.69 92 GLN D O 1
ATOM 5924 N N . VAL C 2 93 ? 129.753 107.875 78.195 1.00 195.69 93 VAL D N 1
ATOM 5925 C CA . VAL C 2 93 ? 130.270 108.500 76.983 1.00 194.62 93 VAL D CA 1
ATOM 5926 C C . VAL C 2 93 ? 129.464 109.763 76.717 1.00 195.17 93 VAL D C 1
ATOM 5927 O O . VAL C 2 93 ? 128.232 109.711 76.626 1.00 194.77 93 VAL D O 1
ATOM 5931 N N . TYR C 2 94 ? 130.159 110.892 76.595 1.00 194.74 94 TYR D N 1
ATOM 5932 C CA . TYR C 2 94 ? 129.513 112.188 76.398 1.00 194.42 94 TYR D CA 1
ATOM 5933 C C . TYR C 2 94 ? 128.991 112.272 74.970 1.00 195.93 94 TYR D C 1
ATOM 5934 O O . TYR C 2 94 ? 129.738 112.580 74.039 1.00 194.27 94 TYR D O 1
ATOM 5943 N N . GLU C 2 95 ? 127.695 111.996 74.792 1.00 199.85 95 GLU D N 1
ATOM 5944 C CA . GLU C 2 95 ? 127.073 112.041 73.478 1.00 202.56 95 GLU D CA 1
ATOM 5945 C C . GLU C 2 95 ? 125.567 112.107 73.647 1.00 203.84 95 GLU D C 1
ATOM 5946 O O . GLU C 2 95 ? 125.030 111.435 74.538 1.00 202.54 95 GLU D O 1
ATOM 5952 N N . PRO C 2 96 ? 124.861 112.897 72.842 1.00 204.77 96 PRO D N 1
ATOM 5953 C CA . PRO C 2 96 ? 123.396 112.884 72.894 1.00 205.92 96 PRO D CA 1
ATOM 5954 C C . PRO C 2 96 ? 122.840 111.555 72.407 1.00 207.23 96 PRO D C 1
ATOM 5955 O O . PRO C 2 96 ? 123.480 110.814 71.658 1.00 207.47 96 PRO D O 1
ATOM 5959 N N . ASN C 2 97 ? 121.622 111.256 72.852 1.00 206.56 97 ASN D N 1
ATOM 5960 C CA . ASN C 2 97 ? 120.972 109.994 72.537 1.00 204.30 97 ASN D CA 1
ATOM 5961 C C . ASN C 2 97 ? 119.611 110.249 71.907 1.00 203.47 97 ASN D C 1
ATOM 5962 O O . ASN C 2 97 ? 118.888 111.170 72.297 1.00 202.23 97 ASN D O 1
ATOM 5967 N N . LYS C 2 98 ? 119.267 109.406 70.937 1.00 204.51 98 LYS D N 1
ATOM 5968 C CA . LYS C 2 98 ? 118.076 109.537 70.100 1.00 203.66 98 LYS D CA 1
ATOM 5969 C C . LYS C 2 98 ? 117.233 108.271 70.183 1.00 203.58 98 LYS D C 1
ATOM 5970 O O . LYS C 2 98 ? 116.876 107.670 69.168 1.00 203.12 98 LYS D O 1
ATOM 5976 N N . ALA C 2 99 ? 116.938 107.838 71.413 1.00 203.12 99 ALA D N 1
ATOM 5977 C CA . ALA C 2 99 ? 116.212 106.596 71.667 1.00 202.08 99 ALA D CA 1
ATOM 5978 C C . ALA C 2 99 ? 115.020 106.404 70.733 1.00 203.31 99 ALA D C 1
ATOM 5979 O O . ALA C 2 99 ? 114.955 105.422 69.986 1.00 202.63 99 ALA D O 1
ATOM 5981 N N . THR C 2 100 ? 114.075 107.342 70.761 1.00 204.33 100 THR D N 1
ATOM 5982 C CA . THR C 2 100 ? 112.934 107.365 69.845 1.00 203.50 100 THR D CA 1
ATOM 5983 C C . THR C 2 100 ? 112.161 106.043 69.875 1.00 204.21 100 THR D C 1
ATOM 5984 O O . THR C 2 100 ? 112.102 105.295 68.897 1.00 202.42 100 THR D O 1
ATOM 5988 N N . LEU C 2 101 ? 111.574 105.758 71.034 1.00 206.25 101 LEU D N 1
ATOM 5989 C CA . LEU C 2 101 ? 110.715 104.587 71.202 1.00 205.48 101 LEU D CA 1
ATOM 5990 C C . LEU C 2 101 ? 109.332 104.928 70.659 1.00 206.51 101 LEU D C 1
ATOM 5991 O O . LEU C 2 101 ? 108.564 105.657 71.291 1.00 206.81 101 LEU D O 1
ATOM 5996 N N . GLY C 2 102 ? 109.014 104.396 69.481 1.00 205.90 102 GLY D N 1
ATOM 5997 C CA . GLY C 2 102 ? 107.723 104.670 68.868 1.00 204.23 102 GLY D CA 1
ATOM 5998 C C . GLY C 2 102 ? 107.537 106.153 68.620 1.00 205.25 102 GLY D C 1
ATOM 5999 O O . GLY C 2 102 ? 108.429 106.840 68.109 1.00 204.35 102 GLY D O 1
ATOM 6000 N N . ASN C 2 103 ? 106.360 106.662 68.986 1.00 204.90 103 ASN D N 1
ATOM 6001 C CA . ASN C 2 103 ? 106.098 108.093 68.900 1.00 203.69 103 ASN D CA 1
ATOM 6002 C C . ASN C 2 103 ? 106.818 108.884 69.984 1.00 203.72 103 ASN D C 1
ATOM 6003 O O . ASN C 2 103 ? 106.880 110.114 69.891 1.00 202.56 103 ASN D O 1
ATOM 6008 N N . ARG C 2 104 ? 107.354 108.214 70.998 1.00 204.76 104 ARG D N 1
ATOM 6009 C CA . ARG C 2 104 ? 108.082 108.864 72.074 1.00 203.61 104 ARG D CA 1
ATOM 6010 C C . ARG C 2 104 ? 109.576 108.897 71.764 1.00 204.32 104 ARG D C 1
ATOM 6011 O O . ARG C 2 104 ? 110.064 108.229 70.851 1.00 204.91 104 ARG D O 1
ATOM 6019 N N . THR C 2 105 ? 110.307 109.696 72.540 1.00 203.61 105 THR D N 1
ATOM 6020 C CA . THR C 2 105 ? 111.747 109.820 72.360 1.00 201.33 105 THR D CA 1
ATOM 6021 C C . THR C 2 105 ? 112.365 110.369 73.637 1.00 200.26 105 THR D C 1
ATOM 6022 O O . THR C 2 105 ? 111.687 110.981 74.466 1.00 199.06 105 THR D O 1
ATOM 6026 N N . ASN C 2 106 ? 113.669 110.138 73.781 1.00 200.80 106 ASN D N 1
ATOM 6027 C CA . ASN C 2 106 ? 114.459 110.685 74.873 1.00 199.66 106 ASN D CA 1
ATOM 6028 C C . ASN C 2 106 ? 115.686 111.371 74.292 1.00 200.69 106 ASN D C 1
ATOM 6029 O O . ASN C 2 106 ? 116.159 111.012 73.211 1.00 201.46 106 ASN D O 1
ATOM 6034 N N . GLU C 2 107 ? 116.202 112.365 75.016 1.00 200.98 107 GLU D N 1
ATOM 6035 C CA . GLU C 2 107 ? 117.283 113.195 74.502 1.00 201.20 107 GLU D CA 1
ATOM 6036 C C . GLU C 2 107 ? 118.605 112.956 75.221 1.00 202.14 107 GLU D C 1
ATOM 6037 O O . GLU C 2 107 ? 119.594 112.594 74.577 1.00 203.14 107 GLU D O 1
ATOM 6043 N N . SER C 2 108 ? 118.665 113.162 76.538 1.00 200.76 108 SER D N 1
ATOM 6044 C CA . SER C 2 108 ? 119.929 112.972 77.240 1.00 196.99 108 SER D CA 1
ATOM 6045 C C . SER C 2 108 ? 120.357 111.510 77.219 1.00 199.40 108 SER D C 1
ATOM 6046 O O . SER C 2 108 ? 121.299 111.150 76.506 1.00 199.88 108 SER D O 1
ATOM 6049 N N . SER C 2 109 ? 119.635 110.673 77.968 1.00 199.55 109 SER D N 1
ATOM 6050 C CA . SER C 2 109 ? 119.769 109.211 77.972 1.00 198.00 109 SER D CA 1
ATOM 6051 C C . SER C 2 109 ? 121.215 108.749 77.789 1.00 198.11 109 SER D C 1
ATOM 6052 O O . SER C 2 109 ? 121.508 107.843 77.006 1.00 198.02 109 SER D O 1
ATOM 6055 N N . ASN C 2 110 ? 122.128 109.364 78.539 1.00 198.90 110 ASN D N 1
ATOM 6056 C CA . ASN C 2 110 ? 123.546 109.104 78.321 1.00 197.35 110 ASN D CA 1
ATOM 6057 C C . ASN C 2 110 ? 123.886 107.652 78.643 1.00 197.52 110 ASN D C 1
ATOM 6058 O O . ASN C 2 110 ? 123.294 107.030 79.527 1.00 197.12 110 ASN D O 1
ATOM 6063 N N . LEU C 2 111 ? 124.846 107.113 77.896 1.00 198.10 111 LEU D N 1
ATOM 6064 C CA . LEU C 2 111 ? 125.144 105.688 77.958 1.00 198.57 111 LEU D CA 1
ATOM 6065 C C . LEU C 2 111 ? 125.819 105.327 79.277 1.00 199.92 111 LEU D C 1
ATOM 6066 O O . LEU C 2 111 ? 126.784 105.974 79.693 1.00 199.20 111 LEU D O 1
ATOM 6071 N N . ILE C 2 112 ? 125.303 104.287 79.932 1.00 200.88 112 ILE D N 1
ATOM 6072 C CA . ILE C 2 112 ? 125.829 103.818 81.210 1.00 199.68 112 ILE D CA 1
ATOM 6073 C C . ILE C 2 112 ? 126.216 102.348 81.090 1.00 198.71 112 ILE D C 1
ATOM 6074 O O . ILE C 2 112 ? 126.088 101.582 82.053 1.00 196.61 112 ILE D O 1
ATOM 6079 N N . PHE C 2 113 ? 126.670 101.934 79.909 1.00 199.46 113 PHE D N 1
ATOM 6080 C CA . PHE C 2 113 ? 126.967 100.524 79.690 1.00 199.34 113 PHE D CA 1
ATOM 6081 C C . PHE C 2 113 ? 128.119 100.063 80.576 1.00 199.91 113 PHE D C 1
ATOM 6082 O O . PHE C 2 113 ? 129.136 100.749 80.713 1.00 198.60 113 PHE D O 1
ATOM 6090 N N . THR C 2 114 ? 127.945 98.891 81.186 1.00 202.45 114 THR D N 1
ATOM 6091 C CA . THR C 2 114 ? 128.917 98.301 82.098 1.00 202.24 114 THR D CA 1
ATOM 6092 C C . THR C 2 114 ? 128.454 96.893 82.442 1.00 201.86 114 THR D C 1
ATOM 6093 O O . THR C 2 114 ? 127.290 96.538 82.232 1.00 201.07 114 THR D O 1
ATOM 6097 N N . ASN C 2 115 ? 129.380 96.094 82.970 1.00 202.63 115 ASN D N 1
ATOM 6098 C CA . ASN C 2 115 ? 129.066 94.732 83.395 1.00 201.98 115 ASN D CA 1
ATOM 6099 C C . ASN C 2 115 ? 128.147 94.778 84.611 1.00 200.31 115 ASN D C 1
ATOM 6100 O O . ASN C 2 115 ? 128.588 95.067 85.727 1.00 200.16 115 ASN D O 1
ATOM 6105 N N . MET C 2 116 ? 126.864 94.475 84.398 1.00 199.57 116 MET D N 1
ATOM 6106 C CA . MET C 2 116 ? 125.860 94.676 85.438 1.00 198.32 116 MET D CA 1
ATOM 6107 C C . MET C 2 116 ? 125.961 93.687 86.591 1.00 196.63 116 MET D C 1
ATOM 6108 O O . MET C 2 116 ? 125.441 93.976 87.671 1.00 195.47 116 MET D O 1
ATOM 6113 N N . ASN C 2 117 ? 126.607 92.535 86.407 1.00 196.16 117 ASN D N 1
ATOM 6114 C CA . ASN C 2 117 ? 126.721 91.601 87.523 1.00 195.31 117 ASN D CA 1
ATOM 6115 C C . ASN C 2 117 ? 127.424 92.252 88.709 1.00 194.07 117 ASN D C 1
ATOM 6116 O O . ASN C 2 117 ? 126.941 92.180 89.847 1.00 192.83 117 ASN D O 1
ATOM 6121 N N . ASP C 2 118 ? 128.540 92.938 88.450 1.00 196.11 118 ASP D N 1
ATOM 6122 C CA . ASP C 2 118 ? 129.250 93.638 89.514 1.00 195.79 118 ASP D CA 1
ATOM 6123 C C . ASP C 2 118 ? 128.428 94.786 90.090 1.00 195.07 118 ASP D C 1
ATOM 6124 O O . ASP C 2 118 ? 128.470 95.024 91.302 1.00 194.21 118 ASP D O 1
ATOM 6129 N N . GLU C 2 119 ? 127.691 95.516 89.248 1.00 196.15 119 GLU D N 1
ATOM 6130 C CA . GLU C 2 119 ? 126.927 96.659 89.741 1.00 194.98 119 GLU D CA 1
ATOM 6131 C C . GLU C 2 119 ? 125.790 96.216 90.657 1.00 193.70 119 GLU D C 1
ATOM 6132 O O . GLU C 2 119 ? 125.656 96.718 91.778 1.00 191.57 119 GLU D O 1
ATOM 6138 N N . LEU C 2 120 ? 124.966 95.268 90.200 1.00 194.65 120 LEU D N 1
ATOM 6139 C CA . LEU C 2 120 ? 123.875 94.776 91.037 1.00 193.11 120 LEU D CA 1
ATOM 6140 C C . LEU C 2 120 ? 124.377 93.959 92.221 1.00 190.28 120 LEU D C 1
ATOM 6141 O O . LEU C 2 120 ? 123.651 93.808 93.210 1.00 187.71 120 LEU D O 1
ATOM 6146 N N . LYS C 2 121 ? 125.598 93.427 92.157 1.00 190.81 121 LYS D N 1
ATOM 6147 C CA . LYS C 2 121 ? 126.169 92.837 93.361 1.00 189.70 121 LYS D CA 1
ATOM 6148 C C . LYS C 2 121 ? 126.847 93.875 94.248 1.00 189.11 121 LYS D C 1
ATOM 6149 O O . LYS C 2 121 ? 127.385 93.514 95.301 1.00 188.54 121 LYS D O 1
ATOM 6155 N N . ALA C 2 122 ? 126.824 95.146 93.851 1.00 189.51 122 ALA D N 1
ATOM 6156 C CA . ALA C 2 122 ? 127.362 96.257 94.630 1.00 187.38 122 ALA D CA 1
ATOM 6157 C C . ALA C 2 122 ? 126.248 97.162 95.150 1.00 186.88 122 ALA D C 1
ATOM 6158 O O . ALA C 2 122 ? 126.369 98.389 95.131 1.00 188.55 122 ALA D O 1
ATOM 6160 N N . ASN C 2 123 ? 125.158 96.555 95.616 1.00 186.75 123 ASN D N 1
ATOM 6161 C CA . ASN C 2 123 ? 123.945 97.239 96.079 1.00 186.03 123 ASN D CA 1
ATOM 6162 C C . ASN C 2 123 ? 123.570 98.402 95.158 1.00 186.25 123 ASN D C 1
ATOM 6163 O O . ASN C 2 123 ? 123.479 99.562 95.562 1.00 185.15 123 ASN D O 1
ATOM 6168 N N . MET C 2 124 ? 123.344 98.058 93.894 1.00 186.59 124 MET D N 1
ATOM 6169 C CA . MET C 2 124 ? 122.927 99.037 92.903 1.00 187.66 124 MET D CA 1
ATOM 6170 C C . MET C 2 124 ? 121.479 99.457 93.153 1.00 189.31 124 MET D C 1
ATOM 6171 O O . MET C 2 124 ? 120.737 98.817 93.903 1.00 190.77 124 MET D O 1
ATOM 6176 N N . GLU C 2 125 ? 121.087 100.561 92.524 1.00 190.77 125 GLU D N 1
ATOM 6177 C CA . GLU C 2 125 ? 119.728 101.071 92.653 1.00 192.90 125 GLU D CA 1
ATOM 6178 C C . GLU C 2 125 ? 118.797 100.329 91.697 1.00 195.78 125 GLU D C 1
ATOM 6179 O O . GLU C 2 125 ? 119.020 100.324 90.481 1.00 195.37 125 GLU D O 1
ATOM 6185 N N . LEU C 2 126 ? 117.763 99.694 92.249 1.00 197.87 126 LEU D N 1
ATOM 6186 C CA . LEU C 2 126 ? 116.755 98.984 91.469 1.00 198.25 126 LEU D CA 1
ATOM 6187 C C . LEU C 2 126 ? 115.619 98.580 92.398 1.00 199.41 126 LEU D C 1
ATOM 6188 O O . LEU C 2 126 ? 115.827 98.382 93.599 1.00 199.09 126 LEU D O 1
ATOM 6193 N N . GLU C 2 127 ? 114.416 98.469 91.832 1.00 200.13 127 GLU D N 1
ATOM 6194 C CA . GLU C 2 127 ? 113.258 97.988 92.577 1.00 201.58 127 GLU D CA 1
ATOM 6195 C C . GLU C 2 127 ? 112.409 96.973 91.826 1.00 202.10 127 GLU D C 1
ATOM 6196 O O . GLU C 2 127 ? 111.623 96.266 92.469 1.00 200.92 127 GLU D O 1
ATOM 6202 N N . LYS C 2 128 ? 112.534 96.870 90.504 1.00 202.47 128 LYS D N 1
ATOM 6203 C CA . LYS C 2 128 ? 111.687 95.986 89.718 1.00 202.83 128 LYS D CA 1
ATOM 6204 C C . LYS C 2 128 ? 112.473 95.498 88.509 1.00 203.03 128 LYS D C 1
ATOM 6205 O O . LYS C 2 128 ? 113.494 96.078 88.133 1.00 201.95 128 LYS D O 1
ATOM 6211 N N . GLY C 2 129 ? 111.988 94.414 87.910 1.00 204.31 129 GLY D N 1
ATOM 6212 C CA . GLY C 2 129 ? 112.605 93.884 86.712 1.00 205.27 129 GLY D CA 1
ATOM 6213 C C . GLY C 2 129 ? 113.762 92.947 87.011 1.00 207.02 129 GLY D C 1
ATOM 6214 O O . GLY C 2 129 ? 113.974 92.499 88.143 1.00 206.87 129 GLY D O 1
ATOM 6215 N N . ARG C 2 130 ? 114.526 92.652 85.961 1.00 207.57 130 ARG D N 1
ATOM 6216 C CA . ARG C 2 130 ? 115.630 91.708 86.033 1.00 208.67 130 ARG D CA 1
ATOM 6217 C C . ARG C 2 130 ? 116.866 92.312 85.383 1.00 209.66 130 ARG D C 1
ATOM 6218 O O . ARG C 2 130 ? 116.769 93.193 84.524 1.00 209.21 130 ARG D O 1
ATOM 6226 N N . VAL C 2 131 ? 118.034 91.829 85.813 1.00 211.32 131 VAL D N 1
ATOM 6227 C CA . VAL C 2 131 ? 119.295 92.315 85.270 1.00 210.01 131 VAL D CA 1
ATOM 6228 C C . VAL C 2 131 ? 119.376 92.006 83.775 1.00 210.93 131 VAL D C 1
ATOM 6229 O O . VAL C 2 131 ? 118.822 91.012 83.287 1.00 211.59 131 VAL D O 1
ATOM 6233 N N . ALA C 2 132 ? 120.059 92.881 83.039 1.00 210.42 132 ALA D N 1
ATOM 6234 C CA . ALA C 2 132 ? 120.218 92.714 81.598 1.00 210.10 132 ALA D CA 1
ATOM 6235 C C . ALA C 2 132 ? 121.165 91.553 81.320 1.00 210.63 132 ALA D C 1
ATOM 6236 O O . ALA C 2 132 ? 122.355 91.620 81.642 1.00 209.96 132 ALA D O 1
ATOM 6238 N N . LYS C 2 133 ? 120.638 90.485 80.723 1.00 211.15 133 LYS D N 1
ATOM 6239 C CA . LYS C 2 133 ? 121.419 89.292 80.418 1.00 209.42 133 LYS D CA 1
ATOM 6240 C C . LYS C 2 133 ? 121.435 88.965 78.934 1.00 209.63 133 LYS D C 1
ATOM 6241 O O . LYS C 2 133 ? 122.483 88.588 78.398 1.00 208.33 133 LYS D O 1
ATOM 6247 N N . SER C 2 134 ? 120.299 89.097 78.254 1.00 210.72 134 SER D N 1
ATOM 6248 C CA . SER C 2 134 ? 120.205 88.711 76.856 1.00 211.00 134 SER D CA 1
ATOM 6249 C C . SER C 2 134 ? 120.899 89.738 75.963 1.00 208.78 134 SER D C 1
ATOM 6250 O O . SER C 2 134 ? 121.270 90.836 76.392 1.00 207.71 134 SER D O 1
ATOM 6253 N N . GLU C 2 135 ? 121.080 89.358 74.696 1.00 208.48 135 GLU D N 1
ATOM 6254 C CA . GLU C 2 135 ? 121.717 90.248 73.731 1.00 207.61 135 GLU D CA 1
ATOM 6255 C C . GLU C 2 135 ? 120.876 91.500 73.504 1.00 208.76 135 GLU D C 1
ATOM 6256 O O . GLU C 2 135 ? 121.390 92.624 73.540 1.00 208.14 135 GLU D O 1
ATOM 6262 N N . ASN C 2 136 ? 119.578 91.322 73.256 1.00 210.53 136 ASN D N 1
ATOM 6263 C CA . ASN C 2 136 ? 118.657 92.441 73.060 1.00 208.49 136 ASN D CA 1
ATOM 6264 C C . ASN C 2 136 ? 117.862 92.651 74.346 1.00 209.08 136 ASN D C 1
ATOM 6265 O O . ASN C 2 136 ? 116.685 92.303 74.449 1.00 208.95 136 ASN D O 1
ATOM 6270 N N . GLU C 2 137 ? 118.522 93.247 75.339 1.00 208.29 137 GLU D N 1
ATOM 6271 C CA . GLU C 2 137 ? 117.889 93.488 76.628 1.00 208.05 137 GLU D CA 1
ATOM 6272 C C . GLU C 2 137 ? 118.745 94.454 77.434 1.00 208.34 137 GLU D C 1
ATOM 6273 O O . GLU C 2 137 ? 119.972 94.324 77.463 1.00 206.41 137 GLU D O 1
ATOM 6279 N N . ILE C 2 138 ? 118.090 95.420 78.080 1.00 209.45 138 ILE D N 1
ATOM 6280 C CA . ILE C 2 138 ? 118.752 96.427 78.901 1.00 208.35 138 ILE D CA 1
ATOM 6281 C C . ILE C 2 138 ? 117.925 96.680 80.155 1.00 207.84 138 ILE D C 1
ATOM 6282 O O . ILE C 2 138 ? 116.805 96.188 80.304 1.00 208.02 138 ILE D O 1
ATOM 6287 N N . VAL C 2 139 ? 118.498 97.471 81.059 1.00 207.65 139 VAL D N 1
ATOM 6288 C CA . VAL C 2 139 ? 117.827 97.931 82.269 1.00 206.13 139 VAL D CA 1
ATOM 6289 C C . VAL C 2 139 ? 117.600 99.430 82.135 1.00 205.30 139 VAL D C 1
ATOM 6290 O O . VAL C 2 139 ? 118.535 100.180 81.833 1.00 204.55 139 VAL D O 1
ATOM 6294 N N . VAL C 2 140 ? 116.362 99.863 82.352 1.00 204.75 140 VAL D N 1
ATOM 6295 C CA . VAL C 2 140 ? 115.985 101.258 82.180 1.00 202.76 140 VAL D CA 1
ATOM 6296 C C . VAL C 2 140 ? 115.769 101.885 83.553 1.00 201.28 140 VAL D C 1
ATOM 6297 O O . VAL C 2 140 ? 115.549 101.199 84.556 1.00 199.66 140 VAL D O 1
ATOM 6301 N N . GLY C 2 141 ? 115.846 103.212 83.593 1.00 200.47 141 GLY D N 1
ATOM 6302 C CA . GLY C 2 141 ? 115.676 103.956 84.821 1.00 197.58 141 GLY D CA 1
ATOM 6303 C C . GLY C 2 141 ? 114.218 104.219 85.148 1.00 195.82 141 GLY D C 1
ATOM 6304 O O . GLY C 2 141 ? 113.294 103.692 84.526 1.00 195.45 141 GLY D O 1
ATOM 6305 N N . TYR C 2 142 ? 114.018 105.063 86.162 1.00 195.42 142 TYR D N 1
ATOM 6306 C CA . TYR C 2 142 ? 112.678 105.401 86.627 1.00 195.54 142 TYR D CA 1
ATOM 6307 C C . TYR C 2 142 ? 112.084 106.593 85.887 1.00 197.39 142 TYR D C 1
ATOM 6308 O O . TYR C 2 142 ? 110.896 106.579 85.547 1.00 197.58 142 TYR D O 1
ATOM 6317 N N . ASP C 2 143 ? 112.885 107.626 85.626 1.00 197.85 143 ASP D N 1
ATOM 6318 C CA . ASP C 2 143 ? 112.407 108.833 84.963 1.00 197.97 143 ASP D CA 1
ATOM 6319 C C . ASP C 2 143 ? 112.331 108.690 83.447 1.00 199.02 143 ASP D C 1
ATOM 6320 O O . ASP C 2 143 ? 112.264 109.707 82.746 1.00 198.77 143 ASP D O 1
ATOM 6325 N N . PHE C 2 144 ? 112.349 107.459 82.930 1.00 200.17 144 PHE D N 1
ATOM 6326 C CA . PHE C 2 144 ? 112.238 107.260 81.489 1.00 200.26 144 PHE D CA 1
ATOM 6327 C C . PHE C 2 144 ? 110.898 107.759 80.965 1.00 202.31 144 PHE D C 1
ATOM 6328 O O . PHE C 2 144 ? 110.836 108.408 79.914 1.00 203.00 144 PHE D O 1
ATOM 6336 N N . ALA C 2 145 ? 109.812 107.470 81.687 1.00 203.35 145 ALA D N 1
ATOM 6337 C CA . ALA C 2 145 ? 108.490 107.910 81.261 1.00 203.70 145 ALA D CA 1
ATOM 6338 C C . ALA C 2 145 ? 108.333 109.424 81.316 1.00 204.73 145 ALA D C 1
ATOM 6339 O O . ALA C 2 145 ? 107.475 109.970 80.615 1.00 205.81 145 ALA D O 1
ATOM 6341 N N . LYS C 2 146 ? 109.134 110.111 82.136 1.00 204.41 146 LYS D N 1
ATOM 6342 C CA . LYS C 2 146 ? 109.050 111.566 82.200 1.00 203.54 146 LYS D CA 1
ATOM 6343 C C . LYS C 2 146 ? 109.419 112.199 80.865 1.00 203.24 146 LYS D C 1
ATOM 6344 O O . LYS C 2 146 ? 108.745 113.125 80.399 1.00 203.52 146 LYS D O 1
ATOM 6350 N N . ARG C 2 147 ? 110.484 111.711 80.232 1.00 203.23 147 ARG D N 1
ATOM 6351 C CA . ARG C 2 147 ? 110.895 112.210 78.928 1.00 201.68 147 ARG D CA 1
ATOM 6352 C C . ARG C 2 147 ? 110.175 111.525 77.775 1.00 200.43 147 ARG D C 1
ATOM 6353 O O . ARG C 2 147 ? 110.265 112.004 76.640 1.00 197.79 147 ARG D O 1
ATOM 6361 N N . LEU C 2 148 ? 109.462 110.432 78.035 1.00 201.55 148 LEU D N 1
ATOM 6362 C CA . LEU C 2 148 ? 108.734 109.718 76.995 1.00 202.12 148 LEU D CA 1
ATOM 6363 C C . LEU C 2 148 ? 107.370 110.362 76.791 1.00 202.72 148 LEU D C 1
ATOM 6364 O O . LEU C 2 148 ? 106.589 110.493 77.739 1.00 203.56 148 LEU D O 1
ATOM 6369 N N . LEU C 2 149 ? 107.087 110.747 75.550 1.00 202.64 149 LEU D N 1
ATOM 6370 C CA . LEU C 2 149 ? 105.894 111.510 75.209 1.00 202.08 149 LEU D CA 1
ATOM 6371 C C . LEU C 2 149 ? 105.765 111.588 73.693 1.00 202.01 149 LEU D C 1
ATOM 6372 O O . LEU C 2 149 ? 106.761 111.497 72.970 1.00 201.82 149 LEU D O 1
ATOM 6377 N N . THR C 2 150 ? 104.530 111.769 73.228 1.00 203.03 150 THR D N 1
ATOM 6378 C CA . THR C 2 150 ? 104.209 111.638 71.813 1.00 203.08 150 THR D CA 1
ATOM 6379 C C . THR C 2 150 ? 104.931 112.696 70.976 1.00 202.59 150 THR D C 1
ATOM 6380 O O . THR C 2 150 ? 105.580 113.607 71.493 1.00 202.84 150 THR D O 1
ATOM 6384 N N . LYS C 2 151 ? 104.810 112.553 69.653 1.00 201.25 151 LYS D N 1
ATOM 6385 C CA . LYS C 2 151 ? 105.486 113.468 68.735 1.00 199.37 151 LYS D CA 1
ATOM 6386 C C . LYS C 2 151 ? 104.956 114.891 68.873 1.00 198.83 151 LYS D C 1
ATOM 6387 O O . LYS C 2 151 ? 105.729 115.856 68.831 1.00 198.69 151 LYS D O 1
ATOM 6393 N N . LYS C 2 152 ? 103.638 115.045 69.021 1.00 197.92 152 LYS D N 1
ATOM 6394 C CA . LYS C 2 152 ? 103.081 116.371 69.268 1.00 197.79 152 LYS D CA 1
ATOM 6395 C C . LYS C 2 152 ? 103.602 116.938 70.581 1.00 199.07 152 LYS D C 1
ATOM 6396 O O . LYS C 2 152 ? 103.939 118.126 70.668 1.00 200.54 152 LYS D O 1
ATOM 6402 N N . GLU C 2 153 ? 103.685 116.097 71.613 1.00 199.45 153 GLU D N 1
ATOM 6403 C CA . GLU C 2 153 ? 104.261 116.537 72.876 1.00 199.70 153 GLU D CA 1
ATOM 6404 C C . GLU C 2 153 ? 105.740 116.869 72.730 1.00 201.33 153 GLU D C 1
ATOM 6405 O O . GLU C 2 153 ? 106.240 117.762 73.418 1.00 202.29 153 GLU D O 1
ATOM 6411 N N . SER C 2 154 ? 106.454 116.177 71.838 1.00 201.67 154 SER D N 1
ATOM 6412 C CA . SER C 2 154 ? 107.860 116.500 71.614 1.00 200.48 154 SER D CA 1
ATOM 6413 C C . SER C 2 154 ? 108.008 117.849 70.925 1.00 200.96 154 SER D C 1
ATOM 6414 O O . SER C 2 154 ? 108.909 118.627 71.257 1.00 200.60 154 SER D O 1
ATOM 6417 N N . GLU C 2 155 ? 107.128 118.146 69.966 1.00 201.98 155 GLU D N 1
ATOM 6418 C CA . GLU C 2 155 ? 107.132 119.470 69.352 1.00 200.42 155 GLU D CA 1
ATOM 6419 C C . GLU C 2 155 ? 106.798 120.547 70.377 1.00 201.00 155 GLU D C 1
ATOM 6420 O O . GLU C 2 155 ? 107.402 121.627 70.375 1.00 199.68 155 GLU D O 1
ATOM 6426 N N . GLU C 2 156 ? 105.837 120.269 71.263 1.00 202.51 156 GLU D N 1
ATOM 6427 C CA . GLU C 2 156 ? 105.507 121.219 72.322 1.00 201.23 156 GLU D CA 1
ATOM 6428 C C . GLU C 2 156 ? 106.691 121.440 73.257 1.00 201.65 156 GLU D C 1
ATOM 6429 O O . GLU C 2 156 ? 106.974 122.576 73.655 1.00 199.71 156 GLU D O 1
ATOM 6435 N N . TYR C 2 157 ? 107.394 120.364 73.616 1.00 203.23 157 TYR D N 1
ATOM 6436 C CA . TYR C 2 157 ? 108.575 120.474 74.466 1.00 202.46 157 TYR D CA 1
ATOM 6437 C C . TYR C 2 157 ? 109.668 121.291 73.788 1.00 202.65 157 TYR D C 1
ATOM 6438 O O . TYR C 2 157 ? 110.318 122.130 74.426 1.00 202.39 157 TYR D O 1
ATOM 6447 N N . ASN C 2 158 ? 109.890 121.052 72.493 1.00 202.29 158 ASN D N 1
ATOM 6448 C CA . ASN C 2 158 ? 110.890 121.816 71.756 1.00 200.03 158 ASN D CA 1
ATOM 6449 C C . ASN C 2 158 ? 110.520 123.292 71.696 1.00 200.57 158 ASN D C 1
ATOM 6450 O O . ASN C 2 158 ? 111.379 124.162 71.874 1.00 200.57 158 ASN D O 1
ATOM 6455 N N . LYS C 2 159 ? 109.243 123.596 71.450 1.00 200.94 159 LYS D N 1
ATOM 6456 C CA . LYS C 2 159 ? 108.809 124.990 71.435 1.00 199.94 159 LYS D CA 1
ATOM 6457 C C . LYS C 2 159 ? 108.980 125.633 72.805 1.00 200.67 159 LYS D C 1
ATOM 6458 O O . LYS C 2 159 ? 109.386 126.797 72.907 1.00 199.40 159 LYS D O 1
ATOM 6464 N N . LYS C 2 160 ? 108.677 124.889 73.871 1.00 201.06 160 LYS D N 1
ATOM 6465 C CA . LYS C 2 160 ? 108.829 125.423 75.220 1.00 200.47 160 LYS D CA 1
ATOM 6466 C C . LYS C 2 160 ? 110.288 125.723 75.539 1.00 203.02 160 LYS D C 1
ATOM 6467 O O . LYS C 2 160 ? 110.599 126.765 76.126 1.00 204.65 160 LYS D O 1
ATOM 6473 N N . ILE C 2 161 ? 111.198 124.820 75.167 1.00 203.20 161 ILE D N 1
ATOM 6474 C CA . ILE C 2 161 ? 112.607 125.062 75.467 1.00 202.77 161 ILE D CA 1
ATOM 6475 C C . ILE C 2 161 ? 113.185 126.158 74.573 1.00 203.27 161 ILE D C 1
ATOM 6476 O O . ILE C 2 161 ? 114.075 126.901 75.002 1.00 203.86 161 ILE D O 1
ATOM 6481 N N . GLU C 2 162 ? 112.707 126.285 73.330 1.00 201.81 162 GLU D N 1
ATOM 6482 C CA . GLU C 2 162 ? 113.171 127.373 72.474 1.00 200.99 162 GLU D CA 1
ATOM 6483 C C . GLU C 2 162 ? 112.681 128.723 72.980 1.00 203.33 162 GLU D C 1
ATOM 6484 O O . GLU C 2 162 ? 113.431 129.707 72.966 1.00 204.36 162 GLU D O 1
ATOM 6490 N N . GLU C 2 163 ? 111.429 128.792 73.432 1.00 203.95 163 GLU D N 1
ATOM 6491 C CA . GLU C 2 163 ? 110.879 130.031 73.965 1.00 205.06 163 GLU D CA 1
ATOM 6492 C C . GLU C 2 163 ? 111.276 130.279 75.414 1.00 206.74 163 GLU D C 1
ATOM 6493 O O . GLU C 2 163 ? 110.943 131.338 75.956 1.00 207.32 163 GLU D O 1
ATOM 6499 N N . ALA C 2 164 ? 111.967 129.330 76.051 1.00 206.10 164 ALA D N 1
ATOM 6500 C CA . ALA C 2 164 ? 112.387 129.521 77.435 1.00 205.05 164 ALA D CA 1
ATOM 6501 C C . ALA C 2 164 ? 113.359 130.687 77.561 1.00 208.04 164 ALA D C 1
ATOM 6502 O O . ALA C 2 164 ? 113.266 131.481 78.504 1.00 210.24 164 ALA D O 1
ATOM 6504 N N . LYS C 2 165 ? 114.295 130.806 76.615 1.00 208.02 165 LYS D N 1
ATOM 6505 C CA . LYS C 2 165 ? 115.296 131.875 76.616 1.00 209.11 165 LYS D CA 1
ATOM 6506 C C . LYS C 2 165 ? 116.093 131.888 77.919 1.00 211.50 165 LYS D C 1
ATOM 6507 O O . LYS C 2 165 ? 116.361 132.944 78.496 1.00 211.91 165 LYS D O 1
ATOM 6513 N N . GLY C 2 166 ? 116.479 130.704 78.382 1.00 212.66 166 GLY D N 1
ATOM 6514 C CA . GLY C 2 166 ? 117.209 130.579 79.632 1.00 212.44 166 GLY D CA 1
ATOM 6515 C C . GLY C 2 166 ? 116.406 130.946 80.861 1.00 212.45 166 GLY D C 1
ATOM 6516 O O . GLY C 2 166 ? 116.956 131.530 81.804 1.00 211.54 166 GLY D O 1
ATOM 6517 N N . ASN C 2 167 ? 115.115 130.617 80.877 1.00 212.59 167 ASN D N 1
ATOM 6518 C CA . ASN C 2 167 ? 114.239 130.871 82.019 1.00 210.78 167 ASN D CA 1
ATOM 6519 C C . ASN C 2 167 ? 113.544 129.567 82.383 1.00 209.03 167 ASN D C 1
ATOM 6520 O O . ASN C 2 167 ? 112.448 129.273 81.886 1.00 207.45 167 ASN D O 1
ATOM 6525 N N . PRO C 2 168 ? 114.159 128.746 83.252 1.00 207.80 168 PRO D N 1
ATOM 6526 C CA . PRO C 2 168 ? 113.592 127.446 83.631 1.00 203.44 168 PRO D CA 1
ATOM 6527 C C . PRO C 2 168 ? 112.507 127.532 84.706 1.00 201.56 168 PRO D C 1
ATOM 6528 O O . PRO C 2 168 ? 112.515 126.785 85.685 1.00 198.98 168 PRO D O 1
ATOM 6532 N N . GLU C 2 169 ? 111.566 128.451 84.518 1.00 202.59 169 GLU D N 1
ATOM 6533 C CA . GLU C 2 169 ? 110.420 128.595 85.408 1.00 198.61 169 GLU D CA 1
ATOM 6534 C C . GLU C 2 169 ? 109.098 128.291 84.724 1.00 198.89 169 GLU D C 1
ATOM 6535 O O . GLU C 2 169 ? 108.232 127.649 85.323 1.00 196.46 169 GLU D O 1
ATOM 6541 N N . ASP C 2 170 ? 108.921 128.736 83.480 1.00 200.90 170 ASP D N 1
ATOM 6542 C CA . ASP C 2 170 ? 107.760 128.389 82.675 1.00 201.04 170 ASP D CA 1
ATOM 6543 C C . ASP C 2 170 ? 107.975 127.112 81.871 1.00 203.11 170 ASP D C 1
ATOM 6544 O O . ASP C 2 170 ? 107.222 126.846 80.928 1.00 202.16 170 ASP D O 1
ATOM 6549 N N . ILE C 2 171 ? 108.977 126.318 82.232 1.00 203.20 171 ILE D N 1
ATOM 6550 C CA . ILE C 2 171 ? 109.339 125.122 81.486 1.00 201.24 171 ILE D CA 1
ATOM 6551 C C . ILE C 2 171 ? 108.676 123.873 82.077 1.00 202.60 171 ILE D C 1
ATOM 6552 O O . ILE C 2 171 ? 109.088 122.752 81.782 1.00 203.42 171 ILE D O 1
ATOM 6557 N N . LYS C 2 172 ? 107.637 124.050 82.892 1.00 202.49 172 LYS D N 1
ATOM 6558 C CA . LYS C 2 172 ? 106.933 122.917 83.481 1.00 199.44 172 LYS D CA 1
ATOM 6559 C C . LYS C 2 172 ? 106.074 122.218 82.434 1.00 201.85 172 LYS D C 1
ATOM 6560 O O . LYS C 2 172 ? 104.881 122.510 82.302 1.00 202.22 172 LYS D O 1
ATOM 6566 N N . GLU C 2 173 ? 106.682 121.288 81.673 1.00 203.71 173 GLU D N 1
ATOM 6567 C CA . GLU C 2 173 ? 106.038 120.524 80.617 1.00 204.83 173 GLU D CA 1
ATOM 6568 C C . GLU C 2 173 ? 105.376 119.271 81.184 1.00 206.20 173 GLU D C 1
ATOM 6569 O O . GLU C 2 173 ? 105.821 118.733 82.203 1.00 205.60 173 GLU D O 1
ATOM 6575 N N . PRO C 2 174 ? 104.310 118.793 80.546 1.00 206.67 174 PRO D N 1
ATOM 6576 C CA . PRO C 2 174 ? 103.657 117.568 81.021 1.00 205.86 174 PRO D CA 1
ATOM 6577 C C . PRO C 2 174 ? 104.564 116.356 80.887 1.00 204.98 174 PRO D C 1
ATOM 6578 O O . PRO C 2 174 ? 105.429 116.289 80.009 1.00 205.25 174 PRO D O 1
ATOM 6582 N N . LYS C 2 175 ? 104.359 115.391 81.787 1.00 203.74 175 LYS D N 1
ATOM 6583 C CA . LYS C 2 175 ? 105.162 114.172 81.763 1.00 204.65 175 LYS D CA 1
ATOM 6584 C C . LYS C 2 175 ? 104.937 113.384 80.478 1.00 206.17 175 LYS D C 1
ATOM 6585 O O . LYS C 2 175 ? 105.892 112.889 79.869 1.00 205.95 175 LYS D O 1
ATOM 6591 N N . GLY C 2 176 ? 103.684 113.260 80.049 1.00 207.28 176 GLY D N 1
ATOM 6592 C CA . GLY C 2 176 ? 103.374 112.522 78.841 1.00 205.54 176 GLY D CA 1
ATOM 6593 C C . GLY C 2 176 ? 102.954 111.092 79.106 1.00 204.80 176 GLY D C 1
ATOM 6594 O O . GLY C 2 176 ? 101.808 110.832 79.483 1.00 204.50 176 GLY D O 1
ATOM 6595 N N . TYR C 2 177 ? 103.877 110.153 78.909 1.00 204.23 177 TYR D N 1
ATOM 6596 C CA . TYR C 2 177 ? 103.581 108.742 79.122 1.00 203.15 177 TYR D CA 1
ATOM 6597 C C . TYR C 2 177 ? 103.468 108.454 80.614 1.00 203.88 177 TYR D C 1
ATOM 6598 O O . TYR C 2 177 ? 104.393 108.737 81.381 1.00 204.15 177 TYR D O 1
ATOM 6607 N N . THR C 2 178 ? 102.329 107.893 81.025 1.00 204.62 178 THR D N 1
ATOM 6608 C CA . THR C 2 178 ? 102.068 107.569 82.423 1.00 204.55 178 THR D CA 1
ATOM 6609 C C . THR C 2 178 ? 101.666 106.107 82.584 1.00 203.90 178 THR D C 1
ATOM 6610 O O . THR C 2 178 ? 100.861 105.772 83.457 1.00 202.49 178 THR D O 1
ATOM 6614 N N . LYS C 2 179 ? 102.220 105.227 81.759 1.00 203.17 179 LYS D N 1
ATOM 6615 C CA . LYS C 2 179 ? 101.884 103.811 81.782 1.00 204.42 179 LYS D CA 1
ATOM 6616 C C . LYS C 2 179 ? 103.157 102.983 81.965 1.00 205.51 179 LYS D C 1
ATOM 6617 O O . LYS C 2 179 ? 104.242 103.515 82.215 1.00 204.55 179 LYS D O 1
ATOM 6623 N N . ASP C 2 180 ? 103.012 101.666 81.839 1.00 206.70 180 ASP D N 1
ATOM 6624 C CA . ASP C 2 180 ? 104.119 100.749 82.069 1.00 207.98 180 ASP D CA 1
ATOM 6625 C C . ASP C 2 180 ? 105.078 100.754 80.885 1.00 208.73 180 ASP D C 1
ATOM 6626 O O . ASP C 2 180 ? 104.652 100.718 79.726 1.00 206.79 180 ASP D O 1
ATOM 6631 N N . ILE C 2 181 ? 106.376 100.799 81.184 1.00 211.08 181 ILE D N 1
ATOM 6632 C CA . ILE C 2 181 ? 107.403 100.735 80.150 1.00 211.06 181 ILE D CA 1
ATOM 6633 C C . ILE C 2 181 ? 107.898 99.308 79.929 1.00 212.58 181 ILE D C 1
ATOM 6634 O O . ILE C 2 181 ? 108.435 99.004 78.853 1.00 211.86 181 ILE D O 1
ATOM 6639 N N . LEU C 2 182 ? 107.696 98.417 80.898 1.00 213.71 182 LEU D N 1
ATOM 6640 C CA . LEU C 2 182 ? 108.250 97.072 80.831 1.00 213.31 182 LEU D CA 1
ATOM 6641 C C . LEU C 2 182 ? 107.669 96.292 79.656 1.00 214.54 182 LEU D C 1
ATOM 6642 O O . LEU C 2 182 ? 106.531 96.515 79.231 1.00 215.14 182 LEU D O 1
ATOM 6647 N N . ASN C 2 183 ? 108.478 95.370 79.129 1.00 214.93 183 ASN D N 1
ATOM 6648 C CA . ASN C 2 183 ? 108.089 94.471 78.042 1.00 213.68 183 ASN D CA 1
ATOM 6649 C C . ASN C 2 183 ? 107.695 95.254 76.788 1.00 210.79 183 ASN D C 1
ATOM 6650 O O . ASN C 2 183 ? 106.565 95.180 76.301 1.00 210.25 183 ASN D O 1
ATOM 6655 N N . LYS C 2 184 ? 108.659 96.012 76.268 1.00 209.33 184 LYS D N 1
ATOM 6656 C CA . LYS C 2 184 ? 108.475 96.769 75.038 1.00 207.65 184 LYS D CA 1
ATOM 6657 C C . LYS C 2 184 ? 109.706 96.582 74.158 1.00 205.52 184 LYS D C 1
ATOM 6658 O O . LYS C 2 184 ? 110.675 95.918 74.539 1.00 204.33 184 LYS D O 1
ATOM 6664 N N . THR C 2 185 ? 109.662 97.176 72.968 1.00 204.16 185 THR D N 1
ATOM 6665 C CA . THR C 2 185 ? 110.645 96.950 71.910 1.00 201.08 185 THR D CA 1
ATOM 6666 C C . THR C 2 185 ? 111.221 98.279 71.424 1.00 200.61 185 THR D C 1
ATOM 6667 O O . THR C 2 185 ? 111.226 98.594 70.232 1.00 199.30 185 THR D O 1
ATOM 6671 N N . ILE C 2 186 ? 111.695 99.094 72.373 1.00 201.79 186 ILE D N 1
ATOM 6672 C CA . ILE C 2 186 ? 112.237 100.410 72.048 1.00 202.37 186 ILE D CA 1
ATOM 6673 C C . ILE C 2 186 ? 113.335 100.283 71.004 1.00 202.48 186 ILE D C 1
ATOM 6674 O O . ILE C 2 186 ? 114.272 99.491 71.153 1.00 201.51 186 ILE D O 1
ATOM 6679 N N . GLU C 2 187 ? 113.216 101.070 69.935 1.00 202.02 187 GLU D N 1
ATOM 6680 C CA . GLU C 2 187 ? 114.185 101.061 68.840 1.00 199.79 187 GLU D CA 1
ATOM 6681 C C . GLU C 2 187 ? 115.256 102.121 69.101 1.00 202.31 187 GLU D C 1
ATOM 6682 O O . GLU C 2 187 ? 115.301 103.182 68.478 1.00 201.54 187 GLU D O 1
ATOM 6688 N N . LEU C 2 188 ? 116.131 101.801 70.053 1.00 202.60 188 LEU D N 1
ATOM 6689 C CA . LEU C 2 188 ? 117.167 102.735 70.474 1.00 203.47 188 LEU D CA 1
ATOM 6690 C C . LEU C 2 188 ? 118.068 103.109 69.303 1.00 203.73 188 LEU D C 1
ATOM 6691 O O . LEU C 2 188 ? 118.461 102.258 68.500 1.00 201.07 188 LEU D O 1
ATOM 6696 N N . SER C 2 189 ? 118.383 104.398 69.203 1.00 205.59 189 SER D N 1
ATOM 6697 C CA . SER C 2 189 ? 119.140 104.969 68.092 1.00 205.20 189 SER D CA 1
ATOM 6698 C C . SER C 2 189 ? 120.222 105.910 68.609 1.00 207.33 189 SER D C 1
ATOM 6699 O O . SER C 2 189 ? 120.305 107.074 68.211 1.00 208.96 189 SER D O 1
ATOM 6702 N N . VAL C 2 190 ? 121.037 105.416 69.549 1.00 207.45 190 VAL D N 1
ATOM 6703 C CA . VAL C 2 190 ? 122.124 106.204 70.124 1.00 206.39 190 VAL D CA 1
ATOM 6704 C C . VAL C 2 190 ? 122.924 106.875 69.019 1.00 207.47 190 VAL D C 1
ATOM 6705 O O . VAL C 2 190 ? 123.373 106.222 68.071 1.00 205.81 190 VAL D O 1
ATOM 6709 N N . SER C 2 191 ? 123.103 108.188 69.141 1.00 207.81 191 SER D N 1
ATOM 6710 C CA . SER C 2 191 ? 123.765 108.957 68.097 1.00 209.15 191 SER D CA 1
ATOM 6711 C C . SER C 2 191 ? 125.257 108.648 68.061 1.00 210.03 191 SER D C 1
ATOM 6712 O O . SER C 2 191 ? 125.913 108.562 69.103 1.00 207.96 191 SER D O 1
ATOM 6715 N N . LYS C 2 192 ? 125.785 108.472 66.855 1.00 210.20 192 LYS D N 1
ATOM 6716 C CA . LYS C 2 192 ? 127.211 108.298 66.638 1.00 209.80 192 LYS D CA 1
ATOM 6717 C C . LYS C 2 192 ? 127.862 109.655 66.379 1.00 211.99 192 LYS D C 1
ATOM 6718 O O . LYS C 2 192 ? 127.207 110.615 65.969 1.00 213.38 192 LYS D O 1
ATOM 6724 N N . THR C 2 193 ? 129.160 109.736 66.658 1.00 212.16 193 THR D N 1
ATOM 6725 C CA . THR C 2 193 ? 129.934 110.957 66.454 1.00 213.01 193 THR D CA 1
ATOM 6726 C C . THR C 2 193 ? 131.277 110.609 65.812 1.00 214.33 193 THR D C 1
ATOM 6727 O O . THR C 2 193 ? 132.334 111.101 66.209 1.00 214.65 193 THR D O 1
ATOM 6731 N N . ASP C 2 194 ? 131.236 109.755 64.787 1.00 213.94 194 ASP D N 1
ATOM 6732 C CA . ASP C 2 194 ? 132.441 109.180 64.188 1.00 212.56 194 ASP D CA 1
ATOM 6733 C C . ASP C 2 194 ? 133.292 108.506 65.257 1.00 210.53 194 ASP D C 1
ATOM 6734 O O . ASP C 2 194 ? 134.483 108.786 65.409 1.00 210.69 194 ASP D O 1
ATOM 6739 N N . SER C 2 195 ? 132.646 107.610 66.008 1.00 208.61 195 SER D N 1
ATOM 6740 C CA . SER C 2 195 ? 133.190 106.980 67.206 1.00 204.99 195 SER D CA 1
ATOM 6741 C C . SER C 2 195 ? 133.330 108.000 68.332 1.00 206.16 195 SER D C 1
ATOM 6742 O O . SER C 2 195 ? 132.681 107.862 69.373 1.00 204.28 195 SER D O 1
ATOM 6745 N N . LYS C 2 196 ? 134.164 109.020 68.146 1.00 207.99 196 LYS D N 1
ATOM 6746 C CA . LYS C 2 196 ? 134.353 109.951 69.253 1.00 206.08 196 LYS D CA 1
ATOM 6747 C C . LYS C 2 196 ? 134.175 111.420 68.893 1.00 209.24 196 LYS D C 1
ATOM 6748 O O . LYS C 2 196 ? 133.590 112.164 69.685 1.00 208.52 196 LYS D O 1
ATOM 6754 N N . THR C 2 197 ? 134.661 111.868 67.732 1.00 210.26 197 THR D N 1
ATOM 6755 C CA . THR C 2 197 ? 134.953 113.301 67.580 1.00 210.05 197 THR D CA 1
ATOM 6756 C C . THR C 2 197 ? 133.843 114.134 66.938 1.00 211.40 197 THR D C 1
ATOM 6757 O O . THR C 2 197 ? 133.197 114.936 67.618 1.00 212.72 197 THR D O 1
ATOM 6761 N N . GLY C 2 198 ? 133.607 113.963 65.636 1.00 211.64 198 GLY D N 1
ATOM 6762 C CA . GLY C 2 198 ? 132.762 114.953 64.989 1.00 213.16 198 GLY D CA 1
ATOM 6763 C C . GLY C 2 198 ? 131.882 114.639 63.794 1.00 214.35 198 GLY D C 1
ATOM 6764 O O . GLY C 2 198 ? 131.184 115.541 63.320 1.00 212.37 198 GLY D O 1
ATOM 6765 N N . ASP C 2 199 ? 131.876 113.408 63.279 1.00 215.84 199 ASP D N 1
ATOM 6766 C CA . ASP C 2 199 ? 131.346 113.203 61.936 1.00 215.54 199 ASP D CA 1
ATOM 6767 C C . ASP C 2 199 ? 130.064 112.386 61.855 1.00 215.14 199 ASP D C 1
ATOM 6768 O O . ASP C 2 199 ? 129.389 112.456 60.823 1.00 216.79 199 ASP D O 1
ATOM 6773 N N . VAL C 2 200 ? 129.712 111.626 62.894 1.00 214.23 200 VAL D N 1
ATOM 6774 C CA . VAL C 2 200 ? 128.486 110.826 62.916 1.00 213.72 200 VAL D CA 1
ATOM 6775 C C . VAL C 2 200 ? 128.503 109.812 61.777 1.00 214.71 200 VAL D C 1
ATOM 6776 O O . VAL C 2 200 ? 128.114 110.127 60.647 1.00 215.64 200 VAL D O 1
ATOM 6780 N N . THR C 2 201 ? 128.927 108.581 62.064 1.00 214.43 201 THR D N 1
ATOM 6781 C CA . THR C 2 201 ? 129.057 107.580 61.009 1.00 212.45 201 THR D CA 1
ATOM 6782 C C . THR C 2 201 ? 127.735 106.859 60.746 1.00 209.33 201 THR D C 1
ATOM 6783 O O . THR C 2 201 ? 127.183 106.954 59.645 1.00 207.62 201 THR D O 1
ATOM 6787 N N . LYS C 2 202 ? 127.215 106.141 61.743 1.00 208.21 202 LYS D N 1
ATOM 6788 C CA . LYS C 2 202 ? 125.968 105.400 61.577 1.00 205.07 202 LYS D CA 1
ATOM 6789 C C . LYS C 2 202 ? 125.460 104.947 62.937 1.00 203.44 202 LYS D C 1
ATOM 6790 O O . LYS C 2 202 ? 126.212 104.352 63.716 1.00 201.97 202 LYS D O 1
ATOM 6796 N N . THR C 2 203 ? 124.184 105.211 63.206 1.00 203.21 203 THR D N 1
ATOM 6797 C CA . THR C 2 203 ? 123.563 104.880 64.483 1.00 202.52 203 THR D CA 1
ATOM 6798 C C . THR C 2 203 ? 122.980 103.474 64.417 1.00 201.11 203 THR D C 1
ATOM 6799 O O . THR C 2 203 ? 122.151 103.178 63.549 1.00 199.24 203 THR D O 1
ATOM 6803 N N . LYS C 2 204 ? 123.409 102.613 65.336 1.00 201.01 204 LYS D N 1
ATOM 6804 C CA . LYS C 2 204 ? 122.994 101.220 65.315 1.00 199.22 204 LYS D CA 1
ATOM 6805 C C . LYS C 2 204 ? 121.536 101.080 65.753 1.00 199.94 204 LYS D C 1
ATOM 6806 O O . LYS C 2 204 ? 120.940 101.982 66.348 1.00 201.28 204 LYS D O 1
ATOM 6812 N N . THR C 2 205 ? 120.962 99.918 65.444 1.00 199.22 205 THR D N 1
ATOM 6813 C CA . THR C 2 205 ? 119.580 99.606 65.800 1.00 198.43 205 THR D CA 1
ATOM 6814 C C . THR C 2 205 ? 119.597 98.738 67.055 1.00 199.71 205 THR D C 1
ATOM 6815 O O . THR C 2 205 ? 119.528 97.510 67.001 1.00 198.05 205 THR D O 1
ATOM 6819 N N . TYR C 2 206 ? 119.687 99.401 68.208 1.00 201.37 206 TYR D N 1
ATOM 6820 C CA . TYR C 2 206 ? 119.690 98.709 69.497 1.00 200.98 206 TYR D CA 1
ATOM 6821 C C . TYR C 2 206 ? 118.247 98.392 69.892 1.00 200.79 206 TYR D C 1
ATOM 6822 O O . TYR C 2 206 ? 117.635 99.036 70.746 1.00 199.67 206 TYR D O 1
ATOM 6831 N N . ASP C 2 207 ? 117.702 97.364 69.239 1.00 202.18 207 ASP D N 1
ATOM 6832 C CA . ASP C 2 207 ? 116.335 96.910 69.494 1.00 201.92 207 ASP D CA 1
ATOM 6833 C C . ASP C 2 207 ? 116.355 96.033 70.742 1.00 203.73 207 ASP D C 1
ATOM 6834 O O . ASP C 2 207 ? 116.261 94.804 70.688 1.00 203.88 207 ASP D O 1
ATOM 6839 N N . PHE C 2 208 ? 116.479 96.689 71.890 1.00 203.08 208 PHE D N 1
ATOM 6840 C CA . PHE C 2 208 ? 116.676 96.022 73.169 1.00 203.52 208 PHE D CA 1
ATOM 6841 C C . PHE C 2 208 ? 115.386 96.088 73.975 1.00 204.23 208 PHE D C 1
ATOM 6842 O O . PHE C 2 208 ? 114.801 97.166 74.128 1.00 201.65 208 PHE D O 1
ATOM 6850 N N . LYS C 2 209 ? 114.948 94.941 74.485 1.00 206.20 209 LYS D N 1
ATOM 6851 C CA . LYS C 2 209 ? 113.706 94.886 75.240 1.00 205.84 209 LYS D CA 1
ATOM 6852 C C . LYS C 2 209 ? 113.890 95.488 76.632 1.00 207.11 209 LYS D C 1
ATOM 6853 O O . LYS C 2 209 ? 114.995 95.537 77.180 1.00 207.42 209 LYS D O 1
ATOM 6859 N N . ILE C 2 210 ? 112.782 95.954 77.200 1.00 208.15 210 ILE D N 1
ATOM 6860 C CA . ILE C 2 210 ? 112.780 96.671 78.470 1.00 209.99 210 ILE D CA 1
ATOM 6861 C C . ILE C 2 210 ? 112.464 95.663 79.569 1.00 211.13 210 ILE D C 1
ATOM 6862 O O . ILE C 2 210 ? 111.316 95.245 79.736 1.00 211.75 210 ILE D O 1
ATOM 6867 N N . VAL C 2 211 ? 113.489 95.271 80.325 1.00 211.67 211 VAL D N 1
ATOM 6868 C CA . VAL C 2 211 ? 113.327 94.440 81.515 1.00 210.81 211 VAL D CA 1
ATOM 6869 C C . VAL C 2 211 ? 114.268 94.995 82.577 1.00 210.36 211 VAL D C 1
ATOM 6870 O O . VAL C 2 211 ? 115.492 94.919 82.426 1.00 210.63 211 VAL D O 1
ATOM 6874 N N . GLY C 2 212 ? 113.705 95.553 83.645 1.00 208.46 212 GLY D N 1
ATOM 6875 C CA . GLY C 2 212 ? 114.511 96.132 84.701 1.00 206.52 212 GLY D CA 1
ATOM 6876 C C . GLY C 2 212 ? 114.287 97.618 84.877 1.00 204.23 212 GLY D C 1
ATOM 6877 O O . GLY C 2 212 ? 114.492 98.400 83.944 1.00 203.98 212 GLY D O 1
ATOM 6878 N N . ILE C 2 213 ? 113.861 98.020 86.072 1.00 203.72 213 ILE D N 1
ATOM 6879 C CA . ILE C 2 213 ? 113.611 99.418 86.400 1.00 201.33 213 ILE D CA 1
ATOM 6880 C C . ILE C 2 213 ? 114.385 99.765 87.662 1.00 201.28 213 ILE D C 1
ATOM 6881 O O . ILE C 2 213 ? 114.409 98.985 88.621 1.00 201.26 213 ILE D O 1
ATOM 6886 N N . THR C 2 214 ? 115.027 100.928 87.657 1.00 199.86 214 THR D N 1
ATOM 6887 C CA . THR C 2 214 ? 115.704 101.436 88.839 1.00 198.10 214 THR D CA 1
ATOM 6888 C C . THR C 2 214 ? 114.736 102.255 89.684 1.00 197.61 214 THR D C 1
ATOM 6889 O O . THR C 2 214 ? 113.791 102.860 89.172 1.00 198.20 214 THR D O 1
ATOM 6893 N N . LYS C 2 215 ? 114.979 102.263 90.991 1.00 196.02 215 LYS D N 1
ATOM 6894 C CA . LYS C 2 215 ? 114.108 102.955 91.932 1.00 193.85 215 LYS D CA 1
ATOM 6895 C C . LYS C 2 215 ? 114.420 104.451 91.910 1.00 193.55 215 LYS D C 1
ATOM 6896 O O . LYS C 2 215 ? 115.077 104.961 90.998 1.00 194.23 215 LYS D O 1
ATOM 6902 N N . LYS C 2 216 ? 113.921 105.174 92.908 1.00 191.02 216 LYS D N 1
ATOM 6903 C CA . LYS C 2 216 ? 114.174 106.605 92.990 1.00 187.68 216 LYS D CA 1
ATOM 6904 C C . LYS C 2 216 ? 115.677 106.872 93.057 1.00 188.43 216 LYS D C 1
ATOM 6905 O O . LYS C 2 216 ? 116.412 106.135 93.725 1.00 189.00 216 LYS D O 1
ATOM 6911 N N . PRO C 2 217 ? 116.169 107.907 92.369 1.00 187.76 217 PRO D N 1
ATOM 6912 C CA . PRO C 2 217 ? 117.620 108.058 92.192 1.00 188.64 217 PRO D CA 1
ATOM 6913 C C . PRO C 2 217 ? 118.347 108.465 93.463 1.00 186.35 217 PRO D C 1
ATOM 6914 O O . PRO C 2 217 ? 118.266 109.623 93.887 1.00 185.10 217 PRO D O 1
ATOM 6918 N N . SER C 2 218 ? 119.074 107.513 94.056 1.00 185.48 218 SER D N 1
ATOM 6919 C CA . SER C 2 218 ? 119.879 107.721 95.257 1.00 182.91 218 SER D CA 1
ATOM 6920 C C . SER C 2 218 ? 119.136 108.533 96.310 1.00 181.66 218 SER D C 1
ATOM 6921 O O . SER C 2 218 ? 117.935 108.336 96.522 1.00 182.29 218 SER D O 1
ATOM 6924 N N . GLN C 2 219 ? 119.839 109.449 96.972 1.00 180.03 219 GLN D N 1
ATOM 6925 C CA . GLN C 2 219 ? 119.241 110.326 97.976 1.00 177.36 219 GLN D CA 1
ATOM 6926 C C . GLN C 2 219 ? 118.947 111.664 97.306 1.00 177.55 219 GLN D C 1
ATOM 6927 O O . GLN C 2 219 ? 119.759 112.590 97.345 1.00 176.00 219 GLN D O 1
ATOM 6933 N N . ASP C 2 220 ? 117.765 111.753 96.687 1.00 179.03 220 ASP D N 1
ATOM 6934 C CA . ASP C 2 220 ? 117.261 112.933 95.985 1.00 177.49 220 ASP D CA 1
ATOM 6935 C C . ASP C 2 220 ? 118.331 113.636 95.154 1.00 178.18 220 ASP D C 1
ATOM 6936 O O . ASP C 2 220 ? 118.411 114.868 95.147 1.00 177.63 220 ASP D O 1
ATOM 6941 N N . TRP C 2 221 ? 119.144 112.862 94.438 1.00 180.45 221 TRP D N 1
ATOM 6942 C CA . TRP C 2 221 ? 120.187 113.423 93.592 1.00 180.43 221 TRP D CA 1
ATOM 6943 C C . TRP C 2 221 ? 120.371 112.530 92.374 1.00 181.47 221 TRP D C 1
ATOM 6944 O O . TRP C 2 221 ? 119.971 111.362 92.373 1.00 182.39 221 TRP D O 1
ATOM 6955 N N . MET C 2 222 ? 120.964 113.111 91.327 1.00 179.84 222 MET D N 1
ATOM 6956 C CA . MET C 2 222 ? 121.302 112.417 90.085 1.00 183.28 222 MET D CA 1
ATOM 6957 C C . MET C 2 222 ? 120.043 112.046 89.303 1.00 187.29 222 MET D C 1
ATOM 6958 O O . MET C 2 222 ? 118.994 111.771 89.892 1.00 185.58 222 MET D O 1
ATOM 6963 N N . GLU C 2 223 ? 120.131 112.055 87.976 1.00 191.22 223 GLU D N 1
ATOM 6964 C CA . GLU C 2 223 ? 119.025 111.662 87.112 1.00 190.96 223 GLU D CA 1
ATOM 6965 C C . GLU C 2 223 ? 119.273 110.243 86.615 1.00 192.46 223 GLU D C 1
ATOM 6966 O O . GLU C 2 223 ? 120.311 109.969 86.003 1.00 192.29 223 GLU D O 1
ATOM 6972 N N . ASP C 2 224 ? 118.324 109.347 86.879 1.00 193.59 224 ASP D N 1
ATOM 6973 C CA . ASP C 2 224 ? 118.467 107.935 86.548 1.00 194.37 224 A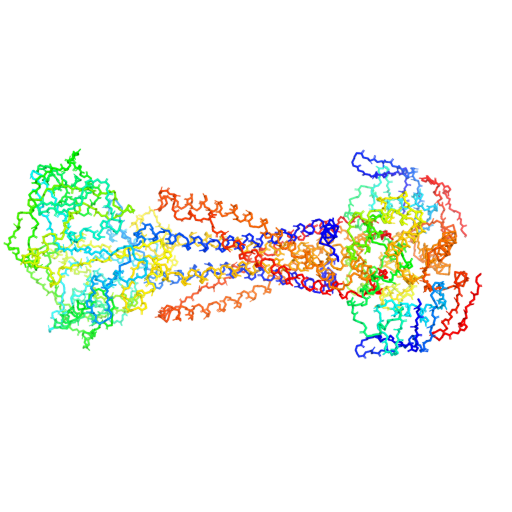SP D CA 1
ATOM 6974 C C . ASP C 2 224 ? 117.759 107.539 85.258 1.00 195.85 224 ASP D C 1
ATOM 6975 O O . ASP C 2 224 ? 117.734 106.351 84.926 1.00 195.93 224 ASP D O 1
ATOM 6980 N N . SER C 2 225 ? 117.190 108.497 84.523 1.00 195.63 225 SER D N 1
ATOM 6981 C CA . SER C 2 225 ? 116.470 108.179 83.294 1.00 195.36 225 SER D CA 1
ATOM 6982 C C . SER C 2 225 ? 117.374 107.621 82.204 1.00 195.69 225 SER D C 1
ATOM 6983 O O . SER C 2 225 ? 116.863 107.084 81.215 1.00 197.32 225 SER D O 1
ATOM 6986 N N . ASN C 2 226 ? 118.691 107.736 82.357 1.00 196.08 226 ASN D N 1
ATOM 6987 C CA . ASN C 2 226 ? 119.616 107.229 81.354 1.00 197.17 226 ASN D CA 1
ATOM 6988 C C . ASN C 2 226 ? 119.506 105.714 81.233 1.00 196.30 226 ASN D C 1
ATOM 6989 O O . ASN C 2 226 ? 119.258 105.010 82.214 1.00 195.58 226 ASN D O 1
ATOM 6994 N N . ILE C 2 227 ? 119.689 105.216 80.014 1.00 197.77 227 ILE D N 1
ATOM 6995 C CA . ILE C 2 227 ? 119.581 103.788 79.741 1.00 198.43 227 ILE D CA 1
ATOM 6996 C C . ILE C 2 227 ? 120.841 103.080 80.223 1.00 199.14 227 ILE D C 1
ATOM 6997 O O . ILE C 2 227 ? 121.961 103.582 80.063 1.00 197.57 227 ILE D O 1
ATOM 7002 N N . PHE C 2 228 ? 120.658 101.910 80.829 1.00 200.71 228 PHE D N 1
ATOM 7003 C CA . PHE C 2 228 ? 121.752 101.103 81.351 1.00 200.31 228 PHE D CA 1
ATOM 7004 C C . PHE C 2 228 ? 121.886 99.836 80.516 1.00 202.32 228 PHE D C 1
ATOM 7005 O O . PHE C 2 228 ? 120.905 99.109 80.325 1.00 203.12 228 PHE D O 1
ATOM 7013 N N . ILE C 2 229 ? 123.098 99.572 80.029 1.00 203.41 229 ILE D N 1
ATOM 7014 C CA . ILE C 2 229 ? 123.369 98.451 79.137 1.00 204.67 229 ILE D CA 1
ATOM 7015 C C . ILE C 2 229 ? 124.399 97.537 79.786 1.00 205.33 229 ILE D C 1
ATOM 7016 O O . ILE C 2 229 ? 125.316 97.994 80.474 1.00 204.97 229 ILE D O 1
ATOM 7021 N N . SER C 2 230 ? 124.258 96.238 79.543 1.00 206.29 230 SER D N 1
ATOM 7022 C CA . SER C 2 230 ? 125.102 95.243 80.185 1.00 204.01 230 SER D CA 1
ATOM 7023 C C . SER C 2 230 ? 126.407 95.075 79.405 1.00 203.88 230 SER D C 1
ATOM 7024 O O . SER C 2 230 ? 126.713 95.838 78.484 1.00 203.48 230 SER D O 1
ATOM 7027 N N . ASP C 2 231 ? 127.194 94.063 79.775 1.00 203.76 231 ASP D N 1
ATOM 7028 C CA . ASP C 2 231 ? 128.498 93.818 79.171 1.00 202.66 231 ASP D CA 1
ATOM 7029 C C . ASP C 2 231 ? 128.412 93.009 77.882 1.00 200.94 231 ASP D C 1
ATOM 7030 O O . ASP C 2 231 ? 129.423 92.876 77.183 1.00 198.35 231 ASP D O 1
ATOM 7035 N N . GLN C 2 232 ? 127.233 92.481 77.547 1.00 201.31 232 GLN D N 1
ATOM 7036 C CA . GLN C 2 232 ? 127.092 91.610 76.385 1.00 199.98 232 GLN D CA 1
ATOM 7037 C C . GLN C 2 232 ? 127.395 92.320 75.071 1.00 200.74 232 GLN D C 1
ATOM 7038 O O . GLN C 2 232 ? 127.738 91.655 74.087 1.00 201.17 232 GLN D O 1
ATOM 7044 N N . PHE C 2 233 ? 127.279 93.646 75.027 1.00 201.19 233 PHE D N 1
ATOM 7045 C CA . PHE C 2 233 ? 127.539 94.414 73.817 1.00 200.69 233 PHE D CA 1
ATOM 7046 C C . PHE C 2 233 ? 128.884 95.129 73.844 1.00 200.18 233 PHE D C 1
ATOM 7047 O O . PHE C 2 233 ? 129.114 96.017 73.018 1.00 200.09 233 PHE D O 1
ATOM 7055 N N . LYS C 2 234 ? 129.775 94.764 74.768 1.00 199.92 234 LYS D N 1
ATOM 7056 C CA . LYS C 2 234 ? 131.051 95.465 74.883 1.00 198.83 234 LYS D CA 1
ATOM 7057 C C . LYS C 2 234 ? 131.900 95.295 73.629 1.00 199.12 234 LYS D C 1
ATOM 7058 O O . LYS C 2 234 ? 132.557 96.243 73.185 1.00 197.81 234 LYS D O 1
ATOM 7064 N N . LYS C 2 235 ? 131.905 94.093 73.048 1.00 200.73 235 LYS D N 1
ATOM 7065 C CA . LYS C 2 235 ? 132.759 93.829 71.894 1.00 199.65 235 LYS D CA 1
ATOM 7066 C C . LYS C 2 235 ? 132.373 94.707 70.709 1.00 200.19 235 LYS D C 1
ATOM 7067 O O . LYS C 2 235 ? 133.209 95.429 70.152 1.00 200.06 235 LYS D O 1
ATOM 7073 N N . ASP C 2 236 ? 131.095 94.690 70.328 1.00 200.80 236 ASP D N 1
ATOM 7074 C CA . ASP C 2 236 ? 130.683 95.503 69.191 1.00 199.32 236 ASP D CA 1
ATOM 7075 C C . ASP C 2 236 ? 130.598 96.984 69.541 1.00 200.08 236 ASP D C 1
ATOM 7076 O O . ASP C 2 236 ? 130.670 97.821 68.635 1.00 198.79 236 ASP D O 1
ATOM 7081 N N . PHE C 2 237 ? 130.487 97.334 70.828 1.00 201.57 237 PHE D N 1
ATOM 7082 C CA . PHE C 2 237 ? 130.551 98.740 71.208 1.00 199.95 237 PHE D CA 1
ATOM 7083 C C . PHE C 2 237 ? 131.960 99.289 71.043 1.00 199.08 237 PHE D C 1
ATOM 7084 O O . PHE C 2 237 ? 132.142 100.408 70.554 1.00 198.06 237 PHE D O 1
ATOM 7092 N N . SER C 2 238 ? 132.971 98.519 71.448 1.00 198.90 238 SER D N 1
ATOM 7093 C CA . SER C 2 238 ? 134.347 98.936 71.208 1.00 198.51 238 SER D CA 1
ATOM 7094 C C . SER C 2 238 ? 134.692 98.871 69.727 1.00 198.34 238 SER D C 1
ATOM 7095 O O . SER C 2 238 ? 135.541 99.637 69.256 1.00 198.13 238 SER D O 1
ATOM 7098 N N . GLU C 2 239 ? 134.051 97.968 68.982 1.00 198.57 239 GLU D N 1
ATOM 7099 C CA . GLU C 2 239 ? 134.335 97.860 67.555 1.00 199.23 239 GLU D CA 1
ATOM 7100 C C . GLU C 2 239 ? 133.761 99.039 66.776 1.00 201.18 239 GLU D C 1
ATOM 7101 O O . GLU C 2 239 ? 134.445 99.615 65.921 1.00 202.46 239 GLU D O 1
ATOM 7107 N N . PHE C 2 240 ? 132.511 99.415 67.051 1.00 200.82 240 PHE D N 1
ATOM 7108 C CA . PHE C 2 240 ? 131.837 100.463 66.289 1.00 199.61 240 PHE D CA 1
ATOM 7109 C C . PHE C 2 240 ? 131.843 101.803 67.019 1.00 199.75 240 PHE D C 1
ATOM 7110 O O . PHE C 2 240 ? 132.379 102.790 66.506 1.00 198.95 240 PHE D O 1
ATOM 7118 N N . LEU C 2 241 ? 131.268 101.854 68.218 1.00 199.77 241 LEU D N 1
ATOM 7119 C CA . LEU C 2 241 ? 131.237 103.089 69.001 1.00 199.56 241 LEU D CA 1
ATOM 7120 C C . LEU C 2 241 ? 132.509 103.214 69.841 1.00 199.50 241 LEU D C 1
ATOM 7121 O O . LEU C 2 241 ? 132.484 103.222 71.071 1.00 198.56 241 LEU D O 1
ATOM 7126 N N . ASP C 2 242 ? 133.638 103.303 69.140 1.00 200.97 242 ASP D N 1
ATOM 7127 C CA . ASP C 2 242 ? 134.932 103.396 69.803 1.00 199.56 242 ASP D CA 1
ATOM 7128 C C . ASP C 2 242 ? 134.970 104.655 70.661 1.00 199.44 242 ASP D C 1
ATOM 7129 O O . ASP C 2 242 ? 134.628 105.746 70.198 1.00 201.48 242 ASP D O 1
ATOM 7134 N N . PHE C 2 243 ? 135.378 104.496 71.923 1.00 196.61 243 PHE D N 1
ATOM 7135 C CA . PHE C 2 243 ? 135.418 105.606 72.863 1.00 195.30 243 PHE D CA 1
ATOM 7136 C C . PHE C 2 243 ? 136.747 105.751 73.592 1.00 193.68 243 PHE D C 1
ATOM 7137 O O . PHE C 2 243 ? 136.925 106.737 74.314 1.00 193.56 243 PHE D O 1
ATOM 7145 N N . LYS C 2 244 ? 137.690 104.823 73.400 1.00 193.79 244 LYS D N 1
ATOM 7146 C CA . LYS C 2 244 ? 138.873 104.762 74.257 1.00 194.07 244 LYS D CA 1
ATOM 7147 C C . LYS C 2 244 ? 139.677 106.057 74.212 1.00 194.89 244 LYS D C 1
ATOM 7148 O O . LYS C 2 244 ? 140.135 106.548 75.250 1.00 194.76 244 LYS D O 1
ATOM 7154 N N . GLY C 2 245 ? 139.856 106.624 73.024 1.00 196.05 245 GLY D N 1
ATOM 7155 C CA . GLY C 2 245 ? 140.663 107.818 72.866 1.00 191.72 245 GLY D CA 1
ATOM 7156 C C . GLY C 2 245 ? 139.934 109.110 73.179 1.00 191.30 245 GLY D C 1
ATOM 7157 O O . GLY C 2 245 ? 139.537 109.832 72.260 1.00 191.87 245 GLY D O 1
ATOM 7158 N N . GLY C 2 246 ? 139.771 109.433 74.461 1.00 192.18 246 GLY D N 1
ATOM 7159 C CA . GLY C 2 246 ? 139.004 110.613 74.810 1.00 190.46 246 GLY D CA 1
ATOM 7160 C C . GLY C 2 246 ? 137.665 110.344 75.467 1.00 192.07 246 GLY D C 1
ATOM 7161 O O . GLY C 2 246 ? 137.600 110.113 76.678 1.00 193.21 246 GLY D O 1
ATOM 7162 N N . ASN C 2 247 ? 136.593 110.410 74.673 1.00 191.23 247 ASN D N 1
ATOM 7163 C CA . ASN C 2 247 ? 135.202 110.445 75.122 1.00 193.25 247 ASN D CA 1
ATOM 7164 C C . ASN C 2 247 ? 134.850 109.486 76.258 1.00 194.63 247 ASN D C 1
ATOM 7165 O O . ASN C 2 247 ? 133.950 109.781 77.052 1.00 192.91 247 ASN D O 1
ATOM 7170 N N . VAL C 2 248 ? 135.528 108.338 76.347 1.00 195.88 248 VAL D N 1
ATOM 7171 C CA . VAL C 2 248 ? 135.227 107.389 77.413 1.00 193.74 248 VAL D CA 1
ATOM 7172 C C . VAL C 2 248 ? 135.528 108.011 78.771 1.00 191.35 248 VAL D C 1
ATOM 7173 O O . VAL C 2 248 ? 136.501 108.758 78.941 1.00 190.15 248 VAL D O 1
ATOM 7177 N N . GLU C 2 249 ? 134.662 107.724 79.744 1.00 190.32 249 GLU D N 1
ATOM 7178 C CA . GLU C 2 249 ? 134.886 108.126 81.134 1.00 191.14 249 GLU D CA 1
ATOM 7179 C C . GLU C 2 249 ? 134.240 107.056 82.014 1.00 193.01 249 GLU D C 1
ATOM 7180 O O . GLU C 2 249 ? 133.039 107.102 82.291 1.00 193.24 249 GLU D O 1
ATOM 7186 N N . THR C 2 250 ? 135.053 106.095 82.448 1.00 193.83 250 THR D N 1
ATOM 7187 C CA . THR C 2 250 ? 134.569 104.964 83.237 1.00 193.71 250 THR D CA 1
ATOM 7188 C C . THR C 2 250 ? 134.752 105.290 84.714 1.00 192.98 250 THR D C 1
ATOM 7189 O O . THR C 2 250 ? 135.797 105.023 85.309 1.00 191.04 250 THR D O 1
ATOM 7193 N N . ASN C 2 251 ? 133.720 105.879 85.311 1.00 193.89 251 ASN D N 1
ATOM 7194 C CA . ASN C 2 251 ? 133.737 106.142 86.742 1.00 193.69 251 ASN D CA 1
ATOM 7195 C C . ASN C 2 251 ? 133.713 104.829 87.515 1.00 194.42 251 ASN D C 1
ATOM 7196 O O . ASN C 2 251 ? 133.039 103.872 87.126 1.00 195.27 251 ASN D O 1
ATOM 7201 N N . ILE C 2 252 ? 134.456 104.788 88.618 1.00 193.87 252 ILE D N 1
ATOM 7202 C CA . ILE C 2 252 ? 134.617 103.581 89.419 1.00 193.15 252 ILE D CA 1
ATOM 7203 C C . ILE C 2 252 ? 134.039 103.845 90.802 1.00 190.70 252 ILE D C 1
ATOM 7204 O O . ILE C 2 252 ? 134.381 104.846 91.442 1.00 188.82 252 ILE D O 1
ATOM 7209 N N . GLY C 2 253 ? 133.167 102.949 91.260 1.00 190.53 253 GLY D N 1
ATOM 7210 C CA . GLY C 2 253 ? 132.448 103.154 92.503 1.00 187.67 253 GLY D CA 1
ATOM 7211 C C . GLY C 2 253 ? 133.119 102.594 93.741 1.00 186.05 253 GLY D C 1
ATOM 7212 O O . GLY C 2 253 ? 133.263 103.302 94.742 1.00 184.53 253 GLY D O 1
ATOM 7213 N N . VAL C 2 254 ? 133.537 101.327 93.683 1.00 189.06 254 VAL D N 1
ATOM 7214 C CA . VAL C 2 254 ? 134.128 100.621 94.819 1.00 188.24 254 VAL D CA 1
ATOM 7215 C C . VAL C 2 254 ? 133.212 100.710 96.033 1.00 185.01 254 VAL D C 1
ATOM 7216 O O . VAL C 2 254 ? 133.535 101.381 97.020 1.00 184.43 254 VAL D O 1
ATOM 7220 N N . PHE C 2 255 ? 132.066 100.041 95.968 1.00 185.52 255 PHE D N 1
ATOM 7221 C CA . PHE C 2 255 ? 131.174 99.980 97.116 1.00 182.93 255 PHE D CA 1
ATOM 7222 C C . PHE C 2 255 ? 131.735 99.035 98.174 1.00 183.82 255 PHE D C 1
ATOM 7223 O O . PHE C 2 255 ? 132.502 98.115 97.876 1.00 185.76 255 PHE D O 1
ATOM 7231 N N . ALA C 2 256 ? 131.342 99.270 99.421 1.00 181.30 256 ALA D N 1
ATOM 7232 C CA . ALA C 2 256 ? 131.888 98.544 100.560 1.00 178.74 256 ALA D CA 1
ATOM 7233 C C . ALA C 2 256 ? 130.891 98.622 101.713 1.00 175.79 256 ALA D C 1
ATOM 7234 O O . ALA C 2 256 ? 129.723 98.978 101.527 1.00 174.00 256 ALA D O 1
ATOM 7236 N N . ASP C 2 257 ? 131.364 98.285 102.912 1.00 176.59 257 ASP D N 1
ATOM 7237 C CA . ASP C 2 257 ? 130.551 98.235 104.122 1.00 176.21 257 ASP D CA 1
ATOM 7238 C C . ASP C 2 257 ? 130.333 99.623 104.714 1.00 175.30 257 ASP D C 1
ATOM 7239 O O . ASP C 2 257 ? 130.496 100.632 104.022 1.00 176.77 257 ASP D O 1
ATOM 7244 N N . LYS C 2 258 ? 129.931 99.670 105.985 1.00 171.98 258 LYS D N 1
ATOM 7245 C CA . LYS C 2 258 ? 129.560 100.907 106.661 1.00 169.47 258 LYS D CA 1
ATOM 7246 C C . LYS C 2 258 ? 130.696 101.934 106.619 1.00 171.03 258 LYS D C 1
ATOM 7247 O O . LYS C 2 258 ? 131.826 101.649 106.217 1.00 171.13 258 LYS D O 1
ATOM 7253 N N . PHE C 2 259 ? 130.365 103.154 107.056 1.00 170.33 259 PHE D N 1
ATOM 7254 C CA . PHE C 2 259 ? 131.217 104.313 106.797 1.00 167.55 259 PHE D CA 1
ATOM 7255 C C . PHE C 2 259 ? 132.616 104.150 107.384 1.00 169.01 259 PHE D C 1
ATOM 7256 O O . PHE C 2 259 ? 133.594 104.631 106.802 1.00 169.38 259 PHE D O 1
ATOM 7264 N N . GLU C 2 260 ? 132.736 103.503 108.546 1.00 171.10 260 GLU D N 1
ATOM 7265 C CA . GLU C 2 260 ? 134.067 103.289 109.110 1.00 171.05 260 GLU D CA 1
ATOM 7266 C C . GLU C 2 260 ? 134.892 102.371 108.214 1.00 173.12 260 GLU D C 1
ATOM 7267 O O . GLU C 2 260 ? 136.093 102.600 108.007 1.00 173.95 260 GLU D O 1
ATOM 7273 N N . ASN C 2 261 ? 134.256 101.346 107.643 1.00 173.29 261 ASN D N 1
ATOM 7274 C CA . ASN C 2 261 ? 134.934 100.511 106.661 1.00 174.11 261 ASN D CA 1
ATOM 7275 C C . ASN C 2 261 ? 135.255 101.300 105.400 1.00 174.97 261 ASN D C 1
ATOM 7276 O O . ASN C 2 261 ? 136.281 101.051 104.759 1.00 177.49 261 ASN D O 1
ATOM 7281 N N . VAL C 2 262 ? 134.399 102.259 105.037 1.00 173.85 262 VAL D N 1
ATOM 7282 C CA . VAL C 2 262 ? 134.687 103.131 103.902 1.00 175.56 262 VAL D CA 1
ATOM 7283 C C . VAL C 2 262 ? 135.954 103.935 104.156 1.00 175.30 262 VAL D C 1
ATOM 7284 O O . VAL C 2 262 ? 136.816 104.055 103.280 1.00 174.70 262 VAL D O 1
ATOM 7288 N N . GLU C 2 263 ? 136.086 104.499 105.359 1.00 175.28 263 GLU D N 1
ATOM 7289 C CA . GLU C 2 263 ? 137.286 105.257 105.700 1.00 175.08 263 GLU D CA 1
ATOM 7290 C C . GLU C 2 263 ? 138.520 104.363 105.701 1.00 178.37 263 GLU D C 1
ATOM 7291 O O . GLU C 2 263 ? 139.586 104.762 105.210 1.00 179.44 263 GLU D O 1
ATOM 7297 N N . GLN C 2 264 ? 138.398 103.154 106.255 1.00 178.17 264 GLN D N 1
ATOM 7298 C CA . GLN C 2 264 ? 139.535 102.238 106.266 1.00 176.53 264 GLN D CA 1
ATOM 7299 C C . GLN C 2 264 ? 139.966 101.883 104.848 1.00 178.88 264 GLN D C 1
ATOM 7300 O O . GLN C 2 264 ? 141.163 101.891 104.532 1.00 179.10 264 GLN D O 1
ATOM 7306 N N . LEU C 2 265 ? 139.001 101.591 103.974 1.00 179.57 265 LEU D N 1
ATOM 7307 C CA . LEU C 2 265 ? 139.315 101.303 102.580 1.00 180.77 265 LEU D CA 1
ATOM 7308 C C . LEU C 2 265 ? 139.943 102.511 101.898 1.00 181.26 265 LEU D C 1
ATOM 7309 O O . LEU C 2 265 ? 140.871 102.367 101.094 1.00 183.39 265 LEU D O 1
ATOM 7314 N N . THR C 2 266 ? 139.446 103.710 102.207 1.00 179.91 266 THR D N 1
ATOM 7315 C CA . THR C 2 266 ? 139.983 104.920 101.597 1.00 182.28 266 THR D CA 1
ATOM 7316 C C . THR C 2 266 ? 141.446 105.119 101.968 1.00 184.13 266 THR D C 1
ATOM 7317 O O . THR C 2 266 ? 142.285 105.386 101.101 1.00 185.29 266 THR D O 1
ATOM 7321 N N . ASN C 2 267 ? 141.777 104.978 103.255 1.00 183.61 267 ASN D N 1
ATOM 7322 C CA . ASN C 2 267 ? 143.172 105.175 103.642 1.00 183.54 267 ASN D CA 1
ATOM 7323 C C . ASN C 2 267 ? 144.055 104.036 103.144 1.00 185.01 267 ASN D C 1
ATOM 7324 O O . ASN C 2 267 ? 145.224 104.266 102.808 1.00 185.96 267 ASN D O 1
ATOM 7329 N N . ASP C 2 268 ? 143.519 102.814 103.065 1.00 184.69 268 ASP D N 1
ATOM 7330 C CA . ASP C 2 268 ? 144.289 101.710 102.501 1.00 185.64 268 ASP D CA 1
ATOM 7331 C C . ASP C 2 268 ? 144.617 101.962 101.035 1.00 187.43 268 ASP D C 1
ATOM 7332 O O . ASP C 2 268 ? 145.743 101.714 100.590 1.00 188.35 268 ASP D O 1
ATOM 7337 N N . LEU C 2 269 ? 143.643 102.456 100.268 1.00 187.25 269 LEU D N 1
ATOM 7338 C CA . LEU C 2 269 ? 143.885 102.749 98.860 1.00 188.66 269 LEU D CA 1
ATOM 7339 C C . LEU C 2 269 ? 144.817 103.944 98.698 1.00 189.97 269 LEU D C 1
ATOM 7340 O O . LEU C 2 269 ? 145.630 103.981 97.767 1.00 191.64 269 LEU D O 1
ATOM 7345 N N . THR C 2 270 ? 144.710 104.932 99.590 1.00 189.87 270 THR D N 1
ATOM 7346 C CA . THR C 2 270 ? 145.611 106.079 99.538 1.00 191.48 270 THR D CA 1
ATOM 7347 C C . THR C 2 270 ? 147.049 105.661 99.814 1.00 193.86 270 THR D C 1
ATOM 7348 O O . THR C 2 270 ? 147.982 106.170 99.182 1.00 194.20 270 THR D O 1
ATOM 7352 N N . ASP C 2 271 ? 147.249 104.732 100.754 1.00 193.53 271 ASP D N 1
ATOM 7353 C CA . ASP C 2 271 ? 148.593 104.248 101.049 1.00 193.15 271 ASP D CA 1
ATOM 7354 C C . ASP C 2 271 ? 149.248 103.585 99.844 1.00 194.09 271 ASP D C 1
ATOM 7355 O O . ASP C 2 271 ? 150.480 103.542 99.768 1.00 194.12 271 ASP D O 1
ATOM 7360 N N . ASP C 2 272 ? 148.456 103.069 98.903 1.00 195.00 272 ASP D N 1
ATOM 7361 C CA . ASP C 2 272 ? 148.997 102.447 97.702 1.00 194.59 272 ASP D CA 1
ATOM 7362 C C . ASP C 2 272 ? 149.306 103.451 96.599 1.00 194.84 272 ASP D C 1
ATOM 7363 O O . ASP C 2 272 ? 149.878 103.062 95.575 1.00 193.64 272 ASP D O 1
ATOM 7368 N N . GLY C 2 273 ? 148.949 104.719 96.778 1.00 195.11 273 GLY D N 1
ATOM 7369 C CA . GLY C 2 273 ? 149.174 105.732 95.770 1.00 195.70 273 GLY D CA 1
ATOM 7370 C C . GLY C 2 273 ? 147.983 106.067 94.901 1.00 196.54 273 GLY D C 1
ATOM 7371 O O . GLY C 2 273 ? 148.144 106.801 93.920 1.00 196.70 273 GLY D O 1
ATOM 7372 N N . TYR C 2 274 ? 146.798 105.556 95.225 1.00 196.80 274 TYR D N 1
ATOM 7373 C CA . TYR C 2 274 ? 145.613 105.826 94.428 1.00 196.76 274 TYR D CA 1
ATOM 7374 C C . TYR C 2 274 ? 145.159 107.274 94.601 1.00 197.97 274 TYR D C 1
ATOM 7375 O O . TYR C 2 274 ? 145.491 107.949 95.579 1.00 199.60 274 TYR D O 1
ATOM 7384 N N . TYR C 2 275 ? 144.386 107.749 93.622 1.00 196.47 275 TYR D N 1
ATOM 7385 C CA . TYR C 2 275 ? 143.763 109.071 93.690 1.00 194.07 275 TYR D CA 1
ATOM 7386 C C . TYR C 2 275 ? 142.352 108.899 94.245 1.00 190.69 275 TYR D C 1
ATOM 7387 O O . TYR C 2 275 ? 141.348 108.966 93.532 1.00 188.02 275 TYR D O 1
ATOM 7396 N N . VAL C 2 276 ? 142.284 108.674 95.550 1.00 189.88 276 VAL D N 1
ATOM 7397 C CA . VAL C 2 276 ? 141.037 108.346 96.230 1.00 186.26 276 VAL D CA 1
ATOM 7398 C C . VAL C 2 276 ? 140.302 109.625 96.601 1.00 182.35 276 VAL D C 1
ATOM 7399 O O . VAL C 2 276 ? 140.906 110.591 97.083 1.00 180.59 276 VAL D O 1
ATOM 7403 N N . THR C 2 277 ? 138.991 109.634 96.371 1.00 179.41 277 THR D N 1
ATOM 7404 C CA . THR C 2 277 ? 138.132 110.709 96.844 1.00 173.09 277 THR D CA 1
ATOM 7405 C C . THR C 2 277 ? 136.748 110.144 97.123 1.00 169.98 277 THR D C 1
ATOM 7406 O O . THR C 2 277 ? 136.225 109.344 96.341 1.00 173.38 277 THR D O 1
ATOM 7410 N N . SER C 2 278 ? 136.170 110.553 98.246 1.00 162.07 278 SER D N 1
ATOM 7411 C CA . SER C 2 278 ? 134.857 110.086 98.675 1.00 157.31 278 SER D CA 1
ATOM 7412 C C . SER C 2 278 ? 134.335 111.055 99.729 1.00 150.03 278 SER D C 1
ATOM 7413 O O . SER C 2 278 ? 134.879 112.150 99.910 1.00 147.72 278 SER D O 1
ATOM 7416 N N . VAL C 2 279 ? 133.268 110.654 100.424 1.00 146.19 279 VAL D N 1
ATOM 7417 C CA . VAL C 2 279 ? 132.740 111.481 101.506 1.00 139.94 279 VAL D CA 1
ATOM 7418 C C . VAL C 2 279 ? 133.795 111.673 102.587 1.00 137.21 279 VAL D C 1
ATOM 7419 O O . VAL C 2 279 ? 133.979 112.781 103.108 1.00 136.19 279 VAL D O 1
ATOM 7423 N N . THR C 2 280 ? 134.516 110.603 102.930 1.00 138.32 280 THR D N 1
ATOM 7424 C CA . THR C 2 280 ? 135.549 110.703 103.950 1.00 136.44 280 THR D CA 1
ATOM 7425 C C . THR C 2 280 ? 136.695 111.609 103.528 1.00 131.98 280 THR D C 1
ATOM 7426 O O . THR C 2 280 ? 137.365 112.169 104.395 1.00 127.01 280 THR D O 1
ATOM 7430 N N . THR C 2 281 ? 136.924 111.785 102.225 1.00 136.12 281 THR D N 1
ATOM 7431 C CA . THR C 2 281 ? 137.963 112.712 101.785 1.00 137.86 281 THR D CA 1
ATOM 7432 C C . THR C 2 281 ? 137.633 114.141 102.202 1.00 132.11 281 THR D C 1
ATOM 7433 O O . THR C 2 281 ? 138.453 114.823 102.828 1.00 131.03 281 THR D O 1
ATOM 7437 N N . GLU C 2 282 ? 136.424 114.605 101.879 1.00 130.74 282 GLU D N 1
ATOM 7438 C CA . GLU C 2 282 ? 136.012 115.943 102.294 1.00 127.94 282 GLU D CA 1
ATOM 7439 C C . GLU C 2 282 ? 135.879 116.033 103.809 1.00 118.28 282 GLU D C 1
ATOM 7440 O O . GLU C 2 282 ? 136.201 117.068 104.411 1.00 108.13 282 GLU D O 1
ATOM 7446 N N . LEU C 2 283 ? 135.405 114.956 104.441 1.00 118.82 283 LEU D N 1
ATOM 7447 C CA . LEU C 2 283 ? 135.295 114.950 105.894 1.00 113.29 283 LEU D CA 1
ATOM 7448 C C . LEU C 2 283 ? 136.656 115.144 106.548 1.00 109.08 283 LEU D C 1
ATOM 7449 O O . LEU C 2 283 ? 136.792 115.943 107.476 1.00 105.02 283 LEU D O 1
ATOM 7454 N N . GLU C 2 284 ? 137.683 114.443 106.062 1.00 111.65 284 GLU D N 1
ATOM 7455 C CA . GLU C 2 284 ? 139.025 114.614 106.606 1.00 107.02 284 GLU D CA 1
ATOM 7456 C C . GLU C 2 284 ? 139.609 115.969 106.238 1.00 105.01 284 GLU D C 1
ATOM 7457 O O . GLU C 2 284 ? 140.380 116.541 107.017 1.00 102.92 284 GLU D O 1
ATOM 7463 N N . GLY C 2 285 ? 139.265 116.493 105.060 1.00 104.54 285 GLY D N 1
ATOM 7464 C CA . GLY C 2 285 ? 139.724 117.822 104.697 1.00 99.65 285 GLY D CA 1
ATOM 7465 C C . GLY C 2 285 ? 139.227 118.885 105.656 1.00 94.13 285 GLY D C 1
ATOM 7466 O O . GLY C 2 285 ? 139.975 119.787 106.040 1.00 93.49 285 GLY D O 1
ATOM 7467 N N . ALA C 2 286 ? 137.963 118.792 106.058 1.00 92.90 286 ALA D N 1
ATOM 7468 C CA . ALA C 2 286 ? 137.408 119.732 107.025 1.00 86.23 286 ALA D CA 1
ATOM 7469 C C . ALA C 2 286 ? 137.643 119.318 108.474 1.00 80.67 286 ALA D C 1
ATOM 7470 O O . ALA C 2 286 ? 137.383 120.118 109.380 1.00 74.23 286 ALA D O 1
ATOM 7472 N N . ASN C 2 287 ? 138.134 118.099 108.712 1.00 87.06 287 ASN D N 1
ATOM 7473 C CA . ASN C 2 287 ? 138.230 117.588 110.073 1.00 83.10 287 ASN D CA 1
ATOM 7474 C C . ASN C 2 287 ? 139.329 118.266 110.873 1.00 75.20 287 ASN D C 1
ATOM 7475 O O . ASN C 2 287 ? 139.194 118.408 112.089 1.00 73.12 287 ASN D O 1
ATOM 7480 N N . THR C 2 288 ? 140.426 118.673 110.233 1.00 75.10 288 THR D N 1
ATOM 7481 C CA . THR C 2 288 ? 141.446 119.410 110.971 1.00 72.31 288 THR D CA 1
ATOM 7482 C C . THR C 2 288 ? 140.893 120.733 111.490 1.00 65.65 288 THR D C 1
ATOM 7483 O O . THR C 2 288 ? 141.094 121.086 112.660 1.00 64.20 288 THR D O 1
ATOM 7487 N N . PHE C 2 289 ? 140.154 121.457 110.646 1.00 64.54 289 PHE D N 1
ATOM 7488 C CA . PHE C 2 289 ? 139.530 122.695 111.093 1.00 64.53 289 PHE D CA 1
ATOM 7489 C C . PHE C 2 289 ? 138.477 122.429 112.157 1.00 60.35 289 PHE D C 1
ATOM 7490 O O . PHE C 2 289 ? 138.343 123.204 113.107 1.00 59.80 289 PHE D O 1
ATOM 7498 N N . PHE C 2 290 ? 137.709 121.349 112.010 1.00 60.45 290 PHE D N 1
ATOM 7499 C CA . PHE C 2 290 ? 136.681 121.053 113.003 1.00 57.76 290 PHE D CA 1
ATOM 7500 C C . PHE C 2 290 ? 137.294 120.691 114.348 1.00 52.02 290 PHE D C 1
ATOM 7501 O O . PHE C 2 290 ? 136.785 121.101 115.395 1.00 51.37 290 PHE D O 1
ATOM 7509 N N . MET C 2 291 ? 138.387 119.928 114.342 1.00 54.60 291 MET D N 1
ATOM 7510 C CA . MET C 2 291 ? 139.080 119.615 115.585 1.00 50.55 291 MET D CA 1
ATOM 7511 C C . MET C 2 291 ? 139.654 120.872 116.219 1.00 48.53 291 MET D C 1
ATOM 7512 O O . MET C 2 291 ? 139.578 121.049 117.440 1.00 45.23 291 MET D O 1
ATOM 7517 N N . VAL C 2 292 ? 140.224 121.766 115.406 1.00 49.25 292 VAL D N 1
ATOM 7518 C CA . VAL C 2 292 ? 140.753 123.016 115.945 1.00 46.59 292 VAL D CA 1
ATOM 7519 C C . VAL C 2 292 ? 139.634 123.852 116.556 1.00 45.08 292 VAL D C 1
ATOM 7520 O O . VAL C 2 292 ? 139.784 124.416 117.646 1.00 46.05 292 VAL D O 1
ATOM 7524 N N . PHE C 2 293 ? 138.494 123.939 115.869 1.00 42.32 293 PHE D N 1
ATOM 7525 C CA . PHE C 2 293 ? 137.368 124.715 116.377 1.00 38.66 293 PHE D CA 1
ATOM 7526 C C . PHE C 2 293 ? 136.820 124.123 117.668 1.00 41.44 293 PHE D C 1
ATOM 7527 O O . PHE C 2 293 ? 136.515 124.856 118.617 1.00 44.26 293 PHE D O 1
ATOM 7535 N N . LYS C 2 294 ? 136.682 122.796 117.722 1.00 41.78 294 LYS D N 1
ATOM 7536 C CA . LYS C 2 294 ? 136.191 122.153 118.934 1.00 36.13 294 LYS D CA 1
ATOM 7537 C C . LYS C 2 294 ? 137.156 122.359 120.091 1.00 36.55 294 LYS D C 1
ATOM 7538 O O . LYS C 2 294 ? 136.732 122.621 121.220 1.00 35.64 294 LYS D O 1
ATOM 7544 N N . ILE C 2 295 ? 138.461 122.258 119.828 1.00 38.48 295 ILE D N 1
ATOM 7545 C CA . ILE C 2 295 ? 139.447 122.473 120.881 1.00 35.96 295 ILE D CA 1
ATOM 7546 C C . ILE C 2 295 ? 139.399 123.915 121.370 1.00 38.73 295 ILE D C 1
ATOM 7547 O O . ILE C 2 295 ? 139.482 124.178 122.574 1.00 40.11 295 ILE D O 1
ATOM 7552 N N . GLY C 2 296 ? 139.254 124.870 120.452 1.00 36.61 296 GLY D N 1
ATOM 7553 C CA . GLY C 2 296 ? 139.176 126.264 120.861 1.00 35.83 296 GLY D CA 1
ATOM 7554 C C . GLY C 2 296 ? 137.942 126.564 121.690 1.00 34.63 296 GLY D C 1
ATOM 7555 O O . GLY C 2 296 ? 138.015 127.267 122.703 1.00 38.60 296 GLY D O 1
ATOM 7556 N N . LEU C 2 297 ? 136.791 126.033 121.278 1.00 28.47 297 LEU D N 1
ATOM 7557 C CA . LEU C 2 297 ? 135.572 126.260 122.045 1.00 25.51 297 LEU D CA 1
ATOM 7558 C C . LEU C 2 297 ? 135.634 125.560 123.397 1.00 27.72 297 LEU D C 1
ATOM 7559 O O . LEU C 2 297 ? 135.147 126.091 124.401 1.00 27.67 297 LEU D O 1
ATOM 7564 N N . ILE C 2 298 ? 136.243 124.374 123.448 1.00 27.55 298 ILE D N 1
ATOM 7565 C CA . ILE C 2 298 ? 136.425 123.693 124.723 1.00 25.29 298 ILE D CA 1
ATOM 7566 C C . ILE C 2 298 ? 137.381 124.473 125.614 1.00 29.19 298 ILE D C 1
ATOM 7567 O O . ILE C 2 298 ? 137.208 124.505 126.831 1.00 30.25 298 ILE D O 1
ATOM 7572 N N . PHE C 2 299 ? 138.385 125.133 125.035 1.00 29.53 299 PHE D N 1
ATOM 7573 C CA . PHE C 2 299 ? 139.289 125.950 125.841 1.00 29.70 299 PHE D CA 1
ATOM 7574 C C . PHE C 2 299 ? 138.592 127.202 126.364 1.00 29.76 299 PHE D C 1
ATOM 7575 O O . PHE C 2 299 ? 138.881 127.666 127.473 1.00 32.51 299 PHE D O 1
ATOM 7583 N N . VAL C 2 300 ? 137.687 127.775 125.573 1.00 25.86 300 VAL D N 1
ATOM 7584 C CA . VAL C 2 300 ? 136.888 128.898 126.061 1.00 22.58 300 VAL D CA 1
ATOM 7585 C C . VAL C 2 300 ? 135.987 128.449 127.210 1.00 23.92 300 VAL D C 1
ATOM 7586 O O . VAL C 2 300 ? 135.886 129.113 128.255 1.00 28.63 300 VAL D O 1
ATOM 7590 N N . GLY C 2 301 ? 135.331 127.304 127.045 1.00 21.52 301 GLY D N 1
ATOM 7591 C CA . GLY C 2 301 ? 134.606 126.728 128.160 1.00 19.07 301 GLY D CA 1
ATOM 7592 C C . GLY C 2 301 ? 135.506 126.431 129.341 1.00 20.01 301 GLY D C 1
ATOM 7593 O O . GLY C 2 301 ? 135.074 126.505 130.489 1.00 22.30 301 GLY D O 1
ATOM 7594 N N . CYS C 2 302 ? 136.769 126.100 129.078 1.00 19.15 302 CYS D N 1
ATOM 7595 C CA . CYS C 2 302 ? 137.709 125.805 130.152 1.00 18.54 302 CYS D CA 1
ATOM 7596 C C . CYS C 2 302 ? 138.066 127.057 130.936 1.00 20.62 302 CYS D C 1
ATOM 7597 O O . CYS C 2 302 ? 138.217 127.002 132.158 1.00 23.84 302 CYS D O 1
ATOM 7600 N N . ILE C 2 303 ? 138.235 128.192 130.256 1.00 19.78 303 ILE D N 1
ATOM 7601 C CA . ILE C 2 303 ? 138.509 129.413 131.010 1.00 18.56 303 ILE D CA 1
ATOM 7602 C C . ILE C 2 303 ? 137.276 129.829 131.804 1.00 17.65 303 ILE D C 1
ATOM 7603 O O . ILE C 2 303 ? 137.397 130.323 132.932 1.00 20.71 303 ILE D O 1
ATOM 7608 N N . ALA C 2 304 ? 136.073 129.605 131.266 1.00 15.75 304 ALA D N 1
ATOM 7609 C CA . ALA C 2 304 ? 134.879 129.827 132.085 1.00 14.38 304 ALA D CA 1
ATOM 7610 C C . ALA C 2 304 ? 134.849 128.885 133.289 1.00 15.83 304 ALA D C 1
ATOM 7611 O O . ALA C 2 304 ? 134.472 129.282 134.402 1.00 19.47 304 ALA D O 1
ATOM 7613 N N . VAL C 2 305 ? 135.250 127.631 133.083 1.00 15.19 305 VAL D N 1
ATOM 7614 C CA . VAL C 2 305 ? 135.276 126.657 134.167 1.00 11.97 305 VAL D CA 1
ATOM 7615 C C . VAL C 2 305 ? 136.293 127.063 135.222 1.00 13.76 305 VAL D C 1
ATOM 7616 O O . VAL C 2 305 ? 136.080 126.849 136.416 1.00 16.41 305 VAL D O 1
ATOM 7620 N N . ILE C 2 306 ? 137.412 127.653 134.804 1.00 13.70 306 ILE D N 1
ATOM 7621 C CA . ILE C 2 306 ? 138.400 128.143 135.761 1.00 13.11 306 ILE D CA 1
ATOM 7622 C C . ILE C 2 306 ? 137.851 129.343 136.525 1.00 12.28 306 ILE D C 1
ATOM 7623 O O . ILE C 2 306 ? 138.107 129.504 137.726 1.00 11.18 306 ILE D O 1
ATOM 7628 N N . ILE C 2 307 ? 137.088 130.202 135.845 1.00 12.05 307 ILE D N 1
ATOM 7629 C CA . ILE C 2 307 ? 136.407 131.296 136.534 1.00 9.63 307 ILE D CA 1
ATOM 7630 C C . ILE C 2 307 ? 135.529 130.750 137.649 1.00 11.17 307 ILE D C 1
ATOM 7631 O O . ILE C 2 307 ? 135.499 131.289 138.760 1.00 17.85 307 ILE D O 1
ATOM 7636 N N . SER C 2 308 ? 134.795 129.674 137.368 1.00 10.01 308 SER D N 1
ATOM 7637 C CA . SER C 2 308 ? 133.953 129.084 138.408 1.00 10.22 308 SER D CA 1
ATOM 7638 C C . SER C 2 308 ? 134.767 128.323 139.450 1.00 10.59 308 SER D C 1
ATOM 7639 O O . SER C 2 308 ? 134.373 128.255 140.621 1.00 11.93 308 SER D O 1
ATOM 7642 N N . ALA C 2 309 ? 135.889 127.730 139.050 1.00 8.84 309 ALA D N 1
ATOM 7643 C CA . ALA C 2 309 ? 136.698 126.966 139.988 1.00 8.74 309 ALA D CA 1
ATOM 7644 C C . ALA C 2 309 ? 137.397 127.871 140.981 1.00 10.79 309 ALA D C 1
ATOM 7645 O O . ALA C 2 309 ? 137.712 127.440 142.090 1.00 13.11 309 ALA D O 1
ATOM 7647 N N . ILE C 2 310 ? 137.660 129.118 140.604 1.00 10.71 310 ILE D N 1
ATOM 7648 C CA . ILE C 2 310 ? 138.169 130.073 141.582 1.00 8.31 310 ILE D CA 1
ATOM 7649 C C . ILE C 2 310 ? 137.132 130.310 142.672 1.00 7.78 310 ILE D C 1
ATOM 7650 O O . ILE C 2 310 ? 137.462 130.382 143.863 1.00 13.37 310 ILE D O 1
ATOM 7655 N N . GLY C 2 311 ? 135.861 130.423 142.287 1.00 10.10 311 GLY D N 1
ATOM 7656 C CA . GLY C 2 311 ? 134.804 130.523 143.282 1.00 11.78 311 GLY D CA 1
ATOM 7657 C C . GLY C 2 311 ? 134.684 129.270 144.127 1.00 9.67 311 GLY D C 1
ATOM 7658 O O . GLY C 2 311 ? 134.421 129.343 145.330 1.00 10.93 311 GLY D O 1
ATOM 7659 N N . ILE C 2 312 ? 134.871 128.104 143.508 1.00 10.38 312 ILE D N 1
ATOM 7660 C CA . ILE C 2 312 ? 134.883 126.854 144.268 1.00 10.16 312 ILE D CA 1
ATOM 7661 C C . ILE C 2 312 ? 136.025 126.858 145.275 1.00 11.51 312 ILE D C 1
ATOM 7662 O O . ILE C 2 312 ? 135.872 126.406 146.414 1.00 16.11 312 ILE D O 1
ATOM 7667 N N . PHE C 2 313 ? 137.192 127.356 144.867 1.00 10.63 313 PHE D N 1
ATOM 7668 C CA . PHE C 2 313 ? 138.334 127.430 145.769 1.00 9.68 313 PHE D CA 1
ATOM 7669 C C . PHE C 2 313 ? 138.058 128.373 146.929 1.00 12.08 313 PHE D C 1
ATOM 7670 O O . PHE C 2 313 ? 138.434 128.088 148.068 1.00 15.49 313 PHE D O 1
ATOM 7678 N N . ASN C 2 314 ? 137.425 129.514 146.655 1.00 12.99 314 ASN D N 1
ATOM 7679 C CA . ASN C 2 314 ? 137.050 130.424 147.733 1.00 12.18 314 ASN D CA 1
ATOM 7680 C C . ASN C 2 314 ? 136.079 129.753 148.696 1.00 14.96 314 ASN D C 1
ATOM 7681 O O . ASN C 2 314 ? 136.239 129.835 149.922 1.00 20.96 314 ASN D O 1
ATOM 7686 N N . THR C 2 315 ? 135.072 129.066 148.154 1.00 13.18 315 THR D N 1
ATOM 7687 C CA . THR C 2 315 ? 134.108 128.372 148.999 1.00 12.62 315 THR D CA 1
ATOM 7688 C C . THR C 2 315 ? 134.788 127.304 149.843 1.00 15.53 315 THR D C 1
ATOM 7689 O O . THR C 2 315 ? 134.474 127.144 151.025 1.00 20.92 315 THR D O 1
ATOM 7693 N N . MET C 2 316 ? 135.745 126.584 149.266 1.00 13.31 316 MET D N 1
ATOM 7694 C CA . MET C 2 316 ? 136.389 125.507 150.007 1.00 13.83 316 MET D CA 1
ATOM 7695 C C . MET C 2 316 ? 137.379 126.036 151.037 1.00 17.64 316 MET D C 1
ATOM 7696 O O . MET C 2 316 ? 137.519 125.449 152.114 1.00 24.60 316 MET D O 1
ATOM 7701 N N . THR C 2 317 ? 138.075 127.135 150.740 1.00 15.47 317 THR D N 1
ATOM 7702 C CA . THR C 2 317 ? 138.936 127.734 151.753 1.00 15.02 317 THR D CA 1
ATOM 7703 C C . THR C 2 317 ? 138.113 128.261 152.914 1.00 18.13 317 THR D C 1
ATOM 7704 O O . THR C 2 317 ? 138.513 128.130 154.075 1.00 24.22 317 THR D O 1
ATOM 7708 N N . MET C 2 318 ? 136.956 128.860 152.627 1.00 17.86 318 MET D N 1
ATOM 7709 C CA . MET C 2 318 ? 136.092 129.281 153.721 1.00 19.57 318 MET D CA 1
ATOM 7710 C C . MET C 2 318 ? 135.446 128.103 154.431 1.00 21.75 318 MET D C 1
ATOM 7711 O O . MET C 2 318 ? 135.073 128.235 155.596 1.00 26.67 318 MET D O 1
ATOM 7716 N N . ALA C 2 319 ? 135.295 126.962 153.763 1.00 19.76 319 ALA D N 1
ATOM 7717 C CA . ALA C 2 319 ? 134.803 125.779 154.458 1.00 21.76 319 ALA D CA 1
ATOM 7718 C C . ALA C 2 319 ? 135.861 125.217 155.397 1.00 24.12 319 ALA D C 1
ATOM 7719 O O . ALA C 2 319 ? 135.545 124.775 156.506 1.00 31.16 319 ALA D O 1
ATOM 7721 N N . VAL C 2 320 ? 137.122 125.220 154.966 1.00 20.11 320 VAL D N 1
ATOM 7722 C CA . VAL C 2 320 ? 138.204 124.760 155.831 1.00 17.72 320 VAL D CA 1
ATOM 7723 C C . VAL C 2 320 ? 138.387 125.705 157.010 1.00 23.88 320 VAL D C 1
ATOM 7724 O O . VAL C 2 320 ? 138.468 125.271 158.164 1.00 28.91 320 VAL D O 1
ATOM 7728 N N . THR C 2 321 ? 138.460 127.010 156.742 1.00 24.69 321 THR D N 1
ATOM 7729 C CA . THR C 2 321 ? 138.634 127.983 157.814 1.00 24.80 321 THR D CA 1
ATOM 7730 C C . THR C 2 321 ? 137.421 128.013 158.733 1.00 25.05 321 THR D C 1
ATOM 7731 O O . THR C 2 321 ? 137.564 128.126 159.956 1.00 27.22 321 THR D O 1
ATOM 7735 N N . GLU C 2 322 ? 136.221 127.895 158.163 1.00 26.21 322 GLU D N 1
ATOM 7736 C CA . GLU C 2 322 ? 135.002 128.026 158.948 1.00 27.61 322 GLU D CA 1
ATOM 7737 C C . GLU C 2 322 ? 134.914 126.950 160.015 1.00 29.04 322 GLU D C 1
ATOM 7738 O O . GLU C 2 322 ? 134.572 127.240 161.167 1.00 34.96 322 GLU D O 1
ATOM 7744 N N . ARG C 2 323 ? 135.218 125.702 159.666 1.00 28.58 323 ARG D N 1
ATOM 7745 C CA . ARG C 2 323 ? 135.142 124.704 160.716 1.00 30.02 323 ARG D CA 1
ATOM 7746 C C . ARG C 2 323 ? 136.419 124.711 161.538 1.00 33.90 323 ARG D C 1
ATOM 7747 O O . ARG C 2 323 ? 136.434 125.237 162.654 1.00 34.32 323 ARG D O 1
ATOM 7755 N N . THR C 2 324 ? 137.482 124.126 160.969 1.00 32.66 324 THR D N 1
ATOM 7756 C CA . THR C 2 324 ? 138.865 124.020 161.446 1.00 29.32 324 THR D CA 1
ATOM 7757 C C . THR C 2 324 ? 138.900 123.283 162.780 1.00 31.65 324 THR D C 1
ATOM 7758 O O . THR C 2 324 ? 139.943 122.775 163.201 1.00 40.41 324 THR D O 1
ATOM 7762 N N . GLN C 2 325 ? 137.731 123.090 163.363 1.00 29.98 325 GLN D N 1
ATOM 7763 C CA . GLN C 2 325 ? 137.532 122.627 164.724 1.00 31.14 325 GLN D CA 1
ATOM 7764 C C . GLN C 2 325 ? 136.954 121.231 164.763 1.00 33.12 325 GLN D C 1
ATOM 7765 O O . GLN C 2 325 ? 137.439 120.393 165.516 1.00 35.43 325 GLN D O 1
ATOM 7771 N N . GLU C 2 326 ? 135.950 120.950 163.933 1.00 33.16 326 GLU D N 1
ATOM 7772 C CA . GLU C 2 326 ? 135.648 119.562 163.623 1.00 29.35 326 GLU D CA 1
ATOM 7773 C C . GLU C 2 326 ? 136.875 118.877 163.040 1.00 29.39 326 GLU D C 1
ATOM 7774 O O . GLU C 2 326 ? 137.195 117.744 163.407 1.00 37.32 326 GLU D O 1
ATOM 7780 N N . ILE C 2 327 ? 137.591 119.565 162.148 1.00 28.14 327 ILE D N 1
ATOM 7781 C CA . ILE C 2 327 ? 138.827 119.017 161.601 1.00 30.44 327 ILE D CA 1
ATOM 7782 C C . ILE C 2 327 ? 139.872 118.846 162.696 1.00 32.26 327 ILE D C 1
ATOM 7783 O O . ILE C 2 327 ? 140.562 117.822 162.754 1.00 37.47 327 ILE D O 1
ATOM 7788 N N . GLY C 2 328 ? 140.012 119.840 163.577 1.00 32.10 328 GLY D N 1
ATOM 7789 C CA . GLY C 2 328 ? 140.955 119.700 164.675 1.00 34.75 328 GLY D CA 1
ATOM 7790 C C . GLY C 2 328 ? 140.642 118.512 165.564 1.00 35.76 328 GLY D C 1
ATOM 7791 O O . GLY C 2 328 ? 141.533 117.750 165.943 1.00 37.93 328 GLY D O 1
ATOM 7792 N N . ILE C 2 329 ? 139.363 118.323 165.888 1.00 32.98 329 ILE D N 1
ATOM 7793 C CA . ILE C 2 329 ? 138.969 117.234 166.774 1.00 28.44 329 ILE D CA 1
ATOM 7794 C C . ILE C 2 329 ? 139.154 115.886 166.090 1.00 32.13 329 ILE D C 1
ATOM 7795 O O . ILE C 2 329 ? 139.630 114.928 166.709 1.00 38.55 329 ILE D O 1
ATOM 7800 N N . MET C 2 330 ? 138.787 115.781 164.810 1.00 27.80 330 MET D N 1
ATOM 7801 C CA . MET C 2 330 ? 139.013 114.531 164.092 1.00 27.22 330 MET D CA 1
ATOM 7802 C C . MET C 2 330 ? 140.495 114.203 164.014 1.00 32.60 330 MET D C 1
ATOM 7803 O O . MET C 2 330 ? 140.891 113.048 164.199 1.00 38.35 330 MET D O 1
ATOM 7808 N N . LYS C 2 331 ? 141.335 115.205 163.752 1.00 30.54 331 LYS D N 1
ATOM 7809 C CA . LYS C 2 331 ? 142.771 114.959 163.716 1.00 31.29 331 LYS D CA 1
ATOM 7810 C C . LYS C 2 331 ? 143.288 114.549 165.089 1.00 34.10 331 LYS D C 1
ATOM 7811 O O . LYS C 2 331 ? 144.189 113.710 165.196 1.00 38.27 331 LYS D O 1
ATOM 7817 N N . ALA C 2 332 ? 142.730 115.134 166.152 1.00 30.63 332 ALA D N 1
ATOM 7818 C CA . ALA C 2 332 ? 143.120 114.745 167.503 1.00 29.35 332 ALA D CA 1
ATOM 7819 C C . ALA C 2 332 ? 142.752 113.297 167.790 1.00 32.43 332 ALA D C 1
ATOM 7820 O O . ALA C 2 332 ? 143.539 112.555 168.388 1.00 39.32 332 ALA D O 1
ATOM 7822 N N . ILE C 2 333 ? 141.555 112.878 167.377 1.00 31.59 333 ILE D N 1
ATOM 7823 C CA . ILE C 2 333 ? 141.138 111.496 167.585 1.00 30.15 333 ILE D CA 1
ATOM 7824 C C . ILE C 2 333 ? 141.993 110.546 166.758 1.00 31.93 333 ILE D C 1
ATOM 7825 O O . ILE C 2 333 ? 142.249 109.410 167.174 1.00 38.80 333 ILE D O 1
ATOM 7830 N N . GLY C 2 334 ? 142.466 110.988 165.596 1.00 30.75 334 GLY D N 1
ATOM 7831 C CA . GLY C 2 334 ? 143.287 110.138 164.759 1.00 34.75 334 GLY D CA 1
ATOM 7832 C C . GLY C 2 334 ? 142.718 109.892 163.378 1.00 34.19 334 GLY D C 1
ATOM 7833 O O . GLY C 2 334 ? 142.934 108.827 162.794 1.00 35.70 334 GLY D O 1
ATOM 7834 N N . ALA C 2 335 ? 141.989 110.871 162.843 1.00 32.59 335 ALA D N 1
ATOM 7835 C CA . ALA C 2 335 ? 141.340 110.715 161.548 1.00 33.27 335 ALA D CA 1
ATOM 7836 C C . ALA C 2 335 ? 142.321 110.617 160.389 1.00 35.92 335 ALA D C 1
ATOM 7837 O O . ALA C 2 335 ? 141.892 110.278 159.284 1.00 40.05 335 ALA D O 1
ATOM 7839 N N . SER C 2 336 ? 143.603 110.920 160.606 1.00 31.93 336 SER D N 1
ATOM 7840 C CA . SER C 2 336 ? 144.680 110.816 159.623 1.00 33.55 336 SER D CA 1
ATOM 7841 C C . SER C 2 336 ? 144.584 111.901 158.558 1.00 33.68 336 SER D C 1
ATOM 7842 O O . SER C 2 336 ? 143.482 112.265 158.132 1.00 37.06 336 SER D O 1
ATOM 7845 N N . PRO C 2 337 ? 145.718 112.442 158.109 1.00 36.06 337 PRO D N 1
ATOM 7846 C CA . PRO C 2 337 ? 145.672 113.455 157.045 1.00 37.28 337 PRO D CA 1
ATOM 7847 C C . PRO C 2 337 ? 145.120 112.931 155.736 1.00 35.70 337 PRO D C 1
ATOM 7848 O O . PRO C 2 337 ? 144.478 113.688 154.999 1.00 39.62 337 PRO D O 1
ATOM 7852 N N . SER C 2 338 ? 145.355 111.658 155.416 1.00 34.53 338 SER D N 1
ATOM 7853 C CA . SER C 2 338 ? 144.860 111.116 154.155 1.00 38.26 338 SER D CA 1
ATOM 7854 C C . SER C 2 338 ? 143.339 111.140 154.107 1.00 36.89 338 SER D C 1
ATOM 7855 O O . SER C 2 338 ? 142.748 111.500 153.083 1.00 33.63 338 SER D O 1
ATOM 7858 N N . ILE C 2 339 ? 142.689 110.772 155.211 1.00 38.05 339 ILE D N 1
ATOM 7859 C CA . ILE C 2 339 ? 141.231 110.748 155.241 1.00 34.57 339 ILE D CA 1
ATOM 7860 C C . ILE C 2 339 ? 140.666 112.158 155.140 1.00 34.77 339 ILE D C 1
ATOM 7861 O O . ILE C 2 339 ? 139.660 112.384 154.463 1.00 41.19 339 ILE D O 1
ATOM 7866 N N . ILE C 2 340 ? 141.298 113.128 155.802 1.00 32.95 340 ILE D N 1
ATOM 7867 C CA . ILE C 2 340 ? 140.820 114.507 155.721 1.00 32.68 340 ILE D CA 1
ATOM 7868 C C . ILE C 2 340 ? 140.995 115.056 154.308 1.00 30.00 340 ILE D C 1
ATOM 7869 O O . ILE C 2 340 ? 140.119 115.759 153.784 1.00 27.81 340 ILE D O 1
ATOM 7874 N N . ARG C 2 341 ? 142.129 114.754 153.673 1.00 30.97 341 ARG D N 1
ATOM 7875 C CA . ARG C 2 341 ? 142.341 115.191 152.299 1.00 28.46 341 ARG D CA 1
ATOM 7876 C C . ARG C 2 341 ? 141.318 114.566 151.365 1.00 28.29 341 ARG D C 1
ATOM 7877 O O . ARG C 2 341 ? 140.775 115.246 150.488 1.00 28.37 341 ARG D O 1
ATOM 7885 N N . ARG C 2 342 ? 141.039 113.273 151.534 1.00 32.32 342 ARG D N 1
ATOM 7886 C CA . ARG C 2 342 ? 140.019 112.633 150.713 1.00 33.86 342 ARG D CA 1
ATOM 7887 C C . ARG C 2 342 ? 138.647 113.233 150.982 1.00 28.11 342 ARG D C 1
ATOM 7888 O O . ARG C 2 342 ? 137.857 113.420 150.057 1.00 28.42 342 ARG D O 1
ATOM 7896 N N . MET C 2 343 ? 138.358 113.563 152.240 1.00 28.46 343 MET D N 1
ATOM 7897 C CA . MET C 2 343 ? 137.096 114.207 152.594 1.00 27.62 343 MET D CA 1
ATOM 7898 C C . MET C 2 343 ? 136.915 115.525 151.854 1.00 27.02 343 MET D C 1
ATOM 7899 O O . MET C 2 343 ? 135.880 115.762 151.219 1.00 32.87 343 MET D O 1
ATOM 7904 N N . PHE C 2 344 ? 137.913 116.403 151.926 1.00 22.70 344 PHE D N 1
ATOM 7905 C CA . PHE C 2 344 ? 137.741 117.719 151.323 1.00 19.60 344 PHE D CA 1
ATOM 7906 C C . PHE C 2 344 ? 137.849 117.679 149.807 1.00 21.18 344 PHE D C 1
ATOM 7907 O O . PHE C 2 344 ? 137.166 118.451 149.124 1.00 21.44 344 PHE D O 1
ATOM 7915 N N . LEU C 2 345 ? 138.675 116.788 149.257 1.00 23.14 345 LEU D N 1
ATOM 7916 C CA . LEU C 2 345 ? 138.674 116.593 147.815 1.00 18.87 345 LEU D CA 1
ATOM 7917 C C . LEU C 2 345 ? 137.337 116.041 147.348 1.00 20.97 345 LEU D C 1
ATOM 7918 O O . LEU C 2 345 ? 136.845 116.415 146.282 1.00 21.41 345 LEU D O 1
ATOM 7923 N N . MET C 2 346 ? 136.727 115.156 148.140 1.00 24.74 346 MET D N 1
ATOM 7924 C CA . MET C 2 346 ? 135.398 114.658 147.817 1.00 23.10 346 MET D CA 1
ATOM 7925 C C . MET C 2 346 ? 134.374 115.777 147.845 1.00 23.50 346 MET D C 1
ATOM 7926 O O . MET C 2 346 ? 133.494 115.834 146.988 1.00 26.04 346 MET D O 1
ATOM 7931 N N . GLU C 2 347 ? 134.470 116.678 148.821 1.00 22.30 347 GLU D N 1
ATOM 7932 C CA . GLU C 2 347 ? 133.526 117.793 148.876 1.00 20.30 347 GLU D CA 1
ATOM 7933 C C . GLU C 2 347 ? 133.689 118.719 147.674 1.00 19.96 347 GLU D C 1
ATOM 7934 O O . GLU C 2 347 ? 132.700 119.118 147.044 1.00 21.50 347 GLU D O 1
ATOM 7940 N N . SER C 2 348 ? 134.933 119.072 147.339 1.00 20.97 348 SER D N 1
ATOM 7941 C CA . SER C 2 348 ? 135.171 119.944 146.191 1.00 16.05 348 SER D CA 1
ATOM 7942 C C . SER C 2 348 ? 134.724 119.277 144.898 1.00 18.64 348 SER D C 1
ATOM 7943 O O . SER C 2 348 ? 134.057 119.897 144.061 1.00 19.98 348 SER D O 1
ATOM 7946 N N . ALA C 2 349 ? 135.080 118.005 144.719 1.00 20.55 349 ALA D N 1
ATOM 7947 C CA . ALA C 2 349 ? 134.682 117.281 143.524 1.00 19.41 349 ALA D CA 1
ATOM 7948 C C . ALA C 2 349 ? 133.182 117.060 143.483 1.00 17.35 349 ALA D C 1
ATOM 7949 O O . ALA C 2 349 ? 132.610 116.968 142.400 1.00 17.42 349 ALA D O 1
ATOM 7951 N N . TYR C 2 350 ? 132.523 116.997 144.639 1.00 16.92 350 TYR D N 1
ATOM 7952 C CA . TYR C 2 350 ? 131.074 116.863 144.649 1.00 18.08 350 TYR D CA 1
ATOM 7953 C C . TYR C 2 350 ? 130.407 118.158 144.226 1.00 20.18 350 TYR D C 1
ATOM 7954 O O . TYR C 2 350 ? 129.429 118.136 143.476 1.00 25.46 350 TYR D O 1
ATOM 7963 N N . ILE C 2 351 ? 130.918 119.295 144.698 1.00 20.14 351 ILE D N 1
ATOM 7964 C CA . ILE C 2 351 ? 130.422 120.577 144.203 1.00 16.09 351 ILE D CA 1
ATOM 7965 C C . ILE C 2 351 ? 130.607 120.653 142.694 1.00 15.44 351 ILE D C 1
ATOM 7966 O O . ILE C 2 351 ? 129.667 120.950 141.946 1.00 14.31 351 ILE D O 1
ATOM 7971 N N . GLY C 2 352 ? 131.813 120.330 142.225 1.00 15.56 352 GLY D N 1
ATOM 7972 C CA . GLY C 2 352 ? 132.087 120.399 140.800 1.00 15.11 352 GLY D CA 1
ATOM 7973 C C . GLY C 2 352 ? 131.237 119.445 139.984 1.00 16.07 352 GLY D C 1
ATOM 7974 O O . GLY C 2 352 ? 130.761 119.796 138.907 1.00 20.21 352 GLY D O 1
ATOM 7975 N N . ILE C 2 353 ? 131.002 118.241 140.501 1.00 15.87 353 ILE D N 1
ATOM 7976 C CA . ILE C 2 353 ? 130.316 117.210 139.733 1.00 15.53 353 ILE D CA 1
ATOM 7977 C C . ILE C 2 353 ? 128.808 117.414 139.760 1.00 16.96 353 ILE D C 1
ATOM 7978 O O . ILE C 2 353 ? 128.130 117.174 138.760 1.00 22.71 353 ILE D O 1
ATOM 7983 N N . LEU C 2 354 ? 128.247 117.861 140.886 1.00 12.90 354 LEU D N 1
ATOM 7984 C CA . LEU C 2 354 ? 126.842 118.250 140.886 1.00 11.87 354 LEU D CA 1
ATOM 7985 C C . LEU C 2 354 ? 126.616 119.429 139.954 1.00 14.07 354 LEU D C 1
ATOM 7986 O O . LEU C 2 354 ? 125.652 119.441 139.173 1.00 17.45 354 LEU D O 1
ATOM 7991 N N . GLY C 2 355 ? 127.500 120.429 140.015 1.00 13.34 355 GLY D N 1
ATOM 7992 C CA . GLY C 2 355 ? 127.402 121.532 139.081 1.00 13.73 355 GLY D CA 1
ATOM 7993 C C . GLY C 2 355 ? 127.496 121.068 137.644 1.00 13.84 355 GLY D C 1
ATOM 7994 O O . GLY C 2 355 ? 126.737 121.520 136.792 1.00 16.58 355 GLY D O 1
ATOM 7995 N N . CYS C 2 356 ? 128.402 120.130 137.367 1.00 13.81 356 CYS D N 1
ATOM 7996 C CA . CYS C 2 356 ? 128.552 119.613 136.014 1.00 13.50 356 CYS D CA 1
ATOM 7997 C C . CYS C 2 356 ? 127.338 118.818 135.564 1.00 16.27 356 CYS D C 1
ATOM 7998 O O . CYS C 2 356 ? 126.941 118.920 134.405 1.00 17.56 356 CYS D O 1
ATOM 8001 N N . VAL C 2 357 ? 126.737 118.026 136.449 1.00 13.79 357 VAL D N 1
ATOM 8002 C CA . VAL C 2 357 ? 125.591 117.212 136.059 1.00 12.93 357 VAL D CA 1
ATOM 8003 C C . VAL C 2 357 ? 124.388 118.096 135.754 1.00 16.49 357 VAL D C 1
ATOM 8004 O O . VAL C 2 357 ? 123.736 117.952 134.709 1.00 21.14 357 VAL D O 1
ATOM 8008 N N . ILE C 2 358 ? 124.076 119.037 136.649 1.00 13.57 358 ILE D N 1
ATOM 8009 C CA . ILE C 2 358 ? 122.932 119.885 136.344 1.00 14.42 358 ILE D CA 1
ATOM 8010 C C . ILE C 2 358 ? 123.270 120.880 135.242 1.00 16.43 358 ILE D C 1
ATOM 8011 O O . ILE C 2 358 ? 122.372 121.321 134.521 1.00 19.92 358 ILE D O 1
ATOM 8016 N N . GLY C 2 359 ? 124.548 121.204 135.043 1.00 15.14 359 GLY D N 1
ATOM 8017 C CA . GLY C 2 359 ? 124.927 121.984 133.880 1.00 12.82 359 GLY D CA 1
ATOM 8018 C C . GLY C 2 359 ? 124.758 121.210 132.591 1.00 15.67 359 GLY D C 1
ATOM 8019 O O . GLY C 2 359 ? 124.399 121.778 131.565 1.00 20.39 359 GLY D O 1
ATOM 8020 N N . ILE C 2 360 ? 125.012 119.903 132.628 1.00 14.62 360 ILE D N 1
ATOM 8021 C CA . ILE C 2 360 ? 124.766 119.054 131.468 1.00 15.57 360 ILE D CA 1
ATOM 8022 C C . ILE C 2 360 ? 123.278 119.017 131.153 1.00 18.14 360 ILE D C 1
ATOM 8023 O O . ILE C 2 360 ? 122.873 119.099 129.989 1.00 20.88 360 ILE D O 1
ATOM 8028 N N . ILE C 2 361 ? 122.441 118.894 132.183 1.00 16.00 361 ILE D N 1
ATOM 8029 C CA . ILE C 2 361 ? 120.995 118.887 131.958 1.00 16.64 361 ILE D CA 1
ATOM 8030 C C . ILE C 2 361 ? 120.534 120.226 131.382 1.00 21.47 361 ILE D C 1
ATOM 8031 O O . ILE C 2 361 ? 119.791 120.279 130.390 1.00 25.15 361 ILE D O 1
ATOM 8036 N N . ILE C 2 362 ? 120.980 121.329 131.988 1.00 21.52 362 ILE D N 1
ATOM 8037 C CA . ILE C 2 362 ? 120.605 122.655 131.507 1.00 18.48 362 ILE D CA 1
ATOM 8038 C C . ILE C 2 362 ? 121.150 122.903 130.108 1.00 22.70 362 ILE D C 1
ATOM 8039 O O . ILE C 2 362 ? 120.502 123.565 129.294 1.00 28.72 362 ILE D O 1
ATOM 8044 N N . SER C 2 363 ? 122.330 122.367 129.791 1.00 20.96 363 SER D N 1
ATOM 8045 C CA . SER C 2 363 ? 122.899 122.557 128.464 1.00 20.05 363 SER D CA 1
ATOM 8046 C C . SER C 2 363 ? 122.185 121.714 127.422 1.00 26.08 363 SER D C 1
ATOM 8047 O O . SER C 2 363 ? 122.071 122.134 126.270 1.00 33.13 363 SER D O 1
ATOM 8050 N N . TYR C 2 364 ? 121.698 120.531 127.797 1.00 24.08 364 TYR D N 1
ATOM 8051 C CA . TYR C 2 364 ? 120.808 119.795 126.908 1.00 25.04 364 TYR D CA 1
ATOM 8052 C C . TYR C 2 364 ? 119.553 120.602 126.622 1.00 29.23 364 TYR D C 1
ATOM 8053 O O . TYR C 2 364 ? 119.119 120.709 125.468 1.00 35.34 364 TYR D O 1
ATOM 8062 N N . GLY C 2 365 ? 118.967 121.196 127.662 1.00 27.03 365 GLY D N 1
ATOM 8063 C CA . GLY C 2 365 ? 117.805 122.047 127.449 1.00 31.21 365 GLY D CA 1
ATOM 8064 C C . GLY C 2 365 ? 118.106 123.239 126.559 1.00 35.58 365 GLY D C 1
ATOM 8065 O O . GLY C 2 365 ? 117.320 123.582 125.673 1.00 43.93 365 GLY D O 1
ATOM 8066 N N . VAL C 2 366 ? 119.254 123.880 126.777 1.00 30.03 366 VAL D N 1
ATOM 8067 C CA . VAL C 2 366 ? 119.620 125.062 126.005 1.00 29.21 366 VAL D CA 1
ATOM 8068 C C . VAL C 2 366 ? 119.915 124.689 124.559 1.00 39.48 366 VAL D C 1
ATOM 8069 O O . VAL C 2 366 ? 119.574 125.430 123.633 1.00 48.14 366 VAL D O 1
ATOM 8073 N N . SER C 2 367 ? 120.554 123.540 124.336 1.00 36.11 367 SER D N 1
ATOM 8074 C CA . SER C 2 367 ? 120.801 123.089 122.972 1.00 37.69 367 SER D CA 1
ATOM 8075 C C . SER C 2 367 ? 119.497 122.745 122.267 1.00 44.96 367 SER D C 1
ATOM 8076 O O . SER C 2 367 ? 119.341 123.021 121.073 1.00 51.42 367 SER D O 1
ATOM 8079 N N . TYR C 2 368 ? 118.541 122.154 122.988 1.00 41.24 368 TYR D N 1
ATOM 8080 C CA . TYR C 2 368 ? 117.226 121.923 122.399 1.00 43.39 368 TYR D CA 1
ATOM 8081 C C . TYR C 2 368 ? 116.546 123.239 122.041 1.00 49.92 368 TYR D C 1
ATOM 8082 O O . TYR C 2 368 ? 115.926 123.360 120.978 1.00 58.77 368 TYR D O 1
ATOM 8091 N N . LEU C 2 369 ? 116.646 124.235 122.922 1.00 45.26 369 LEU D N 1
ATOM 8092 C CA . LEU C 2 369 ? 116.061 125.540 122.628 1.00 45.55 369 LEU D CA 1
ATOM 8093 C C . LEU C 2 369 ? 116.734 126.185 121.423 1.00 53.55 369 LEU D C 1
ATOM 8094 O O . LEU C 2 369 ? 116.071 126.818 120.596 1.00 64.17 369 LEU D O 1
ATOM 8099 N N . VAL C 2 370 ? 118.053 126.036 121.308 1.00 45.84 370 VAL D N 1
ATOM 8100 C CA . VAL C 2 370 ? 118.765 126.570 120.152 1.00 47.75 370 VAL D CA 1
ATOM 8101 C C . VAL C 2 370 ? 118.328 125.851 118.883 1.00 59.20 370 VAL D C 1
ATOM 8102 O O . VAL C 2 370 ? 118.201 126.464 117.819 1.00 71.31 370 VAL D O 1
ATOM 8106 N N . ASN C 2 371 ? 118.081 124.544 118.973 1.00 54.34 371 ASN D N 1
ATOM 8107 C CA . ASN C 2 371 ? 117.598 123.807 117.811 1.00 58.44 371 ASN D CA 1
ATOM 8108 C C . ASN C 2 371 ? 116.181 124.211 117.436 1.00 64.28 371 ASN D C 1
ATOM 8109 O O . ASN C 2 371 ? 115.802 124.119 116.265 1.00 68.26 371 ASN D O 1
ATOM 8114 N N . LEU C 2 372 ? 115.377 124.625 118.411 1.00 63.16 372 LEU D N 1
ATOM 8115 C CA . LEU C 2 372 ? 114.038 125.106 118.103 1.00 65.53 372 LEU D CA 1
ATOM 8116 C C . LEU C 2 372 ? 114.024 126.568 117.678 1.00 71.93 372 LEU D C 1
ATOM 8117 O O . LEU C 2 372 ? 113.021 127.028 117.122 1.00 81.84 372 LEU D O 1
ATOM 8122 N N . ALA C 2 373 ? 115.106 127.304 117.926 1.00 68.24 373 ALA D N 1
ATOM 8123 C CA . ALA C 2 373 ? 115.159 128.731 117.631 1.00 76.71 373 ALA D CA 1
ATOM 8124 C C . ALA C 2 373 ? 115.901 129.066 116.344 1.00 87.48 373 ALA D C 1
ATOM 8125 O O . ALA C 2 373 ? 115.461 129.948 115.603 1.00 100.35 373 ALA D O 1
ATOM 8127 N N . VAL C 2 374 ? 117.022 128.398 116.062 1.00 79.96 374 VAL D N 1
ATOM 8128 C CA . VAL C 2 374 ? 117.827 128.758 114.892 1.00 91.04 374 VAL D CA 1
ATOM 8129 C C . VAL C 2 374 ? 117.054 128.587 113.587 1.00 103.02 374 VAL D C 1
ATOM 8130 O O . VAL C 2 374 ? 117.058 129.521 112.768 1.00 108.83 374 VAL D O 1
ATOM 8134 N N . PRO C 2 375 ? 116.393 127.453 113.317 1.00 99.22 375 PRO D N 1
ATOM 8135 C CA . PRO C 2 375 ? 115.524 127.415 112.129 1.00 103.58 375 PRO D CA 1
ATOM 8136 C C . PRO C 2 375 ? 114.375 128.402 112.208 1.00 107.24 375 PRO D C 1
ATOM 8137 O O . PRO C 2 375 ? 114.026 129.019 111.196 1.00 114.48 375 PRO D O 1
ATOM 8141 N N . MET C 2 376 ? 113.800 128.597 113.398 1.00 101.28 376 MET D N 1
ATOM 8142 C CA . MET C 2 376 ? 112.680 129.521 113.537 1.00 103.50 376 MET D CA 1
ATOM 8143 C C . MET C 2 376 ? 113.086 130.948 113.194 1.00 108.69 376 MET D C 1
ATOM 8144 O O . MET C 2 376 ? 112.240 131.758 112.797 1.00 115.77 376 MET D O 1
ATOM 81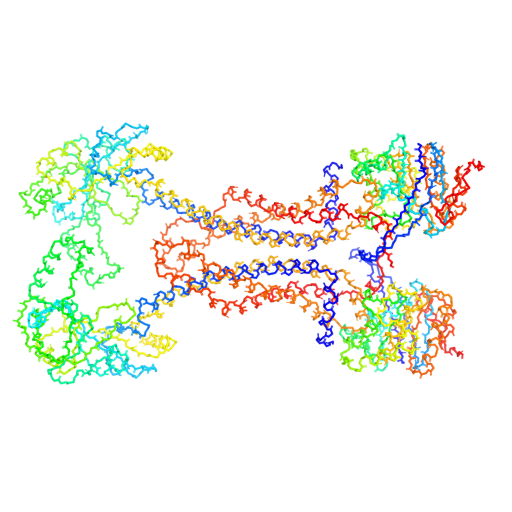49 N N . ILE C 2 377 ? 114.369 131.271 113.324 1.00 105.10 377 ILE D N 1
ATOM 8150 C CA . ILE C 2 377 ? 114.855 132.607 113.001 1.00 108.35 377 ILE D CA 1
ATOM 8151 C C . ILE C 2 377 ? 115.355 132.686 111.563 1.00 116.50 377 ILE D C 1
ATOM 8152 O O . ILE C 2 377 ? 115.120 133.681 110.873 1.00 119.98 377 ILE D O 1
ATOM 8157 N N . LEU C 2 378 ? 116.028 131.640 111.083 1.00 119.05 378 LEU D N 1
ATOM 8158 C CA . LEU C 2 378 ? 116.680 131.655 109.780 1.00 128.71 378 LEU D CA 1
ATOM 8159 C C . LEU C 2 378 ? 115.855 130.973 108.692 1.00 139.13 378 LEU D C 1
ATOM 8160 O O . LEU C 2 378 ? 116.392 130.662 107.624 1.00 148.41 378 LEU D O 1
ATOM 8165 N N . ALA C 2 379 ? 114.571 130.725 108.939 1.00 142.26 379 ALA D N 1
ATOM 8166 C CA . ALA C 2 379 ? 113.713 130.172 107.904 1.00 151.17 379 ALA D CA 1
ATOM 8167 C C . ALA C 2 379 ? 113.504 131.189 106.781 1.00 162.92 379 ALA D C 1
ATOM 8168 O O . ALA C 2 379 ? 113.989 132.324 106.826 1.00 159.54 379 ALA D O 1
ATOM 8170 N N . ALA C 2 380 ? 112.774 130.756 105.752 1.00 168.49 380 ALA D N 1
ATOM 8171 C CA . ALA C 2 380 ? 112.436 131.507 104.546 1.00 171.05 380 ALA D CA 1
ATOM 8172 C C . ALA C 2 380 ? 113.642 131.781 103.656 1.00 175.13 380 ALA D C 1
ATOM 8173 O O . ALA C 2 380 ? 113.482 132.409 102.602 1.00 176.20 380 ALA D O 1
ATOM 8175 N N . THR C 2 381 ? 114.840 131.338 104.034 1.00 177.47 381 THR D N 1
ATOM 8176 C CA . THR C 2 381 ? 116.023 131.485 103.195 1.00 179.64 381 THR D CA 1
ATOM 8177 C C . THR C 2 381 ? 116.599 130.146 102.763 1.00 181.26 381 THR D C 1
ATOM 8178 O O . THR C 2 381 ? 116.801 129.922 101.564 1.00 179.11 381 THR D O 1
ATOM 8182 N N . SER C 2 382 ? 116.871 129.245 103.708 1.00 182.94 382 SER D N 1
ATOM 8183 C CA . SER C 2 382 ? 117.393 127.926 103.371 1.00 183.29 382 SER D CA 1
ATOM 8184 C C . SER C 2 382 ? 116.765 126.785 104.156 1.00 178.35 382 SER D C 1
ATOM 8185 O O . SER C 2 382 ? 116.923 125.632 103.744 1.00 172.92 382 SER D O 1
ATOM 8188 N N . GLY C 2 383 ? 116.068 127.050 105.257 1.00 174.61 383 GLY D N 1
ATOM 8189 C CA . GLY C 2 383 ? 115.467 125.992 106.045 1.00 165.99 383 GLY D CA 1
ATOM 8190 C C . GLY C 2 383 ? 114.035 125.692 105.657 1.00 164.13 383 GLY D C 1
ATOM 8191 O O . GLY C 2 383 ? 113.133 125.754 106.497 1.00 160.63 383 GLY D O 1
ATOM 8192 N N . GLY C 2 384 ? 113.813 125.370 104.381 1.00 165.38 384 GLY D N 1
ATOM 8193 C CA . GLY C 2 384 ? 112.465 125.063 103.931 1.00 162.14 384 GLY D CA 1
ATOM 8194 C C . GLY C 2 384 ? 111.913 123.792 104.547 1.00 159.90 384 GLY D C 1
ATOM 8195 O O . GLY C 2 384 ? 110.752 123.748 104.965 1.00 160.11 384 GLY D O 1
ATOM 8196 N N . ASP C 2 385 ? 112.732 122.741 104.612 1.00 157.39 385 ASP D N 1
ATOM 8197 C CA . ASP C 2 385 ? 112.283 121.486 105.204 1.00 157.93 385 ASP D CA 1
ATOM 8198 C C . ASP C 2 385 ? 112.341 121.516 106.725 1.00 159.81 385 ASP D C 1
ATOM 8199 O O . ASP C 2 385 ? 111.611 120.765 107.382 1.00 162.10 385 ASP D O 1
ATOM 8204 N N . ALA C 2 386 ? 113.207 122.356 107.295 1.00 155.97 386 ALA D N 1
ATOM 8205 C CA . ALA C 2 386 ? 113.398 122.562 108.729 1.00 152.61 386 ALA D CA 1
ATOM 8206 C C . ALA C 2 386 ? 113.967 121.340 109.440 1.00 146.88 386 ALA D C 1
ATOM 8207 O O . ALA C 2 386 ? 114.184 121.396 110.657 1.00 140.83 386 ALA D O 1
ATOM 8209 N N . GLY C 2 387 ? 114.219 120.242 108.732 1.00 146.36 387 GLY D N 1
ATOM 8210 C CA . GLY C 2 387 ? 114.821 119.069 109.336 1.00 139.69 387 GLY D CA 1
ATOM 8211 C C . GLY C 2 387 ? 116.302 118.979 109.037 1.00 135.84 387 GLY D C 1
ATOM 8212 O O . GLY C 2 387 ? 116.912 117.914 109.168 1.00 131.85 387 GLY D O 1
ATOM 8213 N N . ASP C 2 388 ? 116.886 120.099 108.633 1.00 136.19 388 ASP D N 1
ATOM 8214 C CA . ASP C 2 388 ? 118.286 120.186 108.247 1.00 128.38 388 ASP D CA 1
ATOM 8215 C C . ASP C 2 388 ? 118.968 121.291 109.053 1.00 121.48 388 ASP D C 1
ATOM 8216 O O . ASP C 2 388 ? 118.409 121.819 110.019 1.00 120.08 388 ASP D O 1
ATOM 8221 N N . LEU C 2 389 ? 120.193 121.627 108.646 1.00 115.88 389 LEU D N 1
ATOM 8222 C CA . LEU C 2 389 ? 120.992 122.694 109.258 1.00 107.17 389 LEU D CA 1
ATOM 8223 C C . LEU C 2 389 ? 121.256 122.312 110.709 1.00 97.71 389 LEU D C 1
ATOM 8224 O O . LEU C 2 389 ? 121.902 121.277 110.946 1.00 95.56 389 LEU D O 1
ATOM 8229 N N . ASN C 2 390 ? 120.780 123.071 111.693 1.00 98.00 390 ASN D N 1
ATOM 8230 C CA . ASN C 2 390 ? 121.145 122.865 113.088 1.00 100.36 390 ASN D CA 1
ATOM 8231 C C . ASN C 2 390 ? 120.336 121.768 113.770 1.00 99.08 390 ASN D C 1
ATOM 8232 O O . ASN C 2 390 ? 120.272 121.757 115.003 1.00 90.89 390 ASN D O 1
ATOM 8237 N N . TYR C 2 391 ? 119.713 120.858 113.019 1.00 105.53 391 TYR D N 1
ATOM 8238 C CA . TYR C 2 391 ? 119.030 119.705 113.608 1.00 109.24 391 TYR D CA 1
ATOM 8239 C C . TYR C 2 391 ? 120.066 118.651 114.013 1.00 104.63 391 TYR D C 1
ATOM 8240 O O . TYR C 2 391 ? 120.098 117.522 113.523 1.00 109.95 391 TYR D O 1
ATOM 8249 N N . THR C 2 392 ? 120.952 119.064 114.917 1.00 90.47 392 THR D N 1
ATOM 8250 C CA . THR C 2 392 ? 122.102 118.264 115.314 1.00 85.42 392 THR D CA 1
ATOM 8251 C C . THR C 2 392 ? 122.332 118.190 116.817 1.00 85.02 392 THR D C 1
ATOM 8252 O O . THR C 2 392 ? 123.069 117.302 117.258 1.00 83.88 392 THR D O 1
ATOM 8256 N N . PHE C 2 393 ? 121.729 119.071 117.616 1.00 82.98 393 PHE D N 1
ATOM 8257 C CA . PHE C 2 393 ? 122.106 119.211 119.020 1.00 72.42 393 PHE D CA 1
ATOM 8258 C C . PHE C 2 393 ? 121.476 118.160 119.927 1.00 76.06 393 PHE D C 1
ATOM 8259 O O . PHE C 2 393 ? 121.654 118.241 121.148 1.00 67.63 393 PHE D O 1
ATOM 8267 N N . SER C 2 394 ? 120.743 117.189 119.379 1.00 86.73 394 SER D N 1
ATOM 8268 C CA . SER C 2 394 ? 120.205 116.121 120.214 1.00 87.04 394 SER D CA 1
ATOM 8269 C C . SER C 2 394 ? 121.298 115.164 120.678 1.00 85.20 394 SER D C 1
ATOM 8270 O O . SER C 2 394 ? 121.347 114.806 121.860 1.00 77.62 394 SER D O 1
ATOM 8273 N N . TYR C 2 395 ? 122.182 114.740 119.773 1.00 85.93 395 TYR D N 1
ATOM 8274 C CA . TYR C 2 395 ? 123.244 113.813 120.140 1.00 82.39 395 TYR D CA 1
ATOM 8275 C C . TYR C 2 395 ? 124.501 114.513 120.638 1.00 79.16 395 TYR D C 1
ATOM 8276 O O . TYR C 2 395 ? 125.382 113.840 121.186 1.00 75.05 395 TYR D O 1
ATOM 8285 N N . ILE C 2 396 ? 124.596 115.837 120.455 1.00 77.91 396 ILE D N 1
ATOM 8286 C CA . ILE C 2 396 ? 125.899 116.507 120.450 1.00 66.50 396 ILE D CA 1
ATOM 8287 C C . ILE C 2 396 ? 126.734 116.172 121.678 1.00 47.63 396 ILE D C 1
ATOM 8288 O O . ILE C 2 396 ? 127.910 115.817 121.517 1.00 34.70 396 ILE D O 1
ATOM 8293 N N . PRO C 2 397 ? 126.218 116.251 122.896 1.00 43.09 397 PRO D N 1
ATOM 8294 C CA . PRO C 2 397 ? 127.072 115.844 124.023 1.00 48.07 397 PRO D CA 1
ATOM 8295 C C . PRO C 2 397 ? 127.104 114.331 124.209 1.00 45.19 397 PRO D C 1
ATOM 8296 O O . PRO C 2 397 ? 126.627 113.764 125.195 1.00 48.47 397 PRO D O 1
ATOM 8300 N N . ALA C 2 398 ? 127.683 113.637 123.229 1.00 37.06 398 ALA D N 1
ATOM 8301 C CA . ALA C 2 398 ? 127.922 112.203 123.355 1.00 40.61 398 ALA D CA 1
ATOM 8302 C C . ALA C 2 398 ? 129.277 111.946 124.005 1.00 33.04 398 ALA D C 1
ATOM 8303 O O . ALA C 2 398 ? 129.356 111.349 125.083 1.00 28.95 398 ALA D O 1
ATOM 8305 N N . SER C 2 399 ? 130.348 112.396 123.359 1.00 32.50 399 SER D N 1
ATOM 8306 C CA . SER C 2 399 ? 131.649 112.496 124.000 1.00 28.62 399 SER D CA 1
ATOM 8307 C C . SER C 2 399 ? 131.861 113.854 124.645 1.00 26.85 399 SER D C 1
ATOM 8308 O O . SER C 2 399 ? 132.765 113.999 125.472 1.00 27.84 399 SER D O 1
ATOM 8311 N N . LEU C 2 400 ? 131.044 114.847 124.290 1.00 29.48 400 LEU D N 1
ATOM 8312 C CA . LEU C 2 400 ? 131.135 116.143 124.947 1.00 26.21 400 LEU D CA 1
ATOM 8313 C C . LEU C 2 400 ? 130.685 116.068 126.398 1.00 25.36 400 LEU D C 1
ATOM 8314 O O . LEU C 2 400 ? 131.230 116.780 127.240 1.00 25.11 400 LEU D O 1
ATOM 8319 N N . VAL C 2 401 ? 129.703 115.221 126.717 1.00 24.54 401 VAL D N 1
ATOM 8320 C CA . VAL C 2 401 ? 129.351 115.015 128.120 1.00 22.46 401 VAL D CA 1
ATOM 8321 C C . VAL C 2 401 ? 130.540 114.459 128.888 1.00 23.42 401 VAL D C 1
ATOM 8322 O O . VAL C 2 401 ? 130.852 114.917 129.991 1.00 23.83 401 VAL D O 1
ATOM 8326 N N . ILE C 2 402 ? 131.225 113.467 128.317 1.00 24.82 402 ILE D N 1
ATOM 8327 C CA . ILE C 2 402 ? 132.378 112.878 128.993 1.00 25.66 402 ILE D CA 1
ATOM 8328 C C . ILE C 2 402 ? 133.480 113.916 129.161 1.00 25.37 402 ILE D C 1
ATOM 8329 O O . ILE C 2 402 ? 134.092 114.029 130.229 1.00 26.33 402 ILE D O 1
ATOM 8334 N N . ILE C 2 403 ? 133.739 114.697 128.111 1.00 22.86 403 ILE D N 1
ATOM 8335 C CA . ILE C 2 403 ? 134.789 115.711 128.176 1.00 20.26 403 ILE D CA 1
ATOM 8336 C C . ILE C 2 403 ? 134.441 116.777 129.206 1.00 22.07 403 ILE D C 1
ATOM 8337 O O . ILE C 2 403 ? 135.296 117.206 129.986 1.00 25.53 403 ILE D O 1
ATOM 8342 N N . ALA C 2 404 ? 133.183 117.219 129.229 1.00 21.30 404 ALA D N 1
ATOM 8343 C CA . ALA C 2 404 ? 132.763 118.235 130.184 1.00 17.86 404 ALA D CA 1
ATOM 8344 C C . ALA C 2 404 ? 132.851 117.718 131.610 1.00 19.88 404 ALA D C 1
ATOM 8345 O O . ALA C 2 404 ? 133.326 118.422 132.505 1.00 22.85 404 ALA D O 1
ATOM 8347 N N . VAL C 2 405 ? 132.391 116.489 131.847 1.00 19.73 405 VAL D N 1
ATOM 8348 C CA . VAL C 2 405 ? 132.462 115.930 133.190 1.00 18.59 405 VAL D CA 1
ATOM 8349 C C . VAL C 2 405 ? 133.911 115.795 133.630 1.00 22.01 405 VAL D C 1
ATOM 8350 O O . VAL C 2 405 ? 134.265 116.160 134.755 1.00 24.95 405 VAL D O 1
ATOM 8354 N N . VAL C 2 406 ? 134.777 115.302 132.743 1.00 21.02 406 VAL D N 1
ATOM 8355 C CA . VAL C 2 406 ? 136.188 115.160 133.083 1.00 19.95 406 VAL D CA 1
ATOM 8356 C C . VAL C 2 406 ? 136.794 116.519 133.402 1.00 20.71 406 VAL D C 1
ATOM 8357 O O . VAL C 2 406 ? 137.456 116.692 134.429 1.00 25.80 406 VAL D O 1
ATOM 8361 N N . ILE C 2 407 ? 136.544 117.513 132.547 1.00 17.32 407 ILE D N 1
ATOM 8362 C CA . ILE C 2 407 ? 137.144 118.830 132.738 1.00 17.12 407 ILE D CA 1
ATOM 8363 C C . ILE C 2 407 ? 136.666 119.448 134.041 1.00 22.23 407 ILE D C 1
ATOM 8364 O O . ILE C 2 407 ? 137.466 119.918 134.853 1.00 28.19 407 ILE D O 1
ATOM 8369 N N . CYS C 2 408 ? 135.355 119.442 134.271 1.00 20.37 408 CYS D N 1
ATOM 8370 C CA . CYS C 2 408 ? 134.813 120.140 135.429 1.00 18.30 408 CYS D CA 1
ATOM 8371 C C . CYS C 2 408 ? 135.175 119.426 136.724 1.00 19.33 408 CYS D C 1
ATOM 8372 O O . CYS C 2 408 ? 135.563 120.068 137.704 1.00 25.62 408 CYS D O 1
ATOM 8375 N N . GLY C 2 409 ? 135.087 118.094 136.743 1.00 16.93 409 GLY D N 1
ATOM 8376 C CA . GLY C 2 409 ? 135.504 117.362 137.926 1.00 17.37 409 GLY D CA 1
ATOM 8377 C C . GLY C 2 409 ? 136.980 117.536 138.221 1.00 22.36 409 GLY D C 1
ATOM 8378 O O . GLY C 2 409 ? 137.375 117.765 139.366 1.00 25.42 409 GLY D O 1
ATOM 8379 N N . GLY C 2 410 ? 137.819 117.446 137.186 1.00 19.70 410 GLY D N 1
ATOM 8380 C CA . GLY C 2 410 ? 139.245 117.610 137.393 1.00 19.58 410 GLY D CA 1
ATOM 8381 C C . GLY C 2 410 ? 139.603 118.997 137.884 1.00 24.03 410 GLY D C 1
ATOM 8382 O O . GLY C 2 410 ? 140.398 119.150 138.810 1.00 30.93 410 GLY D O 1
ATOM 8383 N N . VAL C 2 411 ? 139.016 120.027 137.275 1.00 18.14 411 VAL D N 1
ATOM 8384 C CA . VAL C 2 411 ? 139.325 121.394 137.676 1.00 17.51 411 VAL D CA 1
ATOM 8385 C C . VAL C 2 411 ? 138.789 121.679 139.074 1.00 21.23 411 VAL D C 1
ATOM 8386 O O . VAL C 2 411 ? 139.415 122.406 139.852 1.00 26.97 411 VAL D O 1
ATOM 8390 N N . ALA C 2 412 ? 137.637 121.103 139.427 1.00 20.50 412 ALA D N 1
ATOM 8391 C CA . ALA C 2 412 ? 137.156 121.219 140.798 1.00 16.01 412 ALA D CA 1
ATOM 8392 C C . ALA C 2 412 ? 138.117 120.551 141.772 1.00 18.50 412 ALA D C 1
ATOM 8393 O O . ALA C 2 412 ? 138.356 121.064 142.869 1.00 22.01 412 ALA D O 1
ATOM 8395 N N . VAL C 2 413 ? 138.680 119.405 141.388 1.00 17.81 413 VAL D N 1
ATOM 8396 C CA . VAL C 2 413 ? 139.660 118.745 142.243 1.00 21.11 413 VAL D CA 1
ATOM 8397 C C . VAL C 2 413 ? 140.910 119.606 142.396 1.00 22.72 413 VAL D C 1
ATOM 8398 O O . VAL C 2 413 ? 141.465 119.721 143.494 1.00 26.73 413 VAL D O 1
ATOM 8402 N N . ILE C 2 414 ? 141.376 120.222 141.306 1.00 17.78 414 ILE D N 1
ATOM 8403 C CA . ILE C 2 414 ? 142.532 121.115 141.404 1.00 17.06 414 ILE D CA 1
ATOM 8404 C C . ILE C 2 414 ? 142.226 122.293 142.319 1.00 19.92 414 ILE D C 1
ATOM 8405 O O . ILE C 2 414 ? 143.064 122.700 143.132 1.00 23.86 414 ILE D O 1
ATOM 8410 N N . SER C 2 415 ? 141.029 122.867 142.194 1.00 16.79 415 SER D N 1
ATOM 8411 C CA . SER C 2 415 ? 140.675 124.013 143.024 1.00 14.15 415 SER D CA 1
ATOM 8412 C C . SER C 2 415 ? 140.566 123.621 144.490 1.00 16.05 415 SER D C 1
ATOM 8413 O O . SER C 2 415 ? 140.941 124.398 145.373 1.00 23.09 415 SER D O 1
ATOM 8416 N N . GLY C 2 416 ? 140.050 122.428 144.772 1.00 15.43 416 GLY D N 1
ATOM 8417 C CA . GLY C 2 416 ? 139.942 121.970 146.143 1.00 15.35 416 GLY D CA 1
ATOM 8418 C C . GLY C 2 416 ? 141.190 121.338 146.716 1.00 18.53 416 GLY D C 1
ATOM 8419 O O . GLY C 2 416 ? 141.214 121.031 147.911 1.00 24.70 416 GLY D O 1
ATOM 8420 N N . MET C 2 417 ? 142.218 121.121 145.895 1.00 16.73 417 MET D N 1
ATOM 8421 C CA . MET C 2 417 ? 143.446 120.513 146.397 1.00 16.26 417 MET D CA 1
ATOM 8422 C C . MET C 2 417 ? 144.118 121.387 147.447 1.00 22.88 417 MET D C 1
ATOM 8423 O O . MET C 2 417 ? 144.583 120.883 148.475 1.00 27.54 417 MET D O 1
ATOM 8428 N N . ASN C 2 418 ? 144.197 122.700 147.204 1.00 21.54 418 ASN D N 1
ATOM 8429 C CA . ASN C 2 418 ? 144.819 123.578 148.194 1.00 19.77 418 ASN D CA 1
ATOM 8430 C C . ASN C 2 418 ? 144.024 123.641 149.492 1.00 21.56 418 ASN D C 1
ATOM 8431 O O . ASN C 2 418 ? 144.638 123.543 150.569 1.00 26.74 418 ASN D O 1
ATOM 8436 N N . PRO C 2 419 ? 142.698 123.824 149.486 1.00 19.40 419 PRO D N 1
ATOM 8437 C CA . PRO C 2 419 ? 141.958 123.730 150.753 1.00 20.84 419 PRO D CA 1
ATOM 8438 C C . PRO C 2 419 ? 142.082 122.377 151.426 1.00 22.83 419 PRO D C 1
ATOM 8439 O O . PRO C 2 419 ? 142.076 122.311 152.659 1.00 30.30 419 PRO D O 1
ATOM 8443 N N . ALA C 2 420 ? 142.193 121.292 150.659 1.00 16.95 420 ALA D N 1
ATOM 8444 C CA . ALA C 2 420 ? 142.417 119.988 151.272 1.00 17.40 420 ALA D CA 1
ATOM 8445 C C . ALA C 2 420 ? 143.750 119.949 152.005 1.00 24.01 420 ALA D C 1
ATOM 8446 O O . ALA C 2 420 ? 143.836 119.431 153.124 1.00 30.92 420 ALA D O 1
ATOM 8448 N N . ARG C 2 421 ? 144.803 120.494 151.393 1.00 22.67 421 ARG D N 1
ATOM 8449 C CA . ARG C 2 421 ? 146.095 120.554 152.068 1.00 26.09 421 ARG D CA 1
ATOM 8450 C C . ARG C 2 421 ? 146.021 121.431 153.309 1.00 30.14 421 ARG D C 1
ATOM 8451 O O . ARG C 2 421 ? 146.610 121.104 154.347 1.00 40.76 421 ARG D O 1
ATOM 8459 N N . LYS C 2 422 ? 145.296 122.548 153.224 1.00 24.30 422 LYS D N 1
ATOM 8460 C CA . LYS C 2 422 ? 145.102 123.390 154.399 1.00 24.44 422 LYS D CA 1
ATOM 8461 C C . LYS C 2 422 ? 144.428 122.615 155.521 1.00 28.69 422 LYS D C 1
ATOM 8462 O O . LYS C 2 422 ? 144.853 122.690 156.679 1.00 34.30 422 LYS D O 1
ATOM 8468 N N . ALA C 2 423 ? 143.381 121.857 155.193 1.00 25.60 423 ALA D N 1
ATOM 8469 C CA . ALA C 2 423 ? 142.663 121.094 156.208 1.00 26.93 423 ALA D CA 1
ATOM 8470 C C . ALA C 2 423 ? 143.541 120.015 156.824 1.00 30.95 423 ALA D C 1
ATOM 8471 O O . ALA C 2 423 ? 143.522 119.814 158.043 1.00 37.71 423 ALA D O 1
ATOM 8473 N N . THR C 2 424 ? 144.316 119.305 156.003 1.00 28.20 424 THR D N 1
ATOM 8474 C CA . THR C 2 424 ? 145.197 118.277 156.545 1.00 29.99 424 THR D CA 1
ATOM 8475 C C . THR C 2 424 ? 146.398 118.852 157.274 1.00 34.67 424 THR D C 1
ATOM 8476 O O . THR C 2 424 ? 147.074 118.109 157.992 1.00 41.06 424 THR D O 1
ATOM 8480 N N . LYS C 2 425 ? 146.692 120.138 157.104 1.00 31.04 425 LYS D N 1
ATOM 8481 C CA . LYS C 2 425 ? 147.807 120.768 157.794 1.00 34.60 425 LYS D CA 1
ATOM 8482 C C . LYS C 2 425 ? 147.339 121.727 158.884 1.00 41.13 425 LYS D C 1
ATOM 8483 O O . LYS C 2 425 ? 148.076 122.633 159.279 1.00 48.99 425 LYS D O 1
ATOM 8489 N N . THR C 2 426 ? 146.117 121.543 159.380 1.00 39.00 426 THR D N 1
ATOM 8490 C CA . THR C 2 426 ? 145.655 122.298 160.537 1.00 41.03 426 THR D CA 1
ATOM 8491 C C . THR C 2 426 ? 146.361 121.776 161.780 1.00 45.20 426 THR D C 1
ATOM 8492 O O . THR C 2 426 ? 146.330 120.572 162.057 1.00 47.84 426 THR D O 1
ATOM 8496 N N . ASN C 2 427 ? 147.003 122.673 162.520 1.00 50.30 427 ASN D N 1
ATOM 8497 C CA . ASN C 2 427 ? 147.640 122.273 163.765 1.00 54.43 427 ASN D CA 1
ATOM 8498 C C . ASN C 2 427 ? 146.577 121.881 164.780 1.00 57.06 427 ASN D C 1
ATOM 8499 O O . ASN C 2 427 ? 145.631 122.634 165.028 1.00 58.24 427 ASN D O 1
ATOM 8504 N N . VAL C 2 428 ? 146.731 120.691 165.361 1.00 56.29 428 VAL D N 1
ATOM 8505 C CA . VAL C 2 428 ? 145.733 120.192 166.300 1.00 50.47 428 VAL D CA 1
ATOM 8506 C C . VAL C 2 428 ? 145.678 121.072 167.540 1.00 56.43 428 VAL D C 1
ATOM 8507 O O . VAL C 2 428 ? 144.597 121.359 168.069 1.00 60.96 428 VAL D O 1
ATOM 8511 N N . LEU C 2 429 ? 146.841 121.512 168.024 1.00 55.78 429 LEU D N 1
ATOM 8512 C CA . LEU C 2 429 ? 146.887 122.334 169.228 1.00 56.75 429 LEU D CA 1
ATOM 8513 C C . LEU C 2 429 ? 146.121 123.636 169.038 1.00 62.96 429 LEU D C 1
ATOM 8514 O O . LEU C 2 429 ? 145.276 124.001 169.863 1.00 66.55 429 LEU D O 1
ATOM 8519 N N . THR C 2 430 ? 146.404 124.353 167.949 1.00 61.16 430 THR D N 1
ATOM 8520 C CA . THR C 2 430 ? 145.719 125.616 167.700 1.00 59.73 430 THR D CA 1
ATOM 8521 C C . THR C 2 430 ? 144.241 125.396 167.405 1.00 62.86 430 THR D C 1
ATOM 8522 O O . THR C 2 430 ? 143.394 126.189 167.830 1.00 68.35 430 THR D O 1
ATOM 8526 N N . ALA C 2 431 ? 143.913 124.329 166.673 1.00 63.17 431 ALA D N 1
ATOM 8527 C CA . ALA C 2 431 ? 142.524 124.083 166.302 1.00 61.61 431 ALA D CA 1
ATOM 8528 C C . ALA C 2 431 ? 141.669 123.754 167.519 1.00 62.86 431 ALA D C 1
ATOM 8529 O O . ALA C 2 431 ? 140.527 124.215 167.621 1.00 59.69 431 ALA D O 1
ATOM 8531 N N . LEU C 2 432 ? 142.197 122.953 168.445 1.00 61.83 432 LEU D N 1
ATOM 8532 C CA . LEU C 2 432 ? 141.423 122.579 169.624 1.00 60.87 432 LEU D CA 1
ATOM 8533 C C . LEU C 2 432 ? 141.131 123.792 170.500 1.00 69.47 432 LEU D C 1
ATOM 8534 O O . LEU C 2 432 ? 139.980 124.030 170.883 1.00 73.72 432 LEU D O 1
ATOM 8539 N N . ARG C 2 433 ? 142.159 124.572 170.822 1.00 71.14 433 ARG D N 1
ATOM 8540 C CA . ARG C 2 433 ? 141.974 125.736 171.677 1.00 78.75 433 ARG D CA 1
ATOM 8541 C C . ARG C 2 433 ? 141.141 126.797 170.969 1.00 89.94 433 ARG D C 1
ATOM 8542 O O . ARG C 2 433 ? 141.293 127.032 169.767 1.00 92.65 433 ARG D O 1
ATOM 8550 N N . ARG C 2 434 ? 140.256 127.441 171.725 1.00 95.29 434 ARG D N 1
ATOM 8551 C CA . ARG C 2 434 ? 139.395 128.466 171.159 1.00 100.40 434 ARG D CA 1
ATOM 8552 C C . ARG C 2 434 ? 140.203 129.707 170.789 1.00 111.62 434 ARG D C 1
ATOM 8553 O O . ARG C 2 434 ? 141.316 129.929 171.274 1.00 121.02 434 ARG D O 1
ATOM 8561 N N . GLU C 2 435 ? 139.622 130.523 169.913 1.00 119.91 435 GLU D N 1
ATOM 8562 C CA . GLU C 2 435 ? 140.218 131.785 169.479 1.00 128.74 435 GLU D CA 1
ATOM 8563 C C . GLU C 2 435 ? 139.295 132.913 169.929 1.00 128.98 435 GLU D C 1
ATOM 8564 O O . GLU C 2 435 ? 138.266 133.173 169.297 1.00 129.93 435 GLU D O 1
ATOM 8570 N N . LEU C 2 436 ? 139.664 133.579 171.018 1.00 127.00 436 LEU D N 1
ATOM 8571 C CA . LEU C 2 436 ? 138.854 134.659 171.568 1.00 129.81 436 LEU D CA 1
ATOM 8572 C C . LEU C 2 436 ? 139.143 135.977 170.858 1.00 128.71 436 LEU D C 1
ATOM 8573 O O . LEU C 2 436 ? 138.446 136.351 169.915 1.00 127.59 436 LEU D O 1
ATOM 8578 N N . MET D 1 21 ? 150.607 101.054 179.080 1.00 101.97 1 MET B N 1
ATOM 8579 C CA . MET D 1 21 ? 151.936 101.055 179.677 1.00 111.87 1 MET B CA 1
ATOM 8580 C C . MET D 1 21 ? 152.859 101.914 178.818 1.00 113.70 1 MET B C 1
ATOM 8581 O O . MET D 1 21 ? 153.208 101.540 177.699 1.00 108.13 1 MET B O 1
ATOM 8586 N N . ILE D 1 22 ? 153.249 103.069 179.349 1.00 116.95 2 ILE B N 1
ATOM 8587 C CA . ILE D 1 22 ? 153.908 104.117 178.579 1.00 112.82 2 ILE B CA 1
ATOM 8588 C C . ILE D 1 22 ? 155.299 104.361 179.143 1.00 116.23 2 ILE B C 1
ATOM 8589 O O . ILE D 1 22 ? 155.485 104.428 180.363 1.00 118.80 2 ILE B O 1
ATOM 8594 N N . ASP D 1 23 ? 156.276 104.494 178.249 1.00 117.48 3 ASP B N 1
ATOM 8595 C CA . ASP D 1 23 ? 157.658 104.784 178.614 1.00 121.16 3 ASP B CA 1
ATOM 8596 C C . ASP D 1 23 ? 158.074 106.066 177.907 1.00 118.62 3 ASP B C 1
ATOM 8597 O O . ASP D 1 23 ? 158.032 106.143 176.675 1.00 116.66 3 ASP B O 1
ATOM 8602 N N . VAL D 1 24 ? 158.473 107.066 178.684 1.00 119.45 4 VAL B N 1
ATOM 8603 C CA . VAL D 1 24 ? 158.960 108.336 178.160 1.00 120.81 4 VAL B CA 1
ATOM 8604 C C . VAL D 1 24 ? 160.341 108.539 178.766 1.00 130.57 4 VAL B C 1
ATOM 8605 O O . VAL D 1 24 ? 160.473 109.054 179.883 1.00 134.92 4 VAL B O 1
ATOM 8609 N N . GLN D 1 25 ? 161.376 108.122 178.044 1.00 136.13 5 GLN B N 1
ATOM 8610 C CA . GLN D 1 25 ? 162.744 108.162 178.543 1.00 142.25 5 GLN B CA 1
ATOM 8611 C C . GLN D 1 25 ? 163.515 109.258 177.820 1.00 140.93 5 GLN B C 1
ATOM 8612 O O . GLN D 1 25 ? 163.623 109.241 176.589 1.00 142.06 5 GLN B O 1
ATOM 8618 N N . HIS D 1 26 ? 164.034 110.212 178.590 1.00 137.28 6 HIS B N 1
ATOM 8619 C CA . HIS D 1 26 ? 164.937 111.246 178.093 1.00 139.23 6 HIS B CA 1
ATOM 8620 C C . HIS D 1 26 ? 164.329 112.000 176.910 1.00 140.32 6 HIS B C 1
ATOM 8621 O O . HIS D 1 26 ? 164.813 111.944 175.780 1.00 137.68 6 HIS B O 1
ATOM 8628 N N . ILE D 1 27 ? 163.245 112.715 177.196 1.00 141.07 7 ILE B N 1
ATOM 8629 C CA . ILE D 1 27 ? 162.516 113.493 176.201 1.00 136.39 7 ILE B CA 1
ATOM 8630 C C . ILE D 1 27 ? 162.645 114.967 176.553 1.00 134.84 7 ILE B C 1
ATOM 8631 O O . ILE D 1 27 ? 162.413 115.361 177.703 1.00 138.39 7 ILE B O 1
ATOM 8636 N N . ASP D 1 28 ? 163.030 115.776 175.569 1.00 132.76 8 ASP B N 1
ATOM 8637 C CA . ASP D 1 28 ? 163.073 117.223 175.725 1.00 135.60 8 ASP B CA 1
ATOM 8638 C C . ASP D 1 28 ? 162.540 117.879 174.457 1.00 133.91 8 ASP B C 1
ATOM 8639 O O . ASP D 1 28 ? 162.537 117.281 173.378 1.00 131.67 8 ASP B O 1
ATOM 8644 N N . HIS D 1 29 ? 162.061 119.112 174.607 1.00 133.06 9 HIS B N 1
ATOM 8645 C CA . HIS D 1 29 ? 161.448 119.827 173.497 1.00 135.42 9 HIS B CA 1
ATOM 8646 C C . HIS D 1 29 ? 161.489 121.318 173.793 1.00 142.50 9 HIS B C 1
ATOM 8647 O O . HIS D 1 29 ? 161.266 121.733 174.933 1.00 143.43 9 HIS B O 1
ATOM 8654 N N . SER D 1 30 ? 161.769 122.113 172.763 1.00 147.55 10 SER B N 1
ATOM 8655 C CA . SER D 1 30 ? 161.903 123.557 172.893 1.00 153.78 10 SER B CA 1
ATOM 8656 C C . SER D 1 30 ? 160.961 124.261 171.926 1.00 156.19 10 SER B C 1
ATOM 8657 O O . SER D 1 30 ? 160.788 123.826 170.784 1.00 153.48 10 SER B O 1
ATOM 8660 N N . PHE D 1 31 ? 160.360 125.353 172.391 1.00 159.18 11 PHE B N 1
ATOM 8661 C CA . PHE D 1 31 ? 159.435 126.146 171.587 1.00 159.96 11 PHE B CA 1
ATOM 8662 C C . PHE D 1 31 ? 160.221 127.209 170.830 1.00 168.88 11 PHE B C 1
ATOM 8663 O O . PHE D 1 31 ? 160.693 128.183 171.425 1.00 173.68 11 PHE B O 1
ATOM 8671 N N . THR D 1 32 ? 160.358 127.027 169.515 1.00 170.43 12 THR B N 1
ATOM 8672 C CA . THR D 1 32 ? 161.033 128.008 168.664 1.00 173.14 12 THR B CA 1
ATOM 8673 C C . THR D 1 32 ? 159.981 128.968 168.115 1.00 177.33 12 THR B C 1
ATOM 8674 O O . THR D 1 32 ? 159.489 128.838 166.992 1.00 175.59 12 THR B O 1
ATOM 8678 N N . ILE D 1 33 ? 159.637 129.957 168.935 1.00 180.03 13 ILE B N 1
ATOM 8679 C CA . ILE D 1 33 ? 158.595 130.926 168.617 1.00 182.14 13 ILE B CA 1
ATOM 8680 C C . ILE D 1 33 ? 159.251 132.238 168.214 1.00 187.49 13 ILE B C 1
ATOM 8681 O O . ILE D 1 33 ? 160.145 132.735 168.909 1.00 189.68 13 ILE B O 1
ATOM 8686 N N . GLY D 1 34 ? 158.808 132.799 167.092 1.00 189.02 14 GLY B N 1
ATOM 8687 C CA . GLY D 1 34 ? 159.320 134.075 166.636 1.00 194.87 14 GLY B CA 1
ATOM 8688 C C . GLY D 1 34 ? 159.532 134.145 165.138 1.00 195.59 14 GLY B C 1
ATOM 8689 O O . GLY D 1 34 ? 159.407 133.138 164.435 1.00 195.15 14 GLY B O 1
ATOM 8690 N N . LYS D 1 35 ? 159.855 135.336 164.641 1.00 195.66 15 LYS B N 1
ATOM 8691 C CA . LYS D 1 35 ? 160.107 135.524 163.223 1.00 194.11 15 LYS B CA 1
ATOM 8692 C C . LYS D 1 35 ? 161.452 134.907 162.839 1.00 199.33 15 LYS B C 1
ATOM 8693 O O . LYS D 1 35 ? 162.247 134.497 163.690 1.00 203.35 15 LYS B O 1
ATOM 8699 N N . LYS D 1 36 ? 161.697 134.830 161.529 1.00 197.37 16 LYS B N 1
ATOM 8700 C CA . LYS D 1 36 ? 162.983 134.330 161.052 1.00 198.14 16 LYS B CA 1
ATOM 8701 C C . LYS D 1 36 ? 164.123 135.231 161.510 1.00 201.52 16 LYS B C 1
ATOM 8702 O O . LYS D 1 36 ? 165.185 134.745 161.917 1.00 202.23 16 LYS B O 1
ATOM 8708 N N . GLY D 1 37 ? 163.923 136.545 161.449 1.00 202.53 17 GLY B N 1
ATOM 8709 C CA . GLY D 1 37 ? 164.868 137.491 162.001 1.00 203.00 17 GLY B CA 1
ATOM 8710 C C . GLY D 1 37 ? 164.717 137.755 163.480 1.00 204.23 17 GLY B C 1
ATOM 8711 O O . GLY D 1 37 ? 165.510 138.506 164.053 1.00 205.11 17 GLY B O 1
ATOM 8712 N N . ARG D 1 38 ? 163.716 137.154 164.118 1.00 203.50 18 ARG B N 1
ATOM 8713 C CA . ARG D 1 38 ? 163.441 137.324 165.542 1.00 199.88 18 ARG B CA 1
ATOM 8714 C C . ARG D 1 38 ? 163.255 135.965 166.206 1.00 201.79 18 ARG B C 1
ATOM 8715 O O . ARG D 1 38 ? 162.316 135.736 166.971 1.00 200.75 18 ARG B O 1
ATOM 8723 N N . GLU D 1 39 ? 164.160 135.037 165.906 1.00 202.95 19 GLU B N 1
ATOM 8724 C CA . GLU D 1 39 ? 164.077 133.697 166.469 1.00 201.51 19 GLU B CA 1
ATOM 8725 C C . GLU D 1 39 ? 164.326 133.727 167.972 1.00 200.31 19 GLU B C 1
ATOM 8726 O O . GLU D 1 39 ? 165.217 134.430 168.457 1.00 202.00 19 GLU B O 1
ATOM 8732 N N . ASN D 1 40 ? 163.530 132.953 168.710 1.00 196.99 20 ASN B N 1
ATOM 8733 C CA . ASN D 1 40 ? 163.675 132.861 170.162 1.00 193.61 20 ASN B CA 1
ATOM 8734 C C . ASN D 1 40 ? 163.282 131.444 170.573 1.00 186.05 20 ASN B C 1
ATOM 8735 O O . ASN D 1 40 ? 162.092 131.122 170.638 1.00 182.78 20 ASN B O 1
ATOM 8740 N N . GLU D 1 41 ? 164.283 130.612 170.847 1.00 182.23 21 GLU B N 1
ATOM 8741 C CA . GLU D 1 41 ? 164.061 129.228 171.253 1.00 173.69 21 GLU B CA 1
ATOM 8742 C C . GLU D 1 41 ? 164.025 129.165 172.776 1.00 170.52 21 GLU B C 1
ATOM 8743 O O . GLU D 1 41 ? 165.065 129.265 173.434 1.00 170.92 21 GLU B O 1
ATOM 8749 N N . VAL D 1 42 ? 162.830 129.002 173.334 1.00 170.10 22 VAL B N 1
ATOM 8750 C CA . VAL D 1 42 ? 162.628 128.905 174.774 1.00 170.95 22 VAL B CA 1
ATOM 8751 C C . VAL D 1 42 ? 162.349 127.441 175.105 1.00 167.81 22 VAL B C 1
ATOM 8752 O O . VAL D 1 42 ? 161.285 126.917 174.744 1.00 166.63 22 VAL B O 1
ATOM 8756 N N . PRO D 1 43 ? 163.260 126.743 175.782 1.00 164.73 23 PRO B N 1
ATOM 8757 C CA . PRO D 1 43 ? 163.011 125.333 176.108 1.00 157.71 23 PRO B CA 1
ATOM 8758 C C . PRO D 1 43 ? 161.993 125.204 177.232 1.00 153.68 23 PRO B C 1
ATOM 8759 O O . PRO D 1 43 ? 162.136 125.815 178.294 1.00 151.45 23 PRO B O 1
ATOM 8763 N N . VAL D 1 44 ? 160.956 124.400 176.989 1.00 152.20 24 VAL B N 1
ATOM 8764 C CA . VAL D 1 44 ? 159.943 124.126 178.003 1.00 147.07 24 VAL B CA 1
ATOM 8765 C C . VAL D 1 44 ? 160.102 122.749 178.628 1.00 142.31 24 VAL B C 1
ATOM 8766 O O . VAL D 1 44 ? 159.454 122.467 179.650 1.00 133.66 24 VAL B O 1
ATOM 8770 N N . LEU D 1 45 ? 160.940 121.888 178.060 1.00 145.90 25 LEU B N 1
ATOM 8771 C CA . LEU D 1 45 ? 161.178 120.552 178.585 1.00 141.77 25 LEU B CA 1
ATOM 8772 C C . LEU D 1 45 ? 162.671 120.359 178.810 1.00 141.20 25 LEU B C 1
ATOM 8773 O O . LEU D 1 45 ? 163.494 120.831 178.019 1.00 143.09 25 LEU B O 1
ATOM 8778 N N . LYS D 1 46 ? 163.015 119.661 179.893 1.00 138.73 26 LYS B N 1
ATOM 8779 C CA . LYS D 1 46 ? 164.397 119.549 180.359 1.00 140.54 26 LYS B CA 1
ATOM 8780 C C . LYS D 1 46 ? 164.733 118.089 180.677 1.00 144.60 26 LYS B C 1
ATOM 8781 O O . LYS D 1 46 ? 165.086 117.744 181.804 1.00 142.90 26 LYS B O 1
ATOM 8787 N N . ASP D 1 47 ? 164.580 117.219 179.673 1.00 146.61 27 ASP B N 1
ATOM 8788 C CA . ASP D 1 47 ? 165.016 115.829 179.772 1.00 146.75 27 ASP B CA 1
ATOM 8789 C C . ASP D 1 47 ? 164.227 115.080 180.840 1.00 148.07 27 ASP B C 1
ATOM 8790 O O . ASP D 1 47 ? 164.787 114.622 181.842 1.00 150.72 27 ASP B O 1
ATOM 8795 N N . VAL D 1 48 ? 162.913 114.981 180.639 1.00 148.53 28 VAL B N 1
ATOM 8796 C CA . VAL D 1 48 ? 162.037 114.237 181.537 1.00 145.63 28 VAL B CA 1
ATOM 8797 C C . VAL D 1 48 ? 162.215 112.742 181.306 1.00 142.32 28 VAL B C 1
ATOM 8798 O O . VAL D 1 48 ? 162.534 112.291 180.200 1.00 135.88 28 VAL B O 1
ATOM 8802 N N . SER D 1 49 ? 161.999 111.963 182.363 1.00 144.59 29 SER B N 1
ATOM 8803 C CA . SER D 1 49 ? 162.099 110.507 182.330 1.00 141.22 29 SER B CA 1
ATOM 8804 C C . SER D 1 49 ? 160.832 109.879 182.899 1.00 135.83 29 SER B C 1
ATOM 8805 O O . SER D 1 49 ? 160.873 108.990 183.752 1.00 132.99 29 SER B O 1
ATOM 8808 N N . LEU D 1 50 ? 159.678 110.350 182.429 1.00 132.32 30 LEU B N 1
ATOM 8809 C CA . LEU D 1 50 ? 158.402 109.878 182.950 1.00 129.68 30 LEU B CA 1
ATOM 8810 C C . LEU D 1 50 ? 158.181 108.412 182.590 1.00 131.78 30 LEU B C 1
ATOM 8811 O O . LEU D 1 50 ? 158.475 107.976 181.475 1.00 132.74 30 LEU B O 1
ATOM 8816 N N . SER D 1 51 ? 157.655 107.649 183.547 1.00 129.21 31 SER B N 1
ATOM 8817 C CA . SER D 1 51 ? 157.325 106.245 183.345 1.00 124.21 31 SER B CA 1
ATOM 8818 C C . SER D 1 51 ? 155.906 105.992 183.830 1.00 116.85 31 SER B C 1
ATOM 8819 O O . SER D 1 51 ? 155.531 106.440 184.919 1.00 117.96 31 SER B O 1
ATOM 8822 N N . VAL D 1 52 ? 155.122 105.281 183.023 1.00 116.97 32 VAL B N 1
ATOM 8823 C CA . VAL D 1 52 ? 153.730 104.970 183.330 1.00 117.82 32 VAL B CA 1
ATOM 8824 C C . VAL D 1 52 ? 153.532 103.466 183.214 1.00 116.10 32 VAL B C 1
ATOM 8825 O O . VAL D 1 52 ? 153.966 102.853 182.233 1.00 117.16 32 VAL B O 1
ATOM 8829 N N . ALA D 1 53 ? 152.877 102.877 184.209 1.00 114.26 33 ALA B N 1
ATOM 8830 C CA . ALA D 1 53 ? 152.570 101.457 184.195 1.00 115.85 33 ALA B CA 1
ATOM 8831 C C . ALA D 1 53 ? 151.228 101.206 183.510 1.00 114.06 33 ALA B C 1
ATOM 8832 O O . ALA D 1 53 ? 150.464 102.128 183.217 1.00 113.84 33 ALA B O 1
ATOM 8834 N N . LYS D 1 54 ? 150.949 99.932 183.251 1.00 113.88 34 LYS B N 1
ATOM 8835 C CA . LYS D 1 54 ? 149.704 99.543 182.605 1.00 111.58 34 LYS B CA 1
ATOM 8836 C C . LYS D 1 54 ? 148.569 99.494 183.620 1.00 111.94 34 LYS B C 1
ATOM 8837 O O . LYS D 1 54 ? 148.732 98.986 184.733 1.00 119.34 34 LYS B O 1
ATOM 8843 N N . GLY D 1 55 ? 147.414 100.025 183.226 1.00 103.73 35 GLY B N 1
ATOM 8844 C CA . GLY D 1 55 ? 146.238 99.997 184.073 1.00 105.67 35 GLY B CA 1
ATOM 8845 C C . GLY D 1 55 ? 146.361 100.829 185.331 1.00 104.51 35 GLY B C 1
ATOM 8846 O O . GLY D 1 55 ? 145.986 100.380 186.418 1.00 111.75 35 GLY B O 1
ATOM 8847 N N . GLU D 1 56 ? 146.888 102.044 185.200 1.00 96.46 36 GLU B N 1
ATOM 8848 C CA . GLU D 1 56 ? 147.006 102.947 186.334 1.00 105.33 36 GLU B CA 1
ATOM 8849 C C . GLU D 1 56 ? 146.772 104.371 185.855 1.00 102.22 36 GLU B C 1
ATOM 8850 O O . GLU D 1 56 ? 146.982 104.694 184.683 1.00 102.02 36 GLU B O 1
ATOM 8856 N N . ILE D 1 57 ? 146.337 105.222 186.777 1.00 103.51 37 ILE B N 1
ATOM 8857 C CA . ILE D 1 57 ? 146.047 106.622 186.476 1.00 99.00 37 ILE B CA 1
ATOM 8858 C C . ILE D 1 57 ? 147.305 107.411 186.817 1.00 106.59 37 ILE B C 1
ATOM 8859 O O . ILE D 1 57 ? 147.510 107.843 187.950 1.00 117.33 37 ILE B O 1
ATOM 8864 N N . ALA D 1 58 ? 148.164 107.605 185.824 1.00 98.03 38 ALA B N 1
ATOM 8865 C CA . ALA D 1 58 ? 149.317 108.475 185.993 1.00 103.12 38 ALA B CA 1
ATOM 8866 C C . ALA D 1 58 ? 148.872 109.927 185.901 1.00 100.01 38 ALA B C 1
ATOM 8867 O O . ALA D 1 58 ? 148.273 110.340 184.905 1.00 95.99 38 ALA B O 1
ATOM 8869 N N . CYS D 1 59 ? 149.161 110.702 186.942 1.00 107.92 39 CYS B N 1
ATOM 8870 C CA . CYS D 1 59 ? 148.788 112.109 186.999 1.00 104.28 39 CYS B CA 1
ATOM 8871 C C . CYS D 1 59 ? 150.053 112.951 186.981 1.00 110.60 39 CYS B C 1
ATOM 8872 O O . CYS D 1 59 ? 150.957 112.738 187.796 1.00 119.91 39 CYS B O 1
ATOM 8875 N N . ILE D 1 60 ? 150.116 113.901 186.056 1.00 104.11 40 ILE B N 1
ATOM 8876 C CA . ILE D 1 60 ? 151.255 114.797 185.915 1.00 106.02 40 ILE B CA 1
ATOM 8877 C C . ILE D 1 60 ? 150.752 116.197 186.242 1.00 106.53 40 ILE B C 1
ATOM 8878 O O . ILE D 1 60 ? 150.088 116.842 185.424 1.00 105.27 40 ILE B O 1
ATOM 8883 N N . VAL D 1 61 ? 151.060 116.672 187.444 1.00 113.32 41 VAL B N 1
ATOM 8884 C CA . VAL D 1 61 ? 150.599 117.969 187.922 1.00 112.64 41 VAL B CA 1
ATOM 8885 C C . VAL D 1 61 ? 151.736 118.972 187.797 1.00 120.89 41 VAL B C 1
ATOM 8886 O O . VAL D 1 61 ? 152.853 118.721 188.267 1.00 128.11 41 VAL B O 1
ATOM 8890 N N . GLY D 1 62 ? 151.455 120.103 187.162 1.00 118.69 42 GLY B N 1
ATOM 8891 C CA . GLY D 1 62 ? 152.442 121.161 186.987 1.00 122.49 42 GLY B CA 1
ATOM 8892 C C . GLY D 1 62 ? 151.783 122.512 186.991 1.00 117.50 42 GLY B C 1
ATOM 8893 O O . GLY D 1 62 ? 150.852 122.755 187.772 1.00 109.66 42 GLY B O 1
ATOM 8894 N N . ARG D 1 63 ? 152.255 123.402 186.124 1.00 120.34 43 ARG B N 1
ATOM 8895 C CA . ARG D 1 63 ? 151.718 124.748 186.010 1.00 122.33 43 ARG B CA 1
ATOM 8896 C C . ARG D 1 63 ? 151.551 125.108 184.541 1.00 122.08 43 ARG B C 1
ATOM 8897 O O . ARG D 1 63 ? 151.974 124.375 183.643 1.00 122.14 43 ARG B O 1
ATOM 8905 N N . SER D 1 64 ? 150.917 126.255 184.304 1.00 122.26 44 SER B N 1
ATOM 8906 C CA . SER D 1 64 ? 150.713 126.738 182.944 1.00 125.41 44 SER B CA 1
ATOM 8907 C C . SER D 1 64 ? 152.055 127.091 182.320 1.00 127.78 44 SER B C 1
ATOM 8908 O O . SER D 1 64 ? 152.752 127.995 182.795 1.00 127.12 44 SER B O 1
ATOM 8911 N N . GLY D 1 65 ? 152.419 126.380 181.256 1.00 130.23 45 GLY B N 1
ATOM 8912 C CA . GLY D 1 65 ? 153.709 126.554 180.630 1.00 127.48 45 GLY B CA 1
ATOM 8913 C C . GLY D 1 65 ? 154.846 125.821 181.304 1.00 129.80 45 GLY B C 1
ATOM 8914 O O . GLY D 1 65 ? 155.984 125.907 180.827 1.00 133.19 45 GLY B O 1
ATOM 8915 N N . SER D 1 66 ? 154.579 125.109 182.402 1.00 126.48 46 SER B N 1
ATOM 8916 C CA . SER D 1 66 ? 155.631 124.345 183.063 1.00 129.77 46 SER B CA 1
ATOM 8917 C C . SER D 1 66 ? 156.130 123.211 182.178 1.00 130.15 46 SER B C 1
ATOM 8918 O O . SER D 1 66 ? 157.333 122.926 182.142 1.00 134.45 46 SER B O 1
ATOM 8921 N N . GLY D 1 67 ? 155.228 122.556 181.454 1.00 120.56 47 GLY B N 1
ATOM 8922 C CA . GLY D 1 67 ? 155.619 121.446 180.612 1.00 114.50 47 GLY B CA 1
ATOM 8923 C C . GLY D 1 67 ? 154.601 120.326 180.567 1.00 106.30 47 GLY B C 1
ATOM 8924 O O . GLY D 1 67 ? 154.767 119.367 179.810 1.00 102.77 47 GLY B O 1
ATOM 8925 N N . LYS D 1 68 ? 153.552 120.424 181.385 1.00 105.47 48 LYS B N 1
ATOM 8926 C CA . LYS D 1 68 ? 152.504 119.407 181.366 1.00 94.32 48 LYS B CA 1
ATOM 8927 C C . LYS D 1 68 ? 151.800 119.371 180.015 1.00 91.94 48 LYS B C 1
ATOM 8928 O O . LYS D 1 68 ? 151.641 118.303 179.411 1.00 91.43 48 LYS B O 1
ATOM 8934 N N . SER D 1 69 ? 151.377 120.537 179.522 1.00 92.39 49 SER B N 1
ATOM 8935 C CA . SER D 1 69 ? 150.686 120.592 178.240 1.00 91.76 49 SER B CA 1
ATOM 8936 C C . SER D 1 69 ? 151.599 120.153 177.104 1.00 90.67 49 SER B C 1
ATOM 8937 O O . SER D 1 69 ? 151.178 119.407 176.213 1.00 89.10 49 SER B O 1
ATOM 8940 N N . THR D 1 70 ? 152.855 120.604 177.121 1.00 93.98 50 THR B N 1
ATOM 8941 C CA . THR D 1 70 ? 153.794 120.199 176.081 1.00 95.97 50 THR B CA 1
ATOM 8942 C C . THR D 1 70 ? 154.053 118.700 176.132 1.00 93.53 50 THR B C 1
ATOM 8943 O O . THR D 1 70 ? 154.141 118.043 175.090 1.00 91.15 50 THR B O 1
ATOM 8947 N N . LEU D 1 71 ? 154.174 118.139 177.337 1.00 92.94 51 LEU B N 1
ATOM 8948 C CA . LEU D 1 71 ? 154.403 116.704 177.457 1.00 85.63 51 LEU B CA 1
ATOM 8949 C C . LEU D 1 71 ? 153.208 115.912 176.941 1.00 76.43 51 LEU B C 1
ATOM 8950 O O . LEU D 1 71 ? 153.380 114.895 176.257 1.00 74.40 51 LEU B O 1
ATOM 8955 N N . LEU D 1 72 ? 151.988 116.356 177.256 1.00 75.37 52 LEU B N 1
ATOM 8956 C CA . LEU D 1 72 ? 150.814 115.654 176.744 1.00 69.67 52 LEU B CA 1
ATOM 8957 C C . LEU D 1 72 ? 150.713 115.766 175.229 1.00 70.34 52 LEU B C 1
ATOM 8958 O O . LEU D 1 72 ? 150.355 114.795 174.556 1.00 72.56 52 LEU B O 1
ATOM 8963 N N . ASN D 1 73 ? 150.996 116.944 174.673 1.00 69.68 53 ASN B N 1
ATOM 8964 C CA . ASN D 1 73 ? 150.954 117.087 173.223 1.00 66.62 53 ASN B CA 1
ATOM 8965 C C . ASN D 1 73 ? 152.044 116.263 172.551 1.00 71.76 53 ASN B C 1
ATOM 8966 O O . ASN D 1 73 ? 151.865 115.804 171.417 1.00 74.74 53 ASN B O 1
ATOM 8971 N N . LEU D 1 74 ? 153.177 116.072 173.228 1.00 75.96 54 LEU B N 1
ATOM 8972 C CA . LEU D 1 74 ? 154.255 115.264 172.672 1.00 76.93 54 LEU B CA 1
ATOM 8973 C C . LEU D 1 74 ? 153.910 113.780 172.703 1.00 71.41 54 LEU B C 1
ATOM 8974 O O . LEU D 1 74 ? 154.142 113.063 171.722 1.00 73.82 54 LEU B O 1
ATOM 8979 N N . ILE D 1 75 ? 153.363 113.299 173.821 1.00 70.13 55 ILE B N 1
ATOM 8980 C CA . ILE D 1 75 ? 153.014 111.886 173.922 1.00 70.19 55 ILE B CA 1
ATOM 8981 C C . ILE D 1 75 ? 151.803 111.565 173.054 1.00 66.17 55 ILE B C 1
ATOM 8982 O O . ILE D 1 75 ? 151.676 110.447 172.540 1.00 66.29 55 ILE B O 1
ATOM 8987 N N . SER D 1 76 ? 150.897 112.529 172.874 1.00 65.48 56 SER B N 1
ATOM 8988 C CA . SER D 1 76 ? 149.713 112.302 172.053 1.00 65.73 56 SER B CA 1
ATOM 8989 C C . SER D 1 76 ? 150.087 112.059 170.600 1.00 68.35 56 SER B C 1
ATOM 8990 O O . SER D 1 76 ? 149.498 111.203 169.932 1.00 73.48 56 SER B O 1
ATOM 8993 N N . GLY D 1 77 ? 151.061 112.806 170.092 1.00 65.07 57 GLY B N 1
ATOM 8994 C CA . GLY D 1 77 ? 151.446 112.734 168.695 1.00 64.83 57 GLY B CA 1
ATOM 8995 C C . GLY D 1 77 ? 151.333 114.043 167.947 1.00 67.38 57 GLY B C 1
ATOM 8996 O O . GLY D 1 77 ? 151.691 114.089 166.762 1.00 73.26 57 GLY B O 1
ATOM 8997 N N . TYR D 1 78 ? 150.847 115.113 168.577 1.00 61.40 58 TYR B N 1
ATOM 8998 C CA . TYR D 1 78 ? 150.783 116.402 167.903 1.00 62.30 58 TYR B CA 1
ATOM 8999 C C . TYR D 1 78 ? 152.158 117.035 167.743 1.00 72.95 58 TYR B C 1
ATOM 9000 O O . TYR D 1 78 ? 152.354 117.837 166.824 1.00 76.20 58 TYR B O 1
ATOM 9009 N N . ILE D 1 79 ? 153.107 116.697 168.612 1.00 74.37 59 ILE B N 1
ATOM 9010 C CA . ILE D 1 79 ? 154.444 117.275 168.593 1.00 74.33 59 ILE B CA 1
ATOM 9011 C C . ILE D 1 79 ? 155.459 116.142 168.603 1.00 78.16 59 ILE B C 1
ATOM 9012 O O . ILE D 1 79 ? 155.371 115.232 169.435 1.00 73.62 59 ILE B O 1
ATOM 9017 N N . SER D 1 80 ? 156.411 116.193 167.677 1.00 92.62 60 SER B N 1
ATOM 9018 C CA . SER D 1 80 ? 157.507 115.231 167.658 1.00 98.71 60 SER B CA 1
ATOM 9019 C C . SER D 1 80 ? 158.639 115.719 168.553 1.00 96.74 60 SER B C 1
ATOM 9020 O O . SER D 1 80 ? 159.091 116.860 168.401 1.00 95.24 60 SER B O 1
ATOM 9023 N N . PRO D 1 81 ? 159.110 114.902 169.495 1.00 100.85 61 PRO B N 1
ATOM 9024 C CA . PRO D 1 81 ? 160.206 115.340 170.365 1.00 108.13 61 PRO B CA 1
ATOM 9025 C C . PRO D 1 81 ? 161.484 115.577 169.577 1.00 118.14 61 PRO B C 1
ATOM 9026 O O . PRO D 1 81 ? 161.771 114.893 168.592 1.00 122.64 61 PRO B O 1
ATOM 9030 N N . THR D 1 82 ? 162.258 116.565 170.027 1.00 121.02 62 THR B N 1
ATOM 9031 C CA . THR D 1 82 ? 163.509 116.885 169.350 1.00 123.36 62 THR B CA 1
ATOM 9032 C C . THR D 1 82 ? 164.562 115.809 169.593 1.00 129.67 62 THR B C 1
ATOM 9033 O O . THR D 1 82 ? 165.308 115.447 168.676 1.00 132.66 62 THR B O 1
ATOM 9037 N N . LYS D 1 83 ? 164.637 115.285 170.815 1.00 131.14 63 LYS B N 1
ATOM 9038 C CA . LYS D 1 83 ? 165.636 114.287 171.168 1.00 131.77 63 LYS B CA 1
ATOM 9039 C C . LYS D 1 83 ? 165.000 113.213 172.038 1.00 126.76 63 LYS B C 1
ATOM 9040 O O . LYS D 1 83 ? 163.995 113.443 172.714 1.00 123.67 63 LYS B O 1
ATOM 9046 N N . GLY D 1 84 ? 165.606 112.032 172.014 1.00 129.86 64 GLY B N 1
ATOM 9047 C CA . GLY D 1 84 ? 165.148 110.912 172.812 1.00 129.59 64 GLY B CA 1
ATOM 9048 C C . GLY D 1 84 ? 164.225 109.988 172.045 1.00 127.87 64 GLY B C 1
ATOM 9049 O O . GLY D 1 84 ? 164.068 110.072 170.823 1.00 123.57 64 GLY B O 1
ATOM 9050 N N . ARG D 1 85 ? 163.606 109.079 172.795 1.00 127.42 65 ARG B N 1
ATOM 9051 C CA . ARG D 1 85 ? 162.687 108.111 172.217 1.00 126.78 65 ARG B CA 1
ATOM 9052 C C . ARG D 1 85 ? 161.556 107.839 173.198 1.00 123.79 65 ARG B C 1
ATOM 9053 O O . ARG D 1 85 ? 161.716 107.995 174.412 1.00 124.17 65 ARG B O 1
ATOM 9061 N N . ILE D 1 86 ? 160.409 107.433 172.657 1.00 123.63 66 ILE B N 1
ATOM 9062 C CA . ILE D 1 86 ? 159.222 107.121 173.445 1.00 120.40 66 ILE B CA 1
ATOM 9063 C C . ILE D 1 86 ? 158.710 105.751 173.029 1.00 112.13 66 ILE B C 1
ATOM 9064 O O . ILE D 1 86 ? 158.578 105.470 171.833 1.00 113.19 66 ILE B O 1
ATOM 9069 N N . VAL D 1 87 ? 158.420 104.904 174.013 1.00 109.29 67 VAL B N 1
ATOM 9070 C CA . VAL D 1 87 ? 157.854 103.580 173.783 1.00 109.43 67 VAL B CA 1
ATOM 9071 C C . VAL D 1 87 ? 156.444 103.573 174.353 1.00 110.78 67 VAL B C 1
ATOM 9072 O O . VAL D 1 87 ? 156.249 103.819 175.549 1.00 113.56 67 VAL B O 1
ATOM 9076 N N . ILE D 1 88 ? 155.461 103.294 173.502 1.00 109.01 68 ILE B N 1
ATOM 9077 C CA . ILE D 1 88 ? 154.061 103.224 173.903 1.00 100.06 68 ILE B CA 1
ATOM 9078 C C . ILE D 1 88 ? 153.542 101.842 173.541 1.00 100.67 68 ILE B C 1
ATOM 9079 O O . ILE D 1 88 ? 153.498 101.482 172.358 1.00 98.36 68 ILE B O 1
ATOM 9084 N N . ASN D 1 89 ? 153.147 101.074 174.558 1.00 104.68 69 ASN B N 1
ATOM 9085 C CA . ASN D 1 89 ? 152.662 99.706 174.374 1.00 107.46 69 ASN B CA 1
ATOM 9086 C C . ASN D 1 89 ? 153.662 98.870 173.580 1.00 109.34 69 ASN B C 1
ATOM 9087 O O . ASN D 1 89 ? 153.295 98.082 172.707 1.00 108.69 69 ASN B O 1
ATOM 9092 N N . GLY D 1 90 ? 154.942 99.046 173.891 1.00 110.84 70 GLY B N 1
ATOM 9093 C CA . GLY D 1 90 ? 155.993 98.351 173.169 1.00 108.96 70 GLY B CA 1
ATOM 9094 C C . GLY D 1 90 ? 156.126 98.765 171.719 1.00 113.08 70 GLY B C 1
ATOM 9095 O O . GLY D 1 90 ? 156.284 97.903 170.846 1.00 121.71 70 GLY B O 1
ATOM 9096 N N . THR D 1 91 ? 156.063 100.065 171.439 1.00 109.33 71 THR B N 1
ATOM 9097 C CA . THR D 1 91 ? 156.166 100.556 170.071 1.00 110.58 71 THR B CA 1
ATOM 9098 C C . THR D 1 91 ? 156.832 101.923 170.076 1.00 113.04 71 THR B C 1
ATOM 9099 O O . THR D 1 91 ? 156.371 102.836 170.765 1.00 113.71 71 THR B O 1
ATOM 9103 N N . ASP D 1 92 ? 157.914 102.054 169.312 1.00 113.62 72 ASP B N 1
ATOM 9104 C CA . ASP D 1 92 ? 158.588 103.338 169.180 1.00 115.07 72 ASP B CA 1
ATOM 9105 C C . ASP D 1 92 ? 157.735 104.289 168.349 1.00 113.19 72 ASP B C 1
ATOM 9106 O O . ASP D 1 92 ? 157.226 103.915 167.288 1.00 107.79 72 ASP B O 1
ATOM 9111 N N . VAL D 1 93 ? 157.579 105.521 168.831 1.00 112.84 73 VAL B N 1
ATOM 9112 C CA . VAL D 1 93 ? 156.694 106.485 168.185 1.00 108.66 73 VAL B CA 1
ATOM 9113 C C . VAL D 1 93 ? 157.414 107.808 167.958 1.00 105.82 73 VAL B C 1
ATOM 9114 O O . VAL D 1 93 ? 156.783 108.824 167.650 1.00 104.49 73 VAL B O 1
ATOM 9118 N N . THR D 1 94 ? 158.739 107.809 168.112 1.00 105.45 74 THR B N 1
ATOM 9119 C CA . THR D 1 94 ? 159.491 109.048 167.942 1.00 108.82 74 THR B CA 1
ATOM 9120 C C . THR D 1 94 ? 159.567 109.459 166.478 1.00 109.89 74 THR B C 1
ATOM 9121 O O . THR D 1 94 ? 159.368 110.634 166.147 1.00 111.65 74 THR B O 1
ATOM 9125 N N . GLY D 1 95 ? 159.853 108.514 165.590 1.00 108.99 75 GLY B N 1
ATOM 9126 C CA . GLY D 1 95 ? 159.977 108.790 164.177 1.00 110.03 75 GLY B CA 1
ATOM 9127 C C . GLY D 1 95 ? 158.697 108.676 163.382 1.00 109.26 75 GLY B C 1
ATOM 9128 O O . GLY D 1 95 ? 158.742 108.752 162.150 1.00 108.53 75 GLY B O 1
ATOM 9129 N N . PHE D 1 96 ? 157.558 108.491 164.045 1.00 105.68 76 PHE B N 1
ATOM 9130 C CA . PHE D 1 96 ? 156.299 108.307 163.337 1.00 100.83 76 PHE B CA 1
ATOM 9131 C C . PHE D 1 96 ? 155.895 109.583 162.611 1.00 99.05 76 PHE B C 1
ATOM 9132 O O . PHE D 1 96 ? 156.069 110.693 163.122 1.00 96.72 76 PHE B O 1
ATOM 9140 N N . ASN D 1 97 ? 155.352 109.418 161.408 1.00 100.46 77 ASN B N 1
ATOM 9141 C CA . ASN D 1 97 ? 154.837 110.533 160.632 1.00 97.71 77 ASN B CA 1
ATOM 9142 C C . ASN D 1 97 ? 153.387 110.809 161.025 1.00 94.76 77 ASN B C 1
ATOM 9143 O O . ASN D 1 97 ? 152.838 110.193 161.941 1.00 93.05 77 ASN B O 1
ATOM 9148 N N . GLU D 1 98 ? 152.754 111.750 160.321 1.00 90.83 78 GLU B N 1
ATOM 9149 C CA . GLU D 1 98 ? 151.384 112.126 160.657 1.00 88.04 78 GLU B CA 1
ATOM 9150 C C . GLU D 1 98 ? 150.422 110.959 160.471 1.00 82.33 78 GLU B C 1
ATOM 9151 O O . GLU D 1 98 ? 149.551 110.725 161.317 1.00 84.14 78 GLU B O 1
ATOM 9157 N N . LYS D 1 99 ? 150.567 110.212 159.374 1.00 82.46 79 LYS B N 1
ATOM 9158 C CA . LYS D 1 99 ? 149.632 109.128 159.086 1.00 82.94 79 LYS B CA 1
ATOM 9159 C C . LYS D 1 99 ? 149.685 108.050 160.161 1.00 81.72 79 LYS B C 1
ATOM 9160 O O . LYS D 1 99 ? 148.649 107.645 160.702 1.00 86.34 79 LYS B O 1
ATOM 9166 N N . GLU D 1 100 ? 150.888 107.581 160.497 1.00 77.44 80 GLU B N 1
ATOM 9167 C CA . GLU D 1 100 ? 150.993 106.504 161.475 1.00 80.19 80 GLU B CA 1
ATOM 9168 C C . GLU D 1 100 ? 150.687 106.990 162.884 1.00 81.54 80 GLU B C 1
ATOM 9169 O O . GLU D 1 100 ? 150.109 106.242 163.679 1.00 80.98 80 GLU B O 1
ATOM 9175 N N . TRP D 1 101 ? 151.061 108.229 163.215 1.00 82.33 81 TRP B N 1
ATOM 9176 C CA . TRP D 1 101 ? 150.681 108.785 164.510 1.00 77.71 81 TRP B CA 1
ATOM 9177 C C . TRP D 1 101 ? 149.168 108.841 164.655 1.00 68.08 81 TRP B C 1
ATOM 9178 O O . TRP D 1 101 ? 148.623 108.485 165.707 1.00 67.42 81 TRP B O 1
ATOM 9189 N N . ALA D 1 102 ? 148.473 109.284 163.608 1.00 64.32 82 ALA B N 1
ATOM 9190 C CA . ALA D 1 102 ? 147.018 109.347 163.665 1.00 60.68 82 ALA B CA 1
ATOM 9191 C C . ALA D 1 102 ? 146.403 107.956 163.728 1.00 63.98 82 ALA B C 1
ATOM 9192 O O . ALA D 1 102 ? 145.420 107.741 164.443 1.00 73.31 82 ALA B O 1
ATOM 9194 N N . GLN D 1 103 ? 146.965 106.995 162.993 1.00 60.46 83 GLN B N 1
ATOM 9195 C CA . GLN D 1 103 ? 146.471 105.625 163.083 1.00 63.52 83 GLN B CA 1
ATOM 9196 C C . GLN D 1 103 ? 146.625 105.077 164.497 1.00 70.71 83 GLN B C 1
ATOM 9197 O O . GLN D 1 103 ? 145.713 104.423 165.023 1.00 76.18 83 GLN B O 1
ATOM 9203 N N . PHE D 1 104 ? 147.777 105.337 165.124 1.00 65.48 84 PHE B N 1
ATOM 9204 C CA . PHE D 1 104 ? 148.008 104.917 166.503 1.00 61.27 84 PHE B CA 1
ATOM 9205 C C . PHE D 1 104 ? 146.999 105.558 167.446 1.00 58.73 84 PHE B C 1
ATOM 9206 O O . PHE D 1 104 ? 146.387 104.877 168.282 1.00 65.92 84 PHE B O 1
ATOM 9214 N N . ARG D 1 105 ? 146.812 106.874 167.320 1.00 55.53 85 ARG B N 1
ATOM 9215 C CA . ARG D 1 105 ? 145.811 107.565 168.123 1.00 54.01 85 ARG B CA 1
ATOM 9216 C C . ARG D 1 105 ? 144.428 106.976 167.906 1.00 59.35 85 ARG B C 1
ATOM 9217 O O . ARG D 1 105 ? 143.599 106.976 168.821 1.00 65.74 85 ARG B O 1
ATOM 9225 N N . LEU D 1 106 ? 144.160 106.481 166.700 1.00 60.62 86 LEU B N 1
ATOM 9226 C CA . LEU D 1 106 ? 142.856 105.900 166.416 1.00 61.03 86 LEU B CA 1
ATOM 9227 C C . LEU D 1 106 ? 142.663 104.576 167.141 1.00 65.53 86 LEU B C 1
ATOM 9228 O O . LEU D 1 106 ? 141.630 104.361 167.786 1.00 76.74 86 LEU B O 1
ATOM 9233 N N . ASP D 1 107 ? 143.640 103.669 167.056 1.00 62.25 87 ASP B N 1
ATOM 9234 C CA . ASP D 1 107 ? 143.340 102.324 167.550 1.00 68.74 87 ASP B CA 1
ATOM 9235 C C . ASP D 1 107 ? 143.695 102.132 169.017 1.00 68.47 87 ASP B C 1
ATOM 9236 O O . ASP D 1 107 ? 143.192 101.186 169.635 1.00 65.90 87 ASP B O 1
ATOM 9241 N N . HIS D 1 108 ? 144.528 102.998 169.603 1.00 68.34 88 HIS B N 1
ATOM 9242 C CA . HIS D 1 108 ? 145.000 102.752 170.960 1.00 64.26 88 HIS B CA 1
ATOM 9243 C C . HIS D 1 108 ? 144.954 103.974 171.872 1.00 60.39 88 HIS B C 1
ATOM 9244 O O . HIS D 1 108 ? 145.577 103.949 172.938 1.00 64.92 88 HIS B O 1
ATOM 9251 N N . PHE D 1 109 ? 144.236 105.033 171.504 1.00 56.92 89 PHE B N 1
ATOM 9252 C CA . PHE D 1 109 ? 144.239 106.257 172.293 1.00 50.46 89 PHE B CA 1
ATOM 9253 C C . PHE D 1 109 ? 142.817 106.746 172.540 1.00 49.96 89 PHE B C 1
ATOM 9254 O O . PHE D 1 109 ? 141.861 106.333 171.879 1.00 62.29 89 PHE B O 1
ATOM 9262 N N . GLY D 1 110 ? 142.701 107.642 173.516 1.00 50.33 90 GLY B N 1
ATOM 9263 C CA . GLY D 1 110 ? 141.446 108.302 173.822 1.00 55.13 90 GLY B CA 1
ATOM 9264 C C . GLY D 1 110 ? 141.731 109.652 174.433 1.00 57.58 90 GLY B C 1
ATOM 9265 O O . GLY D 1 110 ? 142.793 109.866 175.026 1.00 67.24 90 GLY B O 1
ATOM 9266 N N . PHE D 1 111 ? 140.782 110.574 174.286 1.00 55.30 91 PHE B N 1
ATOM 9267 C CA . PHE D 1 111 ? 141.045 111.969 174.614 1.00 58.59 91 PHE B CA 1
ATOM 9268 C C . PHE D 1 111 ? 139.876 112.591 175.363 1.00 64.31 91 PHE B C 1
ATOM 9269 O O . PHE D 1 111 ? 138.720 112.433 174.962 1.00 72.30 91 PHE B O 1
ATOM 9277 N N . ILE D 1 112 ? 140.189 113.294 176.453 1.00 55.24 92 ILE B N 1
ATOM 9278 C CA . ILE D 1 112 ? 139.196 113.904 177.333 1.00 57.32 92 ILE B CA 1
ATOM 9279 C C . ILE D 1 112 ? 139.447 115.400 177.513 1.00 64.92 92 ILE B C 1
ATOM 9280 O O . ILE D 1 112 ? 139.310 115.916 178.627 1.00 76.40 92 ILE B O 1
ATOM 9285 N N . PHE D 1 113 ? 139.854 116.097 176.446 1.00 64.62 93 PHE B N 1
ATOM 9286 C CA . PHE D 1 113 ? 140.283 117.496 176.530 1.00 66.93 93 PHE B CA 1
ATOM 9287 C C . PHE D 1 113 ? 139.417 118.385 177.419 1.00 73.94 93 PHE B C 1
ATOM 9288 O O . PHE D 1 113 ? 138.214 118.153 177.572 1.00 73.61 93 PHE B O 1
ATOM 9296 N N . GLN D 1 114 ? 140.045 119.416 177.995 1.00 78.99 94 GLN B N 1
ATOM 9297 C CA . GLN D 1 114 ? 139.404 120.258 179.003 1.00 79.54 94 GLN B CA 1
ATOM 9298 C C . GLN D 1 114 ? 138.101 120.870 178.506 1.00 79.68 94 GLN B C 1
ATOM 9299 O O . GLN D 1 114 ? 137.063 120.772 179.169 1.00 85.21 94 GLN B O 1
ATOM 9305 N N . SER D 1 115 ? 138.133 121.515 177.339 1.00 76.20 95 SER B N 1
ATOM 9306 C CA . SER D 1 115 ? 136.943 122.182 176.819 1.00 82.79 95 SER B CA 1
ATOM 9307 C C . SER D 1 115 ? 135.890 121.208 176.312 1.00 83.98 95 SER B C 1
ATOM 9308 O O . SER D 1 115 ? 134.890 121.652 175.737 1.00 86.75 95 SER B O 1
ATOM 9311 N N . PHE D 1 116 ? 136.121 119.905 176.488 1.00 82.57 96 PHE B N 1
ATOM 9312 C CA . PHE D 1 116 ? 135.271 118.796 176.060 1.00 77.88 96 PHE B CA 1
ATOM 9313 C C . PHE D 1 116 ? 135.311 118.638 174.547 1.00 77.65 96 PHE B C 1
ATOM 9314 O O . PHE D 1 116 ? 134.882 117.606 174.022 1.00 83.07 96 PHE B O 1
ATOM 9322 N N . GLN D 1 117 ? 135.858 119.643 173.855 1.00 75.79 97 GLN B N 1
ATOM 9323 C CA . GLN D 1 117 ? 136.093 119.648 172.414 1.00 71.20 97 GLN B CA 1
ATOM 9324 C C . GLN D 1 117 ? 135.030 118.883 171.640 1.00 61.80 97 GLN B C 1
ATOM 9325 O O . GLN D 1 117 ? 135.345 117.935 170.916 1.00 61.99 97 GLN B O 1
ATOM 9331 N N . LEU D 1 118 ? 133.772 119.268 171.804 1.00 55.62 98 LEU B N 1
ATOM 9332 C CA . LEU D 1 118 ? 132.679 118.616 171.104 1.00 59.35 98 LEU B CA 1
ATOM 9333 C C . LEU D 1 118 ? 132.349 119.389 169.837 1.00 67.94 98 LEU B C 1
ATOM 9334 O O . LEU D 1 118 ? 132.435 120.620 169.805 1.00 80.34 98 LEU B O 1
ATOM 9339 N N . ILE D 1 119 ? 131.982 118.661 168.794 1.00 62.94 99 ILE B N 1
ATOM 9340 C CA . ILE D 1 119 ? 131.624 119.308 167.529 1.00 63.59 99 ILE B CA 1
ATOM 9341 C C . ILE D 1 119 ? 130.333 120.097 167.720 1.00 63.97 99 ILE B C 1
ATOM 9342 O O . ILE D 1 119 ? 129.360 119.558 168.274 1.00 66.30 99 ILE B O 1
ATOM 9347 N N . PRO D 1 120 ? 130.276 121.362 167.309 1.00 64.45 100 PRO B N 1
ATOM 9348 C CA . PRO D 1 120 ? 128.986 122.060 167.275 1.00 71.58 100 PRO B CA 1
ATOM 9349 C C . PRO D 1 120 ? 128.031 121.346 166.332 1.00 73.90 100 PRO B C 1
ATOM 9350 O O . PRO D 1 120 ? 128.436 120.812 165.297 1.00 76.02 100 PRO B O 1
ATOM 9354 N N . GLY D 1 121 ? 126.750 121.342 166.694 1.00 76.28 101 GLY B N 1
ATOM 9355 C CA . GLY D 1 121 ? 125.870 120.404 166.028 1.00 80.08 101 GLY B CA 1
ATOM 9356 C C . GLY D 1 121 ? 126.290 118.993 166.400 1.00 78.32 101 GLY B C 1
ATOM 9357 O O . GLY D 1 121 ? 126.820 118.746 167.487 1.00 82.60 101 GLY B O 1
ATOM 9358 N N . LEU D 1 122 ? 126.062 118.051 165.483 1.00 74.74 102 LEU B N 1
ATOM 9359 C CA . LEU D 1 122 ? 126.575 116.689 165.628 1.00 75.09 102 LEU B CA 1
ATOM 9360 C C . LEU D 1 122 ? 126.083 116.055 166.934 1.00 79.05 102 LEU B C 1
ATOM 9361 O O . LEU D 1 122 ? 126.830 115.897 167.901 1.00 85.20 102 LEU B O 1
ATOM 9366 N N . THR D 1 123 ? 124.783 115.742 166.940 1.00 75.69 103 THR B N 1
ATOM 9367 C CA . THR D 1 123 ? 124.059 115.254 168.112 1.00 75.13 103 THR B CA 1
ATOM 9368 C C . THR D 1 123 ? 124.864 114.235 168.909 1.00 73.81 103 THR B C 1
ATOM 9369 O O . THR D 1 123 ? 125.652 113.481 168.334 1.00 80.90 103 THR B O 1
ATOM 9373 N N . THR D 1 124 ? 124.655 114.200 170.230 1.00 69.69 104 THR B N 1
ATOM 9374 C CA . THR D 1 124 ? 125.553 113.475 171.126 1.00 71.38 104 THR B CA 1
ATOM 9375 C C . THR D 1 124 ? 125.755 112.023 170.714 1.00 69.50 104 THR B C 1
ATOM 9376 O O . THR D 1 124 ? 126.850 111.478 170.888 1.00 72.84 104 THR B O 1
ATOM 9380 N N . TYR D 1 125 ? 124.722 111.378 170.170 1.00 73.35 105 TYR B N 1
ATOM 9381 C CA . TYR D 1 125 ? 124.889 110.017 169.671 1.00 77.98 105 TYR B CA 1
ATOM 9382 C C . TYR D 1 125 ? 125.914 109.973 168.544 1.00 79.60 105 TYR B C 1
ATOM 9383 O O . TYR D 1 125 ? 126.855 109.169 168.571 1.00 83.84 105 TYR B O 1
ATOM 9392 N N . GLU D 1 126 ? 125.755 110.846 167.548 1.00 81.99 106 GLU B N 1
ATOM 9393 C CA . GLU D 1 126 ? 126.720 110.909 166.456 1.00 81.19 106 GLU B CA 1
ATOM 9394 C C . GLU D 1 126 ? 128.077 111.401 166.943 1.00 72.74 106 GLU B C 1
ATOM 9395 O O . GLU D 1 126 ? 129.117 110.975 166.431 1.00 71.43 106 GLU B O 1
ATOM 9401 N N . ASN D 1 127 ? 128.088 112.297 167.931 1.00 72.02 107 ASN B N 1
ATOM 9402 C CA . ASN D 1 127 ? 129.352 112.774 168.479 1.00 62.44 107 ASN B CA 1
ATOM 9403 C C . ASN D 1 127 ? 130.134 111.637 169.118 1.00 62.04 107 ASN B C 1
ATOM 9404 O O . ASN D 1 127 ? 131.362 111.568 168.990 1.00 65.21 107 ASN B O 1
ATOM 9409 N N . VAL D 1 128 ? 129.442 110.738 169.818 1.00 67.16 108 VAL B N 1
ATOM 9410 C CA . VAL D 1 128 ? 130.111 109.574 170.386 1.00 64.86 108 VAL B CA 1
ATOM 9411 C C . VAL D 1 128 ? 130.525 108.607 169.284 1.00 61.89 108 VAL B C 1
ATOM 9412 O O . VAL D 1 128 ? 131.624 108.045 169.316 1.00 63.93 108 VAL B O 1
ATOM 9416 N N . GLU D 1 129 ? 129.663 108.409 168.284 1.00 63.30 109 GLU B N 1
ATOM 9417 C CA . GLU D 1 129 ? 129.969 107.477 167.204 1.00 67.60 109 GLU B CA 1
ATOM 9418 C C . GLU D 1 129 ? 131.070 107.977 166.277 1.00 68.66 109 GLU B C 1
ATOM 9419 O O . GLU D 1 129 ? 131.584 107.187 165.478 1.00 70.57 109 GLU B O 1
ATOM 9425 N N . MET D 1 130 ? 131.431 109.256 166.365 1.00 65.28 110 MET B N 1
ATOM 9426 C CA . MET D 1 130 ? 132.400 109.857 165.447 1.00 60.77 110 MET B CA 1
ATOM 9427 C C . MET D 1 130 ? 133.703 109.075 165.318 1.00 61.20 110 MET B C 1
ATOM 9428 O O . MET D 1 130 ? 134.119 108.809 164.178 1.00 64.64 110 MET B O 1
ATOM 9433 N N . PRO D 1 131 ? 134.393 108.684 166.397 1.00 53.71 111 PRO B N 1
ATOM 9434 C CA . PRO D 1 131 ? 135.629 107.907 166.208 1.00 55.30 111 PRO B CA 1
ATOM 9435 C C . PRO D 1 131 ? 135.411 106.554 165.549 1.00 61.91 111 PRO B C 1
ATOM 9436 O O . PRO D 1 131 ? 136.296 106.093 164.817 1.00 69.49 111 PRO B O 1
ATOM 9440 N N . LEU D 1 132 ? 134.271 105.893 165.781 1.00 59.49 112 LEU B N 1
ATOM 9441 C CA . LEU D 1 132 ? 133.993 104.667 165.036 1.00 62.99 112 LEU B CA 1
ATOM 9442 C C . LEU D 1 132 ? 133.856 104.954 163.550 1.00 66.92 112 LEU B C 1
ATOM 9443 O O . LEU D 1 132 ? 134.331 104.177 162.714 1.00 67.50 112 LEU B O 1
ATOM 9448 N N . ALA D 1 133 ? 133.193 106.057 163.200 1.00 65.01 113 ALA B N 1
ATOM 9449 C CA . ALA D 1 133 ? 133.122 106.455 161.801 1.00 62.10 113 ALA B CA 1
ATOM 9450 C C . ALA D 1 133 ? 134.514 106.685 161.236 1.00 62.85 113 ALA B C 1
ATOM 9451 O O . ALA D 1 133 ? 134.794 106.327 160.086 1.00 65.52 113 ALA B O 1
ATOM 9453 N N . LEU D 1 134 ? 135.405 107.276 162.035 1.00 60.78 114 LEU B N 1
ATOM 9454 C CA . LEU D 1 134 ? 136.776 107.486 161.583 1.00 54.14 114 LEU B CA 1
ATOM 9455 C C . LEU D 1 134 ? 137.494 106.164 161.343 1.00 52.47 114 LEU B C 1
ATOM 9456 O O . LEU D 1 134 ? 138.206 106.013 160.344 1.00 59.25 114 LEU B O 1
ATOM 9461 N N . LYS D 1 135 ? 137.325 105.196 162.246 1.00 51.31 115 LYS B N 1
ATOM 9462 C CA . LYS D 1 135 ? 138.044 103.934 162.099 1.00 55.40 115 LYS B CA 1
ATOM 9463 C C . LYS D 1 135 ? 137.484 103.100 160.953 1.00 62.67 115 LYS B C 1
ATOM 9464 O O . LYS D 1 135 ? 138.244 102.463 160.214 1.00 69.78 115 LYS B O 1
ATOM 9470 N N . GLY D 1 136 ? 136.164 103.087 160.788 1.00 67.94 116 GLY B N 1
ATOM 9471 C CA . GLY D 1 136 ? 135.550 102.336 159.710 1.00 71.91 116 GLY B CA 1
ATOM 9472 C C . GLY D 1 136 ? 134.662 101.202 160.177 1.00 70.78 116 GLY B C 1
ATOM 9473 O O . GLY D 1 136 ? 134.426 100.245 159.435 1.00 72.91 116 GLY B O 1
ATOM 9474 N N . ILE D 1 137 ? 134.161 101.299 161.407 1.00 67.24 117 ILE B N 1
ATOM 9475 C CA . ILE D 1 137 ? 133.290 100.264 161.949 1.00 73.47 117 ILE B CA 1
ATOM 9476 C C . ILE D 1 137 ? 131.914 100.375 161.306 1.00 81.40 117 ILE B C 1
ATOM 9477 O O . ILE D 1 137 ? 131.352 101.471 161.193 1.00 85.27 117 ILE B O 1
ATOM 9482 N N . LYS D 1 138 ? 131.367 99.238 160.878 1.00 85.04 118 LYS B N 1
ATOM 9483 C CA . LYS D 1 138 ? 130.085 99.236 160.192 1.00 84.62 118 LYS B CA 1
ATOM 9484 C C . LYS D 1 138 ? 128.969 99.702 161.129 1.00 86.12 118 LYS B C 1
ATOM 9485 O O . LYS D 1 138 ? 129.034 99.486 162.342 1.00 89.45 118 LYS B O 1
ATOM 9491 N N . PRO D 1 139 ? 127.940 100.361 160.587 1.00 84.41 119 PRO B N 1
ATOM 9492 C CA . PRO D 1 139 ? 126.919 100.976 161.454 1.00 90.65 119 PRO B CA 1
ATOM 9493 C C . PRO D 1 139 ? 126.154 99.993 162.326 1.00 98.99 119 PRO B C 1
ATOM 9494 O O . PRO D 1 139 ? 125.665 100.387 163.395 1.00 98.66 119 PRO B O 1
ATOM 9498 N N . SER D 1 140 ? 126.028 98.732 161.905 1.00 100.77 120 SER B N 1
ATOM 9499 C CA . SER D 1 140 ? 125.203 97.781 162.644 1.00 98.44 120 SER B CA 1
ATOM 9500 C C . SER D 1 140 ? 125.714 97.594 164.068 1.00 99.52 120 SER B C 1
ATOM 9501 O O . SER D 1 140 ? 124.951 97.711 165.034 1.00 102.82 120 SER B O 1
ATOM 9504 N N . GLU D 1 141 ? 127.007 97.304 164.219 1.00 94.80 121 GLU B N 1
ATOM 9505 C CA . GLU D 1 141 ? 127.588 97.221 165.554 1.00 93.34 121 GLU B CA 1
ATOM 9506 C C . GLU D 1 141 ? 127.809 98.599 166.160 1.00 91.64 121 GLU B C 1
ATOM 9507 O O . GLU D 1 141 ? 127.851 98.731 167.389 1.00 90.29 121 GLU B O 1
ATOM 9513 N N . ARG D 1 142 ? 127.953 99.625 165.316 1.00 91.71 122 ARG B N 1
ATOM 9514 C CA . ARG D 1 142 ? 128.164 100.982 165.810 1.00 90.53 122 ARG B CA 1
ATOM 9515 C C . ARG D 1 142 ? 126.995 101.451 166.663 1.00 92.87 122 ARG B C 1
ATOM 9516 O O . ARG D 1 142 ? 127.192 102.070 167.715 1.00 95.49 122 ARG B O 1
ATOM 9524 N N . LYS D 1 143 ? 125.768 101.179 166.214 1.00 87.69 123 LYS B N 1
ATOM 9525 C CA . LYS D 1 143 ? 124.587 101.613 166.954 1.00 85.27 123 LYS B CA 1
ATOM 9526 C C . LYS D 1 143 ? 124.605 101.057 168.373 1.00 88.73 123 LYS B C 1
ATOM 9527 O O . LYS D 1 143 ? 124.515 101.808 169.354 1.00 90.37 123 LYS B O 1
ATOM 9533 N N . GLN D 1 144 ? 124.777 99.739 168.499 1.00 88.49 124 GLN B N 1
ATOM 9534 C CA . GLN D 1 144 ? 124.788 99.114 169.817 1.00 92.30 124 GLN B CA 1
ATOM 9535 C C . GLN D 1 144 ? 125.967 99.594 170.651 1.00 89.96 124 GLN B C 1
ATOM 9536 O O . GLN D 1 144 ? 125.826 99.806 171.862 1.00 90.49 124 GLN B O 1
ATOM 9542 N N . LYS D 1 145 ? 127.141 99.754 170.027 1.00 89.53 125 LYS B N 1
ATOM 9543 C CA . LYS D 1 145 ? 128.324 100.199 170.758 1.00 87.23 125 LYS B CA 1
ATOM 9544 C C . LYS D 1 145 ? 128.104 101.574 171.372 1.00 86.43 125 LYS B C 1
ATOM 9545 O O . LYS D 1 145 ? 128.364 101.787 172.564 1.00 92.39 125 LYS B O 1
ATOM 9551 N N . VAL D 1 146 ? 127.617 102.521 170.569 1.00 84.06 126 VAL B N 1
ATOM 9552 C CA . VAL D 1 146 ? 127.324 103.850 171.091 1.00 85.53 126 VAL B CA 1
ATOM 9553 C C . VAL D 1 146 ? 126.267 103.766 172.179 1.00 90.70 126 VAL B C 1
ATOM 9554 O O . VAL D 1 146 ? 126.333 104.486 173.183 1.00 88.23 126 VAL B O 1
ATOM 9558 N N . GLN D 1 147 ? 125.283 102.880 172.008 1.00 93.84 127 GLN B N 1
ATOM 9559 C CA . GLN D 1 147 ? 124.229 102.764 173.009 1.00 95.97 127 GLN B CA 1
ATOM 9560 C C . GLN D 1 147 ? 124.790 102.357 174.368 1.00 98.79 127 GLN B C 1
ATOM 9561 O O . GLN D 1 147 ? 124.523 103.018 175.380 1.00 100.78 127 GLN B O 1
ATOM 9567 N N . ASP D 1 148 ? 125.586 101.283 174.417 1.00 96.72 128 ASP B N 1
ATOM 9568 C CA . ASP D 1 148 ? 126.030 100.852 175.742 1.00 94.82 128 ASP B CA 1
ATOM 9569 C C . ASP D 1 148 ? 127.104 101.783 176.282 1.00 94.62 128 ASP B C 1
ATOM 9570 O O . ASP D 1 148 ? 127.243 101.915 177.502 1.00 96.44 128 ASP B O 1
ATOM 9575 N N . MET D 1 149 ? 127.876 102.432 175.404 1.00 94.11 129 MET B N 1
ATOM 9576 C CA . MET D 1 149 ? 128.859 103.394 175.888 1.00 92.28 129 MET B CA 1
ATOM 9577 C C . MET D 1 149 ? 128.181 104.604 176.515 1.00 92.29 129 MET B C 1
ATOM 9578 O O . MET D 1 149 ? 128.639 105.114 177.544 1.00 90.28 129 MET B O 1
ATOM 9583 N N . LEU D 1 150 ? 127.093 105.083 175.907 1.00 94.47 130 LEU B N 1
ATOM 9584 C CA . LEU D 1 150 ? 126.338 106.178 176.501 1.00 93.45 130 LEU B CA 1
ATOM 9585 C C . LEU D 1 150 ? 125.641 105.744 177.783 1.00 95.24 130 LEU B C 1
ATOM 9586 O O . LEU D 1 150 ? 125.528 106.538 178.724 1.00 90.20 130 LEU B O 1
ATOM 9591 N N . LYS D 1 151 ? 125.161 104.499 177.836 1.00 97.65 131 LYS B N 1
ATOM 9592 C CA . LYS D 1 151 ? 124.536 104.005 179.059 1.00 97.81 131 LYS B CA 1
ATOM 9593 C C . LYS D 1 151 ? 125.542 103.905 180.201 1.00 97.56 131 LYS B C 1
ATOM 9594 O O . LYS D 1 151 ? 125.241 104.294 181.336 1.00 100.28 131 LYS B O 1
ATOM 9600 N N . ARG D 1 152 ? 126.741 103.390 179.919 1.00 96.21 132 ARG B N 1
ATOM 9601 C CA . ARG D 1 152 ? 127.752 103.233 180.959 1.00 95.11 132 ARG B CA 1
ATOM 9602 C C . ARG D 1 152 ? 128.162 104.578 181.541 1.00 96.60 132 ARG B C 1
ATOM 9603 O O . ARG D 1 152 ? 128.298 104.722 182.761 1.00 101.33 132 ARG B O 1
ATOM 9611 N N . VAL D 1 153 ? 128.363 105.576 180.681 1.00 96.02 133 VAL B N 1
ATOM 9612 C CA . VAL D 1 153 ? 128.750 106.897 181.159 1.00 99.01 133 VAL B CA 1
ATOM 9613 C C . VAL D 1 153 ? 127.618 107.532 181.956 1.00 103.18 133 VAL B C 1
ATOM 9614 O O . VAL D 1 153 ? 127.847 108.147 183.004 1.00 106.30 133 VAL B O 1
ATOM 9618 N N . GLY D 1 154 ? 126.381 107.380 181.488 1.00 101.60 134 GLY B N 1
ATOM 9619 C CA . GLY D 1 154 ? 125.241 107.935 182.190 1.00 104.32 134 GLY B CA 1
ATOM 9620 C C . GLY D 1 154 ? 124.579 109.099 181.482 1.00 107.18 134 GLY B C 1
ATOM 9621 O O . GLY D 1 154 ? 124.136 110.053 182.127 1.00 114.77 134 GLY B O 1
ATOM 9622 N N . LEU D 1 155 ? 124.511 109.035 180.150 1.00 101.26 135 LEU B N 1
ATOM 9623 C CA . LEU D 1 155 ? 123.842 110.065 179.364 1.00 105.64 135 LEU B CA 1
ATOM 9624 C C . LEU D 1 155 ? 122.964 109.452 178.280 1.00 107.09 135 LEU B C 1
ATOM 9625 O O . LEU D 1 155 ? 122.807 110.034 177.201 1.00 105.88 135 LEU B O 1
ATOM 9630 N N . GLU D 1 156 ? 122.381 108.282 178.550 1.00 108.78 136 GLU B N 1
ATOM 9631 C CA . GLU D 1 156 ? 121.681 107.548 177.501 1.00 106.45 136 GLU B CA 1
ATOM 9632 C C . GLU D 1 156 ? 120.319 108.162 177.188 1.00 110.22 136 GLU B C 1
ATOM 9633 O O . GLU D 1 156 ? 119.771 107.936 176.103 1.00 113.61 136 GLU B O 1
ATOM 9639 N N . ASN D 1 157 ? 119.752 108.939 178.113 1.00 115.34 137 ASN B N 1
ATOM 9640 C CA . ASN D 1 157 ? 118.506 109.638 177.808 1.00 116.89 137 ASN B CA 1
ATOM 9641 C C . ASN D 1 157 ? 118.769 111.000 177.179 1.00 112.75 137 ASN B C 1
ATOM 9642 O O . ASN D 1 157 ? 118.173 112.000 177.591 1.00 112.09 137 ASN B O 1
ATOM 9647 N N . HIS D 1 158 ? 119.626 111.051 176.170 1.00 105.08 138 HIS B N 1
ATOM 9648 C CA . HIS D 1 158 ? 119.867 112.300 175.455 1.00 100.36 138 HIS B CA 1
ATOM 9649 C C . HIS D 1 158 ? 119.694 112.162 173.951 1.00 96.29 138 HIS B C 1
ATOM 9650 O O . HIS D 1 158 ? 119.180 113.086 173.317 1.00 94.77 138 HIS B O 1
ATOM 9657 N N . ALA D 1 159 ? 120.109 111.033 173.371 1.00 92.35 139 ALA B N 1
ATOM 9658 C CA . ALA D 1 159 ? 119.854 110.699 171.973 1.00 87.50 139 ALA B CA 1
ATOM 9659 C C . ALA D 1 159 ? 120.299 111.791 171.008 1.00 81.24 139 ALA B C 1
ATOM 9660 O O . ALA D 1 159 ? 121.477 111.871 170.649 1.00 78.23 139 ALA B O 1
ATOM 9662 N N . ALA D 1 160 ? 119.357 112.627 170.574 1.00 87.39 140 ALA B N 1
ATOM 9663 C CA . ALA D 1 160 ? 119.612 113.690 169.605 1.00 91.23 140 ALA B CA 1
ATOM 9664 C C . ALA D 1 160 ? 119.776 115.046 170.276 1.00 89.18 140 ALA B C 1
ATOM 9665 O O . ALA D 1 160 ? 119.354 116.072 169.735 1.00 92.59 140 ALA B O 1
ATOM 9667 N N . HIS D 1 161 ? 120.382 115.079 171.457 1.00 86.57 141 HIS B N 1
ATOM 9668 C CA . HIS D 1 161 ? 120.578 116.321 172.193 1.00 92.17 141 HIS B CA 1
ATOM 9669 C C . HIS D 1 161 ? 121.899 116.950 171.765 1.00 97.39 141 HIS B C 1
ATOM 9670 O O . HIS D 1 161 ? 122.957 116.323 171.883 1.00 94.37 141 HIS B O 1
ATOM 9677 N N . TYR D 1 162 ? 121.837 118.182 171.264 1.00 101.14 142 TYR B N 1
ATOM 9678 C CA . TYR D 1 162 ? 123.044 118.872 170.839 1.00 94.17 142 TYR B CA 1
ATOM 9679 C C . TYR D 1 162 ? 123.959 119.134 172.035 1.00 90.00 142 TYR B C 1
ATOM 9680 O O . TYR D 1 162 ? 123.485 119.378 173.147 1.00 94.70 142 TYR B O 1
ATOM 9689 N N . PRO D 1 163 ? 125.276 119.077 171.831 1.00 81.47 143 PRO B N 1
ATOM 9690 C CA . PRO D 1 163 ? 126.198 119.403 172.931 1.00 89.87 143 PRO B CA 1
ATOM 9691 C C . PRO D 1 163 ? 126.015 120.809 173.469 1.00 99.83 143 PRO B C 1
ATOM 9692 O O . PRO D 1 163 ? 126.179 121.026 174.676 1.00 104.61 143 PRO B O 1
ATOM 9696 N N . ASN D 1 164 ? 125.679 121.775 172.610 1.00 100.76 144 ASN B N 1
ATOM 9697 C CA . ASN D 1 164 ? 125.450 123.137 173.076 1.00 103.32 144 ASN B CA 1
ATOM 9698 C C . ASN D 1 164 ? 124.233 123.240 173.984 1.00 101.17 144 ASN B C 1
ATOM 9699 O O . ASN D 1 164 ? 124.131 124.199 174.756 1.00 103.55 144 ASN B O 1
ATOM 9704 N N . GLU D 1 165 ? 123.315 122.281 173.913 1.00 98.46 145 GLU B N 1
ATOM 9705 C CA . GLU D 1 165 ? 122.156 122.248 174.792 1.00 103.09 145 GLU B CA 1
ATOM 9706 C C . GLU D 1 165 ? 122.424 121.496 176.087 1.00 103.51 145 GLU B C 1
ATOM 9707 O O . GLU D 1 165 ? 121.503 121.329 176.893 1.00 104.67 145 GLU B O 1
ATOM 9713 N N . LEU D 1 166 ? 123.652 121.040 176.303 1.00 97.93 146 LEU B N 1
ATOM 9714 C CA . LEU D 1 166 ? 124.038 120.323 177.508 1.00 95.14 146 LEU B CA 1
ATOM 9715 C C . LEU D 1 166 ? 124.772 121.257 178.462 1.00 94.99 146 LEU B C 1
ATOM 9716 O O . LEU D 1 166 ? 125.123 122.389 178.122 1.00 96.98 146 LEU B O 1
ATOM 9721 N N . SER D 1 167 ? 124.999 120.762 179.673 1.00 93.15 147 SER B N 1
ATOM 9722 C CA . SER D 1 167 ? 125.809 121.463 180.654 1.00 97.31 147 SER B CA 1
ATOM 9723 C C . SER D 1 167 ? 127.265 121.022 180.536 1.00 98.38 147 SER B C 1
ATOM 9724 O O . SER D 1 167 ? 127.599 120.081 179.815 1.00 98.16 147 SER B O 1
ATOM 9727 N N . GLY D 1 168 ? 128.140 121.724 181.259 1.00 99.76 148 GLY B N 1
ATOM 9728 C CA . GLY D 1 168 ? 129.557 121.402 181.196 1.00 97.08 148 GLY B CA 1
ATOM 9729 C C . GLY D 1 168 ? 129.866 120.005 181.699 1.00 100.01 148 GLY B C 1
ATOM 9730 O O . GLY D 1 168 ? 130.661 119.278 181.095 1.00 103.05 148 GLY B O 1
ATOM 9731 N N . GLY D 1 169 ? 129.239 119.608 182.808 1.00 101.39 149 GLY B N 1
ATOM 9732 C CA . GLY D 1 169 ? 129.500 118.287 183.356 1.00 98.52 149 GLY B CA 1
ATOM 9733 C C . GLY D 1 169 ? 129.134 117.177 182.393 1.00 92.09 149 GLY B C 1
ATOM 9734 O O . GLY D 1 169 ? 129.958 116.317 182.076 1.00 90.03 149 GLY B O 1
ATOM 9735 N N . GLN D 1 170 ? 127.897 117.199 181.891 1.00 89.69 150 GLN B N 1
ATOM 9736 C CA . GLN D 1 170 ? 127.467 116.167 180.956 1.00 90.30 150 GLN B CA 1
ATOM 9737 C C . GLN D 1 170 ? 128.246 116.234 179.649 1.00 89.46 150 GLN B C 1
ATOM 9738 O O . GLN D 1 170 ? 128.437 115.205 178.993 1.00 88.56 150 GLN B O 1
ATOM 9744 N N . GLN D 1 171 ? 128.711 117.422 179.260 1.00 88.87 151 GLN B N 1
ATOM 9745 C CA . GLN D 1 171 ? 129.596 117.514 178.104 1.00 81.75 151 GLN B CA 1
ATOM 9746 C C . GLN D 1 171 ? 130.901 116.771 178.358 1.00 80.90 151 GLN B C 1
ATOM 9747 O O . GLN D 1 171 ? 131.406 116.063 177.478 1.00 81.43 151 GLN B O 1
ATOM 9753 N N . GLN D 1 172 ? 131.463 116.910 179.559 1.00 84.15 152 GLN B N 1
ATOM 9754 C CA . GLN D 1 172 ? 132.661 116.145 179.885 1.00 81.65 152 GLN B CA 1
ATOM 9755 C C . GLN D 1 172 ? 132.373 114.648 179.882 1.00 79.59 152 GLN B C 1
ATOM 9756 O O . GLN D 1 172 ? 133.192 113.851 179.409 1.00 76.60 152 GLN B O 1
ATOM 9762 N N . ARG D 1 173 ? 131.212 114.248 180.407 1.00 84.15 153 ARG B N 1
ATOM 9763 C CA . ARG D 1 173 ? 130.859 112.828 180.408 1.00 82.68 153 ARG B CA 1
ATOM 9764 C C . ARG D 1 173 ? 130.729 112.279 178.990 1.00 73.83 153 ARG B C 1
ATOM 9765 O O . ARG D 1 173 ? 131.187 111.167 178.705 1.00 72.74 153 ARG B O 1
ATOM 9773 N N . VAL D 1 174 ? 130.107 113.036 178.085 1.00 75.30 154 VAL B N 1
ATOM 9774 C CA . VAL D 1 174 ? 129.980 112.544 176.715 1.00 76.58 154 VAL B CA 1
ATOM 9775 C C . VAL D 1 174 ? 131.334 112.558 176.011 1.00 70.35 154 VAL B C 1
ATOM 9776 O O . VAL D 1 174 ? 131.590 111.730 175.127 1.00 66.82 154 VAL B O 1
ATOM 9780 N N . SER D 1 175 ? 132.232 113.470 176.395 1.00 71.99 155 SER B N 1
ATOM 9781 C CA . SER D 1 175 ? 133.602 113.396 175.895 1.00 73.91 155 SER B CA 1
ATOM 9782 C C . SER D 1 175 ? 134.283 112.109 176.349 1.00 74.89 155 SER B C 1
ATOM 9783 O O . SER D 1 175 ? 134.974 111.448 175.563 1.00 76.54 155 SER B O 1
ATOM 9786 N N . ILE D 1 176 ? 134.091 111.730 177.614 1.00 71.52 156 ILE B N 1
ATOM 9787 C CA . ILE D 1 176 ? 134.607 110.443 178.080 1.00 66.42 156 ILE B CA 1
ATOM 9788 C C . ILE D 1 176 ? 134.002 109.308 177.268 1.00 69.69 156 ILE B C 1
ATOM 9789 O O . ILE D 1 176 ? 134.693 108.355 176.893 1.00 69.60 156 ILE B O 1
ATOM 9794 N N . ALA D 1 177 ? 132.700 109.390 176.992 1.00 70.02 157 ALA B N 1
ATOM 9795 C CA . ALA D 1 177 ? 132.043 108.356 176.198 1.00 72.46 157 ALA B CA 1
ATOM 9796 C C . ALA D 1 177 ? 132.688 108.227 174.825 1.00 70.64 157 ALA B C 1
ATOM 9797 O O . ALA D 1 177 ? 132.922 107.114 174.341 1.00 77.01 157 ALA B O 1
ATOM 9799 N N . ARG D 1 178 ? 132.981 109.359 174.183 1.00 68.60 158 ARG B N 1
ATOM 9800 C CA . ARG D 1 178 ? 133.704 109.328 172.916 1.00 69.09 158 ARG B CA 1
ATOM 9801 C C . ARG D 1 178 ? 135.107 108.758 173.088 1.00 63.25 158 ARG B C 1
ATOM 9802 O O . ARG D 1 178 ? 135.668 108.189 172.145 1.00 63.57 158 ARG B O 1
ATOM 9810 N N . ALA D 1 179 ? 135.694 108.914 174.272 1.00 59.76 159 ALA B N 1
ATOM 9811 C CA . ALA D 1 179 ? 137.020 108.350 174.504 1.00 62.12 159 ALA B CA 1
ATOM 9812 C C . ALA D 1 179 ? 136.977 106.827 174.606 1.00 65.46 159 ALA B C 1
ATOM 9813 O O . ALA D 1 179 ? 137.824 106.139 174.025 1.00 69.33 159 ALA B O 1
ATOM 9815 N N . LEU D 1 180 ? 136.004 106.278 175.339 1.00 68.18 160 LEU B N 1
ATOM 9816 C CA . LEU D 1 180 ? 135.989 104.844 175.620 1.00 72.48 160 LEU B CA 1
ATOM 9817 C C . LEU D 1 180 ? 135.382 103.999 174.511 1.00 76.16 160 LEU B C 1
ATOM 9818 O O . LEU D 1 180 ? 135.545 102.775 174.535 1.00 77.63 160 LEU B O 1
ATOM 9823 N N . ILE D 1 181 ? 134.674 104.607 173.559 1.00 74.49 161 ILE B N 1
ATOM 9824 C CA . ILE D 1 181 ? 133.855 103.823 172.643 1.00 72.80 161 ILE B CA 1
ATOM 9825 C C . ILE D 1 181 ? 134.704 102.924 171.749 1.00 73.35 161 ILE B C 1
ATOM 9826 O O . ILE D 1 181 ? 134.250 101.846 171.350 1.00 79.91 161 ILE B O 1
ATOM 9831 N N . LEU D 1 182 ? 135.941 103.315 171.456 1.00 68.29 162 LEU B N 1
ATOM 9832 C CA . LEU D 1 182 ? 136.847 102.473 170.684 1.00 70.64 162 LEU B CA 1
ATOM 9833 C C . LEU D 1 182 ? 137.629 101.488 171.543 1.00 75.42 162 LEU B C 1
ATOM 9834 O O . LEU D 1 182 ? 138.463 100.754 171.002 1.00 72.34 162 LEU B O 1
ATOM 9839 N N . ASN D 1 183 ? 137.384 101.458 172.850 1.00 76.77 163 ASN B N 1
ATOM 9840 C CA . ASN D 1 183 ? 138.062 100.554 173.771 1.00 74.65 163 ASN B CA 1
ATOM 9841 C C . ASN D 1 183 ? 139.586 100.706 173.692 1.00 70.06 163 ASN B C 1
ATOM 9842 O O . ASN D 1 183 ? 140.287 99.774 173.300 1.00 71.99 163 ASN B O 1
ATOM 9847 N N . PRO D 1 184 ? 140.121 101.873 174.060 1.00 65.16 164 PRO B N 1
ATOM 9848 C CA . PRO D 1 184 ? 141.569 102.076 173.948 1.00 67.30 164 PRO B CA 1
ATOM 9849 C C . PRO D 1 184 ? 142.319 101.585 175.173 1.00 69.09 164 PRO B C 1
ATOM 9850 O O . PRO D 1 184 ? 141.710 101.109 176.136 1.00 69.12 164 PRO B O 1
ATOM 9854 N N . SER D 1 185 ? 143.646 101.696 175.145 1.00 65.88 165 SER B N 1
ATOM 9855 C CA . SER D 1 185 ? 144.480 101.359 176.289 1.00 66.72 165 SER B CA 1
ATOM 9856 C C . SER D 1 185 ? 145.076 102.574 176.978 1.00 69.87 165 SER B C 1
ATOM 9857 O O . SER D 1 185 ? 145.393 102.499 178.165 1.00 78.12 165 SER B O 1
ATOM 9860 N N . ILE D 1 186 ? 145.236 103.685 176.263 1.00 62.37 166 ILE B N 1
ATOM 9861 C CA . ILE D 1 186 ? 145.654 104.955 176.841 1.00 60.33 166 ILE B CA 1
ATOM 9862 C C . ILE D 1 186 ? 144.568 105.979 176.556 1.00 61.93 166 ILE B C 1
ATOM 9863 O O . ILE D 1 186 ? 144.152 106.143 175.405 1.00 69.88 166 ILE B O 1
ATOM 9868 N N . ILE D 1 187 ? 144.104 106.655 177.600 1.00 60.95 167 ILE B N 1
ATOM 9869 C CA . ILE D 1 187 ? 143.022 107.622 177.472 1.00 62.53 167 ILE B CA 1
ATOM 9870 C C . ILE D 1 187 ? 143.504 108.961 178.023 1.00 61.73 167 ILE B C 1
ATOM 9871 O O . ILE D 1 187 ? 142.749 109.694 178.672 1.00 65.19 167 ILE B O 1
ATOM 9876 N N . LEU D 1 188 ? 144.784 109.266 177.795 1.00 55.46 168 LEU B N 1
ATOM 9877 C CA . LEU D 1 188 ? 145.395 110.496 178.291 1.00 57.85 168 LEU B CA 1
ATOM 9878 C C . LEU D 1 188 ? 144.481 111.698 178.091 1.00 56.78 168 LEU B C 1
ATOM 9879 O O . LEU D 1 188 ? 143.811 111.830 177.065 1.00 59.79 168 LEU B O 1
ATOM 9884 N N . ALA D 1 189 ? 144.444 112.562 179.100 1.00 60.79 169 ALA B N 1
ATOM 9885 C CA . ALA D 1 189 ? 143.459 113.626 179.176 1.00 63.75 169 ALA B CA 1
ATOM 9886 C C . ALA D 1 189 ? 144.112 114.935 179.582 1.00 71.16 169 ALA B C 1
ATOM 9887 O O . ALA D 1 189 ? 145.129 114.953 180.279 1.00 78.96 169 ALA B O 1
ATOM 9889 N N . ASP D 1 190 ? 143.500 116.033 179.151 1.00 79.15 170 ASP B N 1
ATOM 9890 C CA . ASP D 1 190 ? 143.825 117.352 179.670 1.00 86.05 170 ASP B CA 1
ATOM 9891 C C . ASP D 1 190 ? 143.096 117.481 181.009 1.00 88.78 170 ASP B C 1
ATOM 9892 O O . ASP D 1 190 ? 142.596 116.495 181.556 1.00 83.25 170 ASP B O 1
ATOM 9897 N N . GLU D 1 191 ? 143.029 118.685 181.564 1.00 94.37 171 GLU B N 1
ATOM 9898 C CA . GLU D 1 191 ? 142.297 118.890 182.808 1.00 97.47 171 GLU B CA 1
ATOM 9899 C C . GLU D 1 191 ? 140.831 118.528 182.613 1.00 91.80 171 GLU B C 1
ATOM 9900 O O . GLU D 1 191 ? 140.095 119.265 181.946 1.00 93.33 171 GLU B O 1
ATOM 9906 N N . PRO D 1 192 ? 140.362 117.417 183.186 1.00 87.63 172 PRO B N 1
ATOM 9907 C CA . PRO D 1 192 ? 138.966 117.020 182.980 1.00 90.18 172 PRO B CA 1
ATOM 9908 C C . PRO D 1 192 ? 137.979 117.858 183.768 1.00 102.94 172 PRO B C 1
ATOM 9909 O O . PRO D 1 192 ? 136.767 117.719 183.558 1.00 100.40 172 PRO B O 1
ATOM 9913 N N . THR D 1 193 ? 138.457 118.709 184.677 1.00 106.04 173 THR B N 1
ATOM 9914 C CA . THR D 1 193 ? 137.601 119.579 185.475 1.00 107.75 173 THR B CA 1
ATOM 9915 C C . THR D 1 193 ? 138.009 121.042 185.352 1.00 105.34 173 THR B C 1
ATOM 9916 O O . THR D 1 193 ? 137.747 121.833 186.263 1.00 107.51 173 THR B O 1
ATOM 9920 N N . GLY D 1 194 ? 138.648 121.416 184.241 1.00 104.21 174 GLY B N 1
ATOM 9921 C CA . GLY D 1 194 ? 139.105 122.788 184.086 1.00 109.61 174 GLY B CA 1
ATOM 9922 C C . GLY D 1 194 ? 137.970 123.791 184.130 1.00 117.57 174 GLY B C 1
ATOM 9923 O O . GLY D 1 194 ? 138.094 124.858 184.736 1.00 128.08 174 GLY B O 1
ATOM 9924 N N . SER D 1 195 ? 136.846 123.465 183.491 1.00 113.54 175 SER B N 1
ATOM 9925 C CA . SER D 1 195 ? 135.630 124.276 183.551 1.00 115.66 175 SER B CA 1
ATOM 9926 C C . SER D 1 195 ? 134.503 123.348 183.997 1.00 108.05 175 SER B C 1
ATOM 9927 O O . SER D 1 195 ? 133.756 122.811 183.177 1.00 100.14 175 SER B O 1
ATOM 9930 N N . LEU D 1 196 ? 134.379 123.175 185.311 1.00 110.37 176 LEU B N 1
ATOM 9931 C CA . LEU D 1 196 ? 133.401 122.264 185.882 1.00 116.05 176 LEU B CA 1
ATOM 9932 C C . LEU D 1 196 ? 133.029 122.739 187.278 1.00 125.34 176 LEU B C 1
ATOM 9933 O O . LEU D 1 196 ? 133.784 123.462 187.932 1.00 127.54 176 LEU B O 1
ATOM 9938 N N . ASP D 1 197 ? 131.851 122.319 187.727 1.00 128.34 177 ASP B N 1
ATOM 9939 C CA . ASP D 1 197 ? 131.439 122.541 189.102 1.00 129.38 177 ASP B CA 1
ATOM 9940 C C . ASP D 1 197 ? 132.158 121.558 190.024 1.00 129.35 177 ASP B C 1
ATOM 9941 O O . ASP D 1 197 ? 132.787 120.594 189.581 1.00 127.54 177 ASP B O 1
ATOM 9946 N N . SER D 1 198 ? 132.073 121.820 191.330 1.00 132.23 178 SER B N 1
ATOM 9947 C CA . SER D 1 198 ? 132.691 120.923 192.301 1.00 130.16 178 SER B CA 1
ATOM 9948 C C . SER D 1 198 ? 132.020 119.554 192.287 1.00 131.01 178 SER B C 1
ATOM 9949 O O . SER D 1 198 ? 132.695 118.517 192.281 1.00 130.42 178 SER B O 1
ATOM 9952 N N . GLU D 1 199 ? 130.685 119.533 192.278 1.00 132.28 179 GLU B N 1
ATOM 9953 C CA . GLU D 1 199 ? 129.965 118.264 192.242 1.00 131.04 179 GLU B CA 1
ATOM 9954 C C . GLU D 1 199 ? 130.224 117.520 190.938 1.00 130.14 179 GLU B C 1
ATOM 9955 O O . GLU D 1 199 ? 130.429 116.299 190.940 1.00 130.16 179 GLU B O 1
ATOM 9961 N N . THR D 1 200 ? 130.214 118.239 189.812 1.00 129.17 180 THR B N 1
ATOM 9962 C CA . THR D 1 200 ? 130.494 117.602 188.530 1.00 127.11 180 THR B CA 1
ATOM 9963 C C . THR D 1 200 ? 131.915 117.057 188.490 1.00 127.62 180 THR B C 1
ATOM 9964 O O . THR D 1 200 ? 132.153 115.965 187.963 1.00 128.87 180 THR B O 1
ATOM 9968 N N . GLU D 1 201 ? 132.872 117.801 189.049 1.00 126.44 181 GLU B N 1
ATOM 9969 C CA . GLU D 1 201 ? 134.244 117.311 189.119 1.00 125.25 181 GLU B CA 1
ATOM 9970 C C . GLU D 1 201 ? 134.329 116.045 189.961 1.00 128.33 181 GLU B C 1
ATOM 9971 O O . GLU D 1 201 ? 135.005 115.078 189.582 1.00 129.14 181 GLU B O 1
ATOM 9977 N N . HIS D 1 202 ? 133.637 116.025 191.101 1.00 130.74 182 HIS B N 1
ATOM 9978 C CA . HIS D 1 202 ? 133.658 114.841 191.952 1.00 132.06 182 HIS B CA 1
ATOM 9979 C C . HIS D 1 202 ? 133.079 113.635 191.222 1.00 130.38 182 HIS B C 1
ATOM 9980 O O . HIS D 1 202 ? 133.663 112.543 191.244 1.00 132.12 182 HIS B O 1
ATOM 9987 N N . GLU D 1 203 ? 131.940 113.815 190.548 1.00 125.26 183 GLU B N 1
ATOM 9988 C CA . GLU D 1 203 ? 131.309 112.668 189.903 1.00 121.39 183 GLU B CA 1
ATOM 9989 C C . GLU D 1 203 ? 132.112 112.202 188.694 1.00 117.92 183 GLU B C 1
ATOM 9990 O O . GLU D 1 203 ? 132.186 111.000 188.427 1.00 116.55 183 GLU B O 1
ATOM 9996 N N . VAL D 1 204 ? 132.736 113.126 187.958 1.00 120.69 184 VAL B N 1
ATOM 9997 C CA . VAL D 1 204 ? 133.527 112.710 186.803 1.00 119.13 184 VAL B CA 1
ATOM 9998 C C . VAL D 1 204 ? 134.792 111.984 187.250 1.00 116.18 184 VAL B C 1
ATOM 9999 O O . VAL D 1 204 ? 135.215 111.005 186.622 1.00 107.36 184 VAL B O 1
ATOM 10003 N N . LEU D 1 205 ? 135.409 112.429 188.349 1.00 122.19 185 LEU B N 1
ATOM 10004 C CA . LEU D 1 205 ? 136.585 111.720 188.841 1.00 118.32 185 LEU B CA 1
ATOM 10005 C C . LEU D 1 205 ? 136.206 110.352 189.396 1.00 120.31 185 LEU B C 1
ATOM 10006 O O . LEU D 1 205 ? 136.949 109.377 189.224 1.00 122.39 185 LEU B O 1
ATOM 10011 N N . GLU D 1 206 ? 135.047 110.254 190.052 1.00 121.38 186 GLU B N 1
ATOM 10012 C CA . GLU D 1 206 ? 134.558 108.947 190.477 1.00 121.32 186 GLU B CA 1
ATOM 10013 C C . GLU D 1 206 ? 134.275 108.055 189.275 1.00 119.33 186 GLU B C 1
ATOM 10014 O O . GLU D 1 206 ? 134.508 106.841 189.321 1.00 120.66 186 GLU B O 1
ATOM 10020 N N . LEU D 1 207 ? 133.763 108.642 188.191 1.00 113.57 187 LEU B N 1
ATOM 10021 C CA . LEU D 1 207 ? 133.551 107.888 186.962 1.00 111.11 187 LEU B CA 1
ATOM 10022 C C . LEU D 1 207 ? 134.865 107.350 186.420 1.00 109.95 187 LEU B C 1
ATOM 10023 O O . LEU D 1 207 ? 134.937 106.200 185.983 1.00 111.03 187 LEU B O 1
ATOM 10028 N N . ILE D 1 208 ? 135.916 108.170 186.443 1.00 109.27 188 ILE B N 1
ATOM 10029 C CA . ILE D 1 208 ? 137.229 107.711 185.993 1.00 107.41 188 ILE B CA 1
ATOM 10030 C C . ILE D 1 208 ? 137.737 106.582 186.887 1.00 111.56 188 ILE B C 1
ATOM 10031 O O . ILE D 1 208 ? 138.336 105.607 186.410 1.00 110.96 188 ILE B O 1
ATOM 10036 N N . GLN D 1 209 ? 137.510 106.699 188.198 1.00 113.59 189 GLN B N 1
ATOM 10037 C CA . GLN D 1 209 ? 137.921 105.644 189.121 1.00 115.53 189 GLN B CA 1
ATOM 10038 C C . GLN D 1 209 ? 137.223 104.326 188.801 1.00 118.29 189 GLN B C 1
ATOM 10039 O O . GLN D 1 209 ? 137.874 103.284 188.657 1.00 121.99 189 GLN B O 1
ATOM 10045 N N . GLN D 1 210 ? 135.891 104.357 188.689 1.00 115.81 190 GLN B N 1
ATOM 10046 C CA . GLN D 1 210 ? 135.148 103.149 188.333 1.00 114.08 190 GLN B CA 1
ATOM 10047 C C . GLN D 1 210 ? 135.567 102.638 186.963 1.00 110.73 190 GLN B C 1
ATOM 10048 O O . GLN D 1 210 ? 135.579 101.427 186.716 1.00 110.02 190 GLN B O 1
ATOM 10054 N N . LEU D 1 211 ? 135.921 103.554 186.064 1.00 109.31 191 LEU B N 1
ATOM 10055 C CA . LEU D 1 211 ? 136.362 103.190 184.726 1.00 103.92 191 LEU B CA 1
ATOM 10056 C C . LEU D 1 211 ? 137.616 102.333 184.783 1.00 104.33 191 LEU B C 1
ATOM 10057 O O . LEU D 1 211 ? 137.659 101.227 184.230 1.00 103.58 191 LEU B O 1
ATOM 10062 N N . ASN D 1 212 ? 138.642 102.823 185.479 1.00 103.93 192 ASN B N 1
ATOM 10063 C CA . ASN D 1 212 ? 139.873 102.050 185.593 1.00 106.10 192 ASN B CA 1
ATOM 10064 C C . ASN D 1 212 ? 139.660 100.780 186.405 1.00 109.20 192 ASN B C 1
ATOM 10065 O O . ASN D 1 212 ? 140.326 99.769 186.154 1.00 112.27 192 ASN B O 1
ATOM 10070 N N . ARG D 1 213 ? 138.744 100.807 187.374 1.00 109.05 193 ARG B N 1
ATOM 10071 C CA . ARG D 1 213 ? 138.493 99.615 188.176 1.00 112.40 193 ARG B CA 1
ATOM 10072 C C . ARG D 1 213 ? 137.854 98.509 187.342 1.00 114.70 193 ARG B C 1
ATOM 10073 O O . ARG D 1 213 ? 138.232 97.338 187.455 1.00 116.93 193 ARG B O 1
ATOM 10081 N N . GLU D 1 214 ? 136.884 98.861 186.496 1.00 113.34 194 GLU B N 1
ATOM 10082 C CA . GLU D 1 214 ? 136.108 97.837 185.803 1.00 112.86 194 GLU B CA 1
ATOM 10083 C C . GLU D 1 214 ? 136.773 97.403 184.498 1.00 109.27 194 GLU B C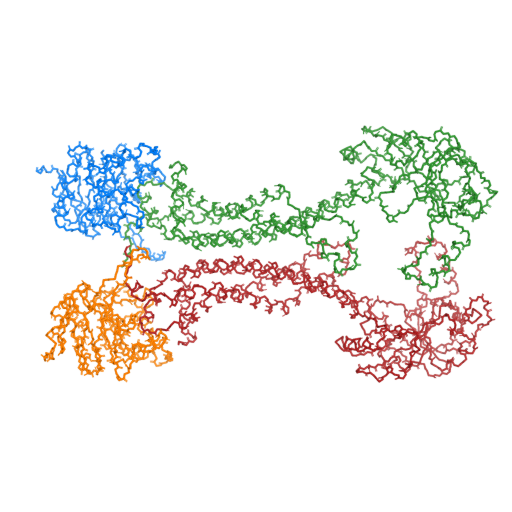 1
ATOM 10084 O O . GLU D 1 214 ? 136.783 96.213 184.166 1.00 111.90 194 GLU B O 1
ATOM 10090 N N . ARG D 1 215 ? 137.333 98.345 183.741 1.00 105.58 195 ARG B N 1
ATOM 10091 C CA . ARG D 1 215 ? 137.997 98.028 182.482 1.00 103.39 195 ARG B CA 1
ATOM 10092 C C . ARG D 1 215 ? 139.435 98.528 182.526 1.00 104.81 195 ARG B C 1
ATOM 10093 O O . ARG D 1 215 ? 139.681 99.694 182.852 1.00 107.66 195 ARG B O 1
ATOM 10101 N N . GLY D 1 216 ? 140.376 97.643 182.205 1.00 103.37 196 GLY B N 1
ATOM 10102 C CA . GLY D 1 216 ? 141.782 97.996 182.202 1.00 97.77 196 GLY B CA 1
ATOM 10103 C C . GLY D 1 216 ? 142.103 99.096 181.215 1.00 96.39 196 GLY B C 1
ATOM 10104 O O . GLY D 1 216 ? 142.045 98.889 179.999 1.00 101.96 196 GLY B O 1
ATOM 10105 N N . ILE D 1 217 ? 142.441 100.276 181.729 1.00 89.35 197 ILE B N 1
ATOM 10106 C CA . ILE D 1 217 ? 142.712 101.438 180.895 1.00 85.07 197 ILE B CA 1
ATOM 10107 C C . ILE D 1 217 ? 143.669 102.350 181.648 1.00 88.00 197 ILE B C 1
ATOM 10108 O O . ILE D 1 217 ? 143.642 102.427 182.879 1.00 98.83 197 ILE B O 1
ATOM 10113 N N . THR D 1 218 ? 144.532 103.030 180.902 1.00 79.00 198 THR B N 1
ATOM 10114 C CA . THR D 1 218 ? 145.575 103.873 181.468 1.00 78.24 198 THR B CA 1
ATOM 10115 C C . THR D 1 218 ? 145.228 105.339 181.253 1.00 74.28 198 THR B C 1
ATOM 10116 O O . THR D 1 218 ? 144.919 105.748 180.131 1.00 76.23 198 THR B O 1
ATOM 10120 N N . PHE D 1 219 ? 145.288 106.123 182.324 1.00 75.48 199 PHE B N 1
ATOM 10121 C CA . PHE D 1 219 ? 145.034 107.555 182.274 1.00 72.56 199 PHE B CA 1
ATOM 10122 C C . PHE D 1 219 ? 146.345 108.312 182.435 1.00 77.31 199 PHE B C 1
ATOM 10123 O O . PHE D 1 219 ? 147.196 107.930 183.242 1.00 93.72 199 PHE B O 1
ATOM 10131 N N . VAL D 1 220 ? 146.515 109.374 181.651 1.00 63.97 200 VAL B N 1
ATOM 10132 C CA . VAL D 1 220 ? 147.696 110.226 181.752 1.00 67.46 200 VAL B CA 1
ATOM 10133 C C . VAL D 1 220 ? 147.227 111.652 182.024 1.00 69.34 200 VAL B C 1
ATOM 10134 O O . VAL D 1 220 ? 147.783 112.618 181.489 1.00 73.48 200 VAL B O 1
ATOM 10138 N N . ILE D 1 221 ? 146.162 111.780 182.821 1.00 67.97 201 ILE B N 1
ATOM 10139 C CA . ILE D 1 221 ? 145.582 113.084 183.125 1.00 71.34 201 ILE B CA 1
ATOM 10140 C C . ILE D 1 221 ? 146.647 114.056 183.618 1.00 79.67 201 ILE B C 1
ATOM 10141 O O . ILE D 1 221 ? 147.524 113.698 184.411 1.00 88.81 201 ILE B O 1
ATOM 10146 N N . ILE D 1 222 ? 146.566 115.300 183.145 1.00 79.22 202 ILE B N 1
ATOM 10147 C CA . ILE D 1 222 ? 147.385 116.398 183.646 1.00 84.90 202 ILE B CA 1
ATOM 10148 C C . ILE D 1 222 ? 146.453 117.399 184.307 1.00 93.46 202 ILE B C 1
ATOM 10149 O O . ILE D 1 222 ? 145.450 117.805 183.708 1.00 93.35 202 ILE B O 1
ATOM 10154 N N . THR D 1 223 ? 146.779 117.800 185.531 1.00 99.18 203 THR B N 1
ATOM 10155 C CA . THR D 1 223 ? 145.955 118.740 186.272 1.00 103.21 203 THR B CA 1
ATOM 10156 C C . THR D 1 223 ? 146.798 119.907 186.765 1.00 108.41 203 THR B C 1
ATOM 10157 O O . THR D 1 223 ? 147.989 119.761 187.052 1.00 108.73 203 THR B O 1
ATOM 10161 N N . HIS D 1 224 ? 146.156 121.074 186.861 1.00 111.42 204 HIS B N 1
ATOM 10162 C CA . HIS D 1 224 ? 146.738 122.264 187.471 1.00 114.75 204 HIS B CA 1
ATOM 10163 C C . HIS D 1 224 ? 146.466 122.338 188.965 1.00 120.04 204 HIS B C 1
ATOM 10164 O O . HIS D 1 224 ? 146.436 123.436 189.536 1.00 118.75 204 HIS B O 1
ATOM 10171 N N . ASP D 1 225 ? 146.263 121.196 189.613 1.00 125.48 205 ASP B N 1
ATOM 10172 C CA . ASP D 1 225 ? 145.867 121.153 191.011 1.00 125.72 205 ASP B CA 1
ATOM 10173 C C . ASP D 1 225 ? 146.342 119.837 191.614 1.00 126.98 205 ASP B C 1
ATOM 10174 O O . ASP D 1 225 ? 147.077 119.072 190.985 1.00 126.73 205 ASP B O 1
ATOM 10179 N N . ASP D 1 226 ? 145.919 119.578 192.847 1.00 126.60 206 ASP B N 1
ATOM 10180 C CA . ASP D 1 226 ? 146.314 118.369 193.554 1.00 125.78 206 ASP B CA 1
ATOM 10181 C C . ASP D 1 226 ? 145.148 117.496 193.986 1.00 127.69 206 ASP B C 1
ATOM 10182 O O . ASP D 1 226 ? 145.328 116.282 194.117 1.00 130.81 206 ASP B O 1
ATOM 10187 N N . GLU D 1 227 ? 143.965 118.071 194.219 1.00 127.41 207 GLU B N 1
ATOM 10188 C CA . GLU D 1 227 ? 142.833 117.256 194.644 1.00 129.43 207 GLU B CA 1
ATOM 10189 C C . GLU D 1 227 ? 142.436 116.265 193.558 1.00 132.34 207 GLU B C 1
ATOM 10190 O O . GLU D 1 227 ? 142.125 115.106 193.853 1.00 135.24 207 GLU B O 1
ATOM 10196 N N . VAL D 1 228 ? 142.444 116.698 192.297 1.00 131.03 208 VAL B N 1
ATOM 10197 C CA . VAL D 1 228 ? 142.195 115.778 191.192 1.00 126.91 208 VAL B CA 1
ATOM 10198 C C . VAL D 1 228 ? 143.346 114.790 191.052 1.00 125.57 208 VAL B C 1
ATOM 10199 O O . VAL D 1 228 ? 143.138 113.611 190.744 1.00 126.25 208 VAL B O 1
ATOM 10203 N N . ALA D 1 229 ? 144.577 115.256 191.276 1.00 124.50 209 ALA B N 1
ATOM 10204 C CA . ALA D 1 229 ? 145.739 114.385 191.140 1.00 127.01 209 ALA B CA 1
ATOM 10205 C C . ALA D 1 229 ? 145.715 113.247 192.150 1.00 133.51 209 ALA B C 1
ATOM 10206 O O . ALA D 1 229 ? 146.214 112.154 191.860 1.00 132.20 209 ALA B O 1
ATOM 10208 N N . SER D 1 230 ? 145.138 113.478 193.333 1.00 138.85 210 SER B N 1
ATOM 10209 C CA . SER D 1 230 ? 145.121 112.452 194.371 1.00 138.56 210 SER B CA 1
ATOM 10210 C C . SER D 1 230 ? 144.388 111.191 193.932 1.00 137.58 210 SER B C 1
ATOM 10211 O O . SER D 1 230 ? 144.638 110.116 194.488 1.00 138.61 210 SER B O 1
ATOM 10214 N N . ILE D 1 231 ? 143.486 111.299 192.955 1.00 135.65 211 ILE B N 1
ATOM 10215 C CA . ILE D 1 231 ? 142.823 110.120 192.405 1.00 134.03 211 ILE B CA 1
ATOM 10216 C C . ILE D 1 231 ? 143.825 109.210 191.706 1.00 135.60 211 ILE B C 1
ATOM 10217 O O . ILE D 1 231 ? 143.700 107.980 191.760 1.00 134.82 211 ILE B O 1
ATOM 10222 N N . GLY D 1 232 ? 144.834 109.783 191.058 1.00 133.69 212 GLY B N 1
ATOM 10223 C CA . GLY D 1 232 ? 145.755 108.980 190.280 1.00 131.16 212 GLY B CA 1
ATOM 10224 C C . GLY D 1 232 ? 146.581 108.036 191.134 1.00 133.63 212 GLY B C 1
ATOM 10225 O O . GLY D 1 232 ? 146.860 108.290 192.306 1.00 136.49 212 GLY B O 1
ATOM 10226 N N . HIS D 1 233 ? 146.975 106.919 190.520 1.00 130.89 213 HIS B N 1
ATOM 10227 C CA . HIS D 1 233 ? 147.824 105.928 191.166 1.00 131.16 213 HIS B CA 1
ATOM 10228 C C . HIS D 1 233 ? 149.282 106.358 191.246 1.00 140.20 213 HIS B C 1
ATOM 10229 O O . HIS D 1 233 ? 150.072 105.680 191.910 1.00 152.07 213 HIS B O 1
ATOM 10236 N N . SER D 1 234 ? 149.662 107.446 190.580 1.00 135.51 214 SER B N 1
ATOM 10237 C CA . SER D 1 234 ? 151.035 107.924 190.616 1.00 139.98 214 SER B CA 1
ATOM 10238 C C . SER D 1 234 ? 151.041 109.442 190.536 1.00 132.18 214 SER B C 1
ATOM 10239 O O . SER D 1 234 ? 150.138 110.052 189.958 1.00 126.03 214 SER B O 1
ATOM 10242 N N . LYS D 1 235 ? 152.071 110.044 191.123 1.00 138.34 215 LYS B N 1
ATOM 10243 C CA . LYS D 1 235 ? 152.251 111.489 191.130 1.00 135.12 215 LYS B CA 1
ATOM 10244 C C . LYS D 1 235 ? 153.526 111.838 190.378 1.00 134.94 215 LYS B C 1
ATOM 10245 O O . LYS D 1 235 ? 154.587 111.268 190.652 1.00 142.13 215 LYS B O 1
ATOM 10251 N N . PHE D 1 236 ? 153.422 112.774 189.438 1.00 126.33 216 PHE B N 1
ATOM 10252 C CA . PHE D 1 236 ? 154.569 113.264 188.680 1.00 126.77 216 PHE B CA 1
ATOM 10253 C C . PHE D 1 236 ? 154.478 114.781 188.621 1.00 124.87 216 PHE B C 1
ATOM 10254 O O . PHE D 1 236 ? 153.651 115.328 187.886 1.00 121.04 216 PHE B O 1
ATOM 10262 N N . GLN D 1 237 ? 155.324 115.459 189.387 1.00 135.14 217 GLN B N 1
ATOM 10263 C CA . GLN D 1 237 ? 155.295 116.912 189.485 1.00 134.05 217 GLN B CA 1
ATOM 10264 C C . GLN D 1 237 ? 156.272 117.512 188.484 1.00 132.19 217 GLN B C 1
ATOM 10265 O O . GLN D 1 237 ? 157.433 117.096 188.415 1.00 133.74 217 GLN B O 1
ATOM 10271 N N . LEU D 1 238 ? 155.800 118.486 187.713 1.00 127.77 218 LEU B N 1
ATOM 10272 C CA . LEU D 1 238 ? 156.607 119.164 186.702 1.00 127.72 218 LEU B CA 1
ATOM 10273 C C . LEU D 1 238 ? 156.850 120.596 187.171 1.00 133.57 218 LEU B C 1
ATOM 10274 O O . LEU D 1 238 ? 156.064 121.501 186.888 1.00 129.27 218 LEU B O 1
ATOM 10279 N N . HIS D 1 239 ? 157.951 120.794 187.894 1.00 140.43 219 HIS B N 1
ATOM 10280 C CA . HIS D 1 239 ? 158.365 122.126 188.331 1.00 143.24 219 HIS B CA 1
ATOM 10281 C C . HIS D 1 239 ? 159.178 122.745 187.202 1.00 143.35 219 HIS B C 1
ATOM 10282 O O . HIS D 1 239 ? 160.383 122.523 187.079 1.00 140.34 219 HIS B O 1
ATOM 10289 N N . ASP D 1 240 ? 158.497 123.518 186.358 1.00 144.83 220 ASP B N 1
ATOM 10290 C CA . ASP D 1 240 ? 159.060 124.184 185.185 1.00 145.39 220 ASP B CA 1
ATOM 10291 C C . ASP D 1 240 ? 159.561 123.205 184.129 1.00 141.99 220 ASP B C 1
ATOM 10292 O O . ASP D 1 240 ? 160.151 123.632 183.129 1.00 139.33 220 ASP B O 1
ATOM 10297 N N . GLY D 1 241 ? 159.336 121.906 184.313 1.00 139.93 221 GLY B N 1
ATOM 10298 C CA . GLY D 1 241 ? 159.718 120.929 183.314 1.00 138.40 221 GLY B CA 1
ATOM 10299 C C . GLY D 1 241 ? 160.381 119.683 183.866 1.00 140.60 221 GLY B C 1
ATOM 10300 O O . GLY D 1 241 ? 160.213 118.594 183.312 1.00 140.79 221 GLY B O 1
ATOM 10301 N N . VAL D 1 242 ? 161.131 119.822 184.954 1.00 143.21 222 VAL B N 1
ATOM 10302 C CA . VAL D 1 242 ? 161.851 118.691 185.530 1.00 144.56 222 VAL B CA 1
ATOM 10303 C C . VAL D 1 242 ? 160.918 117.904 186.440 1.00 142.36 222 VAL B C 1
ATOM 10304 O O . VAL D 1 242 ? 160.212 118.473 187.282 1.00 139.90 222 VAL B O 1
ATOM 10308 N N . LEU D 1 243 ? 160.905 116.585 186.264 1.00 140.67 223 LEU B N 1
ATOM 10309 C CA . LEU D 1 243 ? 160.034 115.720 187.048 1.00 139.86 223 LEU B CA 1
ATOM 10310 C C . LEU D 1 243 ? 160.653 115.466 188.417 1.00 143.34 223 LEU B C 1
ATOM 10311 O O . LEU D 1 243 ? 161.831 115.112 188.521 1.00 140.89 223 LEU B O 1
ATOM 10316 N N . LYS D 1 244 ? 159.852 115.644 189.465 1.00 146.14 224 LYS B N 1
ATOM 10317 C CA . LYS D 1 244 ? 160.274 115.352 190.826 1.00 147.33 224 LYS B CA 1
ATOM 10318 C C . LYS D 1 244 ? 159.161 114.607 191.546 1.00 150.64 224 LYS B C 1
ATOM 10319 O O . LYS D 1 244 ? 157.981 114.754 191.219 1.00 147.95 224 LYS B O 1
ATOM 10325 N N . GLY D 1 245 ? 159.551 113.810 192.536 1.00 156.95 225 GLY B N 1
ATOM 10326 C CA . GLY D 1 245 ? 158.579 113.075 193.330 1.00 163.02 225 GLY B CA 1
ATOM 10327 C C . GLY D 1 245 ? 157.754 112.087 192.536 1.00 164.93 225 GLY B C 1
ATOM 10328 O O . GLY D 1 245 ? 156.538 111.990 192.743 1.00 159.39 225 GLY B O 1
ATOM 10329 N N . GLY D 1 246 ? 158.386 111.350 191.628 1.00 164.18 226 GLY B N 1
ATOM 10330 C CA . GLY D 1 246 ? 157.669 110.369 190.840 1.00 159.76 226 GLY B CA 1
ATOM 10331 C C . GLY D 1 246 ? 157.595 109.020 191.521 1.00 165.62 226 GLY B C 1
ATOM 10332 O O . GLY D 1 246 ? 158.534 108.223 191.443 1.00 167.44 226 GLY B O 1
ATOM 10333 N N . ILE D 1 247 ? 156.475 108.753 192.194 1.00 169.46 227 ILE B N 1
ATOM 10334 C CA . ILE D 1 247 ? 156.269 107.504 192.914 1.00 176.34 227 ILE B CA 1
ATOM 10335 C C . ILE D 1 247 ? 154.851 107.012 192.657 1.00 173.02 227 ILE B C 1
ATOM 10336 O O . ILE D 1 247 ? 153.953 107.780 192.306 1.00 164.89 227 ILE B O 1
ATOM 10341 N N . THR D 1 248 ? 154.660 105.708 192.842 1.00 175.14 228 THR B N 1
ATOM 10342 C CA . THR D 1 248 ? 153.353 105.076 192.667 1.00 170.76 228 THR B CA 1
ATOM 10343 C C . THR D 1 248 ? 152.580 105.215 193.973 1.00 176.95 228 THR B C 1
ATOM 10344 O O . THR D 1 248 ? 152.617 104.344 194.843 1.00 182.53 228 THR B O 1
ATOM 10348 N N . VAL D 1 249 ? 151.869 106.331 194.110 1.00 173.77 229 VAL B N 1
ATOM 10349 C CA . VAL D 1 249 ? 151.108 106.620 195.321 1.00 176.28 229 VAL B CA 1
ATOM 10350 C C . VAL D 1 249 ? 149.836 105.777 195.300 1.00 177.42 229 VAL B C 1
ATOM 10351 O O . VAL D 1 249 ? 148.947 105.996 194.474 1.00 171.15 229 VAL B O 1
ATOM 10355 N N . GLU D 1 250 ? 149.749 104.812 196.212 1.00 182.85 230 GLU B N 1
ATOM 10356 C CA . GLU D 1 250 ? 148.582 103.946 196.282 1.00 184.28 230 GLU B CA 1
ATOM 10357 C C . GLU D 1 250 ? 147.350 104.738 196.703 1.00 186.63 230 GLU B C 1
ATOM 10358 O O . GLU D 1 250 ? 147.408 105.577 197.607 1.00 188.74 230 GLU B O 1
ATOM 10364 N N . VAL D 1 251 ? 146.231 104.468 196.038 1.00 185.65 231 VAL B N 1
ATOM 10365 C CA . VAL D 1 251 ? 144.981 105.160 196.325 1.00 178.91 231 VAL B CA 1
ATOM 10366 C C . VAL D 1 251 ? 144.157 104.369 197.333 1.00 180.42 231 VAL B C 1
ATOM 10367 O O . VAL D 1 251 ? 144.064 103.145 197.248 1.00 179.53 231 VAL B O 1
#